Protein AF-A0A1D9CWR2-F1 (afdb_monomer)

Solvent-accessible surface area (backbone atoms only — not comparable to full-atom values): 66981 Å² total; per-residue (Å²): 142,79,88,78,82,79,79,76,56,73,59,78,74,67,49,55,62,62,54,50,45,23,50,57,46,21,44,53,50,36,22,31,66,51,61,27,60,47,92,85,51,91,21,28,32,56,34,42,32,19,43,32,50,94,75,75,30,66,39,19,53,35,36,37,32,25,35,32,99,88,65,54,77,30,42,30,30,23,34,65,38,56,64,56,66,94,54,70,52,91,85,42,54,70,50,47,50,50,53,47,24,39,50,51,42,66,71,34,92,83,54,44,95,88,60,35,31,31,37,37,36,31,54,46,54,58,70,65,61,53,50,38,52,47,48,53,19,51,50,30,54,73,26,91,45,58,69,62,40,50,48,34,69,42,99,88,30,83,58,50,74,68,40,50,53,50,50,52,34,52,51,54,48,50,45,69,66,38,97,57,80,68,52,71,56,58,58,40,56,48,33,46,32,43,47,74,41,79,52,48,81,87,56,99,83,42,58,51,60,51,51,37,30,53,38,45,48,73,37,34,44,96,83,56,87,73,56,37,65,60,52,49,54,49,42,24,52,53,35,42,63,28,30,80,66,47,32,73,38,41,53,67,58,48,48,55,60,45,46,73,83,47,67,33,38,68,48,82,92,42,43,69,39,52,50,41,45,52,52,49,29,53,56,58,48,73,69,53,78,57,52,44,84,85,44,69,77,82,60,60,70,61,52,51,53,45,55,57,38,60,74,81,26,40,32,36,39,32,29,31,63,90,50,30,46,52,64,28,54,51,44,55,54,49,53,61,48,51,78,80,39,46,55,50,59,48,46,38,74,74,66,52,53,60,33,59,70,48,29,32,56,76,72,66,30,66,81,85,64,58,72,68,56,50,52,48,46,38,45,25,40,33,43,42,38,42,38,33,47,38,58,55,66,43,52,82,69,38,40,49,30,55,50,54,54,53,44,49,43,74,70,38,80,90,32,66,79,44,31,39,39,34,29,31,46,63,85,27,53,63,62,44,43,70,79,42,38,81,61,52,70,80,49,47,71,29,78,44,77,35,57,59,54,48,76,66,56,41,50,58,49,24,70,77,39,60,87,45,37,65,44,57,66,38,92,48,64,47,26,24,64,41,38,28,22,50,49,47,35,29,53,48,66,72,66,62,66,55,91,91,60,70,44,54,45,69,63,51,48,48,52,59,36,53,79,23,25,64,61,84,43,56,87,89,48,20,63,58,29,43,51,42,41,35,54,50,27,64,58,29,62,66,40,76,72,51,69,42,54,46,88,80,54,89,52,70,70,45,50,56,51,34,34,72,71,56,49,27,42,72,42,77,90,77,43,28,33,38,64,55,43,69,67,58,39,43,55,29,41,37,52,55,37,59,77,38,52,96,49,30,67,58,50,44,54,74,45,68,62,61,73,88,51,39,65,37,43,15,53,50,25,32,51,31,43,76,72,71,43,38,76,61,62,70,68,46,69,59,55,78,75,47,67,61,64,54,52,46,22,36,50,55,16,35,74,62,31,91,63,35,78,81,47,35,67,65,53,51,57,57,27,56,42,84,85,27,53,59,43,53,50,44,45,55,50,47,52,67,68,50,45,35,55,19,66,70,42,53,73,76,40,90,49,59,68,62,15,49,77,45,19,24,68,65,47,65,70,61,47,53,53,51,52,51,54,49,64,72,43,52,90,75,54,62,58,59,51,47,64,53,54,49,58,46,49,49,32,55,46,50,46,49,51,60,36,71,81,40,98,73,56,60,68,66,53,53,53,54,49,50,55,54,46,49,54,35,52,52,55,47,39,35,79,69,60,42,90,96,41,78,77,85,71,67,67,84,54,33,90,56,54,67,64,43,49,52,52,36,51,46,57,38,42,66,29,15,71,67,46,43,65,60,36,50,56,52,52,53,58,52,69,69,42,97,69,70,56,67,68,61,52,52,56,51,32,77,50,29,67,41,37,32,78,75,42,38,64,60,52,40,53,54,46,51,68,62,37,54,46,73,42,56,60,56,47,50,50,52,53,50,50,52,48,48,52,50,50,52,55,50,51,56,62,66,68,53,55,83,89,75,55,50,73,70,55,51,51,50,52,54,56,53,73,72,47,97,60,97,62,84,83,82,65,79,47,79,62,52,74,33,32,21,39,35,56,71,88,61,63,84,36,60,76,46,38,52,75,44,59,47,48,36,39,24,47,73,69,35,43,69,51,28,48,52,45,48,38,51,54,44,39,50,28,45,51,20,50,55,39,46,31,62,66,30,96,81,52,56,46,77,43,63,50,76,39,66,40,89,90,47,78,47,58,24,40,66,54,68,74,44,31,37,34,55,39,88,59,90,58,42,30,60,58,16,18,40,39,27,19,49,44,52,50,53,50,53,41,47,75,72,67,49,59,66,63,62,48,48,55,62,67,53,57,90,45,39,38,32,32,56,55,40,48,50,51,39,53,42,52,59,67,69,60,86,48,72,63,52,46,44,49,74,58,31,71,55,52,42,52,40,38,46,52,44,31,58,49,31,70,74,72,57,91,68,86,57,65,28,56,77,47,41,58,72,68,51,46,60,59,40,49,78,39,101,46,21,72,62,51,30,54,42,30,61,46,32,63,81,62,69,74,57,66,29,63,79,44,77,81,33,67,69,55,50,52,52,46,43,53,52,24,52,61,52,25,48,71,49,44,72,87,35,51,48,80,43,83,46,100,48,92,90,45,72,48,79,47,80,52,62,76,79,60,75,38,73,69,52,52,51,52,51,50,53,50,52,54,50,49,52,52,49,53,52,53,50,51,51,53,55,58,66,69,74,113

Secondary structure (DSSP, 8-state):
------PPPHHHHHTHHHHHHHHHHHHHHHHHHHT-B-TT-SSEEEEEEE--GGGT-SS-SEEEEEE-TT--EEEEEEEEEEE------TT-HHHHHHHHHHHHHHTSTT--TTT-EEEEEEEE--HHHHHHHHHHHHHHHT-SSHHHHHHTTSTT-S--HHHHHHHHHHHHHHHHHSSSPPPHHHHHHHHHHEEEEE---SSTT-HHHHHHHHHHHHTS-TT--S-HHHHHHHHHHHHHHHHTTT-EEEHHHHHHHHTTT-PPPPPGGGHHHHHHHHHHHHHHHHTS---BTTB----HHHHHHHHHHHHH-SEEEEE--TTS-HHHHHHHHHHHHHTTS--EEEEGGG--SSSHHHHHHHHT---SS-HHHHHHHHHHHS--EEEEE-GGG--TTTHHHHHHHHHHHHH-GGGTT-EEEEE--GGGHHHHHHHHHHHHTTSPEEEEE--S--HHHHHHHHHH-GGGHHHHT-S-HHHHHHHTSHHHHHHHHHHT--TT---SSHHHHHHHHHHTTTTT--TTTHHHHHHHHHHHHHHHHTTTTSPEEGGG-S-HHHHHHHHHTTSEEEETTTTEEEESSHHHHHHHHHHHHHTTGGGHHHHHHHTT--GGGHHHHHHHHHHHHHTT-HHHHTT-THHHHS-THHHHHHHHHHHT-TTHHHHHHHHHHHHTTGGGHHHHHHHHHHHHHSEE--HHHHHH---HHHHHHT-EES-HHHHHHHHHHHHHHGGGS-GGGHHHHHHHHHHHHHHHTTSTTSSS--HHHHHHHHHHHHHHHHHHHHHTT-TT----S-GGG-TTHHHHHHHHHHHHHHTTTTSHHHHHHHHHHHHTSSS--HHHHHHHHHTHHHHHHHHHHHHHHHHHHHHBPPPHHHHHHHHHHHHHHHHHHHHHHHHS-TTT--HHHHHHHHHHHTSS-SS---PPPHHHHHHTTB--S-GGGPSP-TT-TTHHHHHHH-HHHHHHHHHHHHHHHHHHHHHHHHHSTT---B--EEEEETTEEEEEB--HHHHTTTSSSSS-HHHHHHHHHHHHHHHHHHHTT--HHHHHHHHHTT--BTHHHHHHHHHHHHHT---TTTHHHHT-HHHHHHHHHHHHHHHHH-----GGGG--THHHHHHHHTSTTHHHHHHHHHGGGGS---SBGGGTT-HHHHHHHHHHHHHHHGGG-GGGEEEEE-SSTT-EEEEE--GGGGSHHHHHHHHHHHHHHHHHHHHHHHHHHHT--

Radius of gyration: 45.33 Å; Cα contacts (8 Å, |Δi|>4): 1643; chains: 1; bounding box: 104×118×113 Å

Structure (mmCIF, N/CA/C/O backbone):
data_AF-A0A1D9CWR2-F1
#
_entry.id   AF-A0A1D9CWR2-F1
#
loop_
_atom_site.group_PDB
_atom_site.id
_atom_site.type_symbol
_atom_site.label_atom_id
_atom_site.label_alt_id
_atom_site.label_comp_id
_atom_site.label_asym_id
_atom_site.label_entity_id
_atom_site.label_seq_id
_atom_site.pdbx_PDB_ins_code
_atom_site.Cartn_x
_atom_site.Cartn_y
_atom_site.Cartn_z
_atom_site.occupancy
_atom_site.B_iso_or_equiv
_atom_site.auth_seq_id
_atom_site.auth_comp_id
_atom_site.auth_asym_id
_atom_site.auth_atom_id
_atom_site.pdbx_PDB_model_num
ATOM 1 N N . MET A 1 1 ? -46.672 6.367 69.717 1.00 34.69 1 MET A N 1
ATOM 2 C CA . MET A 1 1 ? -45.533 6.410 68.777 1.00 34.69 1 MET A CA 1
ATOM 3 C C . MET A 1 1 ? -44.505 5.363 69.194 1.00 34.69 1 MET A C 1
ATOM 5 O O . MET A 1 1 ? -43.863 5.531 70.219 1.00 34.69 1 MET A O 1
ATOM 9 N N . LYS A 1 2 ? -44.406 4.255 68.453 1.00 30.38 2 LYS A N 1
ATOM 10 C CA . LYS A 1 2 ? -43.287 3.300 68.503 1.00 30.38 2 LYS A CA 1
ATOM 11 C C . LYS A 1 2 ? -42.895 3.043 67.047 1.00 30.38 2 LYS A C 1
ATOM 13 O O . LYS A 1 2 ? -43.671 2.433 66.319 1.00 30.38 2 LYS A O 1
ATOM 18 N N . ASN A 1 3 ? -41.749 3.581 66.634 1.00 32.56 3 ASN A N 1
ATOM 19 C CA . ASN A 1 3 ? -41.174 3.374 65.306 1.00 32.56 3 ASN A CA 1
ATOM 20 C C . ASN A 1 3 ? -40.710 1.919 65.173 1.00 32.56 3 ASN A C 1
ATOM 22 O O . ASN A 1 3 ? -39.872 1.464 65.951 1.00 32.56 3 ASN A O 1
ATOM 26 N N . LYS A 1 4 ? -41.250 1.199 64.184 1.00 35.16 4 LYS A N 1
ATOM 27 C CA . LYS A 1 4 ? -40.650 -0.028 63.654 1.00 35.16 4 LYS A CA 1
ATOM 28 C C . LYS A 1 4 ? -39.617 0.387 62.607 1.00 35.16 4 LYS A C 1
ATOM 30 O O . LYS A 1 4 ? -39.993 0.802 61.518 1.00 35.16 4 LYS A O 1
ATOM 35 N N . ASN A 1 5 ? -38.337 0.269 62.952 1.00 34.06 5 ASN A N 1
ATOM 36 C CA . ASN A 1 5 ? -37.262 0.196 61.968 1.00 34.06 5 ASN A CA 1
ATOM 37 C C . ASN A 1 5 ? -37.401 -1.135 61.220 1.00 34.06 5 ASN A C 1
ATOM 39 O O . ASN A 1 5 ? -37.184 -2.195 61.802 1.00 34.06 5 ASN A O 1
ATOM 43 N N . THR A 1 6 ? -37.781 -1.086 59.947 1.00 34.69 6 THR A N 1
ATOM 44 C CA . THR A 1 6 ? -37.561 -2.182 58.998 1.00 34.69 6 THR A CA 1
ATOM 45 C C . THR A 1 6 ? -36.102 -2.143 58.568 1.00 34.69 6 THR A C 1
ATOM 47 O O . THR A 1 6 ? -35.702 -1.262 57.812 1.00 34.69 6 THR A O 1
ATOM 50 N N . SER A 1 7 ? -35.299 -3.072 59.082 1.00 34.94 7 SER A N 1
ATOM 51 C CA . SER A 1 7 ? -33.985 -3.395 58.530 1.00 34.94 7 SER A CA 1
ATOM 52 C C . SER A 1 7 ? -34.167 -3.978 57.125 1.00 34.94 7 SER A C 1
ATOM 54 O O . SER A 1 7 ? -34.834 -5.001 56.974 1.00 34.94 7 SER A O 1
ATOM 56 N N . GLN A 1 8 ? -33.604 -3.321 56.111 1.00 35.06 8 GLN A N 1
ATOM 57 C CA . GLN A 1 8 ? -33.426 -3.885 54.768 1.00 35.06 8 GLN A CA 1
ATOM 58 C C . GLN A 1 8 ? -32.509 -5.118 54.874 1.00 35.06 8 GLN A C 1
ATOM 60 O O . GLN A 1 8 ? -31.520 -5.061 55.609 1.00 35.06 8 GLN A O 1
ATOM 65 N N . SER A 1 9 ? -32.845 -6.235 54.212 1.00 37.59 9 SER A N 1
ATOM 66 C CA . SER A 1 9 ? -31.981 -7.426 54.249 1.00 37.59 9 SER A CA 1
ATOM 67 C C . SER A 1 9 ? -30.648 -7.125 53.540 1.00 37.59 9 SER A C 1
ATOM 69 O O . SER A 1 9 ? -30.645 -6.372 52.559 1.00 37.59 9 SER A O 1
ATOM 71 N N . PRO A 1 10 ? -29.519 -7.685 54.011 1.00 37.88 10 PRO A N 1
ATOM 72 C CA . PRO A 1 10 ? -28.221 -7.534 53.351 1.00 37.88 10 PRO A CA 1
ATOM 73 C C . PRO A 1 10 ? -28.237 -7.982 51.880 1.00 37.88 10 PRO A C 1
ATOM 75 O O . PRO A 1 10 ? -27.519 -7.410 51.067 1.00 37.88 10 PRO A O 1
ATOM 78 N N . GLU A 1 11 ? -29.090 -8.949 51.526 1.00 42.75 11 GLU A N 1
ATOM 79 C CA . GLU A 1 11 ? -29.210 -9.501 50.167 1.00 42.75 11 GLU A CA 1
ATOM 80 C C . GLU A 1 11 ? -29.883 -8.518 49.190 1.00 42.75 11 GLU A C 1
ATOM 82 O O . GLU A 1 11 ? -29.448 -8.357 48.050 1.00 42.75 11 GLU A O 1
ATOM 87 N N . LEU A 1 12 ? -30.894 -7.769 49.650 1.00 37.00 12 LEU A N 1
ATOM 88 C CA . LEU A 1 12 ? -31.543 -6.702 48.870 1.00 37.00 12 LEU A CA 1
ATOM 89 C C . LEU A 1 12 ? -30.623 -5.492 48.631 1.00 37.00 12 LEU A C 1
ATOM 91 O O . LEU A 1 12 ? -30.814 -4.765 47.659 1.00 37.00 12 LEU A O 1
ATOM 95 N N . ALA A 1 13 ? -29.623 -5.282 49.492 1.00 36.62 13 ALA A N 1
ATOM 96 C CA . ALA A 1 13 ? -28.584 -4.270 49.301 1.00 36.62 13 ALA A CA 1
ATOM 97 C C . ALA A 1 13 ? -27.443 -4.739 48.369 1.00 36.62 13 ALA A C 1
ATOM 99 O O . ALA A 1 13 ? -26.677 -3.901 47.896 1.00 36.62 13 ALA A O 1
ATOM 100 N N . GLY A 1 14 ? -27.336 -6.050 48.094 1.00 39.53 14 GLY A N 1
ATOM 101 C CA . GLY A 1 14 ? -26.270 -6.670 47.292 1.00 39.53 14 GLY A CA 1
ATOM 102 C C . GLY A 1 14 ? -26.561 -6.832 45.793 1.00 39.53 14 GLY A C 1
ATOM 103 O O . GLY A 1 14 ? -25.641 -7.108 45.029 1.00 39.53 14 GLY A O 1
ATOM 104 N N . GLY A 1 15 ? -27.806 -6.627 45.347 1.00 52.47 15 GLY A N 1
ATOM 105 C CA . GLY A 1 15 ? -28.171 -6.693 43.923 1.00 52.47 15 GLY A CA 1
ATOM 106 C C . GLY A 1 15 ? -28.518 -8.089 43.380 1.00 52.47 15 GLY A C 1
ATOM 107 O O . GLY A 1 15 ? -28.648 -8.235 42.167 1.00 52.47 15 GLY A O 1
ATOM 108 N N . ASP A 1 16 ? -28.742 -9.087 44.243 1.00 57.47 16 ASP A N 1
ATOM 109 C CA . ASP A 1 16 ? -29.014 -10.496 43.882 1.00 57.47 16 ASP A CA 1
ATOM 110 C C . ASP A 1 16 ? -30.139 -10.713 42.851 1.00 57.47 16 ASP A C 1
ATOM 112 O O . ASP A 1 16 ? -30.120 -11.689 42.101 1.00 57.47 16 ASP A O 1
ATOM 116 N N . GLY A 1 17 ? -31.134 -9.820 42.793 1.00 59.03 17 GLY A N 1
ATOM 117 C CA . GLY A 1 17 ? -32.211 -9.892 41.798 1.00 59.03 17 GLY A CA 1
ATOM 118 C C . GLY A 1 17 ? -31.714 -9.715 40.359 1.00 59.03 17 GLY A C 1
ATOM 119 O O . GLY A 1 17 ? -32.129 -10.460 39.475 1.00 59.03 17 GLY A O 1
ATOM 120 N N . PHE A 1 18 ? -30.767 -8.795 40.141 1.00 68.12 18 PHE A N 1
ATOM 121 C CA . PHE A 1 18 ? -30.139 -8.567 38.834 1.00 68.12 18 PHE A CA 1
ATOM 122 C C . PHE A 1 18 ? -29.192 -9.708 38.445 1.00 68.12 18 PHE A C 1
ATOM 124 O O . PHE A 1 18 ? -28.995 -9.984 37.263 1.00 68.12 18 PHE A O 1
ATOM 131 N N . THR A 1 19 ? -28.610 -10.386 39.437 1.00 78.69 19 THR A N 1
ATOM 132 C CA . THR A 1 19 ? -27.798 -11.588 39.227 1.00 78.69 19 THR A CA 1
ATOM 133 C C . THR A 1 19 ? -28.664 -12.731 38.692 1.00 78.69 19 THR A C 1
ATOM 135 O O . THR A 1 19 ? -28.292 -13.381 37.720 1.00 78.69 19 THR A O 1
ATOM 138 N N . TYR A 1 20 ? -29.845 -12.966 39.271 1.00 86.69 20 TYR A N 1
ATOM 139 C CA . TYR A 1 20 ? -30.751 -14.026 38.813 1.00 86.69 20 TYR A CA 1
ATOM 140 C C . TYR A 1 20 ? -31.293 -13.775 37.395 1.00 86.69 20 TYR A C 1
ATOM 142 O O . TYR A 1 20 ? -31.301 -14.685 36.566 1.00 86.69 20 TYR A O 1
ATOM 150 N N . GLU A 1 21 ? -31.672 -12.533 37.082 1.00 87.81 21 GLU A N 1
ATOM 151 C CA . GLU A 1 21 ? -32.096 -12.142 35.730 1.00 87.81 21 GLU A CA 1
ATOM 152 C C . GLU A 1 21 ? -31.023 -12.447 34.674 1.00 87.81 21 GLU A C 1
ATOM 154 O O . GLU A 1 21 ? -31.320 -13.037 33.632 1.00 87.81 21 GLU A O 1
ATOM 159 N N . GLY A 1 22 ? -29.759 -12.140 34.986 1.00 88.56 22 GLY A N 1
ATOM 160 C CA . GLY A 1 22 ? -28.630 -12.462 34.118 1.00 88.56 22 GLY A CA 1
ATOM 161 C C . GLY A 1 22 ? -28.505 -13.959 33.815 1.00 88.56 22 GLY A C 1
ATOM 162 O O . GLY A 1 22 ? -28.243 -14.320 32.669 1.00 88.56 22 GLY A O 1
ATOM 163 N N . HIS A 1 23 ? -28.739 -14.840 34.796 1.00 91.12 23 HIS A N 1
ATOM 164 C CA . HIS A 1 23 ? -28.664 -16.296 34.599 1.00 91.12 23 HIS A CA 1
ATOM 165 C C . HIS A 1 23 ? -29.774 -16.811 33.679 1.00 91.12 23 HIS A C 1
ATOM 167 O O . HIS A 1 23 ? -29.511 -17.602 32.773 1.00 91.12 23 HIS A O 1
ATOM 173 N N . VAL A 1 24 ? -31.003 -16.315 33.854 1.00 93.19 24 VAL A N 1
ATOM 174 C CA . VAL A 1 24 ? -32.134 -16.669 32.983 1.00 93.19 24 VAL A CA 1
ATOM 175 C C . VAL A 1 24 ? -31.861 -16.230 31.544 1.00 93.19 24 VAL A C 1
ATOM 177 O O . VAL A 1 24 ? -32.033 -17.018 30.613 1.00 93.19 24 VAL A O 1
ATOM 180 N N . MET A 1 25 ? -31.372 -15.003 31.342 1.00 93.56 25 MET A N 1
ATOM 181 C CA . MET A 1 25 ? -30.999 -14.526 30.009 1.00 93.56 25 MET A CA 1
ATOM 182 C C . MET A 1 25 ? -29.875 -15.374 29.393 1.00 93.56 25 MET A C 1
ATOM 184 O O . MET A 1 25 ? -29.966 -15.771 28.230 1.00 93.56 25 MET A O 1
ATOM 188 N N . ALA A 1 26 ? -28.841 -15.704 30.172 1.00 94.44 26 ALA A N 1
ATOM 189 C CA . ALA A 1 26 ? -27.725 -16.543 29.738 1.00 94.44 26 ALA A CA 1
ATOM 190 C C . ALA A 1 26 ? -28.172 -17.947 29.302 1.00 94.44 26 ALA A C 1
ATOM 192 O O . ALA A 1 26 ? -27.658 -18.488 28.318 1.00 94.44 26 ALA A O 1
ATOM 193 N N . PHE A 1 27 ? -29.161 -18.521 29.992 1.00 95.62 27 PHE A N 1
ATOM 194 C CA . PHE A 1 27 ? -29.736 -19.819 29.647 1.00 95.62 27 PHE A CA 1
ATOM 195 C C . PHE A 1 27 ? -30.378 -19.794 28.258 1.00 95.62 27 PHE A C 1
ATOM 197 O O . PHE A 1 27 ? -30.070 -20.635 27.413 1.00 95.62 27 PHE A O 1
ATOM 204 N N . TYR A 1 28 ? -31.212 -18.790 27.970 1.00 96.62 28 TYR A N 1
ATOM 205 C CA . TYR A 1 28 ? -31.827 -18.660 26.647 1.00 96.62 28 TYR A CA 1
ATOM 206 C C . TYR A 1 28 ? -30.807 -18.346 25.547 1.00 96.62 28 TYR A C 1
ATOM 208 O O . TYR A 1 28 ? -30.932 -18.866 24.439 1.00 96.62 28 TYR A O 1
ATOM 216 N N . LEU A 1 29 ? -29.763 -17.558 25.836 1.00 97.00 29 LEU A N 1
ATOM 217 C CA . LEU A 1 29 ? -28.646 -17.359 24.902 1.00 97.00 29 LEU A CA 1
ATOM 218 C C . LEU A 1 29 ? -27.901 -18.668 24.621 1.00 97.00 29 LEU A C 1
ATOM 220 O O . LEU A 1 29 ? -27.498 -18.929 23.490 1.00 97.00 29 LEU A O 1
ATOM 224 N N . THR A 1 30 ? -27.758 -19.527 25.624 1.00 96.19 30 THR A N 1
ATOM 225 C CA . THR A 1 30 ? -27.150 -20.846 25.451 1.00 96.19 30 THR A CA 1
ATOM 226 C C . THR A 1 30 ? -28.020 -21.762 24.588 1.00 96.19 30 THR A C 1
ATOM 228 O O . THR A 1 30 ? -27.505 -22.416 23.679 1.00 96.19 30 THR A O 1
ATOM 231 N N . ALA A 1 31 ? -29.343 -21.730 24.770 1.00 95.56 31 ALA A N 1
ATOM 232 C CA . ALA A 1 31 ? -30.275 -22.439 23.896 1.00 95.56 31 ALA A CA 1
ATOM 233 C C . ALA A 1 31 ? -30.230 -21.913 22.447 1.00 95.56 31 ALA A C 1
ATOM 235 O O . ALA A 1 31 ? -30.236 -22.710 21.508 1.00 95.56 31 ALA A O 1
ATOM 236 N N . LEU A 1 32 ? -30.103 -20.592 22.255 1.00 96.56 32 LEU A N 1
ATOM 237 C CA . LEU A 1 32 ? -29.890 -19.962 20.945 1.00 96.56 32 LEU A CA 1
ATOM 238 C C . LEU A 1 32 ? -28.591 -20.454 20.281 1.00 96.56 32 LEU A C 1
ATOM 240 O O . LEU A 1 32 ? -28.579 -20.780 19.092 1.00 96.56 32 LEU A O 1
ATOM 244 N N . LEU A 1 33 ? -27.498 -20.542 21.045 1.00 95.62 33 LEU A N 1
ATOM 245 C CA . LEU A 1 33 ? -26.217 -21.070 20.569 1.00 95.62 33 LEU A CA 1
ATOM 246 C C . LEU A 1 33 ? -26.304 -22.556 20.200 1.00 95.62 33 LEU A C 1
ATOM 248 O O . LEU A 1 33 ? -25.694 -22.980 19.222 1.00 95.62 33 LEU A O 1
ATOM 252 N N . ALA A 1 34 ? -27.047 -23.351 20.963 1.00 93.69 34 ALA A N 1
ATOM 253 C CA . ALA A 1 34 ? -27.198 -24.781 20.717 1.00 93.69 34 ALA A CA 1
ATOM 254 C C . ALA A 1 34 ? -28.270 -25.123 19.665 1.00 93.69 34 ALA A C 1
ATOM 256 O O . ALA A 1 34 ? -28.436 -26.297 19.338 1.00 93.69 34 ALA A O 1
ATOM 257 N N . GLU A 1 35 ? -28.997 -24.124 19.144 1.00 93.56 35 GLU A N 1
ATOM 258 C CA . GLU A 1 35 ? -30.195 -24.318 18.310 1.00 93.56 35 GLU A CA 1
ATOM 259 C C . GLU A 1 35 ? -31.202 -25.271 18.987 1.00 93.56 35 GLU A C 1
ATOM 261 O O . GLU A 1 35 ? -31.835 -26.125 18.356 1.00 93.56 35 GLU A O 1
ATOM 266 N N . ALA A 1 36 ? -31.334 -25.125 20.306 1.00 93.50 36 ALA A N 1
ATOM 267 C CA . ALA A 1 36 ? -32.138 -25.976 21.165 1.00 93.50 36 ALA A CA 1
ATOM 268 C C . ALA A 1 36 ? -33.469 -25.315 21.545 1.00 93.50 36 ALA A C 1
ATOM 270 O O . ALA A 1 36 ? -33.667 -24.104 21.414 1.00 93.50 36 ALA A O 1
ATOM 271 N N . SER A 1 37 ? -34.392 -26.138 22.036 1.00 92.38 37 SER A N 1
ATOM 272 C CA . SER A 1 37 ? -35.576 -25.660 22.746 1.00 92.38 37 SER A CA 1
ATOM 273 C C . SER A 1 37 ? -35.221 -25.237 24.167 1.00 92.38 37 SER A C 1
ATOM 275 O O . SER A 1 37 ? -34.254 -25.726 24.752 1.00 92.38 37 SER A O 1
ATOM 277 N N . ALA A 1 38 ? -36.033 -24.346 24.725 1.00 93.81 38 ALA A N 1
ATOM 278 C CA . ALA A 1 38 ? -35.895 -23.852 26.086 1.00 93.81 38 ALA A CA 1
ATOM 279 C C . ALA A 1 38 ? -37.265 -23.832 26.789 1.00 93.81 38 ALA A C 1
ATOM 281 O O . ALA A 1 38 ? -38.293 -23.810 26.104 1.00 93.81 38 ALA A O 1
ATOM 282 N N . PRO A 1 39 ? -37.310 -23.846 28.134 1.00 92.88 39 PRO A N 1
ATOM 283 C CA . PRO A 1 39 ? -38.559 -23.736 28.881 1.00 92.88 39 PRO A CA 1
ATOM 284 C C . PRO A 1 39 ? -39.411 -22.544 28.420 1.00 92.88 39 PRO A C 1
ATOM 286 O O . PRO A 1 39 ? -38.889 -21.486 28.088 1.00 92.88 39 PRO A O 1
ATOM 289 N N . GLY A 1 40 ? -40.732 -22.718 28.359 1.00 90.25 40 GLY A N 1
ATOM 290 C CA . GLY A 1 40 ? -41.650 -21.665 27.902 1.00 90.25 40 GLY A CA 1
ATOM 291 C C . GLY A 1 40 ? -41.683 -21.418 26.385 1.00 90.25 40 GLY A C 1
ATOM 292 O O . GLY A 1 40 ? -42.434 -20.550 25.947 1.00 90.25 40 GLY A O 1
ATOM 293 N N . CYS A 1 41 ? -40.926 -22.174 25.583 1.00 93.62 41 CYS A N 1
ATOM 294 C CA . CYS A 1 41 ? -40.920 -22.106 24.116 1.00 93.62 41 CYS A CA 1
ATOM 295 C C . CYS A 1 41 ? -41.385 -23.446 23.512 1.00 93.62 41 CYS A C 1
ATOM 297 O O . CYS A 1 41 ? -40.941 -24.495 23.976 1.00 93.62 41 CYS A O 1
ATOM 299 N N . ASP A 1 42 ? -42.191 -23.441 22.440 1.00 91.69 42 ASP A N 1
ATOM 300 C CA . ASP A 1 42 ? -42.640 -24.686 21.766 1.00 91.69 42 ASP A CA 1
ATOM 301 C C . ASP A 1 42 ? -41.767 -25.076 20.560 1.00 91.69 42 ASP A C 1
ATOM 303 O O . ASP A 1 42 ? -42.162 -25.861 19.695 1.00 91.69 42 ASP A O 1
ATOM 307 N N . GLY A 1 43 ? -40.564 -24.512 20.474 1.00 93.06 43 GLY A N 1
ATOM 308 C CA . GLY A 1 43 ? -39.668 -24.690 19.339 1.00 93.06 43 GLY A CA 1
ATOM 309 C C . GLY A 1 43 ? -38.216 -24.379 19.672 1.00 93.06 43 GLY A C 1
ATOM 310 O O . GLY A 1 43 ? -37.836 -24.290 20.839 1.00 93.06 43 GLY A O 1
ATOM 311 N N . THR A 1 44 ? -37.390 -24.244 18.639 1.00 94.94 44 THR A N 1
ATOM 312 C CA . THR A 1 44 ? -35.976 -23.870 18.766 1.00 94.94 44 THR A CA 1
ATOM 313 C C . THR A 1 44 ? -35.842 -22.363 18.935 1.00 94.94 44 THR A C 1
ATOM 315 O O . THR A 1 44 ? -36.456 -21.609 18.183 1.00 94.94 44 THR A O 1
ATOM 318 N N . VAL A 1 45 ? -35.012 -21.911 19.873 1.00 96.50 45 VAL A N 1
ATOM 319 C CA . VAL A 1 45 ? -34.740 -20.482 20.081 1.00 96.50 45 VAL A CA 1
ATOM 320 C C . VAL A 1 45 ? -33.980 -19.894 18.883 1.00 96.50 45 VAL A C 1
ATOM 322 O O . VAL A 1 45 ? -32.979 -20.455 18.443 1.00 96.50 45 VAL A O 1
ATOM 325 N N . VAL A 1 46 ? -34.445 -18.753 18.360 1.00 95.44 46 VAL A N 1
ATOM 326 C CA . VAL A 1 46 ? -33.840 -18.050 17.205 1.00 95.44 46 VAL A CA 1
ATOM 327 C C . VAL A 1 46 ? -33.448 -16.600 17.500 1.00 95.44 46 VAL A C 1
ATOM 329 O O . VAL A 1 46 ? -32.623 -16.034 16.782 1.00 95.44 46 VAL A O 1
ATOM 332 N N . ASN A 1 47 ? -33.998 -15.995 18.556 1.00 96.81 47 ASN A N 1
ATOM 333 C CA . ASN A 1 47 ? -33.605 -14.667 19.024 1.00 96.81 47 ASN A CA 1
ATOM 334 C C . ASN A 1 47 ? -33.885 -14.516 20.525 1.00 96.81 47 ASN A C 1
ATOM 336 O O . ASN A 1 47 ? -34.869 -15.063 21.023 1.00 96.81 47 ASN A O 1
ATOM 340 N N . VAL A 1 48 ? -33.034 -13.764 21.221 1.00 97.12 48 VAL A N 1
ATOM 341 C CA . VAL A 1 48 ? -33.191 -13.430 22.643 1.00 97.12 48 VAL A CA 1
ATOM 342 C C . VAL A 1 48 ? -32.901 -11.946 22.837 1.00 97.12 48 VAL A C 1
ATOM 344 O O . VAL A 1 48 ? -31.848 -11.468 22.419 1.00 97.12 48 VAL A O 1
ATOM 347 N N . ALA A 1 49 ? -33.793 -11.216 23.493 1.00 94.81 49 ALA A N 1
ATOM 348 C CA . ALA A 1 49 ? -33.614 -9.807 23.822 1.00 94.81 49 ALA A CA 1
ATOM 349 C C . ALA A 1 49 ? -33.891 -9.561 25.306 1.00 94.81 49 ALA A C 1
ATOM 351 O O . ALA A 1 49 ? -34.723 -10.243 25.896 1.00 94.81 49 ALA A O 1
ATOM 352 N N . GLY A 1 50 ? -33.181 -8.605 25.904 1.00 92.06 50 GLY A N 1
ATOM 353 C CA . GLY A 1 50 ? -33.391 -8.206 27.298 1.00 92.06 50 GLY A CA 1
ATOM 354 C C . GLY A 1 50 ? -33.807 -6.745 27.412 1.00 92.06 50 GLY A C 1
ATOM 355 O O . GLY A 1 50 ? -33.451 -5.946 26.541 1.00 92.06 50 GLY A O 1
ATOM 356 N N . GLN A 1 51 ? -34.540 -6.415 28.476 1.00 87.38 51 GLN A N 1
ATOM 357 C CA . GLN A 1 51 ? -34.958 -5.059 28.865 1.00 87.38 51 GLN A CA 1
ATOM 358 C C . GLN A 1 51 ? -35.614 -4.257 27.716 1.00 87.38 51 GLN A C 1
ATOM 360 O O . GLN A 1 51 ? -35.127 -3.206 27.309 1.00 87.38 51 GLN A O 1
ATOM 365 N N . GLN A 1 52 ? -36.712 -4.768 27.146 1.00 88.56 52 GLN A N 1
ATOM 366 C CA . GLN A 1 52 ? -37.360 -4.230 25.931 1.00 88.56 52 GLN A CA 1
ATOM 367 C C . GLN A 1 52 ? -38.552 -3.270 26.158 1.00 88.56 52 GLN A C 1
ATOM 369 O O . GLN A 1 52 ? -39.309 -3.003 25.221 1.00 88.56 52 GLN A O 1
ATOM 374 N N . ARG A 1 53 ? -38.739 -2.710 27.362 1.00 85.12 53 ARG A N 1
ATOM 375 C CA . ARG A 1 53 ? -39.908 -1.858 27.675 1.00 85.12 53 ARG A CA 1
ATOM 376 C C . ARG A 1 53 ? -40.010 -0.615 26.800 1.00 85.12 53 ARG A C 1
ATOM 378 O O . ARG A 1 53 ? -41.088 -0.309 26.297 1.00 85.12 53 ARG A O 1
ATOM 385 N N . ASP A 1 54 ? -38.880 0.039 26.540 1.00 82.19 54 ASP A N 1
ATOM 386 C CA . ASP A 1 54 ? -38.797 1.212 25.656 1.00 82.19 54 ASP A CA 1
ATOM 387 C C . ASP A 1 54 ? -39.093 0.880 24.179 1.00 82.19 54 ASP A C 1
ATOM 389 O O . ASP A 1 54 ? -39.340 1.776 23.372 1.00 82.19 54 ASP A O 1
ATOM 393 N N . PHE A 1 55 ? -39.112 -0.409 23.826 1.00 81.88 55 PHE A N 1
ATOM 394 C CA . PHE A 1 55 ? -39.412 -0.925 22.489 1.00 81.88 55 PHE A CA 1
ATOM 395 C C . PHE A 1 55 ? -40.799 -1.574 22.396 1.00 81.88 55 PHE A C 1
ATOM 397 O O . PHE A 1 55 ? -41.071 -2.317 21.454 1.00 81.88 55 PHE A O 1
ATOM 404 N N . GLY A 1 56 ? -41.687 -1.270 23.348 1.00 81.19 56 GLY A N 1
ATOM 405 C CA . GLY A 1 56 ? -43.097 -1.649 23.282 1.00 81.19 56 GLY A CA 1
ATOM 406 C C . GLY A 1 56 ? -43.421 -3.038 23.827 1.00 81.19 56 GLY A C 1
ATOM 407 O O . GLY A 1 56 ? -44.523 -3.512 23.589 1.00 81.19 56 GLY A O 1
ATOM 408 N N . TYR A 1 57 ? -42.513 -3.681 24.571 1.00 85.44 57 TYR A N 1
ATOM 409 C CA . TYR A 1 57 ? -42.803 -4.934 25.277 1.00 85.44 57 TYR A CA 1
ATOM 410 C C . TYR A 1 57 ? -43.126 -4.656 26.755 1.00 85.44 57 TYR A C 1
ATOM 412 O O . TYR A 1 57 ? -42.227 -4.278 27.504 1.00 85.44 57 TYR A O 1
ATOM 420 N N . PRO A 1 58 ? -44.381 -4.832 27.213 1.00 87.06 58 PRO A N 1
ATOM 421 C CA . PRO A 1 58 ? -44.757 -4.551 28.603 1.00 87.06 58 PRO A CA 1
ATOM 422 C C . PRO A 1 58 ? -44.005 -5.402 29.638 1.00 87.06 58 PRO A C 1
ATOM 424 O O . PRO A 1 58 ? -43.532 -4.865 30.646 1.00 87.06 58 PRO A O 1
ATOM 427 N N . LEU A 1 59 ? -43.882 -6.706 29.362 1.00 89.44 59 LEU A N 1
ATOM 428 C CA . LEU A 1 59 ? -42.974 -7.630 30.044 1.00 89.44 59 LEU A CA 1
ATOM 429 C C . LEU A 1 59 ? -41.629 -7.573 29.334 1.00 89.44 59 LEU A C 1
ATOM 431 O O . LEU A 1 59 ? -41.534 -7.988 28.183 1.00 89.44 59 LEU A O 1
ATOM 435 N N . ASP A 1 60 ? -40.614 -7.040 29.997 1.00 86.19 60 ASP A N 1
ATOM 436 C CA . ASP A 1 60 ? -39.419 -6.538 29.330 1.00 86.19 60 ASP A CA 1
ATOM 437 C C . ASP A 1 60 ? -38.129 -7.278 29.664 1.00 86.19 60 ASP A C 1
ATOM 439 O O . ASP A 1 60 ? -37.204 -7.206 28.857 1.00 86.19 60 ASP A O 1
ATOM 443 N N . ASP A 1 61 ? -38.059 -7.982 30.798 1.00 90.94 61 ASP A N 1
ATOM 444 C CA . ASP A 1 61 ? -36.806 -8.567 31.294 1.00 90.94 61 ASP A CA 1
ATOM 445 C C . ASP A 1 61 ? -36.167 -9.517 30.267 1.00 90.94 61 ASP A C 1
ATOM 447 O O . ASP A 1 61 ? -34.998 -9.340 29.922 1.00 90.94 61 ASP A O 1
ATOM 451 N N . VAL A 1 62 ? -36.922 -10.491 29.733 1.00 94.31 62 VAL A N 1
ATOM 452 C CA . VAL A 1 62 ? -36.440 -11.399 28.675 1.00 94.31 62 VAL A CA 1
ATOM 453 C C . VAL A 1 62 ? -37.532 -11.690 27.643 1.00 94.31 62 VAL A C 1
ATOM 455 O O . VAL A 1 62 ? -38.590 -12.229 27.967 1.00 94.31 62 VAL A O 1
ATOM 458 N N . ILE A 1 63 ? -37.232 -11.407 26.376 1.00 94.94 63 ILE A N 1
ATOM 459 C CA . ILE A 1 63 ? -38.048 -11.745 25.206 1.00 94.94 63 ILE A CA 1
ATOM 460 C C . ILE A 1 63 ? -37.340 -12.827 24.398 1.00 94.94 63 ILE A C 1
ATOM 462 O O . ILE A 1 63 ? -36.183 -12.662 24.008 1.00 94.94 63 ILE A O 1
ATOM 466 N N . ILE A 1 64 ? -38.039 -13.919 24.103 1.00 96.88 64 ILE A N 1
ATOM 467 C CA . ILE A 1 64 ? -37.507 -15.042 23.333 1.00 96.88 64 ILE A CA 1
ATOM 468 C C . ILE A 1 64 ? -38.358 -15.244 22.089 1.00 96.88 64 ILE A C 1
ATOM 470 O O . ILE A 1 64 ? -39.556 -15.484 22.198 1.00 96.88 64 ILE A O 1
ATOM 474 N N . LYS A 1 65 ? -37.746 -15.226 20.903 1.00 96.56 65 LYS A N 1
ATOM 475 C CA . LYS A 1 65 ? -38.402 -15.728 19.687 1.00 96.56 65 LYS A CA 1
ATOM 476 C C . LYS A 1 65 ? -37.926 -17.136 19.399 1.00 96.56 65 LYS A C 1
ATOM 478 O O . LYS A 1 65 ? -36.723 -17.414 19.435 1.00 96.56 65 LYS A O 1
ATOM 483 N N . TRP A 1 66 ? -38.859 -18.009 19.063 1.00 96.50 66 TRP A N 1
ATOM 484 C CA . TRP A 1 66 ? -38.595 -19.411 18.773 1.00 96.50 66 TRP A CA 1
ATOM 485 C C . TRP A 1 66 ? -39.353 -19.867 17.530 1.00 96.50 66 TRP A C 1
ATOM 487 O O . TRP A 1 66 ? -40.338 -19.259 17.122 1.00 96.50 66 TRP A O 1
ATOM 497 N N . LYS A 1 67 ? -38.854 -20.931 16.901 1.00 94.88 67 LYS A N 1
ATOM 498 C CA . LYS A 1 67 ? -39.388 -21.496 15.664 1.00 94.88 67 LYS A CA 1
ATOM 499 C C . LYS A 1 67 ? -39.851 -22.929 15.892 1.00 94.88 67 LYS A C 1
ATOM 501 O O . LYS A 1 67 ? -39.048 -23.771 16.295 1.00 94.88 67 LYS A O 1
ATOM 506 N N . ASP A 1 68 ? -41.126 -23.201 15.631 1.00 92.19 68 ASP A N 1
ATOM 507 C CA . ASP A 1 68 ? -41.684 -24.552 15.749 1.00 92.19 68 ASP A CA 1
ATOM 508 C C . ASP A 1 68 ? -41.267 -25.469 14.583 1.00 92.19 68 ASP A C 1
ATOM 510 O O . ASP A 1 68 ? -40.649 -25.044 13.601 1.00 92.19 68 ASP A O 1
ATOM 514 N N . ALA A 1 69 ? -41.635 -26.750 14.671 1.00 87.38 69 ALA A N 1
ATOM 515 C CA . ALA A 1 69 ? -41.332 -27.745 13.639 1.00 87.38 69 ALA A CA 1
ATOM 516 C C . ALA A 1 69 ? -41.991 -27.453 12.272 1.00 87.38 69 ALA A C 1
ATOM 518 O O . ALA A 1 69 ? -41.516 -27.948 11.251 1.00 87.38 69 ALA A O 1
ATOM 519 N N . SER A 1 70 ? -43.065 -26.655 12.238 1.00 88.50 70 SER A N 1
ATOM 520 C CA . SER A 1 70 ? -43.739 -26.218 11.005 1.00 88.50 70 SER A CA 1
ATOM 521 C C . SER A 1 70 ? -43.123 -24.949 10.399 1.00 88.50 70 SER A C 1
ATOM 523 O O . SER A 1 70 ? -43.408 -24.595 9.257 1.00 88.50 70 SER A O 1
ATOM 525 N N . GLY A 1 71 ? -42.238 -24.288 11.146 1.00 86.25 71 GLY A N 1
ATOM 526 C CA . GLY A 1 71 ? -41.537 -23.077 10.760 1.00 86.25 71 GLY A CA 1
ATOM 527 C C . GLY A 1 71 ? -42.211 -21.771 11.176 1.00 86.25 71 GLY A C 1
ATOM 528 O O . GLY A 1 71 ? -41.709 -20.715 10.783 1.00 86.25 71 GLY A O 1
ATOM 529 N N . ARG A 1 72 ? -43.293 -21.821 11.967 1.00 91.19 72 ARG A N 1
ATOM 530 C CA . ARG A 1 72 ? -43.931 -20.630 12.551 1.00 91.19 72 ARG A CA 1
ATOM 531 C C . ARG A 1 72 ? -43.031 -20.035 13.630 1.00 91.19 72 ARG A C 1
ATOM 533 O O . ARG A 1 72 ? -42.339 -20.775 14.328 1.00 91.19 72 ARG A O 1
ATOM 540 N N . ILE A 1 73 ? -43.041 -18.709 13.746 1.00 94.56 73 ILE A N 1
ATOM 541 C CA . ILE A 1 73 ? -42.293 -17.976 14.771 1.00 94.56 73 ILE A CA 1
ATOM 542 C C . ILE A 1 73 ? -43.268 -17.556 15.867 1.00 94.56 73 ILE A C 1
ATOM 544 O O . ILE A 1 73 ? -44.238 -16.867 15.562 1.00 94.56 73 ILE A O 1
ATOM 548 N N . GLY A 1 74 ? -42.992 -17.968 17.102 1.00 94.62 74 GLY A N 1
ATOM 549 C CA . GLY A 1 74 ? -43.682 -17.504 18.305 1.00 94.62 74 GLY A CA 1
ATOM 550 C C . GLY A 1 74 ? -42.763 -16.651 19.178 1.00 94.62 74 GLY A C 1
ATOM 551 O O . GLY A 1 74 ? -41.533 -16.761 19.095 1.00 94.62 74 GLY A O 1
ATOM 552 N N . THR A 1 75 ? -43.363 -15.802 20.007 1.00 95.69 75 THR A N 1
ATOM 553 C CA . THR A 1 75 ? -42.685 -14.912 20.954 1.00 95.69 75 THR A CA 1
ATOM 554 C C . THR A 1 75 ? -43.096 -15.253 22.380 1.00 95.69 75 THR A C 1
ATOM 556 O O . THR A 1 75 ? -44.277 -15.290 22.700 1.00 95.69 75 THR A O 1
ATOM 559 N N . THR A 1 76 ? -42.119 -15.466 23.254 1.00 96.19 76 THR A N 1
ATOM 560 C CA . THR A 1 76 ? -42.319 -15.668 24.689 1.00 96.19 76 THR A CA 1
ATOM 561 C C . THR A 1 76 ? -41.765 -14.466 25.453 1.00 96.19 76 THR A C 1
ATOM 563 O O . THR A 1 76 ? -40.557 -14.227 25.425 1.00 96.19 76 THR A O 1
ATOM 566 N N . SER A 1 77 ? -42.633 -13.732 26.149 1.00 95.56 77 SER A N 1
ATOM 567 C CA . SER A 1 77 ? -42.287 -12.542 26.939 1.00 95.56 77 SER A CA 1
ATOM 568 C C . SER A 1 77 ? -42.312 -12.860 28.434 1.00 95.56 77 SER A C 1
ATOM 570 O O . SER A 1 77 ? -43.347 -13.251 28.973 1.00 95.56 77 SER A O 1
ATOM 572 N N . LEU A 1 78 ? -41.186 -12.712 29.130 1.00 95.12 78 LEU A N 1
ATOM 573 C CA . LEU A 1 78 ? -41.059 -13.106 30.533 1.00 95.12 78 LEU A CA 1
ATOM 574 C C . LEU A 1 78 ? -40.615 -11.938 31.405 1.00 95.12 78 LEU A C 1
ATOM 576 O O . LEU A 1 78 ? -39.599 -11.302 31.134 1.00 95.12 78 LEU A O 1
ATOM 580 N N . GLN A 1 79 ? -41.320 -11.741 32.517 1.00 94.62 79 GLN A N 1
ATOM 581 C CA . GLN A 1 79 ? -40.763 -11.045 33.672 1.00 94.62 79 GLN A CA 1
ATOM 582 C C . GLN A 1 79 ? -39.968 -12.041 34.517 1.00 94.62 79 GLN A C 1
ATOM 584 O O . GLN A 1 79 ? -40.447 -13.136 34.818 1.00 94.62 79 GLN A O 1
ATOM 589 N N . VAL A 1 80 ? -38.780 -11.665 34.966 1.00 93.50 80 VAL A N 1
ATOM 590 C CA . VAL A 1 80 ? -37.944 -12.487 35.832 1.00 93.50 80 VAL A CA 1
ATOM 591 C C . VAL A 1 80 ? -38.068 -11.999 37.275 1.00 93.50 80 VAL A C 1
ATOM 593 O O . VAL A 1 80 ? -37.892 -10.819 37.583 1.00 93.50 80 VAL A O 1
ATOM 596 N N . LYS A 1 81 ? -38.392 -12.907 38.202 1.00 91.62 81 LYS A N 1
ATOM 597 C CA . LYS A 1 81 ? -38.427 -12.616 39.644 1.00 91.62 81 LYS A CA 1
ATOM 598 C C . LYS A 1 81 ? -37.733 -13.718 40.421 1.00 91.62 81 LYS A C 1
ATOM 600 O O . LYS A 1 81 ? -38.050 -14.884 40.248 1.00 91.62 81 LYS A O 1
ATOM 605 N N . ARG A 1 82 ? -36.816 -13.353 41.319 1.00 87.94 82 ARG A N 1
ATOM 606 C CA . ARG A 1 82 ? -36.151 -14.324 42.199 1.00 87.94 82 ARG A CA 1
ATOM 607 C C . ARG A 1 82 ? -37.180 -15.102 43.024 1.00 87.94 82 ARG A C 1
ATOM 609 O O . ARG A 1 82 ? -37.210 -16.325 42.948 1.00 87.94 82 ARG A O 1
ATOM 616 N N . ASP A 1 83 ? -38.036 -14.400 43.756 1.00 89.25 83 ASP A N 1
ATOM 617 C CA . ASP A 1 83 ? -39.121 -14.972 44.547 1.00 89.25 83 ASP A CA 1
ATOM 618 C C . ASP A 1 83 ? -40.494 -14.492 44.053 1.00 89.25 83 ASP A C 1
ATOM 620 O O . ASP A 1 83 ? -40.667 -13.342 43.631 1.00 89.25 83 ASP A O 1
ATOM 624 N N . LEU A 1 84 ? -41.493 -15.377 44.102 1.00 92.12 84 LEU A N 1
ATOM 625 C CA . LEU A 1 84 ? -42.861 -15.042 43.720 1.00 92.12 84 LEU A CA 1
ATOM 626 C C . LEU A 1 84 ? -43.893 -15.604 44.697 1.00 92.12 84 LEU A C 1
ATOM 628 O O . LEU A 1 84 ? -44.010 -16.811 44.913 1.00 92.12 84 LEU A O 1
ATOM 632 N N . THR A 1 85 ? -44.732 -14.706 45.213 1.00 92.50 85 THR A N 1
ATOM 633 C CA . THR A 1 85 ? -45.937 -15.052 45.973 1.00 92.50 85 THR A CA 1
ATOM 634 C C . THR A 1 85 ? -47.180 -14.771 45.133 1.00 92.50 85 THR A C 1
ATOM 636 O O . THR A 1 85 ? -47.358 -13.659 44.644 1.00 92.50 85 THR A O 1
ATOM 639 N N . ILE A 1 86 ? -48.084 -15.745 45.006 1.00 91.44 86 ILE A N 1
ATOM 640 C CA . ILE A 1 86 ? -49.349 -15.588 44.269 1.00 91.44 86 ILE A CA 1
ATOM 641 C C . ILE A 1 86 ? -50.432 -15.082 45.230 1.00 91.44 86 ILE A C 1
ATOM 643 O O . ILE A 1 86 ? -50.937 -15.836 46.063 1.00 91.44 86 ILE A O 1
ATOM 647 N N . SER A 1 87 ? -50.772 -13.794 45.139 1.00 91.56 87 SER A N 1
ATOM 648 C CA . SER A 1 87 ? -51.895 -13.182 45.867 1.00 91.56 87 SER A CA 1
ATOM 649 C C . SER A 1 87 ? -52.303 -11.841 45.249 1.00 91.56 87 SER A C 1
ATOM 651 O O . SER A 1 87 ? -51.462 -11.154 44.672 1.00 91.56 87 SER A O 1
ATOM 653 N N . SER A 1 88 ? -53.565 -11.439 45.432 1.00 88.62 88 SER A N 1
ATOM 654 C CA . SER A 1 88 ? -54.102 -10.144 44.982 1.00 88.62 88 SER A CA 1
ATOM 655 C C . SER A 1 88 ? -53.880 -8.998 45.982 1.00 88.62 88 SER A C 1
ATOM 657 O O . SER A 1 88 ? -54.336 -7.876 45.756 1.00 88.62 88 SER A O 1
ATOM 659 N N . ALA A 1 89 ? -53.169 -9.248 47.090 1.00 89.00 89 ALA A N 1
ATOM 660 C CA . ALA A 1 89 ? -52.940 -8.264 48.145 1.00 89.00 89 ALA A CA 1
ATOM 661 C C . ALA A 1 89 ? -52.247 -6.999 47.605 1.00 89.00 89 ALA A C 1
ATOM 663 O O . ALA A 1 89 ? -51.246 -7.093 46.901 1.00 89.00 89 ALA A O 1
ATOM 664 N N . GLN A 1 90 ? -52.718 -5.813 48.006 1.00 85.44 90 GLN A N 1
ATOM 665 C CA . GLN A 1 90 ? -52.156 -4.515 47.582 1.00 85.44 90 GLN A CA 1
ATOM 666 C C . GLN A 1 90 ? -50.654 -4.359 47.905 1.00 85.44 90 GLN A C 1
ATOM 668 O O . GLN A 1 90 ? -49.942 -3.611 47.243 1.00 85.44 90 GLN A O 1
ATOM 673 N N . SER A 1 91 ? -50.145 -5.083 48.909 1.00 85.75 91 SER A N 1
ATOM 674 C CA . SER A 1 91 ? -48.718 -5.112 49.252 1.00 85.75 91 SER A CA 1
ATOM 675 C C . SER A 1 91 ? -47.862 -5.967 48.306 1.00 85.75 91 SER A C 1
ATOM 677 O O . SER A 1 91 ? -46.642 -5.824 48.312 1.00 85.75 91 SER A O 1
ATOM 679 N N . ASN A 1 92 ? -48.461 -6.857 47.509 1.00 89.69 92 ASN A N 1
ATOM 680 C CA . ASN A 1 92 ? -47.765 -7.777 46.607 1.00 89.69 92 ASN A CA 1
ATOM 681 C C . ASN A 1 92 ? -47.581 -7.159 45.214 1.00 89.69 92 ASN A C 1
ATOM 683 O O . ASN A 1 92 ? -48.265 -7.530 44.261 1.00 89.69 92 ASN A O 1
ATOM 687 N N . LYS A 1 93 ? -46.666 -6.193 45.097 1.00 88.38 93 LYS A N 1
ATOM 688 C CA . LYS A 1 93 ? -46.430 -5.494 43.825 1.00 88.38 93 LYS A CA 1
ATOM 689 C C . LYS A 1 93 ? -45.945 -6.432 42.712 1.00 88.38 93 LYS A C 1
ATOM 691 O O . LYS A 1 93 ? -46.468 -6.348 41.613 1.00 88.38 93 LYS A O 1
ATOM 696 N N . ASN A 1 94 ? -45.064 -7.390 43.017 1.00 88.94 94 ASN A N 1
ATOM 697 C CA . ASN A 1 94 ? -44.455 -8.277 42.015 1.00 88.94 94 ASN A CA 1
ATOM 698 C C . ASN A 1 94 ? -45.489 -9.038 41.169 1.00 88.94 94 ASN A C 1
ATOM 700 O O . ASN A 1 94 ? -45.474 -8.929 39.948 1.00 88.94 94 ASN A O 1
ATOM 704 N N . PHE A 1 95 ? -46.402 -9.792 41.796 1.00 93.06 95 PHE A N 1
ATOM 705 C CA . PHE A 1 95 ? -47.395 -10.575 41.046 1.00 93.06 95 PHE A CA 1
ATOM 706 C C . PHE A 1 95 ? -48.441 -9.688 40.359 1.00 93.06 95 PHE A C 1
ATOM 708 O O . PHE A 1 95 ? -48.910 -10.006 39.271 1.00 93.06 95 PHE A O 1
ATOM 715 N N . ARG A 1 96 ? -48.777 -8.549 40.973 1.00 93.88 96 ARG A N 1
ATOM 716 C CA . ARG A 1 96 ? -49.702 -7.564 40.404 1.00 93.88 96 ARG A CA 1
ATOM 717 C C . ARG A 1 96 ? -49.145 -6.933 39.129 1.00 93.88 96 ARG A C 1
ATOM 719 O O . ARG A 1 96 ? -49.858 -6.889 38.134 1.00 93.88 96 ARG A O 1
ATOM 726 N N . ASP A 1 97 ? -47.884 -6.507 39.156 1.00 92.62 97 ASP A N 1
ATOM 727 C CA . ASP A 1 97 ? -47.191 -5.943 37.997 1.00 92.62 97 ASP A CA 1
ATOM 728 C C . ASP A 1 97 ? -47.089 -6.979 36.867 1.00 92.62 97 ASP A C 1
ATOM 730 O O . ASP A 1 97 ? -47.420 -6.659 35.733 1.00 92.62 97 ASP A O 1
ATOM 734 N N . ILE A 1 98 ? -46.777 -8.246 37.180 1.00 94.75 98 ILE A N 1
ATOM 735 C CA . ILE A 1 98 ? -46.752 -9.335 36.186 1.00 94.75 98 ILE A CA 1
ATOM 736 C C . ILE A 1 98 ? -48.106 -9.498 35.489 1.00 94.75 98 ILE A C 1
ATOM 738 O O . ILE A 1 98 ? -48.140 -9.591 34.266 1.00 94.75 98 ILE A O 1
ATOM 742 N N . ILE A 1 99 ? -49.221 -9.545 36.231 1.00 95.62 99 ILE A N 1
ATOM 743 C CA . ILE A 1 99 ? -50.554 -9.701 35.623 1.00 95.62 99 ILE A CA 1
ATOM 744 C C . ILE A 1 99 ? -50.938 -8.462 34.811 1.00 95.62 99 ILE A C 1
ATOM 746 O O . ILE A 1 99 ? -51.450 -8.612 33.704 1.00 95.62 99 ILE A O 1
ATOM 750 N N . ARG A 1 100 ? -50.657 -7.254 35.318 1.00 94.31 100 ARG A N 1
ATOM 751 C CA . ARG A 1 100 ? -50.883 -6.000 34.583 1.00 94.31 100 ARG A CA 1
ATOM 752 C C . ARG A 1 100 ? -50.126 -5.996 33.255 1.00 94.31 100 ARG A C 1
ATOM 754 O O . ARG A 1 100 ? -50.723 -5.722 32.219 1.00 94.31 100 ARG A O 1
ATOM 761 N N . ASP A 1 101 ? -48.833 -6.303 33.288 1.00 94.44 101 ASP A N 1
ATOM 762 C CA . ASP A 1 101 ? -47.962 -6.226 32.115 1.00 94.44 101 ASP A CA 1
ATOM 763 C C . ASP A 1 101 ? -48.250 -7.383 31.141 1.00 94.44 101 ASP A C 1
ATOM 765 O O . ASP A 1 101 ? -48.277 -7.173 29.934 1.00 94.44 101 ASP A O 1
ATOM 769 N N . SER A 1 102 ? -48.608 -8.569 31.644 1.00 94.88 102 SER A N 1
ATOM 770 C CA . SER A 1 102 ? -49.115 -9.678 30.817 1.00 94.88 102 SER A CA 1
ATOM 771 C C . SER A 1 102 ? -50.421 -9.318 30.107 1.00 94.88 102 SER A C 1
ATOM 773 O O . SER A 1 102 ? -50.597 -9.652 28.939 1.00 94.88 102 SER A O 1
ATOM 775 N N . LEU A 1 103 ? -51.345 -8.632 30.793 1.00 94.06 103 LEU A N 1
ATOM 776 C CA . LEU A 1 103 ? -52.604 -8.185 30.193 1.00 94.06 103 LEU A CA 1
ATOM 777 C C . LEU A 1 103 ? -52.341 -7.144 29.103 1.00 94.06 103 LEU A C 1
ATOM 779 O O . LEU A 1 103 ? -52.941 -7.217 28.035 1.00 94.06 103 LEU A O 1
ATOM 783 N N . ALA A 1 104 ? -51.406 -6.223 29.343 1.00 92.38 104 ALA A N 1
ATOM 784 C CA . ALA A 1 104 ? -50.970 -5.272 28.330 1.00 92.38 104 ALA A CA 1
ATOM 785 C C . ALA A 1 104 ? -50.336 -5.976 27.115 1.00 92.38 104 ALA A C 1
ATOM 787 O O . ALA A 1 104 ? -50.611 -5.576 25.991 1.00 92.38 104 ALA A O 1
ATOM 788 N N . SER A 1 105 ? -49.542 -7.038 27.319 1.00 92.31 105 SER A N 1
ATOM 789 C CA . SER A 1 105 ? -48.993 -7.850 26.222 1.00 92.31 105 SER A CA 1
ATOM 790 C C . SER A 1 105 ? -50.077 -8.582 25.430 1.00 92.31 105 SER A C 1
ATOM 792 O O . SER A 1 105 ? -50.013 -8.595 24.210 1.00 92.31 105 SER A O 1
ATOM 794 N N . TYR A 1 106 ? -51.076 -9.159 26.103 1.00 92.94 106 TYR A N 1
ATOM 795 C CA . TYR A 1 106 ? -52.206 -9.834 25.455 1.00 92.94 106 TYR A CA 1
ATOM 796 C C . TYR A 1 106 ? -53.064 -8.884 24.611 1.00 92.94 106 TYR A C 1
ATOM 798 O O . TYR A 1 106 ? -53.548 -9.249 23.548 1.00 92.94 106 TYR A O 1
ATOM 806 N N . GLN A 1 107 ? -53.257 -7.655 25.091 1.00 90.69 107 GLN A N 1
ATOM 807 C CA . GLN A 1 107 ? -54.062 -6.640 24.409 1.00 90.69 107 GLN A CA 1
ATOM 808 C C . GLN A 1 107 ? -53.293 -5.891 23.309 1.00 90.69 107 GLN A C 1
ATOM 810 O O . GLN A 1 107 ? -53.877 -5.035 22.637 1.00 90.69 107 GLN A O 1
ATOM 815 N N . ASP A 1 108 ? -52.001 -6.176 23.126 1.00 89.56 108 ASP A N 1
ATOM 816 C CA . ASP A 1 108 ? -51.209 -5.569 22.066 1.00 89.56 108 ASP A CA 1
ATOM 817 C C . ASP A 1 108 ? -51.636 -6.103 20.691 1.00 89.56 108 ASP A C 1
ATOM 819 O O . ASP A 1 108 ? -51.807 -7.302 20.488 1.00 89.56 108 ASP A O 1
ATOM 823 N N . ALA A 1 109 ? -51.779 -5.209 19.709 1.00 86.69 109 ALA A N 1
ATOM 824 C CA . ALA A 1 109 ? -52.249 -5.573 18.372 1.00 86.69 109 ALA A CA 1
ATOM 825 C C . ALA A 1 109 ? -51.285 -6.497 17.598 1.00 86.69 109 ALA A C 1
ATOM 827 O O . ALA A 1 109 ? -51.670 -7.046 16.566 1.00 86.69 109 ALA A O 1
ATOM 828 N N . SER A 1 110 ? -50.032 -6.625 18.046 1.00 86.75 110 SER A N 1
ATOM 829 C CA . SER A 1 110 ? -49.029 -7.521 17.466 1.00 86.75 110 SER A CA 1
ATOM 830 C C . SER A 1 110 ? -48.995 -8.914 18.100 1.00 86.75 110 SER A C 1
ATOM 832 O O . SER A 1 110 ? -48.288 -9.776 17.574 1.00 86.75 110 SER A O 1
ATOM 834 N N . PHE A 1 111 ? -49.756 -9.146 19.177 1.00 91.62 111 PHE A N 1
ATOM 835 C CA . PHE A 1 111 ? -49.827 -10.437 19.854 1.00 91.62 111 PHE A CA 1
ATOM 836 C C . PHE A 1 111 ? -50.505 -11.493 18.973 1.00 91.62 111 PHE A C 1
ATOM 838 O O . PHE A 1 111 ? -51.575 -11.264 18.407 1.00 91.62 111 PHE A O 1
ATOM 845 N N . ASN A 1 112 ? -49.874 -12.660 18.847 1.00 91.50 112 ASN A N 1
ATOM 846 C CA . ASN A 1 112 ? -50.406 -13.780 18.082 1.00 91.50 112 ASN A CA 1
ATOM 847 C C . ASN A 1 112 ? -51.016 -14.855 18.994 1.00 91.50 112 ASN A C 1
ATOM 849 O O . ASN A 1 112 ? -50.293 -15.694 19.536 1.00 91.50 112 ASN A O 1
ATOM 853 N N . ASP A 1 113 ? -52.351 -14.878 19.059 1.00 87.00 113 ASP A N 1
ATOM 854 C CA . ASP A 1 113 ? -53.175 -15.808 19.853 1.00 87.00 113 ASP A CA 1
ATOM 855 C C . ASP A 1 113 ? -52.991 -17.307 19.526 1.00 87.00 113 ASP A C 1
ATOM 857 O O . ASP A 1 113 ? -53.573 -18.160 20.190 1.00 87.00 113 ASP A O 1
ATOM 861 N N . ASP A 1 114 ? -52.226 -17.670 18.491 1.00 83.88 114 ASP A N 1
ATOM 862 C CA . ASP A 1 114 ? -51.946 -19.078 18.182 1.00 83.88 114 ASP A CA 1
ATOM 863 C C . ASP A 1 114 ? -50.625 -19.584 18.785 1.00 83.88 114 ASP A C 1
ATOM 865 O O . ASP A 1 114 ? -50.428 -20.799 18.899 1.00 83.88 114 ASP A O 1
ATOM 869 N N . VAL A 1 115 ? -49.667 -18.693 19.073 1.00 90.56 115 VAL A N 1
ATOM 870 C CA . VAL A 1 115 ? -48.273 -19.088 19.365 1.00 90.56 115 VAL A CA 1
ATOM 871 C C . VAL A 1 115 ? -47.569 -18.244 20.422 1.00 90.56 115 VAL A C 1
ATOM 873 O O . VAL A 1 115 ? -46.631 -18.751 21.040 1.00 90.56 115 VAL A O 1
ATOM 876 N N . ASP A 1 116 ? -47.960 -16.989 20.635 1.00 94.81 116 ASP A N 1
ATOM 877 C CA . ASP A 1 116 ? -47.248 -16.106 21.555 1.00 94.81 116 ASP A CA 1
ATOM 878 C C . ASP A 1 116 ? -47.595 -16.423 23.012 1.00 94.81 116 ASP A C 1
ATOM 880 O O . ASP A 1 116 ? -48.684 -16.878 23.350 1.00 94.81 116 ASP A O 1
ATOM 884 N N . LYS A 1 117 ? -46.636 -16.208 23.907 1.00 95.06 117 LYS A N 1
ATOM 885 C CA . LYS A 1 117 ? -46.749 -16.543 25.326 1.00 95.06 117 LYS A CA 1
ATOM 886 C C . LYS A 1 117 ? -46.239 -15.402 26.175 1.00 95.06 117 LYS A C 1
ATOM 888 O O . LYS A 1 117 ? -45.305 -14.695 25.799 1.00 95.06 117 LYS A O 1
ATOM 893 N N . TYR A 1 118 ? -46.798 -15.265 27.365 1.00 96.12 118 TYR A N 1
ATOM 894 C CA . TYR A 1 118 ? -46.322 -14.300 28.344 1.00 96.12 118 TYR A CA 1
ATOM 895 C C . TYR A 1 118 ? -46.365 -14.870 29.750 1.00 96.12 118 TYR A C 1
ATOM 897 O O . TYR A 1 118 ? -47.135 -15.777 30.048 1.00 96.12 118 TYR A O 1
ATOM 905 N N . GLY A 1 119 ? -45.555 -14.324 30.645 1.00 95.00 119 GLY A N 1
ATOM 906 C CA . GLY A 1 119 ? -45.692 -14.619 32.060 1.00 95.00 119 GLY A CA 1
ATOM 907 C C . GLY A 1 119 ? -44.407 -14.398 32.825 1.00 95.00 119 GLY A C 1
ATOM 908 O O . GLY A 1 119 ? -43.781 -13.345 32.707 1.00 95.00 119 GLY A O 1
ATOM 909 N N . VAL A 1 120 ? -44.040 -15.366 33.665 1.00 95.62 120 VAL A N 1
ATOM 910 C CA . VAL A 1 120 ? -42.987 -15.162 34.664 1.00 95.62 120 VAL A CA 1
ATOM 911 C C . VAL A 1 120 ? -42.003 -16.325 34.757 1.00 95.62 120 VAL A C 1
ATOM 913 O O . VAL A 1 120 ? -42.401 -17.490 34.797 1.00 95.62 120 VAL A O 1
ATOM 916 N N . ALA A 1 121 ? -40.715 -15.993 34.844 1.00 94.56 121 ALA A N 1
ATOM 917 C CA . ALA A 1 121 ? -39.638 -16.901 35.224 1.00 94.56 121 ALA A CA 1
ATOM 918 C C . ALA A 1 121 ? -39.257 -16.682 36.696 1.00 94.56 121 ALA A C 1
ATOM 920 O O . ALA A 1 121 ? -38.942 -15.559 37.099 1.00 94.56 121 ALA A O 1
ATOM 921 N N . VAL A 1 122 ? -39.279 -17.746 37.504 1.00 93.38 122 VAL A N 1
ATOM 922 C CA . VAL A 1 122 ? -39.098 -17.669 38.963 1.00 93.38 122 VAL A CA 1
ATOM 923 C C . VAL A 1 122 ? -38.130 -18.703 39.511 1.00 93.38 122 VAL A C 1
ATOM 925 O O . VAL A 1 122 ? -38.050 -19.796 38.961 1.00 93.38 122 VAL A O 1
ATOM 928 N N . ASN A 1 123 ? -37.432 -18.388 40.605 1.00 88.12 123 ASN A N 1
ATOM 929 C CA . ASN A 1 123 ? -36.639 -19.388 41.326 1.00 88.12 123 ASN A CA 1
ATOM 930 C C . ASN A 1 123 ? -37.425 -19.956 42.512 1.00 88.12 123 ASN A C 1
ATOM 932 O O . ASN A 1 123 ? -37.796 -21.136 42.559 1.00 88.12 123 ASN A O 1
ATOM 936 N N . GLU A 1 124 ? -37.747 -19.073 43.457 1.00 87.12 124 GLU A N 1
ATOM 937 C CA . GLU A 1 124 ? -38.402 -19.406 44.712 1.00 87.12 124 GLU A CA 1
ATOM 938 C C . GLU A 1 124 ? -39.912 -19.163 44.621 1.00 87.12 124 GLU A C 1
ATOM 940 O O . GLU A 1 124 ? -40.413 -18.038 44.617 1.00 87.12 124 GLU A O 1
ATOM 945 N N . ILE A 1 125 ? -40.668 -20.255 44.577 1.00 90.44 125 ILE A N 1
ATOM 946 C CA . ILE A 1 125 ? -42.126 -20.260 44.667 1.00 90.44 125 ILE A CA 1
ATOM 947 C C . ILE A 1 125 ? -42.561 -21.536 45.384 1.00 90.44 125 ILE A C 1
ATOM 949 O O . ILE A 1 125 ? -41.961 -22.599 45.213 1.00 90.44 125 ILE A O 1
ATOM 953 N N . SER A 1 126 ? -43.621 -21.469 46.195 1.00 90.00 126 SER A N 1
ATOM 954 C CA . SER A 1 126 ? -44.127 -22.676 46.855 1.00 90.00 126 SER A CA 1
ATOM 955 C C . SER A 1 126 ? -44.542 -23.722 45.809 1.00 90.00 126 SER A C 1
ATOM 957 O O . SER A 1 126 ? -45.339 -23.413 44.917 1.00 90.00 126 SER A O 1
ATOM 959 N N . SER A 1 127 ? -44.062 -24.964 45.941 1.00 87.06 127 SER A N 1
ATOM 960 C CA . SER A 1 127 ? -44.311 -26.035 44.960 1.00 87.06 127 SER A CA 1
ATOM 961 C C . SER A 1 127 ? -45.799 -26.282 44.701 1.00 87.06 127 SER A C 1
ATOM 963 O O . SER A 1 127 ? -46.183 -26.596 43.578 1.00 87.06 127 SER A O 1
ATOM 965 N N . ALA A 1 128 ? -46.644 -26.107 45.725 1.00 88.00 128 ALA A N 1
ATOM 966 C CA . ALA A 1 128 ? -48.093 -26.190 45.576 1.00 88.00 128 ALA A CA 1
ATOM 967 C C . ALA A 1 128 ? -48.620 -25.097 44.634 1.00 88.00 128 ALA A C 1
ATOM 969 O O . ALA A 1 128 ? -49.229 -25.414 43.621 1.00 88.00 128 ALA A O 1
ATOM 970 N N . LYS A 1 129 ? -48.308 -23.821 44.898 1.00 90.69 129 LYS A N 1
ATOM 971 C CA . LYS A 1 129 ? -48.805 -22.705 44.081 1.00 90.69 129 LYS A CA 1
ATOM 972 C C . LYS A 1 129 ? -48.249 -22.692 42.654 1.00 90.69 129 LYS A C 1
ATOM 974 O O . LYS A 1 129 ? -49.001 -22.363 41.744 1.00 90.69 129 LYS A O 1
ATOM 979 N N . PHE A 1 130 ? -46.988 -23.080 42.446 1.00 91.12 130 PHE A N 1
ATOM 980 C CA . PHE A 1 130 ? -46.421 -23.243 41.100 1.00 91.12 130 PHE A CA 1
ATOM 981 C C . PHE A 1 130 ? -47.192 -24.293 40.294 1.00 91.12 130 PHE A C 1
ATOM 983 O O . PHE A 1 130 ? -47.648 -24.015 39.187 1.00 91.12 130 PHE A O 1
ATOM 990 N N . ARG A 1 131 ? -47.404 -25.479 40.884 1.00 91.56 131 ARG A N 1
ATOM 991 C CA . ARG A 1 131 ? -48.169 -26.560 40.255 1.00 91.56 131 ARG A CA 1
ATOM 992 C C . ARG A 1 131 ? -49.610 -26.142 39.987 1.00 91.56 131 ARG A C 1
ATOM 994 O O . ARG A 1 131 ? -50.112 -26.405 38.904 1.00 91.56 131 ARG A O 1
ATOM 1001 N N . ASP A 1 132 ? -50.274 -25.515 40.951 1.00 92.81 132 ASP A N 1
ATOM 1002 C CA . ASP A 1 132 ? -51.696 -25.199 40.839 1.00 92.81 132 ASP A CA 1
ATOM 1003 C C . ASP A 1 132 ? -51.952 -24.065 39.818 1.00 92.81 132 ASP A C 1
ATOM 1005 O O . ASP A 1 132 ? -52.924 -24.143 39.068 1.00 92.81 132 ASP A O 1
ATOM 1009 N N . LEU A 1 133 ? -51.066 -23.058 39.717 1.00 93.50 133 LEU A N 1
ATOM 1010 C CA . LEU A 1 133 ? -51.133 -22.025 38.668 1.00 93.50 133 LEU A CA 1
ATOM 1011 C C . LEU A 1 133 ? -50.779 -22.591 37.286 1.00 93.50 133 LEU A C 1
ATOM 1013 O O . LEU A 1 133 ? -51.495 -22.334 36.322 1.00 93.50 133 LEU A O 1
ATOM 1017 N N . GLY A 1 134 ? -49.714 -23.392 37.182 1.00 92.56 134 GLY A N 1
ATOM 1018 C CA . GLY A 1 134 ? -49.362 -24.059 35.926 1.00 92.56 134 GLY A CA 1
ATOM 1019 C C . GLY A 1 134 ? -50.477 -24.991 35.444 1.00 92.56 134 GLY A C 1
ATOM 1020 O O . GLY A 1 134 ? -50.829 -24.989 34.267 1.00 92.56 134 GLY A O 1
ATOM 1021 N N . PHE A 1 135 ? -51.106 -25.727 36.365 1.00 92.50 135 PHE A N 1
ATOM 1022 C CA . PHE A 1 135 ? -52.250 -26.579 36.058 1.00 92.50 135 PHE A CA 1
ATOM 1023 C C . PHE A 1 135 ? -53.471 -25.769 35.615 1.00 92.50 135 PHE A C 1
ATOM 1025 O O . PHE A 1 135 ? -54.128 -26.186 34.669 1.00 92.50 135 PHE A O 1
ATOM 1032 N N . LEU A 1 136 ? -53.753 -24.612 36.234 1.00 94.88 136 LEU A N 1
ATOM 1033 C CA . LEU A 1 136 ? -54.815 -23.694 35.796 1.00 94.88 136 LEU A CA 1
ATOM 1034 C C . LEU A 1 136 ? -54.630 -23.257 34.332 1.00 94.88 136 LEU A C 1
ATOM 1036 O O . LEU A 1 136 ? -55.590 -23.290 33.563 1.00 94.88 136 LEU A O 1
ATOM 1040 N N . CYS A 1 137 ? -53.408 -22.889 33.942 1.00 94.06 137 CYS A N 1
ATOM 1041 C CA . CYS A 1 137 ? -53.102 -22.489 32.566 1.00 94.06 137 CYS A CA 1
ATOM 1042 C C . CYS A 1 137 ? -53.212 -23.692 31.612 1.00 94.06 137 CYS A C 1
ATOM 1044 O O . CYS A 1 137 ? -53.843 -23.611 30.563 1.00 94.06 137 CYS A O 1
ATOM 1046 N N . HIS A 1 138 ? -52.719 -24.867 32.017 1.00 91.50 138 HIS A N 1
ATOM 1047 C CA . HIS A 1 138 ? -52.841 -26.088 31.215 1.00 91.50 138 HIS A CA 1
ATOM 1048 C C . HIS A 1 138 ? -54.303 -26.494 30.970 1.00 91.50 138 HIS A C 1
ATOM 1050 O O . HIS A 1 138 ? -54.666 -26.869 29.858 1.00 91.50 138 HIS A O 1
ATOM 1056 N N . ILE A 1 139 ? -55.177 -26.433 31.981 1.00 93.25 139 ILE A N 1
ATOM 1057 C CA . ILE A 1 139 ? -56.602 -26.740 31.773 1.00 93.25 139 ILE A CA 1
ATOM 1058 C C . ILE A 1 139 ? -57.319 -25.658 30.957 1.00 93.25 139 ILE A C 1
ATOM 1060 O O . ILE A 1 139 ? -58.337 -25.974 30.342 1.00 93.25 139 ILE A O 1
ATOM 1064 N N . ALA A 1 140 ? -56.807 -24.421 30.924 1.00 92.38 140 ALA A N 1
ATOM 1065 C CA . ALA A 1 140 ? -57.280 -23.386 30.007 1.00 92.38 140 ALA A CA 1
ATOM 1066 C C . ALA A 1 140 ? -56.943 -23.750 28.555 1.00 92.38 140 ALA A C 1
ATOM 1068 O O . ALA A 1 140 ? -57.849 -23.746 27.724 1.00 92.38 140 ALA A O 1
ATOM 1069 N N . VAL A 1 141 ? -55.701 -24.162 28.274 1.00 91.06 141 VAL A N 1
ATOM 1070 C CA . VAL A 1 141 ? -55.265 -24.637 26.944 1.00 91.06 141 VAL A CA 1
ATOM 1071 C C . VAL A 1 141 ? -56.069 -25.858 26.479 1.00 91.06 141 VAL A C 1
ATOM 1073 O O . VAL A 1 141 ? -56.562 -25.882 25.358 1.00 91.06 141 VAL A O 1
ATOM 1076 N N . GLU A 1 142 ? -56.278 -26.847 27.353 1.00 91.94 142 GLU A N 1
ATOM 1077 C CA . GLU A 1 142 ? -57.032 -28.079 27.041 1.00 91.94 142 GLU A CA 1
ATOM 1078 C C . GLU A 1 142 ? -58.551 -27.873 26.908 1.00 91.94 142 GLU A C 1
ATOM 1080 O O . GLU A 1 142 ? -59.289 -28.780 26.513 1.00 91.94 142 GLU A O 1
ATOM 1085 N N . SER A 1 143 ? -59.064 -26.706 27.296 1.00 91.00 143 SER A N 1
ATOM 1086 C CA . SER A 1 143 ? -60.481 -26.390 27.147 1.00 91.00 143 SER A CA 1
ATOM 1087 C C . SER A 1 143 ? -60.681 -25.630 25.840 1.00 91.00 143 SER A C 1
ATOM 1089 O O . SER A 1 143 ? -60.318 -24.463 25.739 1.00 91.00 143 SER A O 1
ATOM 1091 N N . GLY A 1 144 ? -61.254 -26.304 24.836 1.00 81.94 144 GLY A N 1
ATOM 1092 C CA . GLY A 1 144 ? -61.451 -25.733 23.497 1.00 81.94 144 GLY A CA 1
ATOM 1093 C C . GLY A 1 144 ? -62.378 -24.514 23.458 1.00 81.94 144 GLY A C 1
ATOM 1094 O O . GLY A 1 144 ? -62.219 -23.655 22.597 1.00 81.94 144 GLY A O 1
ATOM 1095 N N . ASP A 1 145 ? -63.296 -24.402 24.418 1.00 88.75 145 ASP A N 1
ATOM 1096 C CA . ASP A 1 145 ? -64.190 -23.261 24.586 1.00 88.75 145 ASP A CA 1
ATOM 1097 C C . ASP A 1 145 ? -64.355 -22.887 26.070 1.00 88.75 145 ASP A C 1
ATOM 1099 O O . ASP A 1 145 ? -63.965 -23.626 26.986 1.00 88.75 145 ASP A O 1
ATOM 1103 N N . ILE A 1 146 ? -64.937 -21.708 26.292 1.00 91.38 146 ILE A N 1
ATOM 1104 C CA . ILE A 1 146 ? -65.175 -21.144 27.622 1.00 91.38 146 ILE A CA 1
ATOM 1105 C C . ILE A 1 146 ? -66.178 -21.965 28.444 1.00 91.38 146 ILE A C 1
ATOM 1107 O O . ILE A 1 146 ? -66.067 -22.031 29.667 1.00 91.38 146 ILE A O 1
ATOM 1111 N N . GLU A 1 147 ? -67.151 -22.613 27.802 1.00 90.19 147 GLU A N 1
ATOM 1112 C CA . GLU A 1 147 ? -68.204 -23.369 28.486 1.00 90.19 147 GLU A CA 1
ATOM 1113 C C . GLU A 1 147 ? -67.614 -24.621 29.138 1.00 90.19 147 GLU A C 1
ATOM 1115 O O . GLU A 1 147 ? -67.865 -24.903 30.314 1.00 90.19 147 GLU A O 1
ATOM 1120 N N . HIS A 1 148 ? -66.759 -25.331 28.403 1.00 91.12 148 HIS A N 1
ATOM 1121 C CA . HIS A 1 148 ? -66.005 -26.468 28.901 1.00 91.12 148 HIS A CA 1
ATOM 1122 C C . HIS A 1 148 ? -65.003 -26.057 29.988 1.00 91.12 148 HIS A C 1
ATOM 1124 O O . HIS A 1 148 ? -64.853 -26.775 30.981 1.00 91.12 148 HIS A O 1
ATOM 1130 N N . PHE A 1 149 ? -64.359 -24.891 29.853 1.00 93.62 149 PHE A N 1
ATOM 1131 C CA . PHE A 1 149 ? -63.471 -24.365 30.891 1.00 93.62 149 PHE A CA 1
ATOM 1132 C C . PHE A 1 149 ? -64.236 -24.087 32.193 1.00 93.62 149 PHE A C 1
ATOM 1134 O O . PHE A 1 149 ? -63.860 -24.603 33.245 1.00 93.62 149 PHE A O 1
ATOM 1141 N N . GLU A 1 150 ? -65.346 -23.346 32.141 1.00 90.69 150 GLU A N 1
ATOM 1142 C CA . GLU A 1 150 ? -66.137 -22.983 33.325 1.00 90.69 150 GLU A CA 1
ATOM 1143 C C . GLU A 1 150 ? -66.817 -24.186 33.998 1.00 90.69 150 GLU A C 1
ATOM 1145 O O . GLU A 1 150 ? -66.898 -24.247 35.231 1.00 90.69 150 GLU A O 1
ATOM 1150 N N . GLN A 1 151 ? -67.231 -25.208 33.235 1.00 90.31 151 GLN A N 1
ATOM 1151 C CA . GLN A 1 151 ? -67.788 -26.446 33.802 1.00 90.31 151 GLN A CA 1
ATOM 1152 C C . GLN A 1 151 ? -66.844 -27.106 34.817 1.00 90.31 151 GLN A C 1
ATOM 1154 O O . GLN A 1 151 ? -67.311 -27.615 35.845 1.00 90.31 151 GLN A O 1
ATOM 1159 N N . ARG A 1 152 ? -65.522 -27.033 34.597 1.00 87.94 152 ARG A N 1
ATOM 1160 C CA . ARG A 1 152 ? -64.504 -27.574 35.517 1.00 87.94 152 ARG A CA 1
ATOM 1161 C C . ARG A 1 152 ? -64.507 -26.882 36.883 1.00 87.94 152 ARG A C 1
ATOM 1163 O O . ARG A 1 152 ? -64.133 -27.507 37.876 1.00 87.94 152 ARG A O 1
ATOM 1170 N N . PHE A 1 153 ? -64.969 -25.633 36.960 1.00 91.31 153 PHE A N 1
ATOM 1171 C CA . PHE A 1 153 ? -65.012 -24.827 38.187 1.00 91.31 153 PHE A CA 1
ATOM 1172 C C . PHE A 1 153 ? -66.391 -24.787 38.856 1.00 91.31 153 PHE A C 1
ATOM 1174 O O . PHE A 1 153 ? -66.501 -24.312 39.992 1.00 91.31 153 PHE A O 1
ATOM 1181 N N . SER A 1 154 ? -67.418 -25.351 38.213 1.00 88.00 154 SER A N 1
ATOM 1182 C CA . SER A 1 154 ? -68.771 -25.477 38.765 1.00 88.00 154 SER A CA 1
ATOM 1183 C C . SER A 1 154 ? -68.819 -26.298 40.068 1.00 88.00 154 SER A C 1
ATOM 1185 O O . SER A 1 154 ? -67.834 -26.910 40.500 1.00 88.00 154 SER A O 1
ATOM 1187 N N . THR A 1 155 ? -69.981 -26.329 40.724 1.00 79.75 155 THR A N 1
ATOM 1188 C CA . THR A 1 155 ? -70.226 -27.130 41.939 1.00 79.75 155 THR A CA 1
ATOM 1189 C C . THR A 1 155 ? -70.011 -28.632 41.731 1.00 79.75 155 THR A C 1
ATOM 1191 O O . THR A 1 155 ? -69.612 -29.301 42.678 1.00 79.75 155 THR A O 1
ATOM 1194 N N . ASN A 1 156 ? -70.201 -29.137 40.506 1.00 82.75 156 ASN A N 1
ATOM 1195 C CA . ASN A 1 156 ? -69.940 -30.532 40.120 1.00 82.75 156 ASN A CA 1
ATOM 1196 C C . ASN A 1 156 ? -68.643 -30.694 39.298 1.00 82.75 156 ASN A C 1
ATOM 1198 O O . ASN A 1 156 ? -68.402 -31.757 38.728 1.00 82.75 156 ASN A O 1
ATOM 1202 N N . GLY A 1 157 ? -67.835 -29.636 39.193 1.00 83.75 157 GLY A N 1
ATOM 1203 C CA . GLY A 1 157 ? -66.586 -29.625 38.438 1.00 83.75 157 GLY A CA 1
ATOM 1204 C C . GLY A 1 157 ? -65.439 -30.344 39.154 1.00 83.75 157 GLY A C 1
ATOM 1205 O O . GLY A 1 157 ? -65.499 -30.621 40.351 1.00 83.75 157 GLY A O 1
ATOM 1206 N N . ASN A 1 158 ? -64.369 -30.637 38.415 1.00 86.88 158 ASN A N 1
ATOM 1207 C CA . ASN A 1 158 ? -63.202 -31.377 38.907 1.00 86.88 158 ASN A CA 1
ATOM 1208 C C . ASN A 1 158 ? -62.044 -30.488 39.410 1.00 86.88 158 ASN A C 1
ATOM 1210 O O . ASN A 1 158 ? -61.028 -31.026 39.852 1.00 86.88 158 ASN A O 1
ATOM 1214 N N . ALA A 1 159 ? -62.162 -29.155 39.365 1.00 87.81 159 ALA A N 1
ATOM 1215 C CA . ALA A 1 159 ? -61.140 -28.248 39.893 1.00 87.81 159 ALA A CA 1
ATOM 1216 C C . ALA A 1 159 ? -61.118 -28.248 41.434 1.00 87.81 159 ALA A C 1
ATOM 1218 O O . ALA A 1 159 ? -62.156 -28.091 42.085 1.00 87.81 159 ALA A O 1
ATOM 1219 N N . SER A 1 160 ? -59.927 -28.378 42.028 1.00 89.81 160 SER A N 1
ATOM 1220 C CA . SER A 1 160 ? -59.746 -28.330 43.485 1.00 89.81 160 SER A CA 1
ATOM 1221 C C . SER A 1 160 ? -60.021 -26.932 44.058 1.00 89.81 160 SER A C 1
ATOM 1223 O O . SER A 1 160 ? -60.017 -25.929 43.338 1.00 89.81 160 SER A O 1
ATOM 1225 N N . ALA A 1 161 ? -60.228 -26.849 45.377 1.00 88.12 161 ALA A N 1
ATOM 1226 C CA . ALA A 1 161 ? -60.410 -25.572 46.071 1.00 88.12 161 ALA A CA 1
ATOM 1227 C C . ALA A 1 161 ? -59.203 -24.627 45.897 1.00 88.12 161 ALA A C 1
ATOM 1229 O O . ALA A 1 161 ? -59.390 -23.422 45.742 1.00 88.12 161 ALA A O 1
ATOM 1230 N N . ASP A 1 162 ? -57.983 -25.169 45.852 1.00 89.19 162 ASP A N 1
ATOM 1231 C CA . ASP A 1 162 ? -56.754 -24.386 45.681 1.00 89.19 162 ASP A CA 1
ATOM 1232 C C . ASP A 1 162 ? -56.632 -23.774 44.278 1.00 89.19 162 ASP A C 1
ATOM 1234 O O . ASP A 1 162 ? -56.254 -22.608 44.143 1.00 89.19 162 ASP A O 1
ATOM 1238 N N . ILE A 1 163 ? -57.015 -24.526 43.237 1.00 91.38 163 ILE A N 1
ATOM 1239 C CA . ILE A 1 163 ? -57.023 -24.044 41.847 1.00 91.38 163 ILE A CA 1
ATOM 1240 C C . ILE A 1 163 ? -58.113 -22.978 41.670 1.00 91.38 163 ILE A C 1
ATOM 1242 O O . ILE A 1 163 ? -57.858 -21.941 41.058 1.00 91.38 163 ILE A O 1
ATOM 1246 N N . LYS A 1 164 ? -59.303 -23.186 42.261 1.00 91.88 164 LYS A N 1
ATOM 1247 C CA . LYS A 1 164 ? -60.373 -22.171 42.312 1.00 91.88 164 LYS A CA 1
ATOM 1248 C C . LYS A 1 164 ? -59.864 -20.877 42.951 1.00 91.88 164 LYS A C 1
ATOM 1250 O O . LYS A 1 164 ? -60.031 -19.811 42.374 1.00 91.88 164 LYS A O 1
ATOM 1255 N N . ALA A 1 165 ? -59.173 -20.966 44.088 1.00 91.31 165 ALA A N 1
ATOM 1256 C CA . ALA A 1 165 ? -58.631 -19.793 44.770 1.00 91.31 165 ALA A CA 1
ATOM 1257 C C . ALA A 1 165 ? -57.593 -19.026 43.928 1.00 91.31 165 ALA A C 1
ATOM 1259 O O . ALA A 1 165 ? -57.587 -17.799 43.944 1.00 91.31 165 ALA A O 1
ATOM 1260 N N . ILE A 1 166 ? -56.723 -19.719 43.182 1.00 92.56 166 ILE A N 1
ATOM 1261 C CA . ILE A 1 166 ? -55.756 -19.062 42.282 1.00 92.56 166 ILE A CA 1
ATOM 1262 C C . ILE A 1 166 ? -56.461 -18.404 41.093 1.00 92.56 166 ILE A C 1
ATOM 1264 O O . ILE A 1 166 ? -56.119 -17.271 40.759 1.00 92.56 166 ILE A O 1
ATOM 1268 N N . LYS A 1 167 ? -57.462 -19.070 40.496 1.00 94.25 167 LYS A N 1
ATOM 1269 C CA . LYS A 1 167 ? -58.285 -18.491 39.422 1.00 94.25 167 LYS A CA 1
ATOM 1270 C C . LYS A 1 167 ? -58.915 -17.174 39.872 1.00 94.25 167 LYS A C 1
ATOM 1272 O O . LYS A 1 167 ? -58.759 -16.175 39.178 1.00 94.25 167 LYS A O 1
ATOM 1277 N N . GLU A 1 168 ? -59.542 -17.151 41.049 1.00 92.81 168 GLU A N 1
ATOM 1278 C CA . GLU A 1 168 ? -60.153 -15.932 41.597 1.00 92.81 168 GLU A CA 1
ATOM 1279 C C . GLU A 1 168 ? -59.125 -14.818 41.832 1.00 92.81 168 GLU A C 1
ATOM 1281 O O . GLU A 1 168 ? -59.393 -13.660 41.526 1.00 92.81 168 GLU A O 1
ATOM 1286 N N . VAL A 1 169 ? -57.920 -15.151 42.313 1.00 94.12 169 VAL A N 1
ATOM 1287 C CA . VAL A 1 169 ? -56.834 -14.168 42.472 1.00 94.12 169 VAL A CA 1
ATOM 1288 C C . VAL A 1 169 ? -56.438 -13.548 41.129 1.00 94.12 169 VAL A C 1
ATOM 1290 O O . VAL A 1 169 ? -56.284 -12.331 41.055 1.00 94.12 169 VAL A O 1
ATOM 1293 N N . VAL A 1 170 ? -56.272 -14.354 40.075 1.00 94.06 170 VAL A N 1
ATOM 1294 C CA . VAL A 1 170 ? -55.918 -13.849 38.737 1.00 94.06 170 VAL A CA 1
ATOM 1295 C C . VAL A 1 170 ? -57.067 -13.031 38.150 1.00 94.06 170 VAL A C 1
ATOM 1297 O O . VAL A 1 170 ? -56.836 -11.925 37.676 1.00 94.06 170 VAL A O 1
ATOM 1300 N N . TYR A 1 171 ? -58.307 -13.518 38.241 1.00 93.81 171 TYR A N 1
ATOM 1301 C CA . TYR A 1 171 ? -59.490 -12.827 37.718 1.00 93.81 171 TYR A CA 1
ATOM 1302 C C . TYR A 1 171 ? -59.711 -11.479 38.397 1.00 93.81 171 TYR A C 1
ATOM 1304 O O . TYR A 1 171 ? -59.966 -10.495 37.710 1.00 93.81 171 TYR A O 1
ATOM 1312 N N . GLN A 1 172 ? -59.532 -11.416 39.718 1.00 92.50 172 GLN A N 1
ATOM 1313 C CA . GLN A 1 172 ? -59.601 -10.168 40.468 1.00 92.50 172 GLN A CA 1
ATOM 1314 C C . GLN A 1 172 ? -58.587 -9.137 39.950 1.00 92.50 172 GLN A C 1
ATOM 1316 O O . GLN A 1 172 ? -58.927 -7.965 39.820 1.00 92.50 172 GLN A O 1
ATOM 1321 N N . LEU A 1 173 ? -57.351 -9.557 39.663 1.00 94.00 173 LEU A N 1
ATOM 1322 C CA . LEU A 1 173 ? -56.309 -8.664 39.149 1.00 94.00 173 LEU A CA 1
ATOM 1323 C C . LEU A 1 173 ? -56.561 -8.248 37.697 1.00 94.00 173 LEU A C 1
ATOM 1325 O O . LEU A 1 173 ? -56.341 -7.090 37.355 1.00 94.00 173 LEU A O 1
ATOM 1329 N N . LEU A 1 174 ? -57.047 -9.166 36.862 1.00 94.12 174 LEU A N 1
ATOM 1330 C CA . LEU A 1 174 ? -57.439 -8.869 35.486 1.00 94.12 174 LEU A CA 1
ATOM 1331 C C . LEU A 1 174 ? -58.552 -7.816 35.442 1.00 94.12 174 LEU A C 1
ATOM 1333 O O . LEU A 1 174 ? -58.421 -6.826 34.729 1.00 94.12 174 LEU A O 1
ATOM 1337 N N . ASP A 1 175 ? -59.598 -7.986 36.254 1.00 90.62 175 ASP A N 1
ATOM 1338 C CA . ASP A 1 175 ? -60.688 -7.011 36.355 1.00 90.62 175 ASP A CA 1
ATOM 1339 C C . ASP A 1 175 ? -60.199 -5.660 36.892 1.00 90.62 175 ASP A C 1
ATOM 1341 O O . ASP A 1 175 ? -60.642 -4.617 36.419 1.00 90.62 175 ASP A O 1
ATOM 1345 N N . GLU A 1 176 ? -59.265 -5.663 37.848 1.00 91.69 176 GLU A N 1
ATOM 1346 C CA . GLU A 1 176 ? -58.702 -4.440 38.429 1.00 91.69 176 GLU A CA 1
ATOM 1347 C C . GLU A 1 176 ? -57.862 -3.624 37.432 1.00 91.69 176 GLU A C 1
ATOM 1349 O O . GLU A 1 176 ? -57.918 -2.394 37.464 1.00 91.69 176 GLU A O 1
ATOM 1354 N N . PHE A 1 177 ? -57.076 -4.278 36.570 1.00 91.81 177 PHE A N 1
ATOM 1355 C CA . PHE A 1 177 ? -56.196 -3.597 35.610 1.00 91.81 177 PHE A CA 1
ATOM 1356 C C . PHE A 1 177 ? -56.838 -3.344 34.243 1.00 91.81 177 PHE A C 1
ATOM 1358 O O . PHE A 1 177 ? -56.348 -2.504 33.488 1.00 91.81 177 PHE A O 1
ATOM 1365 N N . SER A 1 178 ? -57.933 -4.033 33.924 1.00 87.88 178 SER A N 1
ATOM 1366 C CA . SER A 1 178 ? -58.701 -3.795 32.704 1.00 87.88 178 SER A CA 1
ATOM 1367 C C . SER A 1 178 ? -59.458 -2.459 32.752 1.00 87.88 178 SER A C 1
ATOM 1369 O O . SER A 1 178 ? -60.036 -2.088 33.772 1.00 87.88 178 SER A O 1
ATOM 1371 N N . ALA A 1 179 ? -59.496 -1.726 31.634 1.00 79.38 179 ALA A N 1
ATOM 1372 C CA . ALA A 1 179 ? -60.269 -0.480 31.535 1.00 79.38 179 ALA A CA 1
ATOM 1373 C C . ALA A 1 179 ? -61.795 -0.715 31.582 1.00 79.38 179 ALA A C 1
ATOM 1375 O O . ALA A 1 179 ? -62.554 0.171 31.981 1.00 79.38 179 ALA A O 1
ATOM 1376 N N . ALA A 1 180 ? -62.238 -1.907 31.174 1.00 82.31 180 ALA A N 1
ATOM 1377 C CA . ALA A 1 180 ? -63.605 -2.401 31.267 1.00 82.31 180 ALA A CA 1
ATOM 1378 C C . ALA A 1 180 ? -63.572 -3.897 31.635 1.00 82.31 180 ALA A C 1
ATOM 1380 O O . ALA A 1 180 ? -62.620 -4.565 31.233 1.00 82.31 180 ALA A O 1
ATOM 1381 N N . PRO A 1 181 ? -64.589 -4.432 32.344 1.00 81.06 181 PRO A N 1
ATOM 1382 C CA . PRO A 1 181 ? -64.606 -5.834 32.758 1.00 81.06 181 PRO A CA 1
ATOM 1383 C C . PRO A 1 181 ? -64.424 -6.773 31.563 1.00 81.06 181 PRO A C 1
ATOM 1385 O O . PRO A 1 181 ? -65.238 -6.747 30.637 1.00 81.06 181 PRO A O 1
ATOM 1388 N N . LEU A 1 182 ? -63.373 -7.595 31.601 1.00 87.00 182 LEU A N 1
ATOM 1389 C CA . LEU A 1 182 ? -63.067 -8.544 30.531 1.00 87.00 182 LEU A CA 1
ATOM 1390 C C . LEU A 1 182 ? -64.171 -9.595 30.414 1.00 87.00 182 LEU A C 1
ATOM 1392 O O . LEU A 1 182 ? -64.665 -10.124 31.421 1.00 87.00 182 LEU A O 1
ATOM 1396 N N . ALA A 1 183 ? -64.530 -9.935 29.179 1.00 89.12 183 ALA A N 1
ATOM 1397 C CA . ALA A 1 183 ? -65.452 -11.022 28.907 1.00 89.12 183 ALA A CA 1
ATOM 1398 C C . ALA A 1 183 ? -64.870 -12.355 29.422 1.00 89.12 183 ALA A C 1
ATOM 1400 O O . ALA A 1 183 ? -63.650 -12.545 29.431 1.00 89.12 183 ALA A O 1
ATOM 1401 N N . PRO A 1 184 ? -65.713 -13.325 29.823 1.00 88.38 184 PRO A N 1
ATOM 1402 C CA . PRO A 1 184 ? -65.234 -14.637 30.261 1.00 88.38 184 PRO A CA 1
ATOM 1403 C C . PRO A 1 184 ? -64.314 -15.323 29.240 1.00 88.38 184 PRO A C 1
ATOM 1405 O O . PRO A 1 184 ? -63.332 -15.947 29.631 1.00 88.38 184 PRO A O 1
ATOM 1408 N N . THR A 1 185 ? -64.593 -15.152 27.943 1.00 90.44 185 THR A N 1
ATOM 1409 C CA . THR A 1 185 ? -63.756 -15.649 26.841 1.00 90.44 185 THR A CA 1
ATOM 1410 C C . THR A 1 185 ? -62.358 -15.036 26.864 1.00 90.44 185 THR A C 1
ATOM 1412 O O . THR A 1 185 ? -61.388 -15.778 26.861 1.00 90.44 185 THR A O 1
ATOM 1415 N N . GLU A 1 186 ? -62.238 -13.714 27.021 1.00 90.56 186 GLU A N 1
ATOM 1416 C CA . GLU A 1 186 ? -60.943 -13.014 27.085 1.00 90.56 186 GLU A CA 1
ATOM 1417 C C . GLU A 1 186 ? -60.121 -13.453 28.305 1.00 90.56 186 GLU A C 1
ATOM 1419 O O . GLU A 1 186 ? -58.909 -13.622 28.221 1.00 90.56 186 GLU A O 1
ATOM 1424 N N . LYS A 1 187 ? -60.769 -13.703 29.451 1.00 93.00 187 LYS A N 1
ATOM 1425 C CA . LYS A 1 187 ? -60.085 -14.230 30.647 1.00 93.00 187 LYS A CA 1
ATOM 1426 C C . LYS A 1 187 ? -59.592 -15.665 30.459 1.00 93.00 187 LYS A C 1
ATOM 1428 O O . LYS A 1 187 ? -58.581 -16.048 31.047 1.00 93.00 187 LYS A O 1
ATOM 1433 N N . HIS A 1 188 ? -60.323 -16.482 29.701 1.00 93.38 188 HIS A N 1
ATOM 1434 C CA . HIS A 1 188 ? -59.910 -17.844 29.354 1.00 93.38 188 HIS A CA 1
ATOM 1435 C C . HIS A 1 188 ? -58.769 -17.831 28.344 1.00 93.38 188 HIS A C 1
ATOM 1437 O O . HIS A 1 188 ? -57.765 -18.496 28.589 1.00 93.38 188 HIS A O 1
ATOM 1443 N N . ASP A 1 189 ? -58.872 -17.024 27.291 1.00 92.00 189 ASP A N 1
ATOM 1444 C CA . ASP A 1 189 ? -57.819 -16.846 26.291 1.00 92.00 189 ASP A CA 1
ATOM 1445 C C . ASP A 1 189 ? -56.546 -16.253 26.908 1.00 92.00 189 ASP A C 1
ATOM 1447 O O . ASP A 1 189 ? -55.447 -16.708 26.592 1.00 92.00 189 ASP A O 1
ATOM 1451 N N . PHE A 1 190 ? -56.669 -15.354 27.891 1.00 94.81 190 PHE A N 1
ATOM 1452 C CA . PHE A 1 190 ? -55.523 -14.884 28.669 1.00 94.81 190 PHE A CA 1
ATOM 1453 C C . PHE A 1 190 ? -54.782 -16.041 29.363 1.00 94.81 190 PHE A C 1
ATOM 1455 O O . PHE A 1 190 ? -53.562 -16.187 29.276 1.00 94.81 190 PHE A O 1
ATOM 1462 N N . LEU A 1 191 ? -55.527 -16.923 30.038 1.00 94.75 191 LEU A N 1
ATOM 1463 C CA . LEU A 1 191 ? -54.952 -18.071 30.746 1.00 94.75 191 LEU A CA 1
ATOM 1464 C C . LEU A 1 191 ? -54.356 -19.135 29.810 1.00 94.75 191 LEU A C 1
ATOM 1466 O O . LEU A 1 191 ? -53.518 -19.909 30.269 1.00 94.75 191 LEU A O 1
ATOM 1470 N N . LYS A 1 192 ? -54.758 -19.193 28.530 1.00 93.94 192 LYS A N 1
ATOM 1471 C CA . LYS A 1 192 ? -54.147 -20.101 27.539 1.00 93.94 192 LYS A CA 1
ATOM 1472 C C . LYS A 1 192 ? -52.697 -19.724 27.229 1.00 93.94 192 LYS A C 1
ATOM 1474 O O . LYS A 1 192 ? -51.873 -20.607 27.006 1.00 93.94 192 LYS A O 1
ATOM 1479 N N . HIS A 1 193 ? -52.396 -18.429 27.240 1.00 95.06 193 HIS A N 1
ATOM 1480 C CA . HIS A 1 193 ? -51.089 -17.889 26.861 1.00 95.06 193 HIS A CA 1
ATOM 1481 C C . HIS A 1 193 ? -50.190 -17.573 28.058 1.00 95.06 193 HIS A C 1
ATOM 1483 O O . HIS A 1 193 ? -48.972 -17.441 27.901 1.00 95.06 193 HIS A O 1
ATOM 1489 N N . PHE A 1 194 ? -50.773 -17.479 29.258 1.00 96.06 194 PHE A N 1
ATOM 1490 C CA . PHE A 1 194 ? -50.024 -17.249 30.483 1.00 96.06 194 PHE A CA 1
ATOM 1491 C C . PHE A 1 194 ? -49.185 -18.476 30.869 1.00 96.06 194 PHE A C 1
ATOM 1493 O O . PHE A 1 194 ? -49.703 -19.582 31.035 1.00 96.06 194 PHE A O 1
ATOM 1500 N N . ILE A 1 195 ? -47.885 -18.278 31.083 1.00 95.44 195 ILE A N 1
ATOM 1501 C CA . ILE A 1 195 ? -46.954 -19.328 31.500 1.00 95.44 195 ILE A CA 1
ATOM 1502 C C . ILE A 1 195 ? -46.199 -18.968 32.779 1.00 95.44 195 ILE A C 1
ATOM 1504 O O . ILE A 1 195 ? -45.917 -17.810 33.085 1.00 95.44 195 ILE A O 1
ATOM 1508 N N . ILE A 1 196 ? -45.822 -20.004 33.525 1.00 94.56 196 ILE A N 1
ATOM 1509 C CA . ILE A 1 196 ? -44.895 -19.891 34.645 1.00 94.56 196 ILE A CA 1
ATOM 1510 C C . ILE A 1 196 ? -43.738 -20.864 34.436 1.00 94.56 196 ILE A C 1
ATOM 1512 O O . ILE A 1 196 ? -43.938 -22.067 34.275 1.00 94.56 196 ILE A O 1
ATOM 1516 N N . VAL A 1 197 ? -42.523 -20.327 34.418 1.00 93.94 197 VAL A N 1
ATOM 1517 C CA . VAL A 1 197 ? -41.283 -21.080 34.227 1.00 93.94 197 VAL A CA 1
ATOM 1518 C C . VAL A 1 197 ? -40.496 -21.039 35.527 1.00 93.94 197 VAL A C 1
ATOM 1520 O O . VAL A 1 197 ? -40.421 -19.996 36.174 1.00 93.94 197 VAL A O 1
ATOM 1523 N N . ARG A 1 198 ? -39.916 -22.171 35.925 1.00 91.81 198 ARG A N 1
ATOM 1524 C CA . ARG A 1 198 ? -39.047 -22.245 37.098 1.00 91.81 198 ARG A CA 1
ATOM 1525 C C . ARG A 1 198 ? -37.622 -22.556 36.668 1.00 91.81 198 ARG A C 1
ATOM 1527 O O . ARG A 1 198 ? -37.444 -23.532 35.948 1.00 91.81 198 ARG A O 1
ATOM 1534 N N . PHE A 1 199 ? -36.668 -21.754 37.133 1.00 90.94 199 PHE A N 1
ATOM 1535 C CA . PHE A 1 199 ? -35.239 -22.031 37.002 1.00 90.94 199 PHE A CA 1
ATOM 1536 C C . PHE A 1 199 ? -34.588 -22.152 38.376 1.00 90.94 199 PHE A C 1
ATOM 1538 O O . PHE A 1 199 ? -35.014 -21.500 39.325 1.00 90.94 199 PHE A O 1
ATOM 1545 N N . ASP A 1 200 ? -33.547 -22.964 38.458 1.00 86.38 200 ASP A N 1
ATOM 1546 C CA . ASP A 1 200 ? -32.757 -23.235 39.648 1.00 86.38 200 ASP A CA 1
ATOM 1547 C C . ASP A 1 200 ? -31.304 -22.767 39.437 1.00 86.38 200 ASP A C 1
ATOM 1549 O O . ASP A 1 200 ? -30.532 -23.436 38.748 1.00 86.38 200 ASP A O 1
ATOM 1553 N N . PHE A 1 201 ? -30.972 -21.588 39.993 1.00 84.31 201 PHE A N 1
ATOM 1554 C CA . PHE A 1 201 ? -29.689 -20.874 39.815 1.00 84.31 201 PHE A CA 1
ATOM 1555 C C . PHE A 1 201 ? -29.115 -20.230 41.101 1.00 84.31 201 PHE A C 1
ATOM 1557 O O . PHE A 1 201 ? -28.298 -19.317 41.002 1.00 84.31 201 PHE A O 1
ATOM 1564 N N . LEU A 1 202 ? -29.605 -20.560 42.308 1.00 72.38 202 LEU A N 1
ATOM 1565 C CA . LEU A 1 202 ? -29.156 -19.871 43.542 1.00 72.38 202 LEU A CA 1
ATOM 1566 C C . LEU A 1 202 ? -28.728 -20.809 44.691 1.00 72.38 202 LEU A C 1
ATOM 1568 O O . LEU A 1 202 ? -28.737 -20.383 45.849 1.00 72.38 202 LEU A O 1
ATOM 1572 N N . HIS A 1 203 ? -28.386 -22.075 44.428 1.00 68.62 203 HIS A N 1
ATOM 1573 C CA . HIS A 1 203 ? -27.978 -23.027 45.474 1.00 68.62 203 HIS A CA 1
ATOM 1574 C C . HIS A 1 203 ? -26.914 -24.037 45.026 1.00 68.62 203 HIS A C 1
ATOM 1576 O O . HIS A 1 203 ? -26.947 -24.526 43.912 1.00 68.62 203 HIS A O 1
ATOM 1582 N N . ASP A 1 204 ? -26.018 -24.487 45.907 1.00 47.00 204 ASP A N 1
ATOM 1583 C CA . ASP A 1 204 ? -25.033 -25.522 45.543 1.00 47.00 204 ASP A CA 1
ATOM 1584 C C . ASP A 1 204 ? -25.710 -26.800 44.986 1.00 47.00 204 ASP A C 1
ATOM 1586 O O . ASP A 1 204 ? -26.474 -27.467 45.687 1.00 47.00 204 ASP A O 1
ATOM 1590 N N . GLY A 1 205 ? -25.429 -27.145 43.720 1.00 57.88 205 GLY A N 1
ATOM 1591 C CA . GLY A 1 205 ? -26.056 -28.270 43.000 1.00 57.88 205 GLY A CA 1
ATOM 1592 C C . GLY A 1 205 ? -27.117 -27.896 41.950 1.00 57.88 205 GLY A C 1
ATOM 1593 O O . GLY A 1 205 ? -27.923 -28.752 41.592 1.00 57.88 205 GLY A O 1
ATOM 1594 N N . GLU A 1 206 ? -27.121 -26.646 41.479 1.00 74.38 206 GLU A N 1
ATOM 1595 C CA . GLU A 1 206 ? -28.019 -26.090 40.444 1.00 74.38 206 GLU A CA 1
ATOM 1596 C C . GLU A 1 206 ? -28.092 -26.958 39.185 1.00 74.38 206 GLU A C 1
ATOM 1598 O O . GLU A 1 206 ? -27.075 -27.298 38.571 1.00 74.38 206 GLU A O 1
ATOM 1603 N N . VAL A 1 207 ? -29.313 -27.293 38.767 1.00 80.12 207 VAL A N 1
ATOM 1604 C CA . VAL A 1 207 ? -29.536 -28.167 37.606 1.00 80.12 207 VAL A CA 1
ATOM 1605 C C . VAL A 1 207 ? -29.463 -27.391 36.291 1.00 80.12 207 VAL A C 1
ATOM 1607 O O . VAL A 1 207 ? -28.890 -27.884 35.317 1.00 80.12 207 VAL A O 1
ATOM 1610 N N . ASP A 1 208 ? -30.011 -26.175 36.241 1.00 86.31 208 ASP A N 1
ATOM 1611 C CA . ASP A 1 208 ? -30.161 -25.436 34.982 1.00 86.31 208 ASP A CA 1
ATOM 1612 C C . ASP A 1 208 ? -28.832 -24.882 34.459 1.00 86.31 208 ASP A C 1
ATOM 1614 O O . ASP A 1 208 ? -28.592 -24.902 33.248 1.00 86.31 208 ASP A O 1
ATOM 1618 N N . ALA A 1 209 ? -27.923 -24.478 35.353 1.00 84.81 209 ALA A N 1
ATOM 1619 C CA . ALA A 1 209 ? -26.557 -24.122 34.973 1.00 84.81 209 ALA A CA 1
ATOM 1620 C C . ALA A 1 209 ? -25.841 -25.320 34.327 1.00 84.81 209 ALA A C 1
ATOM 1622 O O . ALA A 1 209 ? -25.225 -25.184 33.271 1.00 84.81 209 ALA A O 1
ATOM 1623 N N . HIS A 1 210 ? -26.011 -26.525 34.884 1.00 85.94 210 HIS A N 1
ATOM 1624 C CA . HIS A 1 210 ? -25.426 -27.739 34.316 1.00 85.94 210 HIS A CA 1
ATOM 1625 C C . HIS A 1 210 ? -26.025 -28.105 32.947 1.00 85.94 210 HIS A C 1
ATOM 1627 O O . HIS A 1 210 ? -25.304 -28.542 32.048 1.00 85.94 210 HIS A O 1
ATOM 1633 N N . ILE A 1 211 ? -27.333 -27.905 32.750 1.00 90.25 211 ILE A N 1
ATOM 1634 C CA . ILE A 1 211 ? -27.980 -28.093 31.440 1.00 90.25 211 ILE A CA 1
ATOM 1635 C C . ILE A 1 211 ? -27.382 -27.131 30.409 1.00 90.25 211 ILE A C 1
ATOM 1637 O O . ILE A 1 211 ? -27.039 -27.553 29.301 1.00 90.25 211 ILE A O 1
ATOM 1641 N N . ALA A 1 212 ? -27.220 -25.856 30.767 1.00 91.12 212 ALA A N 1
ATOM 1642 C CA . ALA A 1 212 ? -26.597 -24.876 29.889 1.00 91.12 212 ALA A CA 1
ATOM 1643 C C . ALA A 1 212 ? -25.134 -25.237 29.578 1.00 91.12 212 ALA A C 1
ATOM 1645 O O . ALA A 1 212 ? -24.719 -25.212 28.420 1.00 91.12 212 ALA A O 1
ATOM 1646 N N . GLU A 1 213 ? -24.360 -25.679 30.569 1.00 91.19 213 GLU A N 1
ATOM 1647 C CA . GLU A 1 213 ? -22.996 -26.174 30.358 1.00 91.19 213 GLU A CA 1
ATOM 1648 C C . GLU A 1 213 ? -22.945 -27.369 29.394 1.00 91.19 213 GLU A C 1
ATOM 1650 O O . GLU A 1 213 ? -22.073 -27.414 28.525 1.00 91.19 213 GLU A O 1
ATOM 1655 N N . GLN A 1 214 ? -23.887 -28.317 29.481 1.00 91.19 214 GLN A N 1
ATOM 1656 C CA . GLN A 1 214 ? -23.980 -29.433 28.530 1.00 91.19 214 GLN A CA 1
ATOM 1657 C C . GLN A 1 214 ? -24.320 -28.960 27.110 1.00 91.19 214 GLN A C 1
ATOM 1659 O O . GLN A 1 214 ? -23.749 -29.456 26.133 1.00 91.19 214 GLN A O 1
ATOM 1664 N N . GLN A 1 215 ? -25.217 -27.980 26.978 1.00 93.38 215 GLN A N 1
ATOM 1665 C CA . GLN A 1 215 ? -25.534 -27.364 25.690 1.00 93.38 215 GLN A CA 1
ATOM 1666 C C . GLN A 1 215 ? -24.305 -26.668 25.096 1.00 93.38 215 GLN A C 1
ATOM 1668 O O . GLN A 1 215 ? -23.970 -26.920 23.939 1.00 93.38 215 GLN A O 1
ATOM 1673 N N . ILE A 1 216 ? -23.566 -25.889 25.889 1.00 93.56 216 ILE A N 1
ATOM 1674 C CA . ILE A 1 216 ? -22.293 -25.277 25.482 1.00 93.56 216 ILE A CA 1
ATOM 1675 C C . ILE A 1 216 ? -21.291 -26.350 25.067 1.00 93.56 216 ILE A C 1
ATOM 1677 O O . ILE A 1 216 ? -20.686 -26.242 24.003 1.00 93.56 216 ILE A O 1
ATOM 1681 N N . GLN A 1 217 ? -21.139 -27.412 25.860 1.00 92.25 217 GLN A N 1
ATOM 1682 C CA . GLN A 1 217 ? -20.217 -28.508 25.574 1.00 92.25 217 GLN A CA 1
ATOM 1683 C C . GLN A 1 217 ? -20.498 -29.153 24.209 1.00 92.25 217 GLN A C 1
ATOM 1685 O O . GLN A 1 217 ? -19.553 -29.538 23.518 1.00 92.25 217 GLN A O 1
ATOM 1690 N N . SER A 1 218 ? -21.766 -29.229 23.788 1.00 91.50 218 SER A N 1
ATOM 1691 C CA . SER A 1 218 ? -22.150 -29.727 22.457 1.00 91.50 218 SER A CA 1
ATOM 1692 C C . SER A 1 218 ? -21.710 -28.815 21.300 1.00 91.50 218 SER A C 1
ATOM 1694 O O . SER A 1 218 ? -21.559 -29.282 20.170 1.00 91.50 218 SER A O 1
ATOM 1696 N N . GLN A 1 219 ? -21.484 -27.531 21.589 1.00 93.19 219 GLN A N 1
ATOM 1697 C CA . GLN A 1 219 ? -21.056 -26.494 20.646 1.00 93.19 219 GLN A CA 1
ATOM 1698 C C . GLN A 1 219 ? -19.545 -26.238 20.701 1.00 93.19 219 GLN A C 1
ATOM 1700 O O . GLN A 1 219 ? -19.042 -25.370 19.992 1.00 93.19 219 GLN A O 1
ATOM 1705 N N . LEU A 1 220 ? -18.803 -26.986 21.521 1.00 92.25 220 LEU A N 1
ATOM 1706 C CA . LEU A 1 220 ? -17.346 -26.940 21.566 1.00 92.25 220 LEU A CA 1
ATOM 1707 C C . LEU A 1 220 ? -16.742 -28.101 20.759 1.00 92.25 220 LEU A C 1
ATOM 1709 O O . LEU A 1 220 ? -17.314 -29.194 20.706 1.00 92.25 220 LEU A O 1
ATOM 1713 N N . PRO A 1 221 ? -15.562 -27.914 20.140 1.00 88.00 221 PRO A N 1
ATOM 1714 C CA . PRO A 1 221 ? -14.818 -29.014 19.538 1.00 88.00 221 PRO A CA 1
ATOM 1715 C C . PRO A 1 221 ? -14.527 -30.122 20.561 1.00 88.00 221 PRO A C 1
ATOM 1717 O O . PRO A 1 221 ? -14.249 -29.837 21.724 1.00 88.00 221 PRO A O 1
ATOM 1720 N N . THR A 1 222 ? -14.495 -31.386 20.126 1.00 82.50 222 THR A N 1
ATOM 1721 C CA . THR A 1 222 ? -14.276 -32.558 21.004 1.00 82.50 222 THR A CA 1
ATOM 1722 C C . THR A 1 222 ? -12.981 -32.476 21.824 1.00 82.50 222 THR A C 1
ATOM 1724 O O . THR A 1 222 ? -12.921 -32.995 22.931 1.00 82.50 222 THR A O 1
ATOM 1727 N N . ASN A 1 223 ? -11.967 -31.780 21.302 1.00 80.44 223 ASN A N 1
ATOM 1728 C CA . ASN A 1 223 ? -10.668 -31.570 21.950 1.00 80.44 223 ASN A CA 1
ATOM 1729 C C . ASN A 1 223 ? -10.517 -30.143 22.516 1.00 80.44 223 ASN A C 1
ATOM 1731 O O . ASN A 1 223 ? -9.405 -29.615 22.571 1.00 80.44 223 ASN A O 1
ATOM 1735 N N . SER A 1 224 ? -11.622 -29.471 22.857 1.00 83.06 224 SER A N 1
ATOM 1736 C CA . SER A 1 224 ? -11.575 -28.136 23.458 1.00 83.06 224 SER A CA 1
ATOM 1737 C C . SER A 1 224 ? -10.842 -28.171 24.800 1.00 83.06 224 SER A C 1
ATOM 1739 O O . SER A 1 224 ? -11.135 -28.993 25.662 1.00 83.06 224 SER A O 1
ATOM 1741 N N . ILE A 1 225 ? -9.902 -27.242 24.981 1.00 82.94 225 ILE A N 1
ATOM 1742 C CA . ILE A 1 225 ? -9.174 -27.030 26.245 1.00 82.94 225 ILE A CA 1
ATOM 1743 C C . ILE A 1 225 ? -9.958 -26.063 27.156 1.00 82.94 225 ILE A C 1
ATOM 1745 O O . ILE A 1 225 ? -9.701 -25.967 28.354 1.00 82.94 225 ILE A O 1
ATOM 1749 N N . VAL A 1 226 ? -10.929 -25.335 26.593 1.00 86.25 226 VAL A N 1
ATOM 1750 C CA . VAL A 1 226 ? -11.756 -24.367 27.319 1.00 86.25 226 VAL A CA 1
ATOM 1751 C C . VAL A 1 226 ? -12.904 -25.096 28.010 1.00 86.25 226 VAL A C 1
ATOM 1753 O O . VAL A 1 226 ? -13.662 -25.814 27.357 1.00 86.25 226 VAL A O 1
ATOM 1756 N N . SER A 1 227 ? -13.031 -24.879 29.320 1.00 88.25 227 SER A N 1
ATOM 1757 C CA . SER A 1 227 ? -14.127 -25.415 30.130 1.00 88.25 227 SER A CA 1
ATOM 1758 C C . SER A 1 227 ? -15.471 -24.779 29.736 1.00 88.25 227 SER A C 1
ATOM 1760 O O . SER A 1 227 ? -15.533 -23.546 29.652 1.00 88.25 227 SER A O 1
ATOM 1762 N N . PRO A 1 228 ? -16.554 -25.565 29.565 1.00 89.81 228 PRO A N 1
ATOM 1763 C CA . PRO A 1 228 ? -17.904 -25.040 29.342 1.00 89.81 228 PRO A CA 1
ATOM 1764 C C . PRO A 1 228 ? -18.345 -24.029 30.402 1.00 89.81 228 PRO A C 1
ATOM 1766 O O . PRO A 1 228 ? -19.006 -23.054 30.063 1.00 89.81 228 PRO A O 1
ATOM 1769 N N . VAL A 1 229 ? -17.898 -24.204 31.650 1.00 89.06 229 VAL A N 1
ATOM 1770 C CA . VAL A 1 229 ? -18.176 -23.296 32.775 1.00 89.06 229 VAL A CA 1
ATOM 1771 C C . VAL A 1 229 ? -17.681 -21.875 32.482 1.00 89.06 229 VAL A C 1
ATOM 1773 O O . VAL A 1 229 ? -18.379 -20.900 32.735 1.00 89.06 229 VAL A O 1
ATOM 1776 N N . LEU A 1 230 ? -16.487 -21.735 31.894 1.00 90.38 230 LEU A N 1
ATOM 1777 C CA . LEU A 1 230 ? -15.925 -20.418 31.564 1.00 90.38 230 LEU A CA 1
ATOM 1778 C C . LEU A 1 230 ? -16.692 -19.744 30.424 1.00 90.38 230 LEU A C 1
ATOM 1780 O O . L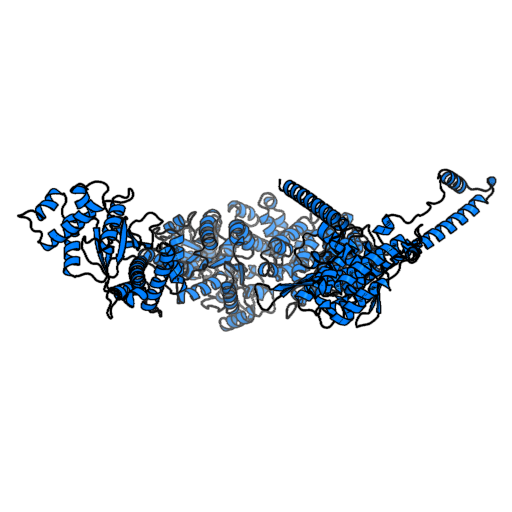EU A 1 230 ? -16.860 -18.526 30.421 1.00 90.38 230 LEU A O 1
ATOM 1784 N N . VAL A 1 231 ? -17.161 -20.534 29.457 1.00 91.88 231 VAL A N 1
ATOM 1785 C CA . VAL A 1 231 ? -17.994 -20.025 28.363 1.00 91.88 231 VAL A CA 1
ATOM 1786 C C . VAL A 1 231 ? -19.362 -19.607 28.899 1.00 91.88 231 VAL A C 1
ATOM 1788 O O . VAL A 1 231 ? -19.840 -18.543 28.523 1.00 91.88 231 VAL A O 1
ATOM 1791 N N . TRP A 1 232 ? -19.948 -20.375 29.822 1.00 92.50 232 TRP A N 1
ATOM 1792 C CA . TRP A 1 232 ? -21.184 -20.016 30.521 1.00 92.50 232 TRP A CA 1
ATOM 1793 C C . TRP A 1 232 ? -21.050 -18.675 31.246 1.00 92.50 232 TRP A C 1
ATOM 1795 O O . TRP A 1 232 ? -21.856 -17.775 31.011 1.00 92.50 232 TRP A O 1
ATOM 1805 N N . SER A 1 233 ? -19.984 -18.484 32.033 1.00 90.50 233 SER A N 1
ATOM 1806 C CA . SER A 1 233 ? -19.713 -17.200 32.695 1.00 90.50 233 SER A CA 1
ATOM 1807 C C . SER A 1 233 ? -19.593 -16.042 31.699 1.00 90.50 233 SER A C 1
ATOM 1809 O O . SER A 1 233 ? -20.081 -14.947 31.963 1.00 90.50 233 SER A O 1
ATOM 1811 N N . TYR A 1 234 ? -18.982 -16.270 30.533 1.00 93.56 234 TYR A N 1
ATOM 1812 C CA . TYR A 1 234 ? -18.875 -15.239 29.501 1.00 93.56 234 TYR A CA 1
ATOM 1813 C C . TYR A 1 234 ? -20.217 -14.937 28.813 1.00 93.56 234 TYR A C 1
ATOM 1815 O O . TYR A 1 234 ? -20.527 -13.773 28.571 1.00 93.56 234 TYR A O 1
ATOM 1823 N N . VAL A 1 235 ? -21.043 -15.953 28.536 1.00 94.62 235 VAL A N 1
ATOM 1824 C CA . VAL A 1 235 ? -22.412 -15.774 28.011 1.00 94.62 235 VAL A CA 1
ATOM 1825 C C . VAL A 1 235 ? -23.276 -14.995 29.006 1.00 94.62 235 VAL A C 1
ATOM 1827 O O . VAL A 1 235 ? -24.042 -14.125 28.594 1.00 94.62 235 VAL A O 1
ATOM 1830 N N . TYR A 1 236 ? -23.120 -15.260 30.303 1.00 92.69 236 TYR A N 1
ATOM 1831 C CA . TYR A 1 236 ? -23.779 -14.513 31.371 1.00 92.69 236 TYR A CA 1
ATOM 1832 C C . TYR A 1 236 ? -23.411 -13.025 31.362 1.00 92.69 236 TYR A C 1
ATOM 1834 O O . TYR A 1 236 ? -24.306 -12.177 31.324 1.00 92.69 236 TYR A O 1
ATOM 1842 N N . GLU A 1 237 ? -22.119 -12.692 31.308 1.00 92.12 237 GLU A N 1
ATOM 1843 C CA . GLU A 1 237 ? -21.685 -11.291 31.221 1.00 92.12 237 GLU A CA 1
ATOM 1844 C C . GLU A 1 237 ? -22.162 -10.621 29.920 1.00 92.12 237 GLU A C 1
ATOM 1846 O O . GLU A 1 237 ? -22.673 -9.501 29.958 1.00 92.12 237 GLU A O 1
ATOM 1851 N N . LEU A 1 238 ? -22.110 -11.323 28.777 1.00 92.38 238 LEU A N 1
ATOM 1852 C CA . LEU A 1 238 ? -22.659 -10.827 27.505 1.00 92.38 238 LEU A CA 1
ATOM 1853 C C . LEU A 1 238 ? -24.158 -10.511 27.601 1.00 92.38 238 LEU A C 1
ATOM 1855 O O . LEU A 1 238 ? -24.609 -9.487 27.079 1.00 92.38 238 LEU A O 1
ATOM 1859 N N . GLY A 1 239 ? -24.927 -11.383 28.258 1.00 91.12 239 GLY A N 1
ATOM 1860 C CA . GLY A 1 239 ? -26.347 -11.174 28.520 1.00 91.12 239 GLY A CA 1
ATOM 1861 C C . GLY A 1 239 ? -26.576 -9.904 29.335 1.00 91.12 239 GLY A C 1
ATOM 1862 O O . GLY A 1 239 ? -27.299 -9.014 28.890 1.00 91.12 239 GLY A O 1
ATOM 1863 N N . ARG A 1 240 ? -25.886 -9.763 30.473 1.00 90.00 240 ARG A N 1
ATOM 1864 C CA . ARG A 1 240 ? -26.028 -8.603 31.370 1.00 90.00 240 ARG A CA 1
ATOM 1865 C C . ARG A 1 240 ? -25.634 -7.282 30.725 1.00 90.00 240 ARG A C 1
ATOM 1867 O O . ARG A 1 240 ? -26.382 -6.308 30.822 1.00 90.00 240 ARG A O 1
ATOM 1874 N N . GLU A 1 241 ? -24.492 -7.234 30.042 1.00 88.75 241 GLU A N 1
ATOM 1875 C CA . GLU A 1 241 ? -24.054 -6.025 29.339 1.00 88.75 241 GLU A CA 1
ATOM 1876 C C . GLU A 1 241 ? -25.028 -5.618 28.227 1.00 88.75 241 GLU A C 1
ATOM 1878 O O . GLU A 1 241 ? -25.214 -4.425 27.964 1.00 88.75 241 GLU A O 1
ATOM 1883 N N . SER A 1 242 ? -25.638 -6.601 27.557 1.00 87.56 242 SER A N 1
ATOM 1884 C CA . SER A 1 242 ? -26.636 -6.360 26.517 1.00 87.56 242 SER A CA 1
ATOM 1885 C C . SER A 1 242 ? -27.967 -5.896 27.105 1.00 87.56 242 SER A C 1
ATOM 1887 O O . SER A 1 242 ? -28.538 -4.934 26.594 1.00 87.56 242 SER A O 1
ATOM 1889 N N . ALA A 1 243 ? -28.438 -6.514 28.191 1.00 85.00 243 ALA A N 1
ATOM 1890 C CA . ALA A 1 243 ? -29.653 -6.110 28.900 1.00 85.00 243 ALA A CA 1
ATOM 1891 C C . ALA A 1 243 ? -29.567 -4.658 29.392 1.00 85.00 243 ALA A C 1
ATOM 1893 O O . ALA A 1 243 ? -30.481 -3.878 29.150 1.00 85.00 243 ALA A O 1
ATOM 1894 N N . GLY A 1 244 ? -28.425 -4.232 29.948 1.00 82.62 244 GLY A N 1
ATOM 1895 C CA . GLY A 1 244 ? -28.209 -2.835 30.361 1.00 82.62 244 GLY A CA 1
ATOM 1896 C C . GLY A 1 244 ? -28.285 -1.799 29.224 1.00 82.62 244 GLY A C 1
ATOM 1897 O O . GLY A 1 244 ? -28.293 -0.599 29.489 1.00 82.62 244 GLY A O 1
ATOM 1898 N N . LYS A 1 245 ? -28.329 -2.247 27.962 1.00 88.19 245 LYS A N 1
ATOM 1899 C CA . LYS A 1 245 ? -28.459 -1.423 26.749 1.00 88.19 245 LYS A CA 1
ATOM 1900 C C . LYS A 1 245 ? -29.712 -1.774 25.933 1.00 88.19 245 LYS A C 1
ATOM 1902 O O . LYS A 1 245 ? -29.774 -1.390 24.766 1.00 88.19 245 LYS A O 1
ATOM 1907 N N . ALA A 1 246 ? -30.653 -2.538 26.498 1.00 87.19 246 ALA A N 1
ATOM 1908 C CA . ALA A 1 246 ? -31.831 -3.057 25.800 1.00 87.19 246 ALA A CA 1
ATOM 1909 C C . ALA A 1 246 ? -31.486 -3.803 24.487 1.00 87.19 246 ALA A C 1
ATOM 1911 O O . ALA A 1 246 ? -32.100 -3.607 23.436 1.00 87.19 246 ALA A O 1
ATOM 1912 N N . GLY A 1 247 ? -30.431 -4.623 24.508 1.00 88.69 247 GLY A N 1
ATOM 1913 C CA . GLY A 1 247 ? -29.894 -5.288 23.323 1.00 88.69 247 GLY A CA 1
ATOM 1914 C C . GLY A 1 247 ? -30.523 -6.653 23.008 1.00 88.69 247 GLY A C 1
ATOM 1915 O O . GLY A 1 247 ? -30.995 -7.365 23.893 1.00 88.69 247 GLY A O 1
ATOM 1916 N N . GLN A 1 248 ? -30.429 -7.053 21.734 1.00 93.88 248 GLN A N 1
ATOM 1917 C CA . GLN A 1 248 ? -30.925 -8.331 21.194 1.00 93.88 248 GLN A CA 1
ATOM 1918 C C . GLN A 1 248 ? -29.816 -9.197 20.573 1.00 93.88 248 GLN A C 1
ATOM 1920 O O . GLN A 1 248 ? -28.908 -8.681 19.918 1.00 93.88 248 GLN A O 1
ATOM 1925 N N . PHE A 1 249 ? -29.914 -10.515 20.708 1.00 96.19 249 PHE A N 1
ATOM 1926 C CA . PHE A 1 249 ? -29.025 -11.495 20.092 1.00 96.19 249 PHE A CA 1
ATOM 1927 C C . PHE A 1 249 ? -29.790 -12.390 19.123 1.00 96.19 249 PHE A C 1
ATOM 1929 O O . PHE A 1 249 ? -30.748 -13.063 19.497 1.00 96.19 249 PHE A O 1
ATOM 1936 N N . ASP A 1 250 ? -29.318 -12.431 17.881 1.00 94.50 250 ASP A N 1
ATOM 1937 C CA . ASP A 1 250 ? -29.497 -13.571 16.989 1.00 94.50 250 ASP A CA 1
ATOM 1938 C C . ASP A 1 250 ? -28.253 -14.477 17.054 1.00 94.50 250 ASP A C 1
ATOM 1940 O O . ASP A 1 250 ? -27.244 -14.150 17.697 1.00 94.50 250 ASP A O 1
ATOM 1944 N N . ARG A 1 251 ? -28.316 -15.640 16.393 1.00 93.00 251 ARG A N 1
ATOM 1945 C CA . ARG A 1 251 ? -27.183 -16.575 16.350 1.00 93.00 251 ARG A CA 1
ATOM 1946 C C . ARG A 1 251 ? -25.928 -15.910 15.783 1.00 93.00 251 ARG A C 1
ATOM 1948 O O . ARG A 1 251 ? -24.849 -16.100 16.333 1.00 93.00 251 ARG A O 1
ATOM 1955 N N . VAL A 1 252 ? -26.061 -15.123 14.714 1.00 94.44 252 VAL A N 1
ATOM 1956 C CA . VAL A 1 252 ? -24.936 -14.482 14.015 1.00 94.44 252 VAL A CA 1
ATOM 1957 C C . VAL A 1 252 ? -24.153 -13.576 14.964 1.00 94.44 252 VAL A C 1
ATOM 1959 O O . VAL A 1 252 ? -22.930 -13.697 15.068 1.00 94.44 252 VAL A O 1
ATOM 1962 N N . ARG A 1 253 ? -24.845 -12.707 15.710 1.00 93.62 253 ARG A N 1
ATOM 1963 C CA . ARG A 1 253 ? -24.231 -11.841 16.719 1.00 93.62 253 ARG A CA 1
ATOM 1964 C C . ARG A 1 253 ? -23.611 -12.664 17.846 1.00 93.62 253 ARG A C 1
ATOM 1966 O O . ARG A 1 253 ? -22.473 -12.395 18.220 1.00 93.62 253 ARG A O 1
ATOM 1973 N N . LEU A 1 254 ? -24.324 -13.661 18.373 1.00 95.12 254 LEU A N 1
ATOM 1974 C CA . LEU A 1 254 ? -23.839 -14.461 19.501 1.00 95.12 254 LEU A CA 1
ATOM 1975 C C . LEU A 1 254 ? -22.582 -15.268 19.140 1.00 95.12 254 LEU A C 1
ATOM 1977 O O . LEU A 1 254 ? -21.582 -15.202 19.851 1.00 95.12 254 LEU A O 1
ATOM 1981 N N . VAL A 1 255 ? -22.593 -15.967 18.003 1.00 95.00 255 VAL A N 1
ATOM 1982 C CA . VAL A 1 255 ? -21.438 -16.712 17.480 1.00 95.00 255 VAL A CA 1
ATOM 1983 C C . VAL A 1 255 ? -20.264 -15.769 17.219 1.00 95.00 255 VAL A C 1
ATOM 1985 O O . VAL A 1 255 ? -19.130 -16.093 17.572 1.00 95.00 255 VAL A O 1
ATOM 1988 N N . HIS A 1 256 ? -20.515 -14.581 16.658 1.00 93.38 256 HIS A N 1
ATOM 1989 C CA . HIS A 1 256 ? -19.469 -13.583 16.450 1.00 93.38 256 HIS A CA 1
ATOM 1990 C C . HIS A 1 256 ? -18.810 -13.152 17.770 1.00 93.38 256 HIS A C 1
ATOM 1992 O O . HIS A 1 256 ? -17.579 -13.149 17.848 1.00 93.38 256 HIS A O 1
ATOM 1998 N N . GLU A 1 257 ? -19.593 -12.826 18.802 1.00 92.56 257 GLU A N 1
ATOM 1999 C CA . GLU A 1 257 ? -19.069 -12.436 20.118 1.00 92.56 257 GLU A CA 1
ATOM 2000 C C . GLU A 1 257 ? -18.290 -13.578 20.786 1.00 92.56 257 GLU A C 1
ATOM 2002 O O . GLU A 1 257 ? -17.151 -13.382 21.210 1.00 92.56 257 GLU A O 1
ATOM 2007 N N . LEU A 1 258 ? -18.829 -14.800 20.782 1.00 92.44 258 LEU A N 1
ATOM 2008 C CA . LEU A 1 258 ? -18.163 -15.964 21.377 1.00 92.44 258 LEU A CA 1
ATOM 2009 C C . LEU A 1 258 ? -16.874 -16.357 20.643 1.00 92.44 258 LEU A C 1
ATOM 2011 O O . LEU A 1 258 ? -15.879 -16.686 21.291 1.00 92.44 258 LEU A O 1
ATOM 2015 N N . SER A 1 259 ? -16.828 -16.215 19.313 1.00 89.94 259 SER A N 1
ATOM 2016 C CA . SER A 1 259 ? -15.625 -16.480 18.502 1.00 89.94 259 SER A CA 1
ATOM 2017 C C . SER A 1 259 ? -14.426 -15.579 18.847 1.00 89.94 259 SER A C 1
ATOM 2019 O O . SER A 1 259 ? -13.316 -15.759 18.331 1.00 89.94 259 SER A O 1
ATOM 2021 N N . LYS A 1 260 ? -14.621 -14.551 19.685 1.00 88.75 260 LYS A N 1
ATOM 2022 C CA . LYS A 1 260 ? -13.536 -13.705 20.200 1.00 88.75 260 LYS A CA 1
ATOM 2023 C C . LYS A 1 260 ? -12.750 -14.380 21.319 1.00 88.75 260 LYS A C 1
ATOM 2025 O O . LYS A 1 260 ? -11.572 -14.063 21.460 1.00 88.75 260 LYS A O 1
ATOM 2030 N N . VAL A 1 261 ? -13.369 -15.300 22.059 1.00 88.31 261 VAL A N 1
ATOM 2031 C CA . VAL A 1 261 ? -12.778 -15.925 23.252 1.00 88.31 261 VAL A CA 1
ATOM 2032 C C . VAL A 1 261 ? -12.654 -17.443 23.146 1.00 88.31 261 VAL A C 1
ATOM 2034 O O . VAL A 1 261 ? -11.748 -18.016 23.746 1.00 88.31 261 VAL A O 1
ATOM 2037 N N . VAL A 1 262 ? -13.518 -18.104 22.370 1.00 90.44 262 VAL A N 1
ATOM 2038 C CA . VAL A 1 262 ? -13.544 -19.565 22.245 1.00 90.44 262 VAL A CA 1
ATOM 2039 C C . VAL A 1 262 ? -13.771 -19.993 20.796 1.00 90.44 262 VAL A C 1
ATOM 2041 O O . VAL A 1 262 ? -14.495 -19.343 20.046 1.00 90.44 262 VAL A O 1
ATOM 2044 N N . LYS A 1 263 ? -13.140 -21.100 20.388 1.00 89.56 263 LYS A N 1
ATOM 2045 C CA . LYS A 1 263 ? -13.420 -21.744 19.100 1.00 89.56 263 LYS A CA 1
ATOM 2046 C C . LYS A 1 263 ? -14.655 -22.626 19.255 1.00 89.56 263 LYS A C 1
ATOM 2048 O O . LYS A 1 263 ? -14.650 -23.518 20.101 1.00 89.56 263 LYS A O 1
ATOM 2053 N N . LEU A 1 264 ? -15.682 -22.384 18.447 1.00 92.06 264 LEU A N 1
ATOM 2054 C CA . LEU A 1 264 ? -16.915 -23.170 18.469 1.00 92.06 264 LEU A CA 1
ATOM 2055 C C . LEU A 1 264 ? -16.856 -24.302 17.435 1.00 92.06 264 LEU A C 1
ATOM 2057 O O . LEU A 1 264 ? -15.997 -24.325 16.556 1.00 92.06 264 LEU A O 1
ATOM 2061 N N . LYS A 1 265 ? -17.760 -25.266 17.558 1.00 92.00 265 LYS A N 1
ATOM 2062 C CA . LYS A 1 265 ? -18.113 -26.219 16.505 1.00 92.00 265 LYS A CA 1
ATOM 2063 C C . LYS A 1 265 ? -19.131 -25.558 15.565 1.00 92.00 265 LYS A C 1
ATOM 2065 O O . LYS A 1 265 ? -19.823 -24.626 15.969 1.00 92.00 265 LYS A O 1
ATOM 2070 N N . GLU A 1 266 ? -19.229 -26.035 14.324 1.00 89.75 266 GLU A N 1
ATOM 2071 C CA . GLU A 1 266 ? -20.352 -25.677 13.460 1.00 89.75 266 GLU A CA 1
ATOM 2072 C C . GLU A 1 266 ? -21.714 -26.013 14.095 1.00 89.75 266 GLU A C 1
ATOM 2074 O O . GLU A 1 266 ? -21.903 -27.086 14.673 1.00 89.75 266 GLU A O 1
ATOM 2079 N N . GLY A 1 267 ? -22.667 -25.093 13.953 1.00 89.75 267 GLY A N 1
ATOM 2080 C CA . GLY A 1 267 ? -24.056 -25.277 14.348 1.00 89.75 267 GLY A CA 1
ATOM 2081 C C . GLY A 1 267 ? -24.728 -26.404 13.579 1.00 89.75 267 GLY A C 1
ATOM 2082 O O . GLY A 1 267 ? -24.381 -26.699 12.431 1.00 89.75 267 GLY A O 1
ATOM 2083 N N . ARG A 1 268 ? -25.741 -27.013 14.198 1.00 88.44 268 ARG A N 1
ATOM 2084 C CA . ARG A 1 268 ? -26.441 -28.184 13.657 1.00 88.44 268 ARG A CA 1
ATOM 2085 C C . ARG A 1 268 ? -27.035 -27.904 12.276 1.00 88.44 268 ARG A C 1
ATOM 2087 O O . ARG A 1 268 ? -26.944 -28.749 11.390 1.00 88.44 268 ARG A O 1
ATOM 2094 N N . THR A 1 269 ? -27.597 -26.717 12.059 1.00 90.38 269 THR A N 1
ATOM 2095 C CA . THR A 1 269 ? -28.153 -26.322 10.755 1.00 90.38 269 THR A CA 1
ATOM 2096 C C . THR A 1 269 ? -27.095 -26.039 9.674 1.00 90.38 269 THR A C 1
ATOM 2098 O O . THR A 1 269 ? -27.442 -25.968 8.494 1.00 90.38 269 THR A O 1
ATOM 2101 N N . PHE A 1 270 ? -25.815 -25.899 10.041 1.00 93.00 270 PHE A N 1
ATOM 2102 C CA . PHE A 1 270 ? -24.697 -25.648 9.122 1.00 93.00 270 PHE A CA 1
ATOM 2103 C C . PHE A 1 270 ? -23.855 -26.897 8.824 1.00 93.00 270 PHE A C 1
ATOM 2105 O O . PHE A 1 270 ? -23.056 -26.863 7.885 1.00 93.00 270 PHE A O 1
ATOM 2112 N N . GLU A 1 271 ? -24.026 -27.996 9.573 1.00 91.25 271 GLU A N 1
ATOM 2113 C CA . GLU A 1 271 ? -23.194 -29.208 9.461 1.00 91.25 271 GLU A CA 1
ATOM 2114 C C . GLU A 1 271 ? -23.107 -29.736 8.021 1.00 91.25 271 GLU A C 1
ATOM 2116 O O . GLU A 1 271 ? -22.007 -29.962 7.516 1.00 91.25 271 GLU A O 1
ATOM 2121 N N . GLU A 1 272 ? -24.236 -29.868 7.317 1.00 93.25 272 GLU A N 1
ATOM 2122 C CA . GLU A 1 272 ? -24.256 -30.362 5.931 1.00 93.25 272 GLU A CA 1
ATOM 2123 C C . GLU A 1 272 ? -23.546 -29.397 4.964 1.00 93.25 272 GLU A C 1
ATOM 2125 O O . GLU A 1 272 ? -22.755 -29.813 4.110 1.00 93.25 272 GLU A O 1
ATOM 2130 N N . GLN A 1 273 ? -23.780 -28.090 5.128 1.00 94.00 273 GLN A N 1
ATOM 2131 C CA . GLN A 1 273 ? -23.195 -27.051 4.281 1.00 94.00 273 GLN A CA 1
ATOM 2132 C C . GLN A 1 273 ? -21.671 -26.996 4.438 1.00 94.00 273 GLN A C 1
ATOM 2134 O O . GLN A 1 273 ? -20.933 -26.977 3.449 1.00 94.00 273 GLN A O 1
ATOM 2139 N N . ILE A 1 274 ? -21.190 -27.042 5.681 1.00 94.31 274 ILE A N 1
ATOM 2140 C CA . ILE A 1 274 ? -19.765 -27.033 6.012 1.00 94.31 274 ILE A CA 1
ATOM 2141 C C . ILE A 1 274 ? -19.096 -28.356 5.622 1.00 94.31 274 ILE A C 1
ATOM 2143 O O . ILE A 1 274 ? -17.975 -28.332 5.107 1.00 94.31 274 ILE A O 1
ATOM 2147 N N . ALA A 1 275 ? -19.766 -29.501 5.783 1.00 94.38 275 ALA A N 1
ATOM 2148 C CA . ALA A 1 275 ? -19.255 -30.793 5.326 1.00 94.38 275 ALA A CA 1
ATOM 2149 C C . ALA A 1 275 ? -18.993 -30.793 3.813 1.00 94.38 275 ALA A C 1
ATOM 2151 O O . ALA A 1 275 ? -17.924 -31.227 3.372 1.00 94.38 275 ALA A O 1
ATOM 2152 N N . LYS A 1 276 ? -19.910 -30.223 3.016 1.00 94.94 276 LYS A N 1
ATOM 2153 C CA . LYS A 1 276 ? -19.708 -30.097 1.569 1.00 94.94 276 LYS A CA 1
ATOM 2154 C C . LYS A 1 276 ? -18.543 -29.171 1.219 1.00 94.94 276 LYS A C 1
ATOM 2156 O O . LYS A 1 276 ? -17.754 -29.499 0.336 1.00 94.94 276 LYS A O 1
ATOM 2161 N N . ILE A 1 277 ? -18.386 -28.048 1.922 1.00 94.56 277 ILE A N 1
ATOM 2162 C CA . ILE A 1 277 ? -17.241 -27.142 1.725 1.00 94.56 277 ILE A CA 1
ATOM 2163 C C . ILE A 1 277 ? -15.922 -27.864 2.033 1.00 94.56 277 ILE A C 1
ATOM 2165 O O . ILE A 1 277 ? -14.990 -27.783 1.236 1.00 94.56 277 ILE A O 1
ATOM 2169 N N . LYS A 1 278 ? -15.852 -28.628 3.133 1.00 95.06 278 LYS A N 1
ATOM 2170 C CA . LYS A 1 278 ? -14.681 -29.451 3.489 1.00 95.06 278 LYS A CA 1
ATOM 2171 C C . LYS A 1 278 ? -14.351 -30.469 2.382 1.00 95.06 278 LYS A C 1
ATOM 2173 O O . LYS A 1 278 ? -13.191 -30.592 1.987 1.00 95.06 278 LYS A O 1
ATOM 2178 N N . GLU A 1 279 ? -15.357 -31.159 1.840 1.00 95.00 279 GLU A N 1
ATOM 2179 C CA . GLU A 1 279 ? -15.200 -32.108 0.724 1.00 95.00 279 GLU A CA 1
ATOM 2180 C C . GLU A 1 279 ? -14.660 -31.428 -0.547 1.00 95.00 279 GLU A C 1
ATOM 2182 O O . GLU A 1 279 ? -13.720 -31.930 -1.172 1.00 95.00 279 GLU A O 1
ATOM 2187 N N . LEU A 1 280 ? -15.223 -30.274 -0.921 1.00 93.44 280 LEU A N 1
ATOM 2188 C CA . LEU A 1 280 ? -14.804 -29.512 -2.100 1.00 93.44 280 LEU A CA 1
ATOM 2189 C C . LEU A 1 280 ? -13.379 -28.975 -1.949 1.00 93.44 280 LEU A C 1
ATOM 2191 O O . LEU A 1 280 ? -12.583 -29.127 -2.874 1.00 93.44 280 LEU A O 1
ATOM 2195 N N . THR A 1 281 ? -13.030 -28.426 -0.781 1.00 94.75 281 THR A N 1
ATOM 2196 C CA . THR A 1 281 ? -11.669 -27.963 -0.476 1.00 94.75 281 THR A CA 1
ATOM 2197 C C . THR A 1 281 ? -10.655 -29.089 -0.687 1.00 94.75 281 THR A C 1
ATOM 2199 O O . THR A 1 281 ? -9.712 -28.920 -1.460 1.00 94.75 281 THR A O 1
ATOM 2202 N N . ASN A 1 282 ? -10.880 -30.271 -0.102 1.00 93.38 282 ASN A N 1
ATOM 2203 C CA . ASN A 1 282 ? -9.991 -31.423 -0.292 1.00 93.38 282 ASN A CA 1
ATOM 2204 C C . ASN A 1 282 ? -9.930 -31.868 -1.761 1.00 93.38 282 ASN A C 1
ATOM 2206 O O . ASN A 1 282 ? -8.848 -32.101 -2.303 1.00 93.38 282 ASN A O 1
ATOM 2210 N N . THR A 1 283 ? -11.080 -31.924 -2.438 1.00 90.56 283 THR A N 1
ATOM 2211 C CA . THR A 1 283 ? -11.163 -32.298 -3.857 1.00 90.56 283 THR A CA 1
ATOM 2212 C C . THR A 1 283 ? -10.341 -31.357 -4.734 1.00 90.56 283 THR A C 1
ATOM 2214 O O . THR A 1 283 ? -9.598 -31.811 -5.604 1.00 90.56 283 THR A O 1
ATOM 2217 N N . TYR A 1 284 ? -10.446 -30.046 -4.520 1.00 90.69 284 TYR A N 1
ATOM 2218 C CA . TYR A 1 284 ? -9.729 -29.061 -5.321 1.00 90.69 284 TYR A CA 1
ATOM 2219 C C . TYR A 1 284 ? -8.231 -29.014 -4.994 1.00 90.69 284 TYR A C 1
ATOM 2221 O O . TYR A 1 284 ? -7.431 -28.834 -5.914 1.00 90.69 284 TYR A O 1
ATOM 2229 N N . LEU A 1 285 ? -7.831 -29.242 -3.738 1.00 90.88 285 LEU A N 1
ATOM 2230 C CA . LEU A 1 285 ? -6.418 -29.322 -3.346 1.00 90.88 285 LEU A CA 1
ATOM 2231 C C . LEU A 1 285 ? -5.715 -30.546 -3.935 1.00 90.88 285 LEU A C 1
ATOM 2233 O O . LEU A 1 285 ? -4.609 -30.413 -4.455 1.00 90.88 285 LEU A O 1
ATOM 2237 N N . HIS A 1 286 ? -6.369 -31.713 -3.954 1.00 87.94 286 HIS A N 1
ATOM 2238 C CA . HIS A 1 286 ? -5.818 -32.915 -4.593 1.00 87.94 286 HIS A CA 1
ATOM 2239 C C . HIS A 1 286 ? -5.570 -32.736 -6.097 1.00 87.94 286 HIS A C 1
ATOM 2241 O O . HIS A 1 286 ? -4.745 -33.434 -6.682 1.00 87.94 286 HIS A O 1
ATOM 2247 N N . GLN A 1 287 ? -6.238 -31.772 -6.735 1.00 83.31 287 GLN A N 1
ATOM 2248 C CA . GLN A 1 287 ? -5.981 -31.416 -8.127 1.00 83.31 287 GLN A CA 1
ATOM 2249 C C . GLN A 1 287 ? -4.742 -30.525 -8.320 1.00 83.31 287 GLN A C 1
ATOM 2251 O O . GLN A 1 287 ? -4.411 -30.214 -9.466 1.00 83.31 287 GLN A O 1
ATOM 2256 N N . ILE A 1 288 ? -4.079 -30.040 -7.277 1.00 85.56 288 ILE A N 1
ATOM 2257 C CA . ILE A 1 288 ? -2.880 -29.208 -7.415 1.00 85.56 288 ILE A CA 1
ATOM 2258 C C . ILE A 1 288 ? -1.664 -30.099 -7.195 1.00 85.56 288 ILE A C 1
ATOM 2260 O O . ILE A 1 288 ? -1.449 -30.564 -6.086 1.00 85.56 288 ILE A O 1
ATOM 2264 N N . GLN A 1 289 ? -0.853 -30.343 -8.226 1.00 81.94 289 GLN A N 1
ATOM 2265 C CA . GLN A 1 289 ? 0.416 -31.054 -8.038 1.00 81.94 289 GLN A CA 1
ATOM 2266 C C . GLN A 1 289 ? 1.423 -30.142 -7.327 1.00 81.94 289 GLN A C 1
ATOM 2268 O O . GLN A 1 289 ? 1.560 -28.971 -7.685 1.00 81.94 289 GLN A O 1
ATOM 2273 N N . SER A 1 290 ? 2.112 -30.679 -6.323 1.00 85.00 290 SER A N 1
ATOM 2274 C CA . SER A 1 290 ? 3.078 -29.947 -5.490 1.00 85.00 290 SER A CA 1
ATOM 2275 C C . SER A 1 290 ? 4.430 -30.655 -5.367 1.00 85.00 290 SER A C 1
ATOM 2277 O O . SER A 1 290 ? 5.278 -30.216 -4.596 1.00 85.00 290 SER A O 1
ATOM 2279 N N . ASP A 1 291 ? 4.624 -31.738 -6.117 1.00 87.00 291 ASP A N 1
ATOM 2280 C CA . ASP A 1 291 ? 5.827 -32.562 -6.140 1.00 87.00 291 ASP A CA 1
ATOM 2281 C C . ASP A 1 291 ? 6.602 -32.421 -7.463 1.00 87.00 291 ASP A C 1
ATOM 2283 O O . ASP A 1 291 ? 6.023 -32.207 -8.538 1.00 87.00 291 ASP A O 1
ATOM 2287 N N . ILE A 1 292 ? 7.919 -32.586 -7.363 1.00 85.19 292 ILE A N 1
ATOM 2288 C CA . ILE A 1 292 ? 8.850 -32.809 -8.466 1.00 85.19 292 ILE A CA 1
ATOM 2289 C C . ILE A 1 292 ? 9.137 -34.309 -8.463 1.00 85.19 292 ILE A C 1
ATOM 2291 O O . ILE A 1 292 ? 9.868 -34.778 -7.598 1.00 85.19 292 ILE A O 1
ATOM 2295 N N . ASP A 1 293 ? 8.501 -35.048 -9.374 1.00 80.56 293 ASP A N 1
ATOM 2296 C CA . ASP A 1 293 ? 8.644 -36.507 -9.519 1.00 80.56 293 ASP A CA 1
ATOM 2297 C C . ASP A 1 293 ? 8.516 -37.268 -8.181 1.00 80.56 293 ASP A C 1
ATOM 2299 O O . ASP A 1 293 ? 9.399 -38.000 -7.740 1.00 80.56 293 ASP A O 1
ATOM 2303 N N . GLY A 1 294 ? 7.423 -36.996 -7.457 1.00 82.56 294 GLY A N 1
ATOM 2304 C CA . GLY A 1 294 ? 7.136 -37.597 -6.152 1.00 82.56 294 GLY A CA 1
ATOM 2305 C C . GLY A 1 294 ? 7.842 -36.947 -4.956 1.00 82.56 294 GLY A C 1
ATOM 2306 O O . GLY A 1 294 ? 7.451 -37.205 -3.817 1.00 82.56 294 GLY A O 1
ATOM 2307 N N . TYR A 1 295 ? 8.820 -36.062 -5.169 1.00 88.75 295 TYR A N 1
ATOM 2308 C CA . TYR A 1 295 ? 9.490 -35.332 -4.091 1.00 88.75 295 TYR A CA 1
ATOM 2309 C C . TYR A 1 295 ? 8.869 -33.950 -3.850 1.00 88.75 295 TYR A C 1
ATOM 2311 O O . TYR A 1 295 ? 8.832 -33.097 -4.737 1.00 88.75 295 TYR A O 1
ATOM 2319 N N . SER A 1 296 ? 8.414 -33.690 -2.622 1.00 88.81 296 SER A N 1
ATOM 2320 C CA . SER A 1 296 ? 7.911 -32.373 -2.216 1.00 88.81 296 SER A CA 1
ATOM 2321 C C . SER A 1 296 ? 9.048 -31.511 -1.671 1.00 88.81 296 SER A C 1
ATOM 2323 O O . SER A 1 296 ? 9.511 -31.726 -0.552 1.00 88.81 296 SER A O 1
ATOM 2325 N N . LEU A 1 297 ? 9.457 -30.494 -2.431 1.00 89.44 297 LEU A N 1
ATOM 2326 C CA . LEU A 1 297 ? 10.454 -29.523 -1.983 1.00 89.44 297 LEU A CA 1
ATOM 2327 C C . LEU A 1 297 ? 9.850 -28.554 -0.950 1.00 89.44 297 LEU A C 1
ATOM 2329 O O . LEU A 1 297 ? 8.833 -27.901 -1.210 1.00 89.44 297 LEU A O 1
ATOM 2333 N N . ASP A 1 298 ? 10.488 -28.441 0.216 1.00 85.19 298 ASP A N 1
ATOM 2334 C CA . ASP A 1 298 ? 10.094 -27.483 1.252 1.00 85.19 298 ASP A CA 1
ATOM 2335 C C . ASP A 1 298 ? 10.738 -26.112 1.010 1.00 85.19 298 ASP A C 1
ATOM 2337 O O . ASP A 1 298 ? 11.939 -25.928 1.195 1.00 85.19 298 ASP A O 1
ATOM 2341 N N . ARG A 1 299 ? 9.927 -25.137 0.586 1.00 90.38 299 ARG A N 1
ATOM 2342 C CA . ARG A 1 299 ? 10.368 -23.760 0.312 1.00 90.38 299 ARG A CA 1
ATOM 2343 C C . ARG A 1 299 ? 10.200 -22.877 1.550 1.00 90.38 299 ARG A C 1
ATOM 2345 O O . ARG A 1 299 ? 9.357 -21.976 1.584 1.00 90.38 299 ARG A O 1
ATOM 2352 N N . THR A 1 300 ? 10.981 -23.153 2.596 1.00 88.25 300 THR A N 1
ATOM 2353 C CA . THR A 1 300 ? 10.830 -22.544 3.932 1.00 88.25 300 THR A CA 1
ATOM 2354 C C . THR A 1 300 ? 10.883 -21.015 3.911 1.00 88.25 300 THR A C 1
ATOM 2356 O O . THR A 1 300 ? 10.084 -20.373 4.592 1.00 88.25 300 THR A O 1
ATOM 2359 N N . GLY A 1 301 ? 11.760 -20.418 3.095 1.00 89.25 301 GLY A N 1
ATOM 2360 C CA . GLY A 1 301 ? 11.866 -18.959 2.963 1.00 89.25 301 GLY A CA 1
ATOM 2361 C C . GLY A 1 301 ? 10.551 -18.304 2.525 1.00 89.25 301 GLY A C 1
ATOM 2362 O O . GLY A 1 301 ? 10.088 -17.358 3.161 1.00 89.25 301 GLY A O 1
ATOM 2363 N N . LEU A 1 302 ? 9.883 -18.873 1.515 1.00 91.69 302 LEU A N 1
ATOM 2364 C CA . LEU A 1 302 ? 8.590 -18.378 1.025 1.00 91.69 302 LEU A CA 1
ATOM 2365 C C . LEU A 1 302 ? 7.460 -18.577 2.043 1.00 91.69 302 LEU A C 1
ATOM 2367 O O . LEU A 1 302 ? 6.585 -17.722 2.174 1.00 91.69 302 LEU A O 1
ATOM 2371 N N . LYS A 1 303 ? 7.473 -19.687 2.795 1.00 91.44 303 LYS A N 1
ATOM 2372 C CA . LYS A 1 303 ? 6.498 -19.928 3.874 1.00 91.44 303 LYS A CA 1
ATOM 2373 C C . LYS A 1 303 ? 6.639 -18.909 5.004 1.00 91.44 303 LYS A C 1
ATOM 2375 O O . LYS A 1 303 ? 5.628 -18.425 5.519 1.00 91.44 303 LYS A O 1
ATOM 2380 N N . LEU A 1 304 ? 7.873 -18.569 5.379 1.00 91.62 304 LEU A N 1
ATOM 2381 C CA . LEU A 1 304 ? 8.151 -17.535 6.377 1.00 91.62 304 LEU A CA 1
ATOM 2382 C C . LEU A 1 304 ? 7.686 -16.161 5.886 1.00 91.62 304 LEU A C 1
ATOM 2384 O O . LEU A 1 304 ? 6.965 -15.472 6.606 1.00 91.62 304 LEU A O 1
ATOM 2388 N N . GLU A 1 305 ? 8.006 -15.802 4.641 1.00 91.44 305 GLU A N 1
ATOM 2389 C CA . GLU A 1 305 ? 7.551 -14.550 4.028 1.00 91.44 305 GLU A CA 1
ATOM 2390 C C . GLU A 1 305 ? 6.017 -14.450 4.000 1.00 91.44 305 GLU A C 1
ATOM 2392 O O . GLU A 1 305 ? 5.445 -13.427 4.388 1.00 91.44 305 GLU A O 1
ATOM 2397 N N . PHE A 1 306 ? 5.335 -15.528 3.602 1.00 94.19 306 PHE A N 1
ATOM 2398 C CA . PHE A 1 306 ? 3.877 -15.608 3.643 1.00 94.19 306 PHE A CA 1
ATOM 2399 C C . PHE A 1 306 ? 3.338 -15.418 5.067 1.00 94.19 306 PHE A C 1
ATOM 2401 O O . PHE A 1 306 ? 2.399 -14.647 5.274 1.00 94.19 306 PHE A O 1
ATOM 2408 N N . THR A 1 307 ? 3.951 -16.079 6.052 1.00 93.19 307 THR A N 1
ATOM 2409 C CA . THR A 1 307 ? 3.539 -16.021 7.463 1.00 93.19 307 THR A CA 1
ATOM 2410 C C . THR A 1 307 ? 3.687 -14.613 8.043 1.00 93.19 307 THR A C 1
ATOM 2412 O O . THR A 1 307 ? 2.820 -14.158 8.787 1.00 93.19 307 THR A O 1
ATOM 2415 N N . GLU A 1 308 ? 4.735 -13.881 7.674 1.00 91.62 308 GLU A N 1
ATOM 2416 C CA . GLU A 1 308 ? 4.901 -12.479 8.068 1.00 91.62 308 GLU A CA 1
ATOM 2417 C C . GLU A 1 308 ? 3.865 -11.567 7.395 1.00 91.62 308 GLU A C 1
ATOM 2419 O O . GLU A 1 308 ? 3.222 -10.740 8.051 1.00 91.62 308 GLU A O 1
ATOM 2424 N N . LYS A 1 309 ? 3.615 -11.752 6.092 1.00 90.62 309 LYS A N 1
ATOM 2425 C CA . LYS A 1 309 ? 2.655 -10.916 5.352 1.00 90.62 309 LYS A CA 1
ATOM 2426 C C . LYS A 1 309 ? 1.219 -11.155 5.795 1.00 90.62 309 LYS A C 1
ATOM 2428 O O . LYS A 1 309 ? 0.475 -10.187 5.962 1.00 90.62 309 LYS A O 1
ATOM 2433 N N . ILE A 1 310 ? 0.827 -12.402 6.062 1.00 93.44 310 ILE A N 1
ATOM 2434 C CA . ILE A 1 310 ? -0.535 -12.694 6.508 1.00 93.44 310 ILE A CA 1
ATOM 2435 C C . ILE A 1 310 ? -0.823 -12.109 7.894 1.00 93.44 310 ILE A C 1
ATOM 2437 O O . ILE A 1 310 ? -1.977 -11.803 8.166 1.00 93.44 310 ILE A O 1
ATOM 2441 N N . LYS A 1 311 ? 0.169 -11.888 8.774 1.00 90.94 311 LYS A N 1
ATOM 2442 C CA . LYS A 1 311 ? -0.055 -11.259 10.095 1.00 90.94 311 LYS A CA 1
ATOM 2443 C C . LYS A 1 311 ? -0.582 -9.825 9.985 1.00 90.94 311 LYS A C 1
ATOM 2445 O O . LYS A 1 311 ? -1.495 -9.473 10.725 1.00 90.94 311 LYS A O 1
ATOM 2450 N N . SER A 1 312 ? -0.039 -9.026 9.064 1.00 84.69 312 SER A N 1
ATOM 2451 C CA . SER A 1 312 ? -0.302 -7.578 8.974 1.00 84.69 312 SER A CA 1
ATOM 2452 C C . SER A 1 312 ? -1.208 -7.155 7.810 1.00 84.69 312 SER A C 1
ATOM 2454 O O . SER A 1 312 ? -1.713 -6.029 7.800 1.00 84.69 312 SER A O 1
ATOM 2456 N N . LYS A 1 313 ? -1.419 -8.022 6.811 1.00 88.44 313 LYS A N 1
ATOM 2457 C CA . LYS A 1 313 ? -2.170 -7.699 5.587 1.00 88.44 313 LYS A CA 1
ATOM 2458 C C . LYS A 1 313 ? -3.485 -8.478 5.509 1.00 88.44 313 LYS A C 1
ATOM 2460 O O . LYS A 1 313 ? -3.570 -9.619 5.960 1.00 88.44 313 LYS A O 1
ATOM 2465 N N . ARG A 1 314 ? -4.518 -7.855 4.927 1.00 88.75 314 ARG A N 1
ATOM 2466 C CA . ARG A 1 314 ? -5.865 -8.444 4.785 1.00 88.75 314 ARG A CA 1
ATOM 2467 C C . ARG A 1 314 ? -6.066 -9.142 3.437 1.00 88.75 314 ARG A C 1
ATOM 2469 O O . ARG A 1 314 ? -6.839 -10.091 3.354 1.00 88.75 314 ARG A O 1
ATOM 2476 N N . PHE A 1 315 ? -5.351 -8.701 2.403 1.00 90.12 315 PHE A N 1
ATOM 2477 C CA . PHE A 1 315 ? -5.379 -9.288 1.065 1.00 90.12 315 PHE A CA 1
ATOM 2478 C C . PHE A 1 315 ? -3.960 -9.682 0.639 1.00 90.12 315 PHE A C 1
ATOM 2480 O O . PHE A 1 315 ? -3.093 -8.822 0.509 1.00 90.12 315 PHE A O 1
ATOM 2487 N N . ILE A 1 316 ? -3.705 -10.972 0.441 1.00 92.50 316 ILE A N 1
ATOM 2488 C CA . ILE A 1 316 ? -2.393 -11.524 0.116 1.00 92.50 316 ILE A CA 1
ATOM 2489 C C . ILE A 1 316 ? -2.421 -12.032 -1.322 1.00 92.50 316 ILE A C 1
ATOM 2491 O O . ILE A 1 316 ? -3.247 -12.862 -1.690 1.00 92.50 316 ILE A O 1
ATOM 2495 N N . GLN A 1 317 ? -1.495 -11.534 -2.125 1.00 90.94 317 GLN A N 1
ATOM 2496 C CA . GLN A 1 317 ? -1.245 -11.953 -3.494 1.00 90.94 317 GLN A CA 1
ATOM 2497 C C . GLN A 1 317 ? -0.023 -12.866 -3.503 1.00 90.94 317 GLN A C 1
ATOM 2499 O O . GLN A 1 317 ? 0.983 -12.550 -2.878 1.00 90.94 317 GLN A O 1
ATOM 2504 N N . ILE A 1 318 ? -0.116 -14.001 -4.185 1.00 93.12 318 ILE A N 1
ATOM 2505 C CA . ILE A 1 318 ? 1.011 -14.886 -4.472 1.00 93.12 318 ILE A CA 1
ATOM 2506 C C . ILE A 1 318 ? 1.272 -14.788 -5.977 1.00 93.12 318 ILE A C 1
ATOM 2508 O O . ILE A 1 318 ? 0.502 -15.330 -6.779 1.00 93.12 318 ILE A O 1
ATOM 2512 N N . THR A 1 319 ? 2.325 -14.063 -6.355 1.00 87.56 319 THR A N 1
ATOM 2513 C CA . THR A 1 319 ? 2.702 -13.784 -7.752 1.00 87.56 319 THR A CA 1
ATOM 2514 C C . THR A 1 319 ? 3.931 -14.583 -8.170 1.00 87.56 319 THR A C 1
ATOM 2516 O O . THR A 1 319 ? 4.585 -15.216 -7.349 1.00 87.56 319 THR A O 1
ATOM 2519 N N . GLY A 1 320 ? 4.241 -14.602 -9.465 1.00 82.06 320 GLY A N 1
ATOM 2520 C CA . GLY A 1 320 ? 5.418 -15.284 -10.006 1.00 82.06 320 GLY A CA 1
ATOM 2521 C C . GLY A 1 320 ? 5.196 -15.834 -11.412 1.00 82.06 320 GLY A C 1
ATOM 2522 O O . GLY A 1 320 ? 4.055 -16.009 -11.868 1.00 82.06 320 GLY A O 1
ATOM 2523 N N . MET A 1 321 ? 6.293 -16.179 -12.081 1.00 76.88 321 MET A N 1
ATOM 2524 C CA . MET A 1 321 ? 6.295 -16.734 -13.438 1.00 76.88 321 MET A CA 1
ATOM 2525 C C . MET A 1 321 ? 5.566 -18.093 -13.539 1.00 76.88 321 MET A C 1
ATOM 2527 O O . MET A 1 321 ? 5.382 -18.802 -12.540 1.00 76.88 321 MET A O 1
ATOM 2531 N N . PRO A 1 322 ? 5.066 -18.490 -14.722 1.00 78.88 322 PRO A N 1
ATOM 2532 C CA . PRO A 1 322 ? 4.514 -19.831 -14.929 1.00 78.88 322 PRO A CA 1
ATOM 2533 C C . PRO A 1 322 ? 5.520 -20.930 -14.554 1.00 78.88 322 PRO A C 1
ATOM 2535 O O . PRO A 1 322 ? 6.713 -20.796 -14.797 1.00 78.88 322 PRO A O 1
ATOM 2538 N N . GLY A 1 323 ? 5.046 -21.998 -13.907 1.00 83.19 323 GLY A N 1
ATOM 2539 C CA . GLY A 1 323 ? 5.895 -23.124 -13.494 1.00 83.19 323 GLY A CA 1
ATOM 2540 C C . GLY A 1 323 ? 6.744 -22.916 -12.227 1.00 83.19 323 GLY A C 1
ATOM 2541 O O . GLY A 1 323 ? 7.369 -23.876 -11.781 1.00 83.19 323 GLY A O 1
ATOM 2542 N N . THR A 1 324 ? 6.734 -21.731 -11.592 1.00 88.25 324 THR A N 1
ATOM 2543 C CA . THR A 1 324 ? 7.518 -21.465 -10.359 1.00 88.25 324 THR A CA 1
ATOM 2544 C C . THR A 1 324 ? 6.952 -22.082 -9.075 1.00 88.25 324 THR A C 1
ATOM 2546 O O . THR A 1 324 ? 7.611 -22.066 -8.039 1.00 88.25 324 THR A O 1
ATOM 2549 N N . GLY A 1 325 ? 5.741 -22.649 -9.122 1.00 88.75 325 GLY A N 1
ATOM 2550 C CA . GLY A 1 325 ? 5.131 -23.335 -7.977 1.00 88.75 325 GLY A CA 1
ATOM 2551 C C . GLY A 1 325 ? 4.188 -22.488 -7.112 1.00 88.75 325 GLY A C 1
ATOM 2552 O O . GLY A 1 325 ? 3.975 -22.828 -5.955 1.00 88.75 325 GLY A O 1
ATOM 2553 N N . LYS A 1 326 ? 3.570 -21.423 -7.646 1.00 91.94 326 LYS A N 1
ATOM 2554 C CA . LYS A 1 326 ? 2.571 -20.600 -6.920 1.00 91.94 326 LYS A CA 1
ATOM 2555 C C . LYS A 1 326 ? 1.444 -21.422 -6.282 1.00 91.94 326 LYS A C 1
ATOM 2557 O O . LYS A 1 326 ? 1.201 -21.313 -5.085 1.00 91.94 326 LYS A O 1
ATOM 2562 N N . SER A 1 327 ? 0.778 -22.264 -7.075 1.00 91.19 327 SER A N 1
ATOM 2563 C CA . SER A 1 327 ? -0.307 -23.125 -6.588 1.00 91.19 327 SER A CA 1
ATOM 2564 C C . SER A 1 327 ? 0.212 -24.199 -5.627 1.00 91.19 327 SER A C 1
ATOM 2566 O O . SER A 1 327 ? -0.489 -24.552 -4.686 1.00 91.19 327 SER A O 1
ATOM 2568 N N . ALA A 1 328 ? 1.455 -24.669 -5.797 1.00 91.69 328 ALA A N 1
ATOM 2569 C CA . ALA A 1 328 ? 2.090 -25.599 -4.861 1.00 91.69 328 ALA A CA 1
ATOM 2570 C C . ALA A 1 328 ? 2.343 -24.944 -3.490 1.00 91.69 328 ALA A C 1
ATOM 2572 O O . ALA A 1 328 ? 2.010 -25.541 -2.469 1.00 91.69 328 ALA A O 1
ATOM 2573 N N . LEU A 1 329 ? 2.838 -23.699 -3.457 1.00 94.06 329 LEU A N 1
ATOM 2574 C CA . LEU A 1 329 ? 2.970 -22.922 -2.220 1.00 94.06 329 LEU A CA 1
ATOM 2575 C C . LEU A 1 329 ? 1.602 -22.689 -1.565 1.00 94.06 329 LEU A C 1
ATOM 2577 O O . LEU A 1 329 ? 1.451 -22.928 -0.369 1.00 94.06 329 LEU A O 1
ATOM 2581 N N . LEU A 1 330 ? 0.595 -22.275 -2.346 1.00 94.94 330 LEU A N 1
ATOM 2582 C CA . LEU A 1 330 ? -0.780 -22.105 -1.864 1.00 94.94 330 LEU A CA 1
ATOM 2583 C C . LEU A 1 330 ? -1.306 -23.399 -1.231 1.00 94.94 330 LEU A C 1
ATOM 2585 O O . LEU A 1 330 ? -1.839 -23.363 -0.126 1.00 94.94 330 LEU A O 1
ATOM 2589 N N . ARG A 1 331 ? -1.118 -24.544 -1.900 1.00 94.25 331 ARG A N 1
ATOM 2590 C CA . ARG A 1 331 ? -1.515 -25.862 -1.393 1.00 94.25 331 ARG A CA 1
ATOM 2591 C C . ARG A 1 331 ? -0.828 -26.183 -0.067 1.00 94.25 331 ARG A C 1
ATOM 2593 O O . ARG A 1 331 ? -1.528 -26.507 0.884 1.00 94.25 331 ARG A O 1
ATOM 2600 N N . GLN A 1 332 ? 0.495 -26.037 0.020 1.00 91.94 332 GLN A N 1
ATOM 2601 C CA . GLN A 1 332 ? 1.246 -26.298 1.256 1.00 91.94 332 GLN A CA 1
ATOM 2602 C C . GLN A 1 332 ? 0.769 -25.413 2.419 1.00 91.94 332 GLN A C 1
ATOM 2604 O O . GLN A 1 332 ? 0.660 -25.874 3.554 1.00 91.94 332 GLN A O 1
ATOM 2609 N N . VAL A 1 333 ? 0.462 -24.142 2.143 1.00 93.56 333 VAL A N 1
ATOM 2610 C CA . VAL A 1 333 ? -0.106 -23.217 3.132 1.00 93.56 333 VAL A CA 1
ATOM 2611 C C . VAL A 1 333 ? -1.486 -23.688 3.589 1.00 93.56 333 VAL A C 1
ATOM 2613 O O . VAL A 1 333 ? -1.743 -23.745 4.790 1.00 93.56 333 VAL A O 1
ATOM 2616 N N . VAL A 1 334 ? -2.371 -24.040 2.652 1.00 95.06 334 VAL A N 1
ATOM 2617 C CA . VAL A 1 334 ? -3.723 -24.515 2.971 1.00 95.06 334 VAL A CA 1
ATOM 2618 C C . VAL A 1 334 ? -3.670 -25.810 3.783 1.00 95.06 334 VAL A C 1
ATOM 2620 O O . VAL A 1 334 ? -4.324 -25.889 4.818 1.00 95.06 334 VAL A O 1
ATOM 2623 N N . GLU A 1 335 ? -2.857 -26.788 3.379 1.00 93.00 335 GLU A N 1
ATOM 2624 C CA . GLU A 1 335 ? -2.644 -28.044 4.115 1.00 93.00 335 GLU A CA 1
ATOM 2625 C C . GLU A 1 335 ? -2.151 -27.789 5.549 1.00 93.00 335 GLU A C 1
ATOM 2627 O O . GLU A 1 335 ? -2.618 -28.435 6.487 1.00 93.00 335 GLU A O 1
ATOM 2632 N N . GLY A 1 336 ? -1.298 -26.777 5.752 1.00 91.31 336 GLY A N 1
ATOM 2633 C CA . GLY A 1 336 ? -0.889 -26.329 7.084 1.00 91.31 336 GLY A CA 1
ATOM 2634 C C . GLY A 1 336 ? -2.065 -25.905 7.974 1.00 91.31 336 GLY A C 1
ATOM 2635 O O . GLY A 1 336 ? -2.101 -26.261 9.152 1.00 91.31 336 GLY A O 1
ATOM 2636 N N . TYR A 1 337 ? -3.059 -25.203 7.420 1.00 92.12 337 TYR A N 1
ATOM 2637 C CA . TYR A 1 337 ? -4.283 -24.845 8.146 1.00 92.12 337 TYR A CA 1
ATOM 2638 C C . TYR A 1 337 ? -5.221 -26.039 8.346 1.00 92.12 337 TYR A C 1
ATOM 2640 O O . TYR A 1 337 ? -5.834 -26.148 9.413 1.00 92.12 337 TYR A O 1
ATOM 2648 N N . LEU A 1 338 ? -5.292 -26.953 7.371 1.00 92.25 338 LEU A N 1
ATOM 2649 C CA . LEU A 1 338 ? -6.130 -28.155 7.445 1.00 92.25 338 LEU A CA 1
ATOM 2650 C C . LEU A 1 338 ? -5.737 -29.103 8.587 1.00 92.25 338 LEU A C 1
ATOM 2652 O O . LEU A 1 338 ? -6.592 -29.806 9.119 1.00 92.25 338 LEU A O 1
ATOM 2656 N N . ASN A 1 339 ? -4.480 -29.065 9.038 1.00 85.69 339 ASN A N 1
ATOM 2657 C CA . ASN A 1 339 ? -4.031 -29.821 10.213 1.00 85.69 339 ASN A CA 1
ATOM 2658 C C . ASN A 1 339 ? -4.723 -29.394 11.521 1.00 85.69 339 ASN A C 1
ATOM 2660 O O . ASN A 1 339 ? -4.751 -30.159 12.481 1.00 85.69 339 ASN A O 1
ATOM 2664 N N . SER A 1 340 ? -5.252 -28.167 11.583 1.00 82.12 340 SER A N 1
ATOM 2665 C CA . SER A 1 340 ? -5.841 -27.579 12.798 1.00 82.12 340 SER A CA 1
ATOM 2666 C C . SER A 1 340 ? -7.323 -27.207 12.659 1.00 82.12 340 SER A C 1
ATOM 2668 O O . SER A 1 340 ? -8.004 -26.951 13.657 1.00 82.12 340 SER A O 1
ATOM 2670 N N . SER A 1 341 ? -7.823 -27.100 11.426 1.00 89.69 341 SER A N 1
ATOM 2671 C CA . SER A 1 341 ? -9.133 -26.530 11.116 1.00 89.69 341 SER A CA 1
ATOM 2672 C C . SER A 1 341 ? -9.545 -26.818 9.667 1.00 89.69 341 SER A C 1
ATOM 2674 O O . SER A 1 341 ? -8.964 -27.664 9.002 1.00 89.69 341 SER A O 1
ATOM 2676 N N . PHE A 1 342 ? -10.539 -26.099 9.149 1.00 93.06 342 PHE A N 1
ATOM 2677 C CA . PHE A 1 342 ? -10.872 -26.065 7.726 1.00 93.06 342 PHE A CA 1
ATOM 2678 C C . PHE A 1 342 ? -10.927 -24.621 7.211 1.00 93.06 342 PHE A C 1
ATOM 2680 O O . PHE A 1 342 ? -11.000 -23.673 7.995 1.00 93.06 342 PHE A O 1
ATOM 2687 N N . VAL A 1 343 ? -10.886 -24.458 5.889 1.00 95.31 343 VAL A N 1
ATOM 2688 C CA . VAL A 1 343 ? -10.857 -23.154 5.206 1.00 95.31 343 VAL A CA 1
ATOM 2689 C C . VAL A 1 343 ? -11.848 -23.125 4.044 1.00 95.31 343 VAL A C 1
ATOM 2691 O O . VAL A 1 343 ? -12.285 -24.178 3.566 1.00 95.31 343 VAL A O 1
ATOM 2694 N N . LEU A 1 344 ? -12.153 -21.924 3.551 1.00 96.50 344 LEU A N 1
ATOM 2695 C CA . LEU A 1 344 ? -12.889 -21.740 2.305 1.00 96.50 344 LEU A CA 1
ATOM 2696 C C . LEU A 1 344 ? -11.899 -21.651 1.135 1.00 96.50 344 LEU A C 1
ATOM 2698 O O . LEU A 1 344 ? -11.099 -20.718 1.067 1.00 96.50 344 LEU A O 1
ATOM 2702 N N . PHE A 1 345 ? -11.946 -22.620 0.220 1.00 97.19 345 PHE A N 1
ATOM 2703 C CA . PHE A 1 345 ? -11.039 -22.706 -0.924 1.00 97.19 345 PHE A CA 1
ATOM 2704 C C . PHE A 1 345 ? -11.812 -22.740 -2.245 1.00 97.19 345 PHE A C 1
ATOM 2706 O O . PHE A 1 345 ? -12.676 -23.592 -2.450 1.00 97.19 345 PHE A O 1
ATOM 2713 N N . LEU A 1 346 ? -11.465 -21.839 -3.164 1.00 95.31 346 LEU A N 1
ATOM 2714 C CA . LEU A 1 346 ? -12.023 -21.761 -4.509 1.00 95.31 346 LEU A CA 1
ATOM 2715 C C . LEU A 1 346 ? -10.922 -21.912 -5.557 1.00 95.31 346 LEU A C 1
ATOM 2717 O O . LEU A 1 346 ? -9.797 -21.441 -5.395 1.00 95.31 346 LEU A O 1
ATOM 2721 N N . LYS A 1 347 ? -11.272 -22.527 -6.684 1.00 90.31 347 LYS A N 1
ATOM 2722 C CA . LYS A 1 347 ? -10.385 -22.679 -7.836 1.00 90.31 347 LYS A CA 1
ATOM 2723 C C . LYS A 1 347 ? -11.036 -22.046 -9.055 1.00 90.31 347 LYS A C 1
ATOM 2725 O O . LYS A 1 347 ? -12.188 -22.355 -9.357 1.00 90.31 347 LYS A O 1
ATOM 2730 N N . SER A 1 348 ? -10.313 -21.176 -9.757 1.00 86.19 348 SER A N 1
ATOM 2731 C CA . SER A 1 348 ? -10.886 -20.344 -10.825 1.00 86.19 348 SER A CA 1
ATOM 2732 C C . SER A 1 348 ? -11.558 -21.140 -11.945 1.00 86.19 348 SER A C 1
ATOM 2734 O O . SER A 1 348 ? -12.608 -20.736 -12.436 1.00 86.19 348 SER A O 1
ATOM 2736 N N . ASN A 1 349 ? -11.015 -22.308 -12.295 1.00 76.50 349 ASN A N 1
ATOM 2737 C CA . ASN A 1 349 ? -11.562 -23.178 -13.339 1.00 76.50 349 ASN A CA 1
ATOM 2738 C C . ASN A 1 349 ? -12.700 -24.114 -12.877 1.00 76.50 349 ASN A C 1
ATOM 2740 O O . ASN A 1 349 ? -13.164 -24.928 -13.671 1.00 76.50 349 ASN A O 1
ATOM 2744 N N . GLN A 1 350 ? -13.135 -24.035 -11.613 1.00 85.44 350 GLN A N 1
ATOM 2745 C CA . GLN A 1 350 ? -14.273 -24.801 -11.076 1.00 85.44 350 GLN A CA 1
ATOM 2746 C C . GLN A 1 350 ? -15.505 -23.921 -10.812 1.00 85.44 350 GLN A C 1
ATOM 2748 O O . GLN A 1 350 ? -16.530 -24.420 -10.349 1.00 85.44 350 GLN A O 1
ATOM 2753 N N . LEU A 1 351 ? -15.420 -22.614 -11.075 1.00 88.50 351 LEU A N 1
ATOM 2754 C CA . LEU A 1 351 ? -16.528 -21.688 -10.856 1.00 88.50 351 LEU A CA 1
ATOM 2755 C C . LEU A 1 351 ? -17.613 -21.880 -11.920 1.00 88.50 351 LEU A C 1
ATOM 2757 O O . LEU A 1 351 ? -17.334 -21.932 -13.116 1.00 88.50 351 LEU A O 1
ATOM 2761 N N . VAL A 1 352 ? -18.865 -21.955 -11.472 1.00 86.94 352 VAL A N 1
ATOM 2762 C CA . VAL A 1 352 ? -20.056 -22.080 -12.318 1.00 86.94 352 VAL A CA 1
ATOM 2763 C C . VAL A 1 352 ? -21.137 -21.146 -11.778 1.00 86.94 352 VAL A C 1
ATOM 2765 O O . VAL A 1 352 ? -21.305 -21.018 -10.569 1.00 86.94 352 VAL A O 1
ATOM 2768 N N . GLY A 1 353 ? -21.877 -20.494 -12.677 1.00 87.88 353 GLY A N 1
ATOM 2769 C CA . GLY A 1 353 ? -22.918 -19.523 -12.323 1.00 87.88 353 GLY A CA 1
ATOM 2770 C C . GLY A 1 353 ? -22.429 -18.073 -12.331 1.00 87.88 353 GLY A C 1
ATOM 2771 O O . GLY A 1 353 ? -21.329 -17.780 -12.802 1.00 87.88 353 GLY A O 1
ATOM 2772 N N . LYS A 1 354 ? -23.286 -17.164 -11.856 1.00 91.38 354 LYS A N 1
ATOM 2773 C CA . LYS A 1 354 ? -23.071 -15.706 -11.857 1.00 91.38 354 LYS A CA 1
ATOM 2774 C C . LYS A 1 354 ? -23.161 -15.060 -10.468 1.00 91.38 354 LYS A C 1
ATOM 2776 O O . LYS A 1 354 ? -23.103 -13.845 -10.381 1.00 91.38 354 LYS A O 1
ATOM 2781 N N . ASN A 1 355 ? -23.368 -15.830 -9.405 1.00 92.62 355 ASN A N 1
ATOM 2782 C CA . ASN A 1 355 ? -23.393 -15.365 -8.011 1.00 92.62 355 ASN A CA 1
ATOM 2783 C C . ASN A 1 355 ? -23.164 -16.555 -7.066 1.00 92.62 355 ASN A C 1
ATOM 2785 O O . ASN A 1 355 ? -23.181 -17.710 -7.515 1.00 92.62 355 ASN A O 1
ATOM 2789 N N . TRP A 1 356 ? -22.953 -16.286 -5.776 1.00 93.94 356 TRP A N 1
ATOM 2790 C CA . TRP A 1 356 ? -22.679 -17.325 -4.783 1.00 93.94 356 TRP A CA 1
ATOM 2791 C C . TRP A 1 356 ? -23.777 -18.391 -4.721 1.00 93.94 356 TRP A C 1
ATOM 2793 O O . TRP A 1 356 ? -23.467 -19.578 -4.693 1.00 93.94 356 TRP A O 1
ATOM 2803 N N . SER A 1 357 ? -25.053 -17.998 -4.767 1.00 92.38 357 SER A N 1
ATOM 2804 C CA . SER A 1 357 ? -26.180 -18.940 -4.689 1.00 92.38 357 SER A CA 1
ATOM 2805 C C . SER A 1 357 ? -26.176 -19.956 -5.842 1.00 92.38 357 SER A C 1
ATOM 2807 O O . SER A 1 357 ? -26.300 -21.160 -5.612 1.00 92.38 357 SER A O 1
ATOM 2809 N N . GLN A 1 358 ? -25.942 -19.503 -7.078 1.00 92.88 358 GLN A N 1
ATOM 2810 C CA . GLN A 1 358 ? -25.825 -20.393 -8.239 1.00 92.88 358 GLN A CA 1
ATOM 2811 C C . GLN A 1 358 ? -24.591 -21.297 -8.148 1.00 92.88 358 GLN A C 1
ATOM 2813 O O . GLN A 1 358 ? -24.668 -22.482 -8.484 1.00 92.88 358 GLN A O 1
ATOM 2818 N N . TYR A 1 359 ? -23.463 -20.758 -7.676 1.00 93.62 359 TYR A N 1
ATOM 2819 C CA . TYR A 1 359 ? -22.252 -21.545 -7.454 1.00 93.62 359 TYR A CA 1
ATOM 2820 C C . TYR A 1 359 ? -22.483 -22.643 -6.412 1.00 93.62 359 TYR A C 1
ATOM 2822 O O . TYR A 1 359 ? -22.182 -23.810 -6.683 1.00 93.62 359 TYR A O 1
ATOM 2830 N N . ALA A 1 360 ? -23.080 -22.287 -5.273 1.00 92.62 360 ALA A N 1
ATOM 2831 C CA . ALA A 1 360 ? -23.416 -23.196 -4.190 1.00 92.62 360 ALA A CA 1
ATOM 2832 C C . ALA A 1 360 ? -24.307 -24.338 -4.694 1.00 92.62 360 ALA A C 1
ATOM 2834 O O . ALA A 1 360 ? -23.928 -25.503 -4.574 1.00 92.62 360 ALA A O 1
ATOM 2835 N N . GLN A 1 361 ? -25.406 -24.015 -5.382 1.00 91.06 361 GLN A N 1
ATOM 2836 C CA . GLN A 1 361 ? -26.311 -25.009 -5.960 1.00 91.06 361 GLN A CA 1
ATOM 2837 C C . GLN A 1 361 ? -25.596 -25.945 -6.948 1.00 91.06 361 GLN A C 1
ATOM 2839 O O . GLN A 1 361 ? -25.739 -27.164 -6.864 1.00 91.06 361 GLN A O 1
ATOM 2844 N N . SER A 1 362 ? -24.796 -25.396 -7.870 1.00 88.31 362 SER A N 1
ATOM 2845 C CA . SER A 1 362 ? -24.073 -26.193 -8.875 1.00 88.31 362 SER A CA 1
ATOM 2846 C C . SER A 1 362 ? -22.972 -27.084 -8.282 1.00 88.31 362 SER A C 1
ATOM 2848 O O . SER A 1 362 ? -22.670 -28.140 -8.839 1.00 88.31 362 SER A O 1
ATOM 2850 N N . SER A 1 363 ? -22.405 -26.684 -7.140 1.00 88.19 363 SER A N 1
ATOM 2851 C CA . SER A 1 363 ? -21.362 -27.425 -6.419 1.00 88.19 363 SER A CA 1
ATOM 2852 C C . SER A 1 363 ? -21.925 -28.384 -5.361 1.00 88.19 363 SER A C 1
ATOM 2854 O O . SER A 1 363 ? -21.169 -29.091 -4.692 1.00 88.19 363 SER A O 1
ATOM 2856 N N . GLY A 1 364 ? -23.254 -28.429 -5.217 1.00 89.62 364 GLY A N 1
ATOM 2857 C CA . GLY A 1 364 ? -23.950 -29.261 -4.239 1.00 89.62 364 GLY A CA 1
ATOM 2858 C C . GLY A 1 364 ? -23.875 -28.744 -2.800 1.00 89.62 364 GLY A C 1
ATOM 2859 O O . GLY A 1 364 ? -24.074 -29.531 -1.884 1.00 89.62 364 GLY A O 1
ATOM 2860 N N . ILE A 1 365 ? -23.561 -27.462 -2.592 1.00 93.12 365 ILE A N 1
ATOM 2861 C CA . ILE A 1 365 ? -23.612 -26.797 -1.285 1.00 93.12 365 ILE A CA 1
ATOM 2862 C C . ILE A 1 365 ? -25.082 -26.412 -1.014 1.00 93.12 365 ILE A C 1
ATOM 2864 O O . ILE A 1 365 ? -25.646 -25.626 -1.784 1.00 93.12 365 ILE A O 1
ATOM 2868 N N . PRO A 1 366 ? -25.720 -26.932 0.054 1.00 89.88 366 PRO A N 1
ATOM 2869 C CA . PRO A 1 366 ? -27.077 -26.550 0.438 1.00 89.88 366 PRO A CA 1
ATOM 2870 C C . PRO A 1 366 ? -27.226 -25.031 0.579 1.00 89.88 366 PRO A C 1
ATOM 2872 O O . PRO A 1 366 ? -26.343 -24.355 1.102 1.00 89.88 366 PRO A O 1
ATOM 2875 N N . SER A 1 367 ? -28.351 -24.482 0.120 1.00 82.31 367 SER A N 1
ATOM 2876 C CA . SER A 1 367 ? -28.671 -23.046 0.227 1.00 82.31 367 SER A CA 1
ATOM 2877 C C . SER A 1 367 ? -29.548 -22.748 1.450 1.00 82.31 367 SER A C 1
ATOM 2879 O O . SER A 1 367 ? -30.481 -21.957 1.365 1.00 82.31 367 SER A O 1
ATOM 2881 N N . THR A 1 368 ? -29.288 -23.434 2.566 1.00 82.25 368 THR A N 1
ATOM 2882 C CA . THR A 1 368 ? -30.054 -23.307 3.818 1.00 82.25 368 THR A CA 1
ATOM 2883 C C . THR A 1 368 ? -29.884 -21.937 4.465 1.00 82.25 368 THR A C 1
ATOM 2885 O O . THR A 1 368 ? -30.853 -21.387 4.980 1.00 82.25 368 THR A O 1
ATOM 2888 N N . HIS A 1 369 ? -28.677 -21.377 4.380 1.00 88.56 369 HIS A N 1
ATOM 2889 C CA . HIS A 1 369 ? -28.302 -20.096 4.977 1.00 88.56 369 HIS A CA 1
ATOM 2890 C C . HIS A 1 369 ? -27.755 -19.130 3.933 1.00 88.56 369 HIS A C 1
ATOM 2892 O O . HIS A 1 369 ? -27.202 -19.541 2.906 1.00 88.56 369 HIS A O 1
ATOM 2898 N N . ASN A 1 370 ? -27.895 -17.832 4.204 1.00 91.88 370 ASN A N 1
ATOM 2899 C CA . ASN A 1 370 ? -27.297 -16.804 3.361 1.00 91.88 370 ASN A CA 1
ATOM 2900 C C . ASN A 1 370 ? -25.758 -16.798 3.510 1.00 91.88 370 ASN A C 1
ATOM 2902 O O . ASN A 1 370 ? -25.190 -17.387 4.432 1.00 91.88 370 ASN A O 1
ATOM 2906 N N . LEU A 1 371 ? -25.069 -16.124 2.585 1.00 94.19 371 LEU A N 1
ATOM 2907 C CA . LEU A 1 371 ? -23.606 -16.107 2.557 1.00 94.19 371 LEU A CA 1
ATOM 2908 C C . LEU A 1 371 ? -22.985 -15.455 3.805 1.00 94.19 371 LEU A C 1
ATOM 2910 O O . LEU A 1 371 ? -21.947 -15.915 4.271 1.00 94.19 371 LEU A O 1
ATOM 2914 N N . LYS A 1 372 ? -23.602 -14.404 4.359 1.00 95.00 372 LYS A N 1
ATOM 2915 C CA . LYS A 1 372 ? -23.085 -13.706 5.544 1.00 95.00 372 LYS A CA 1
ATOM 2916 C C . LYS A 1 372 ? -23.078 -14.627 6.759 1.00 95.00 372 LYS A C 1
ATOM 2918 O O . LYS A 1 372 ? -22.046 -14.743 7.418 1.00 95.00 372 LYS A O 1
ATOM 2923 N N . ASP A 1 373 ? -24.191 -15.305 7.008 1.00 94.25 373 ASP A N 1
ATOM 2924 C CA . ASP A 1 373 ? -24.346 -16.207 8.150 1.00 94.25 373 ASP A CA 1
ATOM 2925 C C . ASP A 1 373 ? -23.351 -17.369 8.043 1.00 94.25 373 ASP A C 1
ATOM 2927 O O . ASP A 1 373 ? -22.647 -17.677 9.003 1.00 94.25 373 ASP A O 1
ATOM 2931 N N . LEU A 1 374 ? -23.187 -17.929 6.838 1.00 94.81 374 LEU A N 1
ATOM 2932 C CA . LEU A 1 374 ? -22.180 -18.953 6.558 1.00 94.81 374 LEU A CA 1
ATOM 2933 C C . LEU A 1 374 ? -20.749 -18.464 6.844 1.00 94.81 374 LEU A C 1
ATOM 2935 O O . LEU A 1 374 ? -19.961 -19.195 7.439 1.00 94.81 374 LEU A O 1
ATOM 2939 N N . LEU A 1 375 ? -20.380 -17.246 6.434 1.00 96.25 375 LEU A N 1
ATOM 2940 C CA . LEU A 1 375 ? -19.035 -16.711 6.684 1.00 96.25 375 LEU A CA 1
ATOM 2941 C C . LEU A 1 375 ? -18.782 -16.440 8.176 1.00 96.25 375 LEU A C 1
ATOM 2943 O O . LEU A 1 375 ? -17.655 -16.619 8.642 1.00 96.25 375 LEU A O 1
ATOM 2947 N N . VAL A 1 376 ? -19.802 -16.041 8.940 1.00 95.44 376 VAL A N 1
ATOM 2948 C CA . VAL A 1 376 ? -19.692 -15.911 10.403 1.00 95.44 376 VAL A CA 1
ATOM 2949 C C . VAL A 1 376 ? -19.539 -17.284 11.061 1.00 95.44 376 VAL A C 1
ATOM 2951 O O . VAL A 1 376 ? -18.686 -17.449 11.934 1.00 95.44 376 VAL A O 1
ATOM 2954 N N . GLU A 1 377 ? -20.271 -18.294 10.589 1.00 94.31 377 GLU A N 1
ATOM 2955 C CA . GLU A 1 377 ? -20.143 -19.660 11.099 1.00 94.31 377 GLU A CA 1
ATOM 2956 C C . GLU A 1 377 ? -18.751 -20.249 10.791 1.00 94.31 377 GLU A C 1
ATOM 2958 O O . GLU A 1 377 ? -18.080 -20.773 11.681 1.00 94.31 377 GLU A O 1
ATOM 2963 N N . ILE A 1 378 ? -18.246 -20.082 9.559 1.00 94.38 378 ILE A N 1
ATOM 2964 C CA . ILE A 1 378 ? -16.885 -20.499 9.175 1.00 94.38 378 ILE A CA 1
ATOM 2965 C C . ILE A 1 378 ? -15.826 -19.734 9.979 1.00 94.38 378 ILE A C 1
ATOM 2967 O O . ILE A 1 378 ? -14.803 -20.315 10.335 1.00 94.38 378 ILE A O 1
ATOM 2971 N N . GLN A 1 379 ? -16.044 -18.454 10.297 1.00 93.88 379 GLN A N 1
ATOM 2972 C CA . GLN A 1 379 ? -15.118 -17.688 11.138 1.00 93.88 379 GLN A CA 1
ATOM 2973 C C . GLN A 1 379 ? -14.968 -18.294 12.535 1.00 93.88 379 GLN A C 1
ATOM 2975 O O . GLN A 1 379 ? -13.881 -18.222 13.109 1.00 93.88 379 GLN A O 1
ATOM 2980 N N . SER A 1 380 ? -16.045 -18.863 13.072 1.00 92.50 380 SER A N 1
ATOM 2981 C CA . SER A 1 380 ? -16.068 -19.440 14.411 1.00 92.50 380 SER A CA 1
ATOM 2982 C C . SER A 1 380 ? -15.563 -20.885 14.446 1.00 92.50 380 SER A C 1
ATOM 2984 O O . SER A 1 380 ? -14.715 -21.225 15.272 1.00 92.50 380 SER A O 1
ATOM 2986 N N . ALA A 1 381 ? -16.043 -21.725 13.523 1.00 91.88 381 ALA A N 1
ATOM 2987 C CA . ALA A 1 381 ? -15.716 -23.151 13.480 1.00 91.88 381 ALA A CA 1
ATOM 2988 C C . ALA A 1 381 ? -14.421 -23.462 12.717 1.00 91.88 381 ALA A C 1
ATOM 2990 O O . ALA A 1 381 ? -13.681 -24.396 13.044 1.00 91.88 381 ALA A O 1
ATOM 2991 N N . GLY A 1 382 ? -14.152 -22.681 11.676 1.00 92.06 382 GLY A N 1
ATOM 2992 C CA . GLY A 1 382 ? -13.046 -22.855 10.751 1.00 92.06 382 GLY A CA 1
ATOM 2993 C C . GLY A 1 382 ? -11.910 -21.871 10.998 1.00 92.06 382 GLY A C 1
ATOM 2994 O O . GLY A 1 382 ? -11.608 -21.459 12.118 1.00 92.06 382 GLY A O 1
ATOM 2995 N N . THR A 1 383 ? -11.205 -21.548 9.924 1.00 93.25 383 THR A N 1
ATOM 2996 C CA . THR A 1 383 ? -10.224 -20.468 9.887 1.00 93.25 383 THR A CA 1
ATOM 2997 C C . THR A 1 383 ? -10.732 -19.413 8.903 1.00 93.25 383 THR A C 1
ATOM 2999 O O . THR A 1 383 ? -11.029 -19.772 7.761 1.00 93.25 383 THR A O 1
ATOM 3002 N N . PRO A 1 384 ? -10.833 -18.127 9.299 1.00 94.69 384 PRO A N 1
ATOM 3003 C CA . PRO A 1 384 ? -11.425 -17.067 8.479 1.00 94.69 384 PRO A CA 1
ATOM 3004 C C . PRO A 1 384 ? -10.461 -16.617 7.371 1.00 94.69 384 PRO A C 1
ATOM 3006 O O . PRO A 1 384 ? -9.941 -15.501 7.370 1.00 94.69 384 PRO A O 1
ATOM 3009 N N . ILE A 1 385 ? -10.151 -17.517 6.441 1.00 96.56 385 ILE A N 1
ATOM 3010 C CA . ILE A 1 385 ? -9.319 -17.239 5.275 1.00 96.56 385 ILE A CA 1
ATOM 3011 C C . ILE A 1 385 ? -10.013 -17.798 4.034 1.00 96.56 385 ILE A C 1
ATOM 3013 O O . ILE A 1 385 ? -10.338 -18.985 3.970 1.00 96.56 385 ILE A O 1
ATOM 3017 N N . LEU A 1 386 ? -10.210 -16.926 3.045 1.00 97.56 386 LEU A N 1
ATOM 3018 C CA . LEU A 1 386 ? -10.638 -17.288 1.699 1.00 97.56 386 LEU A CA 1
ATOM 3019 C C . LEU A 1 386 ? -9.403 -17.476 0.816 1.00 97.56 386 LEU A C 1
ATOM 3021 O O . LEU A 1 386 ? -8.657 -16.525 0.582 1.00 97.56 386 LEU A O 1
ATOM 3025 N N . PHE A 1 387 ? -9.212 -18.683 0.297 1.00 97.88 387 PHE A N 1
ATOM 3026 C CA . PHE A 1 387 ? -8.158 -19.006 -0.660 1.00 97.88 387 PHE A CA 1
ATOM 3027 C C . PHE A 1 387 ? -8.731 -19.109 -2.076 1.00 97.88 387 PHE A C 1
ATOM 3029 O O . PHE A 1 387 ? -9.741 -19.781 -2.283 1.00 97.88 387 PHE A O 1
ATOM 3036 N N . ILE A 1 388 ? -8.083 -18.472 -3.054 1.00 96.06 388 ILE A N 1
ATOM 3037 C CA . ILE A 1 388 ? -8.470 -18.535 -4.470 1.00 96.06 388 ILE A CA 1
ATOM 3038 C C . ILE A 1 388 ? -7.247 -18.876 -5.325 1.00 96.06 388 ILE A C 1
ATOM 3040 O O . ILE A 1 388 ? -6.307 -18.085 -5.417 1.00 96.06 388 ILE A O 1
ATOM 3044 N N . ASP A 1 389 ? -7.270 -20.027 -5.995 1.00 93.69 389 ASP A N 1
ATOM 3045 C CA . ASP A 1 389 ? -6.222 -20.404 -6.948 1.00 93.69 389 ASP A CA 1
ATOM 3046 C C . ASP A 1 389 ? -6.532 -19.882 -8.365 1.00 93.69 389 ASP A C 1
ATOM 3048 O O . ASP A 1 389 ? -7.558 -20.232 -8.958 1.00 93.69 389 ASP A O 1
ATOM 3052 N N . GLY A 1 390 ? -5.637 -19.050 -8.906 1.00 88.44 390 GLY A N 1
ATOM 3053 C CA . GLY A 1 390 ? -5.641 -18.535 -10.275 1.00 88.44 390 GLY A CA 1
ATOM 3054 C C . GLY A 1 390 ? -6.692 -17.459 -10.532 1.00 88.44 390 GLY A C 1
ATOM 3055 O O . GLY A 1 390 ? -7.442 -17.575 -11.502 1.00 88.44 390 GLY A O 1
ATOM 3056 N N . ILE A 1 391 ? -6.787 -16.441 -9.670 1.00 88.50 391 ILE A N 1
ATOM 3057 C CA . ILE A 1 391 ? -7.841 -15.410 -9.736 1.00 88.50 391 ILE A CA 1
ATOM 3058 C C . ILE A 1 391 ? -7.814 -14.589 -11.038 1.00 88.50 391 ILE A C 1
ATOM 3060 O O . ILE A 1 391 ? -8.856 -14.141 -11.514 1.00 88.50 391 ILE A O 1
ATOM 3064 N N . ASP A 1 392 ? -6.643 -14.431 -11.656 1.00 81.62 392 ASP A N 1
ATOM 3065 C CA . ASP A 1 392 ? -6.446 -13.748 -12.941 1.00 81.62 392 ASP A CA 1
ATOM 3066 C C . ASP A 1 392 ? -7.102 -14.478 -14.124 1.00 81.62 392 ASP A C 1
ATOM 3068 O O . ASP A 1 392 ? -7.340 -13.880 -15.172 1.00 81.62 392 ASP A O 1
ATOM 3072 N N . ARG A 1 393 ? -7.441 -15.760 -13.947 1.00 77.69 393 ARG A N 1
ATOM 3073 C CA . ARG A 1 393 ? -8.023 -16.629 -14.979 1.00 77.69 393 ARG A CA 1
ATOM 3074 C C . ARG A 1 393 ? -9.539 -16.766 -14.886 1.00 77.69 393 ARG A C 1
ATOM 3076 O O . ARG A 1 393 ? -10.121 -17.568 -15.611 1.00 77.69 393 ARG A O 1
ATOM 3083 N N . VAL A 1 394 ? -10.187 -16.033 -13.982 1.00 83.00 394 VAL A N 1
ATOM 3084 C CA . VAL A 1 394 ? -11.644 -16.091 -13.841 1.00 83.00 394 VAL A CA 1
ATOM 3085 C C . VAL A 1 394 ? -12.298 -15.433 -15.059 1.00 83.00 394 VAL A C 1
ATOM 3087 O O . VAL A 1 394 ? -12.153 -14.226 -15.294 1.00 83.00 394 VAL A O 1
ATOM 3090 N N . ASP A 1 395 ? -13.043 -16.237 -15.822 1.00 76.88 395 ASP A N 1
ATOM 3091 C CA . ASP A 1 395 ? -13.835 -15.765 -16.958 1.00 76.88 395 ASP A CA 1
ATOM 3092 C C . ASP A 1 395 ? -14.789 -14.643 -16.529 1.00 76.88 395 ASP A C 1
ATOM 3094 O O . ASP A 1 395 ? -15.400 -14.709 -15.460 1.00 76.88 395 ASP A O 1
ATOM 3098 N N . ASN A 1 396 ? -15.006 -13.658 -17.409 1.00 81.62 396 ASN A N 1
ATOM 3099 C CA . ASN A 1 396 ? -15.879 -12.504 -17.146 1.00 81.62 396 ASN A CA 1
ATOM 3100 C C . ASN A 1 396 ? -17.266 -12.899 -16.608 1.00 81.62 396 ASN A C 1
ATOM 3102 O O . ASN A 1 396 ? -17.819 -12.206 -15.763 1.00 81.62 396 ASN A O 1
ATOM 3106 N N . GLN A 1 397 ? -17.813 -14.025 -17.073 1.00 84.50 397 GLN A N 1
ATOM 3107 C CA . GLN A 1 397 ? -19.118 -14.542 -16.648 1.00 84.50 397 GLN A CA 1
ATOM 3108 C C . GLN A 1 397 ? -19.172 -15.010 -15.180 1.00 84.50 397 GLN A C 1
ATOM 3110 O O . GLN A 1 397 ? -20.258 -15.030 -14.608 1.00 84.50 397 GLN A O 1
ATOM 3115 N N . HIS A 1 398 ? -18.035 -15.386 -14.584 1.00 88.19 398 HIS A N 1
ATOM 3116 C CA . HIS A 1 398 ? -17.941 -15.950 -13.229 1.00 88.19 398 HIS A CA 1
ATOM 3117 C C . HIS A 1 398 ? -17.358 -14.969 -12.202 1.00 88.19 398 HIS A C 1
ATOM 3119 O O . HIS A 1 398 ? -17.483 -15.202 -11.000 1.00 88.19 398 HIS A O 1
ATOM 3125 N N . ARG A 1 399 ? -16.767 -13.851 -12.652 1.00 90.81 399 ARG A N 1
ATOM 3126 C CA . ARG A 1 399 ? -16.214 -12.791 -11.786 1.00 90.81 399 ARG A CA 1
ATOM 3127 C C . ARG A 1 399 ? -17.168 -12.294 -10.692 1.00 90.81 399 ARG A C 1
ATOM 3129 O O . ARG A 1 399 ? -16.689 -12.155 -9.566 1.00 90.81 399 ARG A O 1
ATOM 3136 N N . PRO A 1 400 ? -18.487 -12.129 -10.936 1.00 93.00 400 PRO A N 1
ATOM 3137 C CA . PRO A 1 400 ? -19.385 -11.619 -9.901 1.00 93.00 400 PRO A CA 1
ATOM 3138 C C . PRO A 1 400 ? -19.475 -12.502 -8.643 1.00 93.00 400 PRO A C 1
ATOM 3140 O O . PRO A 1 400 ? -19.731 -11.986 -7.563 1.00 93.00 400 PRO A O 1
ATOM 3143 N N . ILE A 1 401 ? -19.197 -13.813 -8.739 1.00 94.25 401 ILE A N 1
ATOM 3144 C CA . ILE A 1 401 ? -19.136 -14.717 -7.570 1.00 94.25 401 ILE A CA 1
ATOM 3145 C C . ILE A 1 401 ? -18.017 -14.280 -6.612 1.00 94.25 401 ILE A C 1
ATOM 3147 O O . ILE A 1 401 ? -18.187 -14.252 -5.394 1.00 94.25 401 ILE A O 1
ATOM 3151 N N . ILE A 1 402 ? -16.854 -13.947 -7.176 1.00 94.31 402 ILE A N 1
ATOM 3152 C CA . ILE A 1 402 ? -15.675 -13.530 -6.418 1.00 94.31 402 ILE A CA 1
ATOM 3153 C C . ILE A 1 402 ? -15.844 -12.094 -5.912 1.00 94.31 402 ILE A C 1
ATOM 3155 O O . ILE A 1 402 ? -15.486 -11.815 -4.770 1.00 94.31 402 ILE A O 1
ATOM 3159 N N . GLU A 1 403 ? -16.427 -11.200 -6.717 1.00 92.38 403 GLU A N 1
ATOM 3160 C CA . GLU A 1 403 ? -16.774 -9.834 -6.293 1.00 92.38 403 GLU A CA 1
ATOM 3161 C C . GLU A 1 403 ? -17.705 -9.841 -5.078 1.00 92.38 403 GLU A C 1
ATOM 3163 O O . GLU A 1 403 ? -17.425 -9.143 -4.108 1.00 92.38 403 GLU A O 1
ATOM 3168 N N . GLU A 1 404 ? -18.766 -10.653 -5.102 1.00 93.50 404 GLU A N 1
ATOM 3169 C CA . GLU A 1 404 ? -19.731 -10.783 -4.004 1.00 93.50 404 GLU A CA 1
ATOM 3170 C C . GLU A 1 404 ? -19.044 -11.221 -2.699 1.00 93.50 404 GLU A C 1
ATOM 3172 O O . GLU A 1 404 ? -19.182 -10.553 -1.674 1.00 93.50 404 GLU A O 1
ATOM 3177 N N . LEU A 1 405 ? -18.234 -12.286 -2.750 1.00 94.69 405 LEU A N 1
ATOM 3178 C CA . LEU A 1 405 ? -17.483 -12.800 -1.599 1.00 94.69 405 LEU A CA 1
ATOM 3179 C C . LEU A 1 405 ? -16.494 -11.778 -1.033 1.00 94.69 405 LEU A C 1
ATOM 3181 O O . LEU A 1 405 ? -16.499 -11.507 0.167 1.00 94.69 405 LEU A O 1
ATOM 3185 N N . ILE A 1 406 ? -15.628 -11.222 -1.885 1.00 93.75 406 ILE A N 1
ATOM 3186 C CA . ILE A 1 406 ? -14.585 -10.283 -1.457 1.00 93.75 406 ILE A CA 1
ATOM 3187 C C . ILE A 1 406 ? -15.229 -8.997 -0.934 1.00 93.75 406 ILE A C 1
ATOM 3189 O O . ILE A 1 406 ? -14.803 -8.486 0.100 1.00 93.75 406 ILE A O 1
ATOM 3193 N N . SER A 1 407 ? -16.257 -8.485 -1.614 1.00 91.81 407 SER A N 1
ATOM 3194 C CA . SER A 1 407 ? -16.967 -7.277 -1.197 1.00 91.81 407 SER A CA 1
ATOM 3195 C C . SER A 1 407 ? -17.632 -7.468 0.163 1.00 91.81 407 SER A C 1
ATOM 3197 O O . SER A 1 407 ? -17.452 -6.627 1.043 1.00 91.81 407 SER A O 1
ATOM 3199 N N . LEU A 1 408 ? -18.332 -8.585 0.379 1.00 94.00 408 LEU A N 1
ATOM 3200 C CA . LEU A 1 408 ? -18.960 -8.881 1.666 1.00 94.00 408 LEU A CA 1
ATOM 3201 C C . LEU A 1 408 ? -17.916 -9.023 2.780 1.00 94.00 408 LEU A C 1
ATOM 3203 O O . LEU A 1 408 ? -18.047 -8.387 3.824 1.00 94.00 408 LEU A O 1
ATOM 3207 N N . ILE A 1 409 ? -16.848 -9.792 2.537 1.00 94.50 409 ILE A N 1
ATOM 3208 C CA . ILE A 1 409 ? -15.745 -9.962 3.490 1.00 94.50 409 ILE A CA 1
ATOM 3209 C C . ILE A 1 409 ? -15.145 -8.607 3.866 1.00 94.50 409 ILE A C 1
ATOM 3211 O O . ILE A 1 409 ? -14.940 -8.337 5.047 1.00 94.50 409 ILE A O 1
ATOM 3215 N N . LEU A 1 410 ? -14.842 -7.747 2.891 1.00 90.44 410 LEU A N 1
ATOM 3216 C CA . LEU A 1 410 ? -14.130 -6.502 3.160 1.00 90.44 410 LEU A CA 1
ATOM 3217 C C . LEU A 1 410 ? -15.006 -5.423 3.806 1.00 90.44 410 LEU A C 1
ATOM 3219 O O . LEU A 1 410 ? -14.473 -4.681 4.636 1.00 90.44 410 LEU A O 1
ATOM 3223 N N . ASN A 1 411 ? -16.301 -5.366 3.477 1.00 89.81 411 ASN A N 1
ATOM 3224 C CA . ASN A 1 411 ? -17.208 -4.301 3.917 1.00 89.81 411 ASN A CA 1
ATOM 3225 C C . ASN A 1 411 ? -18.010 -4.620 5.191 1.00 89.81 411 ASN A C 1
ATOM 3227 O O . ASN A 1 411 ? -18.449 -3.684 5.855 1.00 89.81 411 ASN A O 1
ATOM 3231 N N . ASP A 1 412 ? -18.219 -5.891 5.554 1.00 92.19 412 ASP A N 1
ATOM 3232 C CA . ASP A 1 412 ? -19.010 -6.232 6.745 1.00 92.19 412 ASP A CA 1
ATOM 3233 C C . ASP A 1 412 ? -18.157 -6.183 8.037 1.00 92.19 412 ASP A C 1
ATOM 3235 O O . ASP A 1 412 ? -17.142 -6.888 8.130 1.00 92.19 412 ASP A O 1
ATOM 3239 N N . PRO A 1 413 ? -18.553 -5.402 9.067 1.00 91.62 413 PRO A N 1
ATOM 3240 C CA . PRO A 1 413 ? -17.826 -5.315 10.337 1.00 91.62 413 PRO A CA 1
ATOM 3241 C C . PRO A 1 413 ? -17.651 -6.657 11.063 1.00 91.62 413 PRO A C 1
ATOM 3243 O O . PRO A 1 413 ? -16.642 -6.858 11.743 1.00 91.62 413 PRO A O 1
ATOM 3246 N N . LEU A 1 414 ? -18.589 -7.599 10.903 1.00 92.00 414 LEU A N 1
ATOM 3247 C CA . LEU A 1 414 ? -18.521 -8.912 11.555 1.00 92.00 414 LEU A CA 1
ATOM 3248 C C . LEU A 1 414 ? -17.425 -9.809 10.960 1.00 92.00 414 LEU A C 1
ATOM 3250 O O . LEU A 1 414 ? -16.977 -10.756 11.615 1.00 92.00 414 LEU A O 1
ATOM 3254 N N . LEU A 1 415 ? -16.964 -9.491 9.747 1.00 93.00 415 LEU A N 1
ATOM 3255 C CA . LEU A 1 415 ? -15.983 -10.258 8.979 1.00 93.00 415 LEU A CA 1
ATOM 3256 C C . LEU A 1 415 ? -14.593 -9.602 8.984 1.00 93.00 415 LEU A C 1
ATOM 3258 O O . LEU A 1 415 ? -13.733 -9.919 8.160 1.00 93.00 415 LEU A O 1
ATOM 3262 N N . ILE A 1 416 ? -14.317 -8.698 9.929 1.00 90.44 416 ILE A N 1
ATOM 3263 C CA . ILE A 1 416 ? -13.040 -7.968 9.989 1.00 90.44 416 ILE A CA 1
ATOM 3264 C C . ILE A 1 416 ? -11.814 -8.888 10.126 1.00 90.44 416 ILE A C 1
ATOM 3266 O O . ILE A 1 416 ? -10.740 -8.570 9.615 1.00 90.44 416 ILE A O 1
ATOM 3270 N N . LYS A 1 417 ? -11.983 -10.057 10.766 1.00 90.38 417 LYS A N 1
ATOM 3271 C CA . LYS A 1 417 ? -10.930 -11.071 10.950 1.00 90.38 417 LYS A CA 1
ATOM 3272 C C . LYS A 1 417 ? -10.610 -11.850 9.671 1.00 90.38 417 LYS A C 1
ATOM 3274 O O . LYS A 1 417 ? -9.563 -12.498 9.620 1.00 90.38 417 LYS A O 1
ATOM 3279 N N . TRP A 1 418 ? -11.479 -11.795 8.659 1.00 94.62 418 TRP A N 1
ATOM 3280 C CA . TRP A 1 418 ? -11.269 -12.515 7.411 1.00 94.62 418 TRP A CA 1
ATOM 3281 C C . TRP A 1 418 ? -10.095 -11.960 6.612 1.00 94.62 418 TRP A C 1
ATOM 3283 O O . TRP A 1 418 ? -9.950 -10.745 6.429 1.00 94.62 418 TRP A O 1
ATOM 3293 N N . LYS A 1 419 ? -9.287 -12.887 6.096 1.00 95.44 419 LYS A N 1
ATOM 3294 C CA . LYS A 1 419 ? -8.195 -12.617 5.157 1.00 95.44 419 LYS A CA 1
ATOM 3295 C C . LYS A 1 419 ? -8.471 -13.297 3.827 1.00 95.44 419 LYS A C 1
ATOM 3297 O O . LYS A 1 419 ? -9.192 -14.290 3.755 1.00 95.44 419 LYS A O 1
ATOM 3302 N N . ILE A 1 420 ? -7.887 -12.758 2.769 1.00 95.88 420 ILE A N 1
ATOM 3303 C CA . ILE A 1 420 ? -8.060 -13.264 1.410 1.00 95.88 420 ILE A CA 1
ATOM 3304 C C . ILE A 1 420 ? -6.676 -13.554 0.846 1.00 95.88 420 ILE A C 1
ATOM 3306 O O . ILE A 1 420 ? -5.803 -12.694 0.904 1.00 95.88 420 ILE A O 1
ATOM 3310 N N . VAL A 1 421 ? -6.470 -14.757 0.320 1.00 96.81 421 VAL A N 1
ATOM 3311 C CA . VAL A 1 421 ? -5.209 -15.205 -0.273 1.00 96.81 421 VAL A CA 1
ATOM 3312 C C . VAL A 1 421 ? -5.484 -15.660 -1.697 1.00 96.81 421 VAL A C 1
ATOM 3314 O O . VAL A 1 421 ? -6.307 -16.546 -1.920 1.00 96.81 421 VAL A O 1
ATOM 3317 N N . VAL A 1 422 ? -4.793 -15.069 -2.665 1.00 94.62 422 VAL A N 1
ATOM 3318 C CA . VAL A 1 422 ? -5.014 -15.346 -4.086 1.00 94.62 422 VAL A CA 1
ATOM 3319 C C . VAL A 1 422 ? -3.704 -15.666 -4.794 1.00 94.62 422 VAL A C 1
ATOM 3321 O O . VAL A 1 422 ? -2.688 -15.032 -4.518 1.00 94.62 422 VAL A O 1
ATOM 3324 N N . THR A 1 423 ? -3.712 -16.613 -5.732 1.00 93.12 423 THR A N 1
ATOM 3325 C CA . THR A 1 423 ? -2.598 -16.798 -6.679 1.00 93.12 423 THR A CA 1
ATOM 3326 C C . THR A 1 423 ? -2.935 -16.145 -8.014 1.00 93.12 423 THR A C 1
ATOM 3328 O O . THR A 1 423 ? -4.074 -16.214 -8.482 1.00 93.12 423 THR A O 1
ATOM 3331 N N . LEU A 1 424 ? -1.941 -15.511 -8.634 1.00 86.50 424 LEU A N 1
ATOM 3332 C CA . LEU A 1 424 ? -2.058 -14.932 -9.970 1.00 86.50 424 LEU A CA 1
ATOM 3333 C C . LEU A 1 424 ? -0.708 -14.882 -10.685 1.00 86.50 424 LEU A C 1
ATOM 3335 O O . LEU A 1 424 ? 0.352 -14.941 -10.059 1.00 86.50 424 LEU A O 1
ATOM 3339 N N . ARG A 1 425 ? -0.735 -14.791 -12.016 1.00 77.81 425 ARG A N 1
ATOM 3340 C CA . ARG A 1 425 ? 0.457 -14.482 -12.819 1.00 77.81 425 ARG A CA 1
ATOM 3341 C C . ARG A 1 425 ? 0.844 -13.011 -12.616 1.00 77.81 425 ARG A C 1
ATOM 3343 O O . ARG A 1 425 ? -0.014 -12.186 -12.309 1.00 77.81 425 ARG A O 1
ATOM 3350 N N . GLU A 1 426 ? 2.115 -12.666 -12.822 1.00 66.00 426 GLU A N 1
ATOM 3351 C CA . GLU A 1 426 ? 2.579 -11.265 -12.737 1.00 66.00 426 GLU A CA 1
ATOM 3352 C C . GLU A 1 426 ? 1.827 -10.356 -13.719 1.00 66.00 426 GLU A C 1
ATOM 3354 O O . GLU A 1 426 ? 1.328 -9.301 -13.337 1.00 66.00 426 GLU A O 1
ATOM 3359 N N . THR A 1 427 ? 1.601 -10.836 -14.943 1.00 62.16 427 THR A N 1
ATOM 3360 C CA . THR A 1 427 ? 0.792 -10.152 -15.967 1.00 62.16 427 THR A CA 1
ATOM 3361 C C . THR A 1 427 ? -0.699 -10.049 -15.612 1.00 62.16 427 THR A C 1
ATOM 3363 O O . THR A 1 427 ? -1.435 -9.278 -16.224 1.00 62.16 427 THR A O 1
ATOM 3366 N N . GLY A 1 428 ? -1.166 -10.804 -14.612 1.00 58.91 428 GLY A N 1
ATOM 3367 C CA . GLY A 1 428 ? -2.551 -10.814 -14.142 1.00 58.91 428 GLY A CA 1
ATOM 3368 C C . GLY A 1 428 ? -2.894 -9.703 -13.142 1.00 58.91 428 GLY A C 1
ATOM 3369 O O . GLY A 1 428 ? -4.072 -9.527 -12.823 1.00 58.91 428 GLY A O 1
ATOM 3370 N N . LEU A 1 429 ? -1.905 -8.939 -12.658 1.00 66.88 429 LEU A N 1
ATOM 3371 C CA . LEU A 1 429 ? -2.099 -7.894 -11.643 1.00 66.88 429 LEU A CA 1
ATOM 3372 C C . LEU A 1 429 ? -2.992 -6.744 -12.133 1.00 66.88 429 LEU A C 1
ATOM 3374 O O . LEU A 1 429 ? -3.941 -6.365 -11.443 1.00 66.88 429 LEU A O 1
ATOM 3378 N N . GLU A 1 430 ? -2.726 -6.208 -13.325 1.00 63.78 430 GLU A N 1
ATOM 3379 C CA . GLU A 1 430 ? -3.502 -5.096 -13.895 1.00 63.78 430 GLU A CA 1
ATOM 3380 C C . GLU A 1 430 ? -4.934 -5.500 -14.293 1.00 63.78 430 GLU A C 1
ATOM 3382 O O . GLU A 1 430 ? -5.885 -4.810 -13.899 1.00 63.78 430 GLU A O 1
ATOM 3387 N N . PRO A 1 431 ? -5.161 -6.652 -14.961 1.00 67.06 431 PRO A N 1
ATOM 3388 C CA . PRO A 1 431 ? -6.509 -7.175 -15.152 1.00 67.06 431 PRO A CA 1
ATOM 3389 C C . PRO A 1 431 ? -7.275 -7.320 -13.837 1.00 67.06 431 PRO A C 1
ATOM 3391 O O . PRO A 1 431 ? -8.416 -6.871 -13.759 1.00 67.06 431 PRO A O 1
ATOM 3394 N N . LEU A 1 432 ? -6.657 -7.877 -12.787 1.00 76.12 432 LEU A N 1
ATOM 3395 C CA . LEU A 1 432 ? -7.293 -8.041 -11.477 1.00 76.12 432 LEU A CA 1
ATOM 3396 C C . LEU A 1 432 ? -7.724 -6.697 -10.877 1.00 76.12 432 LEU A C 1
ATOM 3398 O O . LEU A 1 432 ? -8.846 -6.562 -10.392 1.00 76.12 432 LEU A O 1
ATOM 3402 N N . ARG A 1 433 ? -6.856 -5.685 -10.949 1.00 70.50 433 ARG A N 1
ATOM 3403 C CA . ARG A 1 433 ? -7.153 -4.320 -10.491 1.00 70.50 433 ARG A CA 1
ATOM 3404 C C . ARG A 1 433 ? -8.259 -3.654 -11.297 1.00 70.50 433 ARG A C 1
ATOM 3406 O O . ARG A 1 433 ? -8.977 -2.827 -10.751 1.00 70.50 433 ARG A O 1
ATOM 3413 N N . THR A 1 434 ? -8.426 -4.017 -12.563 1.00 74.56 434 THR A N 1
ATOM 3414 C CA . THR A 1 434 ? -9.467 -3.431 -13.413 1.00 74.56 434 THR A CA 1
ATOM 3415 C C . THR A 1 434 ? -10.867 -3.804 -12.924 1.00 74.56 434 THR A C 1
ATOM 3417 O O . THR A 1 434 ? -11.726 -2.932 -12.841 1.00 74.56 434 THR A O 1
ATOM 3420 N N . TRP A 1 435 ? -11.105 -5.071 -12.560 1.00 80.25 435 TRP A N 1
ATOM 3421 C CA . TRP A 1 435 ? -12.438 -5.506 -12.112 1.00 80.25 435 TRP A CA 1
ATOM 3422 C C . TRP A 1 435 ? -12.614 -5.528 -10.584 1.00 80.25 435 TRP A C 1
ATOM 3424 O O . TRP A 1 435 ? -13.713 -5.261 -10.116 1.00 80.25 435 TRP A O 1
ATOM 3434 N N . LEU A 1 436 ? -11.553 -5.726 -9.786 1.00 81.44 436 LEU A N 1
ATOM 3435 C CA . LEU A 1 436 ? -11.617 -5.648 -8.312 1.00 81.44 436 LEU A CA 1
ATOM 3436 C C . LEU A 1 436 ? -11.106 -4.322 -7.723 1.00 81.44 436 LEU A C 1
ATOM 3438 O O . LEU A 1 436 ? -11.021 -4.184 -6.505 1.00 81.44 436 LEU A O 1
ATOM 3442 N N . GLY A 1 437 ? -10.739 -3.332 -8.539 1.00 73.25 437 GLY A N 1
ATOM 3443 C CA . GLY A 1 437 ? -10.024 -2.134 -8.079 1.00 73.25 437 GLY A CA 1
ATOM 3444 C C . GLY A 1 437 ? -10.759 -1.298 -7.032 1.00 73.25 437 GLY A C 1
ATOM 3445 O O . GLY A 1 437 ? -10.129 -0.797 -6.101 1.00 73.25 437 GLY A O 1
ATOM 3446 N N . SER A 1 438 ? -12.082 -1.157 -7.146 1.00 72.06 438 SER A N 1
ATOM 3447 C CA . SER A 1 438 ? -12.909 -0.455 -6.150 1.00 72.06 438 SER A CA 1
ATOM 3448 C C . SER A 1 438 ? -12.865 -1.149 -4.787 1.00 72.06 438 SER A C 1
ATOM 3450 O O . SER A 1 438 ? -12.710 -0.492 -3.760 1.00 72.06 438 SER A O 1
ATOM 3452 N N . VAL A 1 439 ? -12.919 -2.478 -4.802 1.00 68.62 439 VAL A N 1
ATOM 3453 C CA . VAL A 1 439 ? -12.932 -3.348 -3.626 1.00 68.62 439 VAL A CA 1
ATOM 3454 C C . VAL A 1 439 ? -11.535 -3.434 -2.987 1.00 68.62 439 VAL A C 1
ATOM 3456 O O . VAL A 1 439 ? -11.385 -3.336 -1.771 1.00 68.62 439 VAL A O 1
ATOM 3459 N N . LEU A 1 440 ? -10.475 -3.513 -3.799 1.00 69.94 440 LEU A N 1
ATOM 3460 C CA . LEU A 1 440 ? -9.086 -3.614 -3.332 1.00 69.94 440 LEU A CA 1
ATOM 3461 C C . LEU A 1 440 ? -8.558 -2.335 -2.667 1.00 69.94 440 LEU A C 1
ATOM 3463 O O . LEU A 1 440 ? -7.687 -2.429 -1.801 1.00 69.94 440 LEU A O 1
ATOM 3467 N N . LYS A 1 441 ? -9.090 -1.149 -3.005 1.00 70.50 441 LYS A N 1
ATOM 3468 C CA . LYS A 1 441 ? -8.711 0.126 -2.357 1.00 70.50 441 LYS A CA 1
ATOM 3469 C C . LYS A 1 441 ? -8.911 0.104 -0.837 1.00 70.50 441 LYS A C 1
ATOM 3471 O O . LYS A 1 441 ? -8.163 0.751 -0.104 1.00 70.50 441 LYS A O 1
ATOM 3476 N N . GLN A 1 442 ? -9.894 -0.659 -0.367 1.00 66.69 442 GLN A N 1
ATOM 3477 C CA . GLN A 1 442 ? -10.253 -0.760 1.046 1.00 66.69 442 GLN A CA 1
ATOM 3478 C C . GLN A 1 442 ? -9.322 -1.705 1.833 1.00 66.69 442 GLN A C 1
ATOM 3480 O O . GLN A 1 442 ? -9.247 -1.618 3.057 1.00 66.69 442 GLN A O 1
ATOM 3485 N N . ALA A 1 443 ? -8.566 -2.582 1.161 1.00 71.56 443 ALA A N 1
ATOM 3486 C CA . ALA A 1 443 ? -7.729 -3.593 1.807 1.00 71.56 443 ALA A CA 1
ATOM 3487 C C . ALA A 1 443 ? -6.260 -3.157 1.957 1.00 71.56 443 ALA A C 1
ATOM 3489 O O . ALA A 1 443 ? -5.731 -2.342 1.198 1.00 71.56 443 ALA A O 1
ATOM 3490 N N . SER A 1 444 ? -5.566 -3.698 2.961 1.00 78.06 444 SER A N 1
ATOM 3491 C CA . SER A 1 444 ? -4.099 -3.711 3.000 1.00 78.06 444 SER A CA 1
ATOM 3492 C C . SER A 1 444 ? -3.594 -4.909 2.192 1.00 78.06 444 SER A C 1
ATOM 3494 O O . SER A 1 444 ? -3.941 -6.052 2.496 1.00 78.06 444 SER A O 1
ATOM 3496 N N . ILE A 1 445 ? -2.793 -4.643 1.156 1.00 83.00 445 ILE A N 1
ATOM 3497 C CA . ILE A 1 445 ? -2.294 -5.670 0.234 1.00 83.00 445 ILE A CA 1
ATOM 3498 C C . ILE A 1 445 ? -0.886 -6.105 0.663 1.00 83.00 445 ILE A C 1
ATOM 3500 O O . ILE A 1 445 ? -0.042 -5.268 0.985 1.00 83.00 445 ILE A O 1
ATOM 3504 N N . GLY A 1 446 ? -0.637 -7.411 0.687 1.00 82.88 446 GLY A N 1
ATOM 3505 C CA . GLY A 1 446 ? 0.694 -8.011 0.748 1.00 82.88 446 GLY A CA 1
ATOM 3506 C C . GLY A 1 446 ? 0.940 -8.841 -0.506 1.00 82.88 446 GLY A C 1
ATOM 3507 O O . GLY A 1 446 ? 0.018 -9.495 -0.977 1.00 82.88 446 GLY A O 1
ATOM 3508 N N . ASN A 1 447 ? 2.156 -8.827 -1.046 1.00 85.12 447 ASN A N 1
ATOM 3509 C CA . ASN A 1 447 ? 2.521 -9.636 -2.210 1.00 85.12 447 ASN A CA 1
ATOM 3510 C C . ASN A 1 447 ? 3.667 -10.589 -1.863 1.00 85.12 447 ASN A C 1
ATOM 3512 O O . ASN A 1 447 ? 4.662 -10.100 -1.356 1.00 85.12 447 ASN A O 1
ATOM 3516 N N . VAL A 1 448 ? 3.550 -11.889 -2.117 1.00 89.44 448 VAL A N 1
ATOM 3517 C CA . VAL A 1 448 ? 4.610 -12.903 -1.978 1.00 89.44 448 VAL A CA 1
ATOM 3518 C C . VAL A 1 448 ? 5.028 -13.338 -3.381 1.00 89.44 448 VAL A C 1
ATOM 3520 O O . VAL A 1 448 ? 4.238 -13.968 -4.089 1.00 89.44 448 VAL A O 1
ATOM 3523 N N . THR A 1 449 ? 6.257 -13.016 -3.786 1.00 87.06 449 THR A N 1
ATOM 3524 C CA . THR A 1 449 ? 6.756 -13.345 -5.128 1.00 87.06 449 THR A CA 1
ATOM 3525 C C . THR A 1 449 ? 7.453 -14.704 -5.122 1.00 87.06 449 THR A C 1
ATOM 3527 O O . THR A 1 449 ? 8.487 -14.895 -4.490 1.00 87.06 449 THR A O 1
ATOM 3530 N N . VAL A 1 450 ? 6.894 -15.663 -5.856 1.00 89.50 450 VAL A N 1
ATOM 3531 C CA . VAL A 1 450 ? 7.421 -17.023 -5.994 1.00 89.50 450 VAL A CA 1
ATOM 3532 C C . VAL A 1 450 ? 8.393 -17.083 -7.168 1.00 89.50 450 VAL A C 1
ATOM 3534 O O . VAL A 1 450 ? 7.994 -17.267 -8.324 1.00 89.50 450 VAL A O 1
ATOM 3537 N N . ASN A 1 451 ? 9.675 -16.957 -6.838 1.00 87.19 451 ASN A N 1
ATOM 3538 C CA . ASN A 1 451 ? 10.787 -17.021 -7.782 1.00 87.19 451 ASN A CA 1
ATOM 3539 C C . ASN A 1 451 ? 11.169 -18.468 -8.143 1.00 87.19 451 ASN A C 1
ATOM 3541 O O . ASN A 1 451 ? 10.638 -19.442 -7.592 1.00 87.19 451 ASN A O 1
ATOM 3545 N N . LYS A 1 452 ? 12.117 -18.594 -9.076 1.00 89.06 452 LYS A N 1
ATOM 3546 C CA . LYS A 1 452 ? 12.816 -19.847 -9.408 1.00 89.06 452 LYS A CA 1
ATOM 3547 C C . LYS A 1 452 ? 13.553 -20.416 -8.193 1.00 89.06 452 LYS A C 1
ATOM 3549 O O . LYS A 1 452 ? 13.625 -19.760 -7.156 1.00 89.06 452 LYS A O 1
ATOM 3554 N N . LEU A 1 453 ? 14.054 -21.642 -8.327 1.00 91.00 453 LEU A N 1
ATOM 3555 C CA . LEU A 1 453 ? 14.840 -22.288 -7.282 1.00 91.00 453 LEU A CA 1
ATOM 3556 C C . LEU A 1 453 ? 16.122 -21.493 -7.021 1.00 91.00 453 LEU A C 1
ATOM 3558 O O . LEU A 1 453 ? 16.875 -21.212 -7.959 1.00 91.00 453 LEU A O 1
ATOM 3562 N N . ASP A 1 454 ? 16.354 -21.132 -5.762 1.00 88.88 454 ASP A N 1
ATOM 3563 C CA . ASP A 1 454 ? 17.622 -20.537 -5.337 1.00 88.88 454 ASP A CA 1
ATOM 3564 C C . ASP A 1 454 ? 18.738 -21.596 -5.239 1.00 88.88 454 ASP A C 1
ATOM 3566 O O . ASP A 1 454 ? 18.515 -22.785 -5.479 1.00 88.88 454 ASP A O 1
ATOM 3570 N N . ASP A 1 455 ? 19.966 -21.180 -4.921 1.00 88.62 455 ASP A N 1
ATOM 3571 C CA . ASP A 1 455 ? 21.105 -22.105 -4.831 1.00 88.62 455 ASP A CA 1
ATOM 3572 C C . ASP A 1 455 ? 20.924 -23.180 -3.748 1.00 88.62 455 ASP A C 1
ATOM 3574 O O . ASP A 1 455 ? 21.406 -24.305 -3.901 1.00 88.62 455 ASP A O 1
ATOM 3578 N N . ASN A 1 456 ? 20.216 -22.858 -2.667 1.00 89.88 456 ASN A N 1
ATOM 3579 C CA . ASN A 1 456 ? 20.001 -23.757 -1.541 1.00 89.88 456 ASN A CA 1
ATOM 3580 C C . ASN A 1 456 ? 18.945 -24.813 -1.902 1.00 89.88 456 ASN A C 1
ATOM 3582 O O . ASN A 1 456 ? 19.171 -26.015 -1.761 1.00 89.88 456 ASN A O 1
ATOM 3586 N N . GLU A 1 457 ? 17.825 -24.361 -2.462 1.00 92.19 457 GLU A N 1
ATOM 3587 C CA . GLU A 1 457 ? 16.753 -25.185 -3.012 1.00 92.19 457 GLU A CA 1
ATOM 3588 C C . GLU A 1 457 ? 17.259 -26.085 -4.152 1.00 92.19 457 GLU A C 1
ATOM 3590 O O . GLU A 1 457 ? 16.952 -27.278 -4.183 1.00 92.19 457 GLU A O 1
ATOM 3595 N N . ALA A 1 458 ? 18.087 -25.550 -5.056 1.00 91.06 458 ALA A N 1
ATOM 3596 C CA . ALA A 1 458 ? 18.724 -26.314 -6.127 1.00 91.06 458 ALA A CA 1
ATOM 3597 C C . ALA A 1 458 ? 19.686 -27.378 -5.578 1.00 91.06 458 ALA A C 1
ATOM 3599 O O . ALA A 1 458 ? 19.723 -28.496 -6.094 1.00 91.06 458 ALA A O 1
ATOM 3600 N N . ASN A 1 459 ? 20.435 -27.079 -4.511 1.00 91.69 459 ASN A N 1
ATOM 3601 C CA . ASN A 1 459 ? 21.312 -28.064 -3.883 1.00 91.69 459 ASN A CA 1
ATOM 3602 C C . ASN A 1 459 ? 20.505 -29.221 -3.272 1.00 91.69 459 ASN A C 1
ATOM 3604 O O . ASN A 1 459 ? 20.829 -30.376 -3.545 1.00 91.69 459 ASN A O 1
ATOM 3608 N N . ILE A 1 460 ? 19.423 -28.920 -2.539 1.00 91.69 460 ILE A N 1
ATOM 3609 C CA . ILE A 1 460 ? 18.493 -29.923 -1.984 1.00 91.69 460 ILE A CA 1
ATOM 3610 C C . ILE A 1 460 ? 17.878 -30.775 -3.099 1.00 91.69 460 ILE A C 1
ATOM 3612 O O . ILE A 1 460 ? 17.778 -31.993 -2.979 1.00 91.69 460 ILE A O 1
ATOM 3616 N N . LEU A 1 461 ? 17.471 -30.157 -4.208 1.00 91.31 461 LEU A N 1
ATOM 3617 C CA . LEU A 1 461 ? 16.906 -30.911 -5.320 1.00 91.31 461 LEU A CA 1
ATOM 3618 C C . LEU A 1 461 ? 17.956 -31.815 -5.983 1.00 91.31 461 LEU A C 1
ATOM 3620 O O . LEU A 1 461 ? 17.651 -32.946 -6.348 1.00 91.31 461 LEU A O 1
ATOM 3624 N N . SER A 1 462 ? 19.202 -31.348 -6.091 1.00 91.31 462 SER A N 1
ATOM 3625 C CA . SER A 1 462 ? 20.299 -32.107 -6.702 1.00 91.31 462 SER A CA 1
ATOM 3626 C C . SER A 1 462 ? 20.748 -33.323 -5.888 1.00 91.31 462 SER A C 1
ATOM 3628 O O . SER A 1 462 ? 21.298 -34.261 -6.461 1.00 91.31 462 SER A O 1
ATOM 3630 N N . THR A 1 463 ? 20.544 -33.328 -4.565 1.00 90.31 463 THR A N 1
ATOM 3631 C CA . THR A 1 463 ? 20.827 -34.510 -3.738 1.00 90.31 463 THR A CA 1
ATOM 3632 C C . THR A 1 463 ? 19.763 -35.583 -3.930 1.00 90.31 463 THR A C 1
ATOM 3634 O O . THR A 1 463 ? 20.097 -36.765 -3.944 1.00 90.31 463 THR A O 1
ATOM 3637 N N . GLN A 1 464 ? 18.505 -35.175 -4.118 1.00 91.00 464 GLN A N 1
ATOM 3638 C CA . GLN A 1 464 ? 17.395 -36.087 -4.383 1.00 91.00 464 GLN A CA 1
ATOM 3639 C C . GLN A 1 464 ? 17.401 -36.625 -5.821 1.00 91.00 464 GLN A C 1
ATOM 3641 O O . GLN A 1 464 ? 17.137 -37.806 -6.033 1.00 91.00 464 GLN A O 1
ATOM 3646 N N . PHE A 1 465 ? 17.732 -35.776 -6.797 1.00 89.19 465 PHE A N 1
ATOM 3647 C CA . PHE A 1 465 ? 17.820 -36.118 -8.218 1.00 89.19 465 PHE A CA 1
ATOM 3648 C C . PHE A 1 465 ? 19.241 -35.847 -8.739 1.00 89.19 465 PHE A C 1
ATOM 3650 O O . PHE A 1 465 ? 19.496 -34.795 -9.338 1.00 89.19 465 PHE A O 1
ATOM 3657 N N . PRO A 1 466 ? 20.197 -36.777 -8.529 1.00 86.38 466 PRO A N 1
ATOM 3658 C CA . PRO A 1 466 ? 21.596 -36.581 -8.917 1.00 86.38 466 PRO A CA 1
ATOM 3659 C C . PRO A 1 466 ? 21.798 -36.314 -10.413 1.00 86.38 466 PRO A C 1
ATOM 3661 O O . PRO A 1 466 ? 22.729 -35.603 -10.790 1.00 86.38 466 PRO A O 1
ATOM 3664 N N . ASN A 1 467 ? 20.907 -36.835 -11.261 1.00 83.69 467 ASN A N 1
ATOM 3665 C CA . ASN A 1 467 ? 20.881 -36.594 -12.705 1.00 83.69 467 ASN A CA 1
ATOM 3666 C C . ASN A 1 467 ? 20.639 -35.119 -13.073 1.00 83.69 467 ASN A C 1
ATOM 3668 O O . ASN A 1 467 ? 21.071 -34.688 -14.135 1.00 83.69 467 ASN A O 1
ATOM 3672 N N . LEU A 1 468 ? 20.004 -34.328 -12.202 1.00 87.19 468 LEU A N 1
ATOM 3673 C CA . LEU A 1 468 ? 19.780 -32.898 -12.435 1.00 87.19 468 LEU A CA 1
ATOM 3674 C C . LEU A 1 468 ? 20.946 -32.015 -11.982 1.00 87.19 468 LEU A C 1
ATOM 3676 O O . LEU A 1 468 ? 20.953 -30.822 -12.279 1.00 87.19 468 LEU A O 1
ATOM 3680 N N . ARG A 1 469 ? 21.932 -32.557 -11.255 1.00 88.31 469 ARG A N 1
ATOM 3681 C CA . ARG A 1 469 ? 22.982 -31.749 -10.615 1.00 88.31 469 ARG A CA 1
ATOM 3682 C C . ARG A 1 469 ? 23.803 -30.937 -11.619 1.00 88.31 469 ARG A C 1
ATOM 3684 O O . ARG A 1 469 ? 24.055 -29.762 -11.369 1.00 88.31 469 ARG A O 1
ATOM 3691 N N . SER A 1 470 ? 24.199 -31.540 -12.739 1.00 86.81 470 SER A N 1
ATOM 3692 C CA . SER A 1 470 ? 24.962 -30.860 -13.798 1.00 86.81 470 SER A CA 1
ATOM 3693 C C . SER A 1 470 ? 24.167 -29.724 -14.451 1.00 86.81 470 SER A C 1
ATOM 3695 O O . SER A 1 470 ? 24.744 -28.689 -14.767 1.00 86.81 470 SER A O 1
ATOM 3697 N N . LEU A 1 471 ? 22.847 -29.878 -14.589 1.00 87.19 471 LEU A N 1
ATOM 3698 C CA . LEU A 1 471 ? 21.957 -28.876 -15.183 1.00 87.19 471 LEU A CA 1
ATOM 3699 C C . LEU A 1 471 ? 21.627 -27.735 -14.200 1.00 87.19 471 LEU A C 1
ATOM 3701 O O . LEU A 1 471 ? 21.682 -26.561 -14.562 1.00 87.19 471 LEU A O 1
ATOM 3705 N N . LEU A 1 472 ? 21.348 -28.058 -12.931 1.00 86.88 472 LEU A N 1
ATOM 3706 C CA . LEU A 1 472 ? 21.021 -27.086 -11.872 1.00 86.88 472 LEU A CA 1
ATOM 3707 C C . LEU A 1 472 ? 22.184 -26.135 -11.539 1.00 86.88 472 LEU A C 1
ATOM 3709 O O . LEU A 1 472 ? 21.951 -25.005 -11.090 1.00 86.88 472 LEU A O 1
ATOM 3713 N N . PHE A 1 473 ? 23.418 -26.597 -11.758 1.00 88.69 473 PHE A N 1
ATOM 3714 C CA . PHE A 1 473 ? 24.666 -25.866 -11.523 1.00 88.69 473 PHE A CA 1
ATOM 3715 C C . PHE A 1 473 ? 25.507 -25.704 -12.801 1.00 88.69 473 PHE A C 1
ATOM 3717 O O . PHE A 1 473 ? 26.727 -25.571 -12.718 1.00 88.69 473 PHE A O 1
ATOM 3724 N N . SER A 1 474 ? 24.865 -25.721 -13.974 1.00 85.00 474 SER A N 1
ATOM 3725 C CA . SER A 1 474 ? 25.538 -25.528 -15.266 1.00 85.00 474 SER A CA 1
ATOM 3726 C C . SER A 1 474 ? 26.327 -24.215 -15.302 1.00 85.00 474 SER A C 1
ATOM 3728 O O . SER A 1 474 ? 25.966 -23.255 -14.631 1.00 85.00 474 SER A O 1
ATOM 3730 N N . SER A 1 475 ? 27.397 -24.131 -16.093 1.00 77.81 475 SER A N 1
ATOM 3731 C CA . SER A 1 475 ? 28.077 -22.853 -16.351 1.00 77.81 475 SER A CA 1
ATOM 3732 C C . SER A 1 475 ? 27.248 -21.919 -17.241 1.00 77.81 475 SER A C 1
ATOM 3734 O O . SER A 1 475 ? 27.425 -20.705 -17.170 1.00 77.81 475 SER A O 1
ATOM 3736 N N . SER A 1 476 ? 26.331 -22.471 -18.045 1.00 79.75 476 SER A N 1
ATOM 3737 C CA . SER A 1 476 ? 25.402 -21.704 -18.876 1.00 79.75 476 SER A CA 1
ATOM 3738 C C . SER A 1 476 ? 24.236 -21.186 -18.038 1.00 79.75 476 SER A C 1
ATOM 3740 O O . SER A 1 476 ? 23.479 -21.959 -17.441 1.00 79.75 476 SER A O 1
ATOM 3742 N N . GLU A 1 477 ? 24.071 -19.864 -18.007 1.00 77.19 477 GLU A N 1
ATOM 3743 C CA . GLU A 1 477 ? 22.989 -19.222 -17.257 1.00 77.19 477 GLU A CA 1
ATOM 3744 C C . GLU A 1 477 ? 21.611 -19.544 -17.852 1.00 77.19 477 GLU A C 1
ATOM 3746 O O . GLU A 1 477 ? 20.645 -19.731 -17.116 1.00 77.19 477 GLU A O 1
ATOM 3751 N N . ASN A 1 478 ? 21.539 -19.735 -19.170 1.00 78.31 478 ASN A N 1
ATOM 3752 C CA . ASN A 1 478 ? 20.335 -20.152 -19.886 1.00 78.31 478 ASN A CA 1
ATOM 3753 C C . ASN A 1 478 ? 19.847 -21.538 -19.415 1.00 78.31 478 ASN A C 1
ATOM 3755 O O . ASN A 1 478 ? 18.685 -21.704 -19.030 1.00 78.31 478 ASN A O 1
ATOM 3759 N N . VAL A 1 479 ? 20.764 -22.508 -19.301 1.00 82.06 479 VAL A N 1
ATOM 3760 C CA . VAL A 1 479 ? 20.462 -23.857 -18.783 1.00 82.06 479 VAL A CA 1
ATOM 3761 C C . VAL A 1 479 ? 19.981 -23.799 -17.331 1.00 82.06 479 VAL A C 1
ATOM 3763 O O . VAL A 1 479 ? 18.988 -24.448 -16.982 1.00 82.06 479 VAL A O 1
ATOM 3766 N N . LYS A 1 480 ? 20.625 -22.992 -16.471 1.00 83.25 480 LYS A N 1
ATOM 3767 C CA . LYS A 1 480 ? 20.144 -22.786 -15.093 1.00 83.25 480 LYS A CA 1
ATOM 3768 C C . LYS A 1 480 ? 18.750 -22.168 -15.079 1.00 83.25 480 LYS A C 1
ATOM 3770 O O . LYS A 1 480 ? 17.901 -22.607 -14.306 1.00 83.25 480 LYS A O 1
ATOM 3775 N N . HIS A 1 481 ? 18.504 -21.169 -15.924 1.00 79.75 481 HIS A N 1
ATOM 3776 C CA . HIS A 1 481 ? 17.245 -20.435 -15.987 1.00 79.75 481 HIS A CA 1
ATOM 3777 C C . HIS A 1 481 ? 16.060 -21.357 -16.313 1.00 79.75 481 HIS A C 1
ATOM 3779 O O . HIS A 1 481 ? 14.993 -21.223 -15.701 1.00 79.75 481 HIS A O 1
ATOM 3785 N N . VAL A 1 482 ? 16.246 -22.314 -17.225 1.00 83.62 482 VAL A N 1
ATOM 3786 C CA . VAL A 1 482 ? 15.253 -23.354 -17.533 1.00 83.62 482 VAL A CA 1
ATOM 3787 C C . VAL A 1 482 ? 15.165 -24.355 -16.379 1.00 83.62 482 VAL A C 1
ATOM 3789 O O . VAL A 1 482 ? 14.105 -24.508 -15.770 1.00 83.62 482 VAL A O 1
ATOM 3792 N N . THR A 1 483 ? 16.284 -24.975 -16.002 1.00 86.62 483 THR A N 1
ATOM 3793 C CA . THR A 1 483 ? 16.314 -26.099 -15.048 1.00 86.62 483 THR A CA 1
ATOM 3794 C C . THR A 1 483 ? 15.826 -25.714 -13.650 1.00 86.62 483 THR A C 1
ATOM 3796 O O . THR A 1 483 ? 15.166 -26.506 -12.984 1.00 86.62 483 THR A O 1
ATOM 3799 N N . ARG A 1 484 ? 16.090 -24.486 -13.191 1.00 90.31 484 ARG A N 1
ATOM 3800 C CA . ARG A 1 484 ? 15.658 -23.989 -11.871 1.00 90.31 484 ARG A CA 1
ATOM 3801 C C . ARG A 1 484 ? 14.191 -23.563 -11.826 1.00 90.31 484 ARG A C 1
ATOM 3803 O O . ARG A 1 484 ? 13.730 -23.065 -10.802 1.00 90.31 484 ARG A O 1
ATOM 3810 N N . THR A 1 485 ? 13.430 -23.746 -12.900 1.00 89.44 485 THR A N 1
ATOM 3811 C CA . THR A 1 485 ? 11.969 -23.632 -12.849 1.00 89.44 485 THR A CA 1
ATOM 3812 C C . THR A 1 485 ? 11.401 -24.975 -12.363 1.00 89.44 485 THR A C 1
ATOM 3814 O O . THR A 1 485 ? 11.533 -25.955 -13.089 1.00 89.44 485 THR A O 1
ATOM 3817 N N . PRO A 1 486 ? 10.752 -25.067 -11.183 1.00 90.19 486 PRO A N 1
ATOM 3818 C CA . PRO A 1 486 ? 10.297 -26.331 -10.585 1.00 90.19 486 PRO A CA 1
ATOM 3819 C C . PRO A 1 486 ? 9.518 -27.255 -11.526 1.00 90.19 486 PRO A C 1
ATOM 3821 O O . PRO A 1 486 ? 9.755 -28.460 -11.547 1.00 90.19 486 PRO A O 1
ATOM 3824 N N . PHE A 1 487 ? 8.609 -26.700 -12.335 1.00 88.00 487 PHE A N 1
ATOM 3825 C CA . PHE A 1 487 ? 7.882 -27.491 -13.327 1.00 88.00 487 PHE A CA 1
ATOM 3826 C C . PHE A 1 487 ? 8.815 -28.094 -14.390 1.00 88.00 487 PHE A C 1
ATOM 3828 O O . PHE A 1 487 ? 8.695 -29.273 -14.704 1.00 88.00 487 PHE A O 1
ATOM 3835 N N . PHE A 1 488 ? 9.777 -27.328 -14.911 1.00 88.06 488 PHE A N 1
ATOM 3836 C CA . PHE A 1 488 ? 10.757 -27.839 -15.875 1.00 88.06 488 PHE A CA 1
ATOM 3837 C C . PHE A 1 488 ? 11.727 -28.825 -15.227 1.00 88.06 488 PHE A C 1
ATOM 3839 O O . PHE A 1 488 ? 12.042 -29.837 -15.840 1.00 88.06 488 PHE A O 1
ATOM 3846 N N . ALA A 1 489 ? 12.122 -28.607 -13.970 1.00 87.94 489 ALA A N 1
ATOM 3847 C CA . ALA A 1 489 ? 12.907 -29.572 -13.203 1.00 87.94 489 ALA A CA 1
ATOM 3848 C C . ALA A 1 489 ? 12.197 -30.934 -13.106 1.00 87.94 489 ALA A C 1
ATOM 3850 O O . ALA A 1 489 ? 12.835 -31.966 -13.285 1.00 87.94 489 ALA A O 1
ATOM 3851 N N . LYS A 1 490 ? 10.871 -30.936 -12.902 1.00 87.56 490 LYS A N 1
ATOM 3852 C CA . LYS A 1 490 ? 10.035 -32.151 -12.921 1.00 87.56 490 LYS A CA 1
ATOM 3853 C C . LYS A 1 490 ? 10.012 -32.827 -14.289 1.00 87.56 490 LYS A C 1
ATOM 3855 O O . LYS A 1 490 ? 10.099 -34.050 -14.385 1.00 87.56 490 LYS A O 1
ATOM 3860 N N . VAL A 1 491 ? 9.886 -32.041 -15.357 1.00 85.56 491 VAL A N 1
ATOM 3861 C CA . VAL A 1 491 ? 9.943 -32.581 -16.722 1.00 85.56 491 VAL A CA 1
ATOM 3862 C C . VAL A 1 491 ? 11.312 -33.230 -16.960 1.00 85.56 491 VAL A C 1
ATOM 3864 O O . VAL A 1 491 ? 11.391 -34.368 -17.417 1.00 85.56 491 VAL A O 1
ATOM 3867 N N . LEU A 1 492 ? 12.391 -32.549 -16.575 1.00 86.00 492 LEU A N 1
ATOM 3868 C CA . LEU A 1 492 ? 13.768 -33.002 -16.752 1.00 86.00 492 LEU A CA 1
ATOM 3869 C C . LEU A 1 492 ? 14.124 -34.238 -15.923 1.00 86.00 492 LEU A C 1
ATOM 3871 O O . LEU A 1 492 ? 14.814 -35.119 -16.440 1.00 86.00 492 LEU A O 1
ATOM 3875 N N . SER A 1 493 ? 13.644 -34.341 -14.677 1.00 84.31 493 SER A N 1
ATOM 3876 C CA . SER A 1 493 ? 13.883 -35.526 -13.842 1.00 84.31 493 SER A CA 1
ATOM 3877 C C . SER A 1 493 ? 13.306 -36.780 -14.497 1.00 84.31 493 SER A C 1
ATOM 3879 O O . SER A 1 493 ? 13.966 -37.817 -14.521 1.00 84.31 493 SER A O 1
ATOM 3881 N N . THR A 1 494 ? 12.130 -36.644 -15.115 1.00 80.19 494 THR A N 1
ATOM 3882 C CA . THR A 1 494 ? 11.418 -37.732 -15.794 1.00 80.19 494 THR A CA 1
ATOM 3883 C C . THR A 1 494 ? 12.063 -38.093 -17.139 1.00 80.19 494 THR A C 1
ATOM 3885 O O . THR A 1 494 ? 12.173 -39.268 -17.484 1.00 80.19 494 THR A O 1
ATOM 3888 N N . LEU A 1 495 ? 12.513 -37.098 -17.918 1.00 78.88 495 LEU A N 1
ATOM 3889 C CA . LEU A 1 495 ? 13.094 -37.318 -19.252 1.00 78.88 495 LEU A CA 1
ATOM 3890 C C . LEU A 1 495 ? 14.479 -37.986 -19.228 1.00 78.88 495 LEU A C 1
ATOM 3892 O O . LEU A 1 495 ? 14.842 -38.610 -20.225 1.00 78.88 495 LEU A O 1
ATOM 3896 N N . SER A 1 496 ? 15.237 -37.866 -18.127 1.00 68.81 496 SER A N 1
ATOM 3897 C CA . SER A 1 496 ? 16.592 -38.431 -17.973 1.00 68.81 496 SER A CA 1
ATOM 3898 C C . SER A 1 496 ? 17.504 -38.137 -19.175 1.00 68.81 496 SER A C 1
ATOM 3900 O O . SER A 1 496 ? 17.969 -39.045 -19.866 1.00 68.81 496 SER A O 1
ATOM 3902 N N . LEU A 1 497 ? 17.733 -36.848 -19.448 1.00 69.25 497 LEU A N 1
ATOM 3903 C CA . LEU A 1 497 ? 18.591 -36.402 -20.550 1.00 69.25 497 LEU A CA 1
ATOM 3904 C C . LEU A 1 497 ? 20.049 -36.857 -20.352 1.00 69.25 497 LEU A C 1
ATOM 3906 O O . LEU A 1 497 ? 20.567 -36.860 -19.234 1.00 69.25 497 LEU A O 1
ATOM 3910 N N . SER A 1 498 ? 20.726 -37.220 -21.445 1.00 60.78 498 SER A N 1
ATOM 3911 C CA . SER A 1 498 ? 22.181 -37.419 -21.446 1.00 60.78 498 SER A CA 1
ATOM 3912 C C . SER A 1 498 ? 22.908 -36.093 -21.206 1.00 60.78 498 SER A C 1
ATOM 3914 O O . SER A 1 498 ? 22.403 -35.042 -21.596 1.00 60.78 498 SER A O 1
ATOM 3916 N N . ASN A 1 499 ? 24.116 -36.131 -20.629 1.00 56.56 499 ASN A N 1
ATOM 3917 C CA . ASN A 1 499 ? 24.915 -34.921 -20.370 1.00 56.56 499 ASN A CA 1
ATOM 3918 C C . ASN A 1 499 ? 25.164 -34.065 -21.633 1.00 56.56 499 ASN A C 1
ATOM 3920 O O . ASN A 1 499 ? 25.306 -32.852 -21.516 1.00 56.56 499 ASN A O 1
ATOM 3924 N N . ASP A 1 500 ? 25.154 -34.675 -22.824 1.00 55.53 500 ASP A N 1
ATOM 3925 C CA . ASP A 1 500 ? 25.368 -33.995 -24.112 1.00 55.53 500 ASP A CA 1
ATOM 3926 C C . ASP A 1 500 ? 24.118 -33.267 -24.653 1.00 55.53 500 ASP A C 1
ATOM 3928 O O . ASP A 1 500 ? 24.202 -32.525 -25.626 1.00 55.53 500 ASP A O 1
ATOM 3932 N N . THR A 1 501 ? 22.950 -33.451 -24.029 1.00 65.75 501 THR A N 1
ATOM 3933 C CA . THR A 1 501 ? 21.665 -32.838 -24.416 1.00 65.75 501 THR A CA 1
ATOM 3934 C C . THR A 1 501 ? 21.158 -31.959 -23.276 1.00 65.75 501 THR A C 1
ATOM 3936 O O . THR A 1 501 ? 20.262 -32.351 -22.531 1.00 65.75 501 THR A O 1
ATOM 3939 N N . SER A 1 502 ? 21.781 -30.794 -23.093 1.00 76.31 502 SER A N 1
ATOM 3940 C CA . SER A 1 502 ? 21.368 -29.802 -22.090 1.00 76.31 502 SER A CA 1
ATOM 3941 C C . SER A 1 502 ? 20.462 -28.750 -22.742 1.00 76.31 502 SER A C 1
ATOM 3943 O O . SER A 1 502 ? 20.910 -28.115 -23.693 1.00 76.31 502 SER A O 1
ATOM 3945 N N . PRO A 1 503 ? 19.220 -28.538 -22.270 1.00 82.94 503 PRO A N 1
ATOM 3946 C CA . PRO A 1 503 ? 18.338 -27.534 -22.859 1.00 82.94 503 PRO A CA 1
ATOM 3947 C C . PRO A 1 503 ? 18.787 -26.130 -22.449 1.00 82.94 503 PRO A C 1
ATOM 3949 O O . PRO A 1 503 ? 18.839 -25.814 -21.257 1.00 82.94 503 PRO A O 1
ATOM 3952 N N . GLU A 1 504 ? 19.095 -25.281 -23.426 1.00 82.75 504 GLU A N 1
ATOM 3953 C CA . GLU A 1 504 ? 19.422 -23.871 -23.195 1.00 82.75 504 GLU A CA 1
ATOM 3954 C C . GLU A 1 504 ? 18.157 -23.001 -23.173 1.00 82.75 504 GLU A C 1
ATOM 3956 O O . GLU A 1 504 ? 18.136 -21.926 -22.580 1.00 82.75 504 GLU A O 1
ATOM 3961 N N . SER A 1 505 ? 17.065 -23.476 -23.763 1.00 85.06 505 SER A N 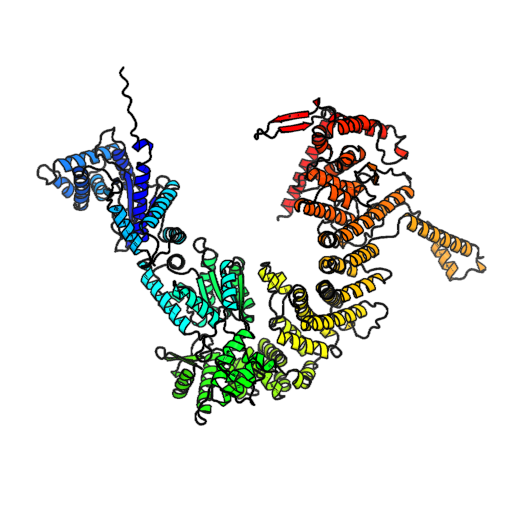1
ATOM 3962 C CA . SER A 1 505 ? 15.794 -22.767 -23.856 1.00 85.06 505 SER A CA 1
ATOM 3963 C C . SER A 1 505 ? 14.602 -23.643 -23.459 1.00 85.06 505 SER A C 1
ATOM 3965 O O . SER A 1 505 ? 14.691 -24.867 -23.346 1.00 85.06 505 SER A O 1
ATOM 3967 N N . GLU A 1 506 ? 13.445 -23.006 -23.241 1.00 87.12 506 GLU A N 1
ATOM 3968 C CA . GLU A 1 506 ? 12.184 -23.742 -23.092 1.00 87.12 506 GLU A CA 1
ATOM 3969 C C . GLU A 1 506 ? 11.852 -24.529 -24.372 1.00 87.12 506 GLU A C 1
ATOM 3971 O O . GLU A 1 506 ? 11.338 -25.639 -24.271 1.00 87.12 506 GLU A O 1
ATOM 3976 N N . LEU A 1 507 ? 12.198 -24.008 -25.558 1.00 88.19 507 LEU A N 1
ATOM 3977 C CA . LEU A 1 507 ? 12.000 -24.701 -26.835 1.00 88.19 507 LEU A CA 1
ATOM 3978 C C . LEU A 1 507 ? 12.772 -26.021 -26.902 1.00 88.19 507 LEU A C 1
ATOM 3980 O O . LEU A 1 507 ? 12.183 -27.041 -27.252 1.00 88.19 507 LEU A O 1
ATOM 3984 N N . ASP A 1 508 ? 14.034 -26.048 -26.470 1.00 88.00 508 ASP A N 1
ATOM 3985 C CA . ASP A 1 508 ? 14.829 -27.287 -26.449 1.00 88.00 508 ASP A CA 1
ATOM 3986 C C . ASP A 1 508 ? 14.152 -28.365 -25.592 1.00 88.00 508 ASP A C 1
ATOM 3988 O O . ASP A 1 508 ? 14.052 -29.533 -25.977 1.00 88.00 508 ASP A O 1
ATOM 3992 N N . LEU A 1 509 ? 13.614 -27.955 -24.437 1.00 88.00 509 LEU A N 1
ATOM 3993 C CA . LEU A 1 509 ? 12.856 -28.840 -23.557 1.00 88.00 509 LEU A CA 1
ATOM 3994 C C . LEU A 1 509 ? 11.555 -29.322 -24.216 1.00 88.00 509 LEU A C 1
ATOM 3996 O O . LEU A 1 509 ? 11.214 -30.502 -24.105 1.00 88.00 509 LEU A O 1
ATOM 4000 N N . ILE A 1 510 ? 10.841 -28.432 -24.909 1.00 90.56 510 ILE A N 1
ATOM 4001 C CA . ILE A 1 510 ? 9.618 -28.752 -25.654 1.00 90.56 510 ILE A CA 1
ATOM 4002 C C . ILE A 1 510 ? 9.903 -29.790 -26.745 1.00 90.56 510 ILE A C 1
ATOM 4004 O O . ILE A 1 510 ? 9.154 -30.762 -26.874 1.00 90.56 510 ILE A O 1
ATOM 4008 N N . HIS A 1 511 ? 10.977 -29.620 -27.518 1.00 90.25 511 HIS A N 1
ATOM 4009 C CA . HIS A 1 511 ? 11.366 -30.555 -28.573 1.00 90.25 511 HIS A CA 1
ATOM 4010 C C . HIS A 1 511 ? 11.720 -31.931 -28.015 1.00 90.25 511 HIS A C 1
ATOM 4012 O O . HIS A 1 511 ? 11.225 -32.946 -28.515 1.00 90.25 511 HIS A O 1
ATOM 4018 N N . GLU A 1 512 ? 12.492 -31.987 -26.930 1.00 88.25 512 GLU A N 1
ATOM 4019 C CA . GLU A 1 512 ? 12.834 -33.255 -26.288 1.00 88.25 512 GLU A CA 1
ATOM 4020 C C . GLU A 1 512 ? 11.605 -33.950 -25.670 1.00 88.25 512 GLU A C 1
ATOM 4022 O O . GLU A 1 512 ? 11.472 -35.178 -25.765 1.00 88.25 512 GLU A O 1
ATOM 4027 N N . TRP A 1 513 ? 10.671 -33.192 -25.088 1.00 89.88 513 TRP A N 1
ATOM 4028 C CA . TRP A 1 513 ? 9.399 -33.720 -24.585 1.00 89.88 513 TRP A CA 1
ATOM 4029 C C . TRP A 1 513 ? 8.519 -34.276 -25.716 1.00 89.88 513 TRP A C 1
ATOM 4031 O O . TRP A 1 513 ? 8.002 -35.396 -25.617 1.00 89.88 513 TRP A O 1
ATOM 4041 N N . TRP A 1 514 ? 8.398 -33.532 -26.819 1.00 90.88 514 TRP A N 1
ATOM 4042 C CA . TRP A 1 514 ? 7.579 -33.905 -27.971 1.00 90.88 514 TRP A CA 1
ATOM 4043 C C . TRP A 1 514 ? 8.108 -35.133 -28.704 1.00 90.88 514 TRP A C 1
ATOM 4045 O O . TRP A 1 514 ? 7.340 -36.050 -28.995 1.00 90.88 514 TRP A O 1
ATOM 4055 N N . LYS A 1 515 ? 9.426 -35.201 -28.941 1.00 87.88 515 LYS A N 1
ATOM 4056 C CA . LYS A 1 515 ? 10.110 -36.328 -29.604 1.00 87.88 515 LYS A CA 1
ATOM 4057 C C . LYS A 1 515 ? 9.819 -37.677 -28.940 1.00 87.88 515 LYS A C 1
ATOM 4059 O O . LYS A 1 515 ? 9.882 -38.714 -29.593 1.00 87.88 515 LYS A O 1
ATOM 4064 N N . ARG A 1 516 ? 9.486 -37.667 -27.647 1.00 85.88 516 ARG A N 1
ATOM 4065 C CA . ARG A 1 516 ? 9.163 -38.857 -26.846 1.00 85.88 516 ARG A CA 1
ATOM 4066 C C . ARG A 1 516 ? 7.659 -39.092 -26.662 1.00 85.88 516 ARG A C 1
ATOM 4068 O O . ARG A 1 516 ? 7.283 -39.901 -25.820 1.00 85.88 516 ARG A O 1
ATOM 4075 N N . GLY A 1 517 ? 6.796 -38.400 -27.409 1.00 83.56 517 GLY A N 1
ATOM 4076 C CA . GLY A 1 517 ? 5.339 -38.568 -27.339 1.00 83.56 517 GLY A CA 1
ATOM 4077 C C . GLY A 1 517 ? 4.717 -38.048 -26.040 1.00 83.56 517 GLY A C 1
ATOM 4078 O O . GLY A 1 517 ? 3.686 -38.557 -25.603 1.00 83.56 517 GLY A O 1
ATOM 4079 N N . GLY A 1 518 ? 5.349 -37.064 -25.396 1.00 76.00 518 GLY A N 1
ATOM 4080 C CA . GLY A 1 518 ? 4.894 -36.522 -24.120 1.00 76.00 518 GLY A CA 1
ATOM 4081 C C . GLY A 1 518 ? 5.242 -37.411 -22.926 1.00 76.00 518 GLY A C 1
ATOM 4082 O O . GLY A 1 518 ? 4.346 -37.751 -22.165 1.00 76.00 518 GLY A O 1
ATOM 4083 N N . TYR A 1 519 ? 6.535 -37.730 -22.784 1.00 73.19 519 TYR A N 1
ATOM 4084 C CA . TYR A 1 519 ? 7.197 -38.683 -21.866 1.00 73.19 519 TYR A CA 1
ATOM 4085 C C . TYR A 1 519 ? 7.346 -40.117 -22.388 1.00 73.19 519 TYR A C 1
ATOM 4087 O O . TYR A 1 519 ? 6.369 -40.834 -22.561 1.00 73.19 519 TYR A O 1
ATOM 4095 N N . SER A 1 520 ? 8.615 -40.504 -22.586 1.00 67.69 520 SER A N 1
ATOM 4096 C CA . SER A 1 520 ? 9.183 -41.851 -22.789 1.00 67.69 520 SER A CA 1
ATOM 4097 C C . SER A 1 520 ? 8.298 -42.919 -23.455 1.00 67.69 520 SER A C 1
ATOM 4099 O O . SER A 1 520 ? 8.374 -44.095 -23.097 1.00 67.69 520 SER A O 1
ATOM 4101 N N . ALA A 1 521 ? 7.493 -42.547 -24.455 1.00 76.06 521 ALA A N 1
ATOM 4102 C CA . ALA A 1 521 ? 6.667 -43.491 -25.192 1.00 76.06 521 ALA A CA 1
ATOM 4103 C C . ALA A 1 521 ? 7.537 -44.440 -26.031 1.00 76.06 521 ALA A C 1
ATOM 4105 O O . ALA A 1 521 ? 8.578 -44.059 -26.573 1.00 76.06 521 ALA A O 1
ATOM 4106 N N . THR A 1 522 ? 7.095 -45.692 -26.170 1.00 71.81 522 THR A N 1
ATOM 4107 C CA . THR A 1 522 ? 7.733 -46.638 -27.100 1.00 71.81 522 THR A CA 1
ATOM 4108 C C . THR A 1 522 ? 7.631 -46.117 -28.534 1.00 71.81 522 THR A C 1
ATOM 4110 O O . THR A 1 522 ? 6.628 -45.505 -28.897 1.00 71.81 522 THR A O 1
ATOM 4113 N N . SER A 1 523 ? 8.645 -46.378 -29.366 1.00 68.56 523 SER A N 1
ATOM 4114 C CA . SER A 1 523 ? 8.765 -45.816 -30.725 1.00 68.56 523 SER A CA 1
ATOM 4115 C C . SER A 1 523 ? 7.518 -45.997 -31.598 1.00 68.56 523 SER A C 1
ATOM 4117 O O . SER A 1 523 ? 7.219 -45.132 -32.414 1.00 68.56 523 SER A O 1
ATOM 4119 N N . GLN A 1 524 ? 6.758 -47.077 -31.395 1.00 71.25 524 GLN A N 1
ATOM 4120 C CA . GLN A 1 524 ? 5.535 -47.366 -32.144 1.00 71.25 524 GLN A CA 1
ATOM 4121 C C . GLN A 1 524 ? 4.331 -46.493 -31.738 1.00 71.25 524 GLN A C 1
ATOM 4123 O O . GLN A 1 524 ? 3.437 -46.316 -32.555 1.00 71.25 524 GLN A O 1
ATOM 4128 N N . LYS A 1 525 ? 4.301 -45.952 -30.509 1.00 82.81 525 LYS A N 1
ATOM 4129 C CA . LYS A 1 525 ? 3.163 -45.196 -29.938 1.00 82.81 525 LYS A CA 1
ATOM 4130 C C . LYS A 1 525 ? 3.377 -43.683 -2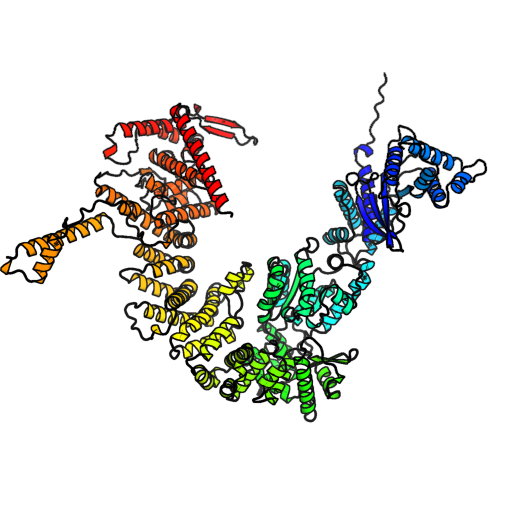9.865 1.00 82.81 525 LYS A C 1
ATOM 4132 O O . LYS A 1 525 ? 2.461 -42.951 -29.496 1.00 82.81 525 LYS A O 1
ATOM 4137 N N . VAL A 1 526 ? 4.583 -43.204 -30.180 1.00 86.31 526 VAL A N 1
ATOM 4138 C CA . VAL A 1 526 ? 4.930 -41.772 -30.112 1.00 86.31 526 VAL A CA 1
ATOM 4139 C C . VAL A 1 526 ? 3.965 -40.935 -30.955 1.00 86.31 526 VAL A C 1
ATOM 4141 O O . VAL A 1 526 ? 3.405 -39.967 -30.449 1.00 86.31 526 VAL A O 1
ATOM 4144 N N . ILE A 1 527 ? 3.735 -41.344 -32.205 1.00 86.88 527 ILE A N 1
ATOM 4145 C CA . ILE A 1 527 ? 2.883 -40.617 -33.159 1.00 86.88 527 ILE A CA 1
ATOM 4146 C C . ILE A 1 527 ? 1.428 -40.589 -32.678 1.00 86.88 527 ILE A C 1
ATOM 4148 O O . ILE A 1 527 ? 0.787 -39.541 -32.697 1.00 86.88 527 ILE A O 1
ATOM 4152 N N . ASP A 1 528 ? 0.911 -41.714 -32.183 1.00 88.38 528 ASP A N 1
ATOM 4153 C CA . ASP A 1 528 ? -0.475 -41.799 -31.713 1.00 88.38 528 ASP A CA 1
ATOM 4154 C C . ASP A 1 528 ? -0.717 -40.881 -30.503 1.00 88.38 528 ASP A C 1
ATOM 4156 O O . ASP A 1 528 ? -1.734 -40.185 -30.431 1.00 88.38 528 ASP A O 1
ATOM 4160 N N . ARG A 1 529 ? 0.256 -40.803 -29.584 1.00 90.56 529 ARG A N 1
ATOM 4161 C CA . ARG A 1 529 ? 0.212 -39.877 -28.442 1.00 90.56 529 ARG A CA 1
ATOM 4162 C C . ARG A 1 529 ? 0.315 -38.417 -28.869 1.00 90.56 529 ARG A C 1
ATOM 4164 O O . ARG A 1 529 ? -0.421 -37.588 -28.337 1.00 90.56 529 ARG A O 1
ATOM 4171 N N . GLN A 1 530 ? 1.184 -38.100 -29.828 1.00 91.69 530 GLN A N 1
ATOM 4172 C CA . GLN A 1 530 ? 1.280 -36.755 -30.406 1.00 91.69 530 GLN A CA 1
ATOM 4173 C C . GLN A 1 530 ? -0.064 -36.332 -31.014 1.00 91.69 530 GLN A C 1
ATOM 4175 O O . GLN A 1 530 ? -0.586 -35.277 -30.656 1.00 91.69 530 GLN A O 1
ATOM 4180 N N . ASN A 1 531 ? -0.690 -37.194 -31.820 1.00 90.69 531 ASN A N 1
ATOM 4181 C CA . ASN A 1 531 ? -2.010 -36.942 -32.403 1.00 90.69 531 ASN A CA 1
ATOM 4182 C C . ASN A 1 531 ? -3.086 -36.711 -31.330 1.00 90.69 531 ASN A C 1
ATOM 4184 O O . ASN A 1 531 ? -3.896 -35.791 -31.450 1.00 90.69 531 ASN A O 1
ATOM 4188 N N . ALA A 1 532 ? -3.074 -37.500 -30.250 1.00 91.81 532 ALA A N 1
ATOM 4189 C CA . ALA A 1 532 ? -4.002 -37.324 -29.132 1.00 91.81 532 ALA A CA 1
ATOM 4190 C C . ALA A 1 532 ? -3.824 -35.961 -28.430 1.00 91.81 532 ALA A C 1
ATOM 4192 O O . ALA A 1 532 ? -4.810 -35.310 -28.075 1.00 91.81 532 ALA A O 1
ATOM 4193 N N . LEU A 1 533 ? -2.577 -35.509 -28.250 1.00 93.44 533 LEU A N 1
ATOM 4194 C CA . LEU A 1 533 ? -2.255 -34.204 -27.663 1.00 93.44 533 LEU A CA 1
ATOM 4195 C C . LEU A 1 533 ? -2.692 -33.042 -28.566 1.00 93.44 533 LEU A C 1
ATOM 4197 O O . LEU A 1 533 ? -3.269 -32.072 -28.063 1.00 93.44 533 LEU A O 1
ATOM 4201 N N . LEU A 1 534 ? -2.474 -33.150 -29.882 1.00 93.25 534 LEU A N 1
ATOM 4202 C CA . LEU A 1 534 ? -2.919 -32.152 -30.860 1.00 93.25 534 LEU A CA 1
ATOM 4203 C C . LEU A 1 534 ? -4.438 -32.025 -30.861 1.00 93.25 534 LEU A C 1
ATOM 4205 O O . LEU A 1 534 ? -4.956 -30.916 -30.709 1.00 93.25 534 LEU A O 1
ATOM 4209 N N . GLU A 1 535 ? -5.148 -33.153 -30.957 1.00 92.56 535 GLU A N 1
ATOM 4210 C CA . GLU A 1 535 ? -6.610 -33.172 -30.963 1.00 92.56 535 GLU A CA 1
ATOM 4211 C C . GLU A 1 535 ? -7.166 -32.561 -29.668 1.00 92.56 535 GLU A C 1
ATOM 4213 O O . GLU A 1 535 ? -8.076 -31.725 -29.699 1.00 92.56 535 GLU A O 1
ATOM 4218 N N . LEU A 1 536 ? -6.589 -32.918 -28.515 1.00 93.81 536 LEU A N 1
ATOM 4219 C CA . LEU A 1 536 ? -7.003 -32.362 -27.230 1.00 93.81 536 LEU A CA 1
ATOM 4220 C C . LEU A 1 536 ? -6.776 -30.844 -27.166 1.00 93.81 536 LEU A C 1
ATOM 4222 O O . LEU A 1 536 ? -7.673 -30.117 -26.728 1.00 93.81 536 LEU A O 1
ATOM 4226 N N . ALA A 1 537 ? -5.623 -30.349 -27.626 1.00 92.94 537 ALA A N 1
ATOM 4227 C CA . ALA A 1 537 ? -5.307 -28.921 -27.643 1.00 92.94 537 ALA A CA 1
ATOM 4228 C C . ALA A 1 537 ? -6.245 -28.121 -28.568 1.00 92.94 537 ALA A C 1
ATOM 4230 O O . ALA A 1 537 ? -6.781 -27.094 -28.142 1.00 92.94 537 ALA A O 1
ATOM 4231 N N . GLU A 1 538 ? -6.541 -28.610 -29.778 1.00 91.31 538 GLU A N 1
ATOM 4232 C CA . GLU A 1 538 ? -7.473 -27.947 -30.707 1.00 91.31 538 GLU A CA 1
ATOM 4233 C C . GLU A 1 538 ? -8.904 -27.868 -30.161 1.00 91.31 538 GLU A C 1
ATOM 4235 O O . GLU A 1 538 ? -9.633 -26.894 -30.391 1.00 91.31 538 GLU A O 1
ATOM 4240 N N . ARG A 1 539 ? -9.342 -28.893 -29.422 1.00 90.88 539 ARG A N 1
ATOM 4241 C CA . ARG A 1 539 ? -10.650 -28.878 -28.753 1.00 90.88 539 ARG A CA 1
ATOM 4242 C C . ARG A 1 539 ? -10.649 -27.928 -27.558 1.00 90.88 539 ARG A C 1
ATOM 4244 O O . ARG A 1 539 ? -11.628 -27.205 -27.363 1.00 90.88 539 ARG A O 1
ATOM 4251 N N . LYS A 1 540 ? -9.566 -27.920 -26.776 1.00 89.75 540 LYS A N 1
ATOM 4252 C CA . LYS A 1 540 ? -9.427 -27.120 -25.554 1.00 89.75 540 LYS A CA 1
ATOM 4253 C C . LYS A 1 540 ? -9.336 -25.622 -25.844 1.00 89.75 540 LYS A C 1
ATOM 4255 O O . LYS A 1 540 ? -9.993 -24.845 -25.155 1.00 89.75 540 LYS A O 1
ATOM 4260 N N . VAL A 1 541 ? -8.599 -25.203 -26.877 1.00 89.44 541 VAL A N 1
ATOM 4261 C CA . VAL A 1 541 ? -8.399 -23.773 -27.193 1.00 89.44 541 VAL A CA 1
ATOM 4262 C C . VAL A 1 541 ? -9.708 -23.043 -27.515 1.00 89.44 541 VAL A C 1
ATOM 4264 O O . VAL A 1 541 ? -9.869 -21.876 -27.164 1.00 89.44 541 VAL A O 1
ATOM 4267 N N . LYS A 1 542 ? -10.695 -23.750 -28.083 1.00 86.00 542 LYS A N 1
ATOM 4268 C CA . LYS A 1 542 ? -12.033 -23.207 -28.380 1.00 86.00 542 LYS A CA 1
ATOM 4269 C C . LYS A 1 542 ? -12.869 -22.933 -27.124 1.00 86.00 542 LYS A C 1
ATOM 4271 O O . LYS A 1 542 ? -13.859 -22.207 -27.199 1.00 86.00 542 LYS A O 1
ATOM 4276 N N . ASN A 1 543 ? -12.528 -23.536 -25.981 1.00 81.81 543 ASN A N 1
ATOM 4277 C CA . ASN A 1 543 ? -13.231 -23.339 -24.713 1.00 81.81 543 ASN A CA 1
ATOM 4278 C C . ASN A 1 543 ? -12.302 -23.592 -23.511 1.00 81.81 543 ASN A C 1
ATOM 4280 O O . ASN A 1 543 ? -12.375 -24.632 -22.854 1.00 81.81 543 ASN A O 1
ATOM 4284 N N . LEU A 1 544 ? -11.420 -22.627 -23.229 1.00 75.44 544 LEU A N 1
ATOM 4285 C CA . LEU A 1 544 ? -10.326 -22.766 -22.258 1.00 75.44 544 LEU A CA 1
ATOM 4286 C C . LEU A 1 544 ? -10.785 -23.110 -20.830 1.00 75.44 544 LEU A C 1
ATOM 4288 O O . LEU A 1 544 ? -10.061 -23.795 -20.106 1.00 75.44 544 LEU A O 1
ATOM 4292 N N . SER A 1 545 ? -11.981 -22.677 -20.420 1.00 67.38 545 SER A N 1
ATOM 4293 C CA . SER A 1 545 ? -12.494 -22.899 -19.064 1.00 67.38 545 SER A CA 1
ATOM 4294 C C . SER A 1 545 ? -13.178 -24.248 -18.857 1.00 67.38 545 SER A C 1
ATOM 4296 O O . SER A 1 545 ? -13.420 -24.630 -17.713 1.00 67.38 545 SER A O 1
ATOM 4298 N N . LYS A 1 546 ? -13.458 -25.011 -19.922 1.00 77.75 546 LYS A N 1
ATOM 4299 C CA . LYS A 1 546 ? -14.142 -26.308 -19.817 1.00 77.75 546 LYS A CA 1
ATOM 4300 C C . LYS A 1 546 ? -13.219 -27.477 -20.158 1.00 77.75 546 LYS A C 1
ATOM 4302 O O . LYS A 1 546 ? -12.379 -27.353 -21.051 1.00 77.75 546 LYS A O 1
ATOM 4307 N N . PRO A 1 547 ? -13.360 -28.626 -19.477 1.00 82.00 547 PRO A N 1
ATOM 4308 C CA . PRO A 1 547 ? -12.690 -29.848 -19.895 1.00 82.00 547 PRO A CA 1
ATOM 4309 C C . PRO A 1 547 ? -13.326 -30.381 -21.191 1.00 82.00 547 PRO A C 1
ATOM 4311 O O . PRO A 1 547 ? -14.499 -30.123 -21.488 1.00 82.00 547 PRO A O 1
ATOM 4314 N N . VAL A 1 548 ? -12.555 -31.130 -21.973 1.00 89.25 548 VAL A N 1
ATOM 4315 C CA . VAL A 1 548 ? -12.979 -31.685 -23.265 1.00 89.25 548 VAL A CA 1
ATOM 4316 C C . VAL A 1 548 ? -13.726 -32.999 -23.038 1.00 89.25 548 VAL A C 1
ATOM 4318 O O . VAL A 1 548 ? -13.360 -33.797 -22.182 1.00 89.25 548 VAL A O 1
ATOM 4321 N N . LYS A 1 549 ? -14.803 -33.263 -23.786 1.00 88.81 549 LYS A N 1
ATOM 4322 C CA . LYS A 1 549 ? -15.535 -34.536 -23.660 1.00 88.81 549 LYS A CA 1
ATOM 4323 C C . LYS A 1 549 ? -14.693 -35.674 -24.242 1.00 88.81 549 LYS A C 1
ATOM 4325 O O . LYS A 1 549 ? -14.302 -35.589 -25.403 1.00 88.81 549 LYS A O 1
ATOM 4330 N N . ARG A 1 550 ? -14.498 -36.771 -23.499 1.00 86.88 550 ARG A N 1
ATOM 4331 C CA . ARG A 1 550 ? -13.687 -37.920 -23.956 1.00 86.88 550 ARG A CA 1
ATOM 4332 C C . ARG A 1 550 ? -14.196 -38.472 -25.291 1.00 86.88 550 ARG A C 1
ATOM 4334 O O . ARG A 1 550 ? -13.425 -38.670 -26.211 1.00 86.88 550 ARG A O 1
ATOM 4341 N N . ARG A 1 551 ? -15.521 -38.575 -25.451 1.00 85.19 551 ARG A N 1
ATOM 4342 C CA . ARG A 1 551 ? -16.181 -39.029 -26.695 1.00 85.19 551 ARG A CA 1
ATOM 4343 C C . ARG A 1 551 ? -15.976 -38.142 -27.932 1.00 85.19 551 ARG A C 1
ATOM 4345 O O . ARG A 1 551 ? -16.417 -38.523 -29.007 1.00 85.19 551 ARG A O 1
ATOM 4352 N N . SER A 1 552 ? -15.469 -36.917 -27.770 1.00 85.69 552 SER A N 1
ATOM 4353 C CA . SER A 1 552 ? -15.170 -36.032 -28.908 1.00 85.69 552 SER A CA 1
ATOM 4354 C C . SER A 1 552 ? -13.737 -36.169 -29.420 1.00 85.69 552 SER A C 1
ATOM 4356 O O . SER A 1 552 ? -13.377 -35.420 -30.326 1.00 85.69 552 SER A O 1
ATOM 4358 N N . LEU A 1 553 ? -12.966 -37.078 -28.815 1.00 87.25 553 LEU A N 1
ATOM 4359 C CA . LEU A 1 553 ? -11.596 -37.426 -29.166 1.00 87.25 553 LEU A CA 1
ATOM 4360 C C . LEU A 1 553 ? -11.570 -38.837 -29.765 1.00 87.25 553 LEU A C 1
ATOM 4362 O O . LEU A 1 553 ? -12.358 -39.694 -29.350 1.00 87.25 553 LEU A O 1
ATOM 4366 N N . ASN A 1 554 ? -10.671 -39.081 -30.715 1.00 81.94 554 ASN A N 1
ATOM 4367 C CA . ASN A 1 554 ? -10.578 -40.362 -31.420 1.00 81.94 554 ASN A CA 1
ATOM 4368 C C . ASN A 1 554 ? -9.634 -41.370 -30.729 1.00 81.94 554 ASN A C 1
ATOM 4370 O O . ASN A 1 554 ? -9.811 -42.579 -30.885 1.00 81.94 554 ASN A O 1
ATOM 4374 N N . SER A 1 555 ? -8.676 -40.895 -29.929 1.00 73.12 555 SER A N 1
ATOM 4375 C CA . SER A 1 555 ? -7.556 -41.688 -29.387 1.00 73.12 555 SER A CA 1
ATOM 4376 C C . SER A 1 555 ? -7.785 -42.157 -27.941 1.00 73.12 555 SER A C 1
ATOM 4378 O O . SER A 1 555 ? -7.324 -41.528 -26.997 1.00 73.12 555 SER A O 1
ATOM 4380 N N . ASN A 1 556 ? -8.551 -43.230 -27.707 1.00 73.50 556 ASN A N 1
ATOM 4381 C CA . ASN A 1 556 ? -8.923 -43.613 -26.332 1.00 73.50 556 ASN A CA 1
ATOM 4382 C C . ASN A 1 556 ? -7.815 -44.305 -25.518 1.00 73.50 556 ASN A C 1
ATOM 4384 O O . ASN A 1 556 ? -7.798 -44.096 -24.305 1.00 73.50 556 ASN A O 1
ATOM 4388 N N . SER A 1 557 ? -6.942 -45.112 -26.132 1.00 79.75 557 SER A N 1
ATOM 4389 C CA . SER A 1 557 ? -5.863 -45.841 -25.438 1.00 79.75 557 SER A CA 1
ATOM 4390 C C . SER A 1 557 ? -4.719 -44.920 -25.022 1.00 79.75 557 SER A C 1
ATOM 4392 O O . SER A 1 557 ? -4.174 -45.042 -23.929 1.00 79.75 557 SER A O 1
ATOM 4394 N N . GLU A 1 558 ? -4.400 -43.951 -25.870 1.00 86.56 558 GLU A N 1
ATOM 4395 C CA . GLU A 1 558 ? -3.296 -43.009 -25.700 1.00 86.56 558 GLU A CA 1
ATOM 4396 C C . GLU A 1 558 ? -3.597 -42.025 -24.567 1.00 86.56 558 GLU A C 1
ATOM 4398 O O . GLU A 1 558 ? -2.698 -41.624 -23.832 1.00 86.56 558 GLU A O 1
ATOM 4403 N N . LEU A 1 559 ? -4.875 -41.674 -24.374 1.00 85.88 559 LEU A N 1
ATOM 4404 C CA . LEU A 1 559 ? -5.310 -40.826 -23.264 1.00 85.88 559 LEU A CA 1
ATOM 4405 C C . LEU A 1 559 ? -5.105 -41.508 -21.903 1.00 85.88 559 LEU A C 1
ATOM 4407 O O . LEU A 1 559 ? -4.746 -40.842 -20.935 1.00 85.88 559 LEU A O 1
ATOM 4411 N N . ASP A 1 560 ? -5.296 -42.825 -21.805 1.00 84.38 560 ASP A N 1
ATOM 4412 C CA . ASP A 1 560 ? -5.067 -43.536 -20.542 1.00 84.38 560 ASP A CA 1
ATOM 4413 C C . ASP A 1 560 ? -3.556 -43.635 -20.223 1.00 84.38 560 ASP A C 1
ATOM 4415 O O . ASP A 1 560 ? -3.158 -43.506 -19.061 1.00 84.38 560 ASP A O 1
ATOM 4419 N N . GLU A 1 561 ? -2.698 -43.758 -21.243 1.00 85.62 561 GLU A N 1
ATOM 4420 C CA . GLU A 1 561 ? -1.233 -43.679 -21.097 1.00 85.62 561 GLU A CA 1
ATOM 4421 C C . GLU A 1 561 ? -0.774 -42.274 -20.682 1.00 85.62 561 GLU A C 1
ATOM 4423 O O . GLU A 1 561 ? -0.075 -42.122 -19.682 1.00 85.62 561 GLU A O 1
ATOM 4428 N N . LEU A 1 562 ? -1.239 -41.229 -21.373 1.00 87.56 562 LEU A N 1
ATOM 4429 C CA . LEU A 1 562 ? -0.931 -39.832 -21.041 1.00 87.56 562 LEU A CA 1
ATOM 4430 C C . LEU A 1 562 ? -1.436 -39.432 -19.644 1.00 87.56 562 LEU A C 1
ATOM 4432 O O . LEU A 1 562 ? -0.840 -38.578 -18.984 1.00 87.56 562 LEU A O 1
ATOM 4436 N N . ASN A 1 563 ? -2.542 -40.025 -19.188 1.00 86.38 563 ASN A N 1
ATOM 4437 C CA . ASN A 1 563 ? -3.048 -39.851 -17.828 1.00 86.38 563 ASN A CA 1
ATOM 4438 C C . ASN A 1 563 ? -2.146 -40.539 -16.795 1.00 86.38 563 ASN A C 1
ATOM 4440 O O . ASN A 1 563 ? -1.937 -39.994 -15.714 1.00 86.38 563 ASN A O 1
ATOM 4444 N N . SER A 1 564 ? -1.593 -41.706 -17.134 1.00 82.62 564 SER A N 1
ATOM 4445 C CA . SER A 1 564 ? -0.641 -42.432 -16.282 1.00 82.62 564 SER A CA 1
ATOM 4446 C C . SER A 1 564 ? 0.677 -41.667 -16.131 1.00 82.62 564 SER A C 1
ATOM 4448 O O . SER A 1 564 ? 1.198 -41.570 -15.024 1.00 82.62 564 SER A O 1
ATOM 4450 N N . ASP A 1 565 ? 1.140 -41.025 -17.206 1.00 79.75 565 ASP A N 1
ATOM 4451 C CA . ASP A 1 565 ? 2.334 -40.167 -17.206 1.00 79.75 565 ASP A CA 1
ATOM 4452 C C . ASP A 1 565 ? 2.072 -38.762 -16.625 1.00 79.75 565 ASP A C 1
ATOM 4454 O O . ASP A 1 565 ? 2.952 -37.901 -16.600 1.00 79.75 565 ASP A O 1
ATOM 4458 N N . GLY A 1 566 ? 0.844 -38.493 -16.167 1.00 78.06 566 GLY A N 1
ATOM 4459 C CA . GLY A 1 566 ? 0.477 -37.237 -15.516 1.00 78.06 566 GLY A CA 1
ATOM 4460 C C . GLY A 1 566 ? 0.456 -36.012 -16.437 1.00 78.06 566 GLY A C 1
ATOM 4461 O O . GLY A 1 566 ? 0.467 -34.887 -15.933 1.00 78.06 566 GLY A O 1
ATOM 4462 N N . VAL A 1 567 ? 0.408 -36.201 -17.761 1.00 84.88 567 VAL A N 1
ATOM 4463 C CA . VAL A 1 567 ? 0.306 -35.119 -18.761 1.00 84.88 567 VAL A CA 1
ATOM 4464 C C . VAL A 1 567 ? -1.119 -34.579 -18.835 1.00 84.88 567 VAL A C 1
ATOM 4466 O O . VAL A 1 567 ? -1.343 -33.369 -18.942 1.00 84.88 567 VAL A O 1
ATOM 4469 N N . ILE A 1 568 ? -2.098 -35.477 -18.740 1.00 87.94 568 ILE A N 1
ATOM 4470 C CA . ILE A 1 568 ? -3.527 -35.163 -18.763 1.00 87.94 568 ILE A CA 1
ATOM 4471 C C . ILE A 1 568 ? -4.235 -35.783 -17.560 1.00 87.94 568 ILE A C 1
ATOM 4473 O O . ILE A 1 568 ? -3.653 -36.539 -16.788 1.00 87.94 568 ILE A O 1
ATOM 4477 N N . ARG A 1 569 ? -5.506 -35.432 -17.389 1.00 83.69 569 ARG A N 1
ATOM 4478 C CA . ARG A 1 569 ? -6.386 -35.965 -16.355 1.00 83.69 569 ARG A CA 1
ATOM 4479 C C . ARG A 1 569 ? -7.687 -36.412 -16.972 1.00 83.69 569 ARG A C 1
ATOM 4481 O O . ARG A 1 569 ? -8.330 -35.646 -17.691 1.00 83.69 569 ARG A O 1
ATOM 4488 N N . VAL A 1 570 ? -8.099 -37.621 -16.626 1.00 83.31 570 VAL A N 1
ATOM 4489 C CA . VAL A 1 570 ? -9.353 -38.210 -17.087 1.00 83.31 570 VAL A CA 1
ATOM 4490 C C . VAL A 1 570 ? -10.323 -38.340 -15.913 1.00 83.31 570 VAL A C 1
ATOM 4492 O O . VAL A 1 570 ? -10.056 -39.044 -14.941 1.00 83.31 570 VAL A O 1
ATOM 4495 N N . ASP A 1 571 ? -11.481 -37.682 -16.007 1.00 79.06 571 ASP A N 1
ATOM 4496 C CA . ASP A 1 571 ? -12.610 -37.911 -15.101 1.00 79.06 571 ASP A CA 1
ATOM 4497 C C . ASP A 1 571 ? -13.545 -38.947 -15.732 1.00 79.06 571 ASP A C 1
ATOM 4499 O O . ASP A 1 571 ? -14.364 -38.643 -16.608 1.00 79.06 571 ASP A O 1
ATOM 4503 N N . ASN A 1 572 ? -13.426 -40.189 -15.260 1.00 74.69 572 ASN A N 1
ATOM 4504 C CA . ASN A 1 572 ? -14.222 -41.313 -15.747 1.00 74.69 572 ASN A CA 1
ATOM 4505 C C . ASN A 1 572 ? -15.721 -41.174 -15.435 1.00 74.69 572 ASN A C 1
ATOM 4507 O O . ASN A 1 572 ? -16.538 -41.703 -16.185 1.00 74.69 572 ASN A O 1
ATOM 4511 N N . ARG A 1 573 ? -16.112 -40.448 -14.374 1.00 72.12 573 ARG A N 1
ATOM 4512 C CA . ARG A 1 573 ? -17.529 -40.273 -14.005 1.00 72.12 573 ARG A CA 1
ATOM 4513 C C . ARG A 1 573 ? -18.226 -39.302 -14.948 1.00 72.12 573 ARG A C 1
ATOM 4515 O O . ARG A 1 573 ? -19.351 -39.551 -15.370 1.00 72.12 573 ARG A O 1
ATOM 4522 N N . LYS A 1 574 ? -17.558 -38.197 -15.283 1.00 73.19 574 LYS A N 1
ATOM 4523 C CA . LYS A 1 574 ? -18.085 -37.179 -16.207 1.00 73.19 574 LYS A CA 1
ATOM 4524 C C . LYS A 1 574 ? -17.729 -37.455 -17.672 1.00 73.19 574 LYS A C 1
ATOM 4526 O O . LYS A 1 574 ? -18.256 -36.781 -18.554 1.00 73.19 574 LYS A O 1
ATOM 4531 N N . SER A 1 575 ? -16.875 -38.449 -17.937 1.00 83.62 575 SER A N 1
ATOM 4532 C CA . SER A 1 575 ? -16.338 -38.778 -19.264 1.00 83.62 575 SER A CA 1
ATOM 4533 C C . SER A 1 575 ? -15.700 -37.555 -19.940 1.00 83.62 575 SER A C 1
ATOM 4535 O O . SER A 1 575 ? -15.992 -37.209 -21.090 1.00 83.62 575 SER A O 1
ATOM 4537 N N . VAL A 1 576 ? -14.846 -36.855 -19.191 1.00 87.31 576 VAL A N 1
ATOM 4538 C CA . VAL A 1 576 ? -14.121 -35.666 -19.660 1.00 87.31 576 VAL A CA 1
ATOM 4539 C C . VAL A 1 576 ? -12.621 -35.805 -19.433 1.00 87.31 576 VAL A C 1
ATOM 4541 O O . VAL A 1 576 ? -12.179 -36.561 -18.571 1.00 87.31 576 VAL A O 1
ATOM 4544 N N . VAL A 1 577 ? -11.855 -35.064 -20.224 1.00 88.69 577 VAL A N 1
ATOM 4545 C CA . VAL A 1 577 ? -10.396 -35.044 -20.242 1.00 88.69 577 VAL A CA 1
ATOM 4546 C C . VAL A 1 577 ? -9.919 -33.596 -20.213 1.00 88.69 577 VAL A C 1
ATOM 4548 O O . VAL A 1 577 ? -10.496 -32.737 -20.883 1.00 88.69 577 VAL A O 1
ATOM 4551 N N . ASP A 1 578 ? -8.871 -33.315 -19.446 1.00 87.50 578 ASP A N 1
ATOM 4552 C CA . ASP A 1 578 ? -8.209 -32.008 -19.434 1.00 87.50 578 ASP A CA 1
ATOM 4553 C C . ASP A 1 578 ? -6.692 -32.153 -19.282 1.00 87.50 578 ASP A C 1
ATOM 4555 O O . ASP A 1 578 ? -6.213 -33.182 -18.809 1.00 87.50 578 ASP A O 1
ATOM 4559 N N . PHE A 1 579 ? -5.926 -31.126 -19.646 1.00 87.69 579 PHE A N 1
ATOM 4560 C CA . PHE A 1 579 ? -4.485 -31.120 -19.390 1.00 87.69 579 PHE A CA 1
ATOM 4561 C C . PHE A 1 579 ? -4.207 -31.050 -17.884 1.00 87.69 579 PHE A C 1
ATOM 4563 O O . PHE A 1 579 ? -4.883 -30.339 -17.138 1.00 87.69 579 PHE A O 1
ATOM 4570 N N . ALA A 1 580 ? -3.191 -31.778 -17.418 1.00 81.56 580 ALA A N 1
ATOM 4571 C CA . ALA A 1 580 ? -2.815 -31.769 -16.008 1.00 81.56 580 ALA A CA 1
ATOM 4572 C C . ALA A 1 580 ? -2.167 -30.443 -15.584 1.00 81.56 580 ALA A C 1
ATOM 4574 O O . ALA A 1 580 ? -2.239 -30.082 -14.405 1.00 81.56 580 ALA A O 1
ATOM 4575 N N . HIS A 1 581 ? -1.553 -29.739 -16.541 1.00 79.50 581 HIS A N 1
ATOM 4576 C CA . HIS A 1 581 ? -0.931 -28.431 -16.376 1.00 79.50 581 HIS A CA 1
ATOM 4577 C C . HIS A 1 581 ? -1.051 -27.601 -17.666 1.00 79.50 581 HIS A C 1
ATOM 4579 O O . HIS A 1 581 ? -0.983 -28.154 -18.763 1.00 79.50 581 HIS A O 1
ATOM 4585 N N . ASP A 1 582 ? -1.172 -26.274 -17.541 1.00 77.44 582 ASP A N 1
ATOM 4586 C CA . ASP A 1 582 ? -1.314 -25.359 -18.689 1.00 77.44 582 ASP A CA 1
ATOM 4587 C C . ASP A 1 582 ? -0.137 -25.447 -19.665 1.00 77.44 582 ASP A C 1
ATOM 4589 O O . ASP A 1 582 ? -0.327 -25.366 -20.869 1.00 77.44 582 ASP A O 1
ATOM 4593 N N . ILE A 1 583 ? 1.076 -25.632 -19.142 1.00 85.62 583 ILE A N 1
ATOM 4594 C CA . ILE A 1 583 ? 2.293 -25.700 -19.959 1.00 85.62 583 ILE A CA 1
ATOM 4595 C C . ILE A 1 583 ? 2.211 -26.855 -20.972 1.00 85.62 583 ILE A C 1
ATOM 4597 O O . ILE A 1 583 ? 2.574 -26.671 -22.124 1.00 85.62 583 ILE A O 1
ATOM 4601 N N . PHE A 1 584 ? 1.643 -28.013 -20.608 1.00 89.81 584 PHE A N 1
ATOM 4602 C CA . PHE A 1 584 ? 1.453 -29.106 -21.574 1.00 89.81 584 PHE A CA 1
ATOM 4603 C C . PHE A 1 584 ? 0.423 -28.763 -22.655 1.00 89.81 584 PHE A C 1
ATOM 4605 O O . PHE A 1 584 ? 0.590 -29.168 -23.805 1.00 89.81 584 PHE A O 1
ATOM 4612 N N . PHE A 1 585 ? -0.621 -28.004 -22.306 1.00 90.62 585 PHE A N 1
ATOM 4613 C CA . PHE A 1 585 ? -1.561 -27.466 -23.289 1.00 90.62 585 PHE A CA 1
ATOM 4614 C C . PHE A 1 585 ? -0.858 -26.493 -24.243 1.00 90.62 585 PHE A C 1
ATOM 4616 O O . PHE A 1 585 ? -1.008 -26.628 -25.452 1.00 90.62 585 PHE A O 1
ATOM 4623 N N . GLU A 1 586 ? -0.074 -25.552 -23.712 1.00 90.62 586 GLU A N 1
ATOM 4624 C CA . GLU A 1 586 ? 0.679 -24.558 -24.486 1.00 90.62 586 GLU A CA 1
ATOM 4625 C C . GLU A 1 586 ? 1.691 -25.233 -25.426 1.00 90.62 586 GLU A C 1
ATOM 4627 O O . GLU A 1 586 ? 1.719 -24.919 -26.614 1.00 90.62 586 GLU A O 1
ATOM 4632 N N . TRP A 1 587 ? 2.446 -26.220 -24.934 1.00 93.75 587 TRP A N 1
ATOM 4633 C CA . TRP A 1 587 ? 3.395 -27.005 -25.729 1.00 93.75 587 TRP A CA 1
ATOM 4634 C C . TRP A 1 587 ? 2.699 -27.812 -26.830 1.00 93.75 587 TRP A C 1
ATOM 4636 O O . TRP A 1 587 ? 3.149 -27.817 -27.970 1.00 93.75 587 TRP A O 1
ATOM 4646 N N . SER A 1 588 ? 1.563 -28.447 -26.528 1.00 95.06 588 SER A N 1
ATOM 4647 C CA . SER A 1 588 ? 0.776 -29.177 -27.537 1.00 95.06 588 SER A CA 1
ATOM 4648 C C . SER A 1 588 ? 0.149 -28.230 -28.569 1.00 95.06 588 SER A C 1
ATOM 4650 O O . SER A 1 588 ? 0.031 -28.565 -29.746 1.00 95.06 588 SER A O 1
ATOM 4652 N N . LEU A 1 589 ? -0.257 -27.027 -28.148 1.00 94.62 589 LEU A N 1
ATOM 4653 C CA . LEU A 1 589 ? -0.800 -26.011 -29.045 1.00 94.62 589 LEU A CA 1
ATOM 4654 C C . LEU A 1 589 ? 0.286 -25.405 -29.948 1.00 94.62 589 LEU A C 1
ATOM 4656 O O . LEU A 1 589 ? -0.015 -25.079 -31.091 1.00 94.62 589 LEU A O 1
ATOM 4660 N N . LEU A 1 590 ? 1.534 -25.300 -29.479 1.00 95.50 590 LEU A N 1
ATOM 4661 C CA . LEU A 1 590 ? 2.668 -24.866 -30.299 1.00 95.50 590 LEU A CA 1
ATOM 4662 C C . LEU A 1 590 ? 2.868 -25.792 -31.504 1.00 95.50 590 LEU A C 1
ATOM 4664 O O . LEU A 1 590 ? 2.937 -25.311 -32.631 1.00 95.50 590 LEU A O 1
ATOM 4668 N N . TYR A 1 591 ? 2.857 -27.112 -31.297 1.00 94.88 591 TYR A N 1
ATOM 4669 C CA . TYR A 1 591 ? 2.956 -28.073 -32.404 1.00 94.88 591 TYR A CA 1
ATOM 4670 C C . TYR A 1 591 ? 1.763 -28.015 -33.359 1.00 94.88 591 TYR A C 1
ATOM 4672 O O . TYR A 1 591 ? 1.937 -28.151 -34.565 1.00 94.88 591 TYR A O 1
ATOM 4680 N N . ASN A 1 592 ? 0.569 -27.706 -32.852 1.00 93.88 592 ASN A N 1
ATOM 4681 C CA . ASN A 1 592 ? -0.588 -27.416 -33.700 1.00 93.88 592 ASN A CA 1
ATOM 4682 C C . ASN A 1 592 ? -0.376 -26.210 -34.629 1.00 93.88 592 ASN A C 1
ATOM 4684 O O . ASN A 1 592 ? -1.003 -26.159 -35.691 1.00 93.88 592 ASN A O 1
ATOM 4688 N N . LEU A 1 593 ? 0.433 -25.227 -34.212 1.00 94.00 593 LEU A N 1
ATOM 4689 C CA . LEU A 1 593 ? 0.827 -24.090 -35.045 1.00 94.00 593 LEU A CA 1
ATOM 4690 C C . LEU A 1 593 ? 1.988 -24.450 -35.978 1.00 94.00 593 LEU A C 1
ATOM 4692 O O . LEU A 1 593 ? 1.968 -24.002 -37.117 1.00 94.00 593 LEU A O 1
ATOM 4696 N N . PHE A 1 594 ? 2.937 -25.292 -35.551 1.00 92.88 594 PHE A N 1
ATOM 4697 C CA . PHE A 1 594 ? 3.976 -25.821 -36.443 1.00 92.88 594 PHE A CA 1
ATOM 4698 C C . PHE A 1 594 ? 3.375 -26.593 -37.625 1.00 92.88 594 PHE A C 1
ATOM 4700 O O . PHE A 1 594 ? 3.775 -26.362 -38.758 1.00 92.88 594 PHE A O 1
ATOM 4707 N N . GLU A 1 595 ? 2.361 -27.436 -37.398 1.00 89.75 595 GLU A N 1
ATOM 4708 C CA . GLU A 1 595 ? 1.666 -28.154 -38.483 1.00 89.75 595 GLU A CA 1
ATOM 4709 C C . GLU A 1 595 ? 0.896 -27.238 -39.441 1.00 89.75 595 GLU A C 1
ATOM 4711 O O . GLU A 1 595 ? 0.610 -27.624 -40.574 1.00 89.75 595 GLU A O 1
ATOM 4716 N N . ALA A 1 596 ? 0.516 -26.042 -38.988 1.00 89.44 596 ALA A N 1
ATOM 4717 C CA . ALA A 1 596 ? -0.164 -25.066 -39.831 1.00 89.44 596 ALA A CA 1
ATOM 4718 C C . ALA A 1 596 ? 0.803 -24.304 -40.749 1.00 89.44 596 ALA A C 1
ATOM 4720 O O . ALA A 1 596 ? 0.335 -23.646 -41.678 1.00 89.44 596 ALA A O 1
ATOM 4721 N N . ASP A 1 597 ? 2.109 -24.389 -40.484 1.00 87.12 597 ASP A N 1
ATOM 4722 C CA . ASP A 1 597 ? 3.176 -23.690 -41.196 1.00 87.12 597 ASP A CA 1
ATOM 4723 C C . ASP A 1 597 ? 2.817 -22.214 -41.465 1.00 87.12 597 ASP A C 1
ATOM 4725 O O . ASP A 1 597 ? 2.405 -21.521 -40.534 1.00 87.12 597 ASP A O 1
ATOM 4729 N N . ASP A 1 598 ? 2.870 -21.723 -42.707 1.00 86.62 598 ASP A N 1
ATOM 4730 C CA . ASP A 1 598 ? 2.517 -20.338 -43.067 1.00 86.62 598 ASP A CA 1
ATOM 4731 C C . ASP A 1 598 ? 1.067 -19.926 -42.723 1.00 86.62 598 ASP A C 1
ATOM 4733 O O . ASP A 1 598 ? 0.766 -18.734 -42.589 1.00 86.62 598 ASP A O 1
ATOM 4737 N N . ALA A 1 599 ? 0.156 -20.889 -42.541 1.00 91.25 599 ALA A N 1
ATOM 4738 C CA . ALA A 1 599 ? -1.258 -20.660 -42.225 1.00 91.25 599 ALA A CA 1
ATOM 4739 C C . ALA A 1 599 ? -1.552 -20.598 -40.710 1.00 91.25 599 ALA A C 1
ATOM 4741 O O . ALA A 1 599 ? -2.713 -20.617 -40.286 1.00 91.25 599 ALA A O 1
ATOM 4742 N N . TRP A 1 600 ? -0.531 -20.510 -39.850 1.00 93.38 600 TRP A N 1
ATOM 4743 C CA . TRP A 1 600 ? -0.724 -20.474 -38.395 1.00 93.38 600 TRP A CA 1
ATOM 4744 C C . TRP A 1 600 ? -1.593 -19.294 -37.918 1.00 93.38 600 TRP A C 1
ATOM 4746 O O . TRP A 1 600 ? -2.386 -19.453 -36.987 1.00 93.38 600 TRP A O 1
ATOM 4756 N N . LEU A 1 601 ? -1.524 -18.127 -38.577 1.00 93.69 601 LEU A N 1
ATOM 4757 C CA . LEU A 1 601 ? -2.385 -16.974 -38.266 1.00 93.69 601 LEU A CA 1
ATOM 4758 C C . LEU A 1 601 ? -3.863 -17.250 -38.583 1.00 93.69 601 LEU A C 1
ATOM 4760 O O . LEU A 1 601 ? -4.740 -16.795 -37.844 1.00 93.69 601 LEU A O 1
ATOM 4764 N N . ASP A 1 602 ? -4.151 -18.042 -39.620 1.00 93.88 602 ASP A N 1
ATOM 4765 C CA . ASP A 1 602 ? -5.512 -18.495 -39.919 1.00 93.88 602 ASP A CA 1
ATOM 4766 C C . ASP A 1 602 ? -6.027 -19.455 -38.838 1.00 93.88 602 ASP A C 1
ATOM 4768 O O . ASP A 1 602 ? -7.189 -19.358 -38.432 1.00 93.88 602 ASP A O 1
ATOM 4772 N N . LYS A 1 603 ? -5.164 -20.323 -38.282 1.00 92.62 603 LYS A N 1
ATOM 4773 C CA . LYS A 1 603 ? -5.525 -21.138 -37.106 1.00 92.62 603 LYS A CA 1
ATOM 4774 C C . LYS A 1 603 ? -5.842 -20.266 -35.887 1.00 92.62 603 LYS A C 1
ATOM 4776 O O . LYS A 1 603 ? -6.857 -20.498 -35.231 1.00 92.62 603 LYS A O 1
ATOM 4781 N N . ILE A 1 604 ? -5.038 -19.239 -35.597 1.00 92.56 604 ILE A N 1
ATOM 4782 C CA . ILE A 1 604 ? -5.298 -18.301 -34.486 1.00 92.56 604 ILE A CA 1
ATOM 4783 C C . ILE A 1 604 ? -6.656 -17.602 -34.646 1.00 92.56 604 ILE A C 1
ATOM 4785 O O . ILE A 1 604 ? -7.412 -17.465 -33.675 1.00 92.56 604 ILE A O 1
ATOM 4789 N N . GLU A 1 605 ? -6.992 -17.188 -35.868 1.00 93.00 605 GLU A N 1
ATOM 4790 C CA . GLU A 1 605 ? -8.298 -16.618 -36.191 1.00 93.00 605 GLU A CA 1
ATOM 4791 C C . GLU A 1 605 ? -9.429 -17.636 -35.979 1.00 93.00 605 GLU A C 1
ATOM 4793 O O . GLU A 1 605 ? -10.408 -17.331 -35.291 1.00 93.00 605 GLU A O 1
ATOM 4798 N N . ALA A 1 606 ? -9.263 -18.868 -36.468 1.00 91.50 606 ALA A N 1
ATOM 4799 C CA . ALA A 1 606 ? -10.227 -19.956 -36.306 1.00 91.50 606 ALA A CA 1
ATOM 4800 C C . ALA A 1 606 ? -10.440 -20.375 -34.838 1.00 91.50 606 ALA A C 1
ATOM 4802 O O . ALA A 1 606 ? -11.520 -20.849 -34.473 1.00 91.50 606 ALA A O 1
ATOM 4803 N N . PHE A 1 607 ? -9.442 -20.177 -33.973 1.00 90.19 607 PHE A N 1
ATOM 4804 C CA . PHE A 1 607 ? -9.562 -20.378 -32.527 1.00 90.19 607 PHE A CA 1
ATOM 4805 C C . PHE A 1 607 ? -10.346 -19.265 -31.814 1.00 90.19 607 PHE A C 1
ATOM 4807 O O . PHE A 1 607 ? -10.642 -19.397 -30.627 1.00 90.19 607 PHE A O 1
ATOM 4814 N N . GLY A 1 608 ? -10.709 -18.181 -32.507 1.00 86.94 608 GLY A N 1
ATOM 4815 C CA . GLY A 1 608 ? -11.438 -17.047 -31.933 1.00 86.94 608 GLY A CA 1
ATOM 4816 C C . GLY A 1 608 ? -10.543 -16.018 -31.234 1.00 86.94 608 GLY A C 1
ATOM 4817 O O . GLY A 1 608 ? -11.039 -15.180 -30.481 1.00 86.94 608 GLY A O 1
ATOM 4818 N N . GLN A 1 609 ? -9.230 -16.062 -31.482 1.00 87.75 609 GLN A N 1
ATOM 4819 C CA . GLN A 1 609 ? -8.232 -15.124 -30.959 1.00 87.75 609 GLN A CA 1
ATOM 4820 C C . GLN A 1 609 ? -8.187 -14.972 -29.412 1.00 87.75 609 GLN A C 1
ATOM 4822 O O . GLN A 1 609 ? -8.170 -13.837 -28.909 1.00 87.75 609 GLN A O 1
ATOM 4827 N N . PRO A 1 610 ? -8.147 -16.065 -28.621 1.00 82.06 610 PRO A N 1
ATOM 4828 C CA . PRO A 1 610 ? -8.088 -15.967 -27.162 1.00 82.06 610 PRO A CA 1
ATOM 4829 C C . PRO A 1 610 ? -6.750 -15.350 -26.702 1.00 82.06 610 PRO A C 1
ATOM 4831 O O . PRO A 1 610 ? -5.704 -15.927 -26.972 1.00 82.06 610 PRO A O 1
ATOM 4834 N N . PRO A 1 611 ? -6.721 -14.228 -25.953 1.00 78.25 611 PRO A N 1
ATOM 4835 C CA . PRO A 1 611 ? -5.458 -13.607 -25.518 1.00 78.25 611 PRO A CA 1
ATOM 4836 C C . PRO A 1 611 ? -4.554 -14.525 -24.679 1.00 78.25 611 PRO A C 1
ATOM 4838 O O . PRO A 1 611 ? -3.341 -14.353 -24.660 1.00 78.25 611 PRO A O 1
ATOM 4841 N N . ALA A 1 612 ? -5.134 -15.532 -24.016 1.00 76.75 612 ALA A N 1
ATOM 4842 C CA . ALA A 1 612 ? -4.416 -16.478 -23.165 1.00 76.75 612 ALA A CA 1
ATOM 4843 C C . ALA A 1 612 ? -3.349 -17.316 -23.898 1.00 76.75 612 ALA A C 1
ATOM 4845 O O . ALA A 1 612 ? -2.481 -17.866 -23.228 1.00 76.75 612 ALA A O 1
ATOM 4846 N N . ILE A 1 613 ? -3.392 -17.411 -25.236 1.00 86.31 613 ILE A N 1
ATOM 4847 C CA . ILE A 1 613 ? -2.408 -18.176 -26.025 1.00 86.31 613 ILE A CA 1
ATOM 4848 C C . ILE A 1 613 ? -1.280 -17.309 -26.605 1.00 86.31 613 ILE A C 1
ATOM 4850 O O . ILE A 1 613 ? -0.474 -17.814 -27.377 1.00 86.31 613 ILE A O 1
ATOM 4854 N N . ALA A 1 614 ? -1.185 -16.022 -26.240 1.00 86.69 614 ALA A N 1
ATOM 4855 C CA . ALA A 1 614 ? -0.129 -15.125 -26.727 1.00 86.69 614 ALA A CA 1
ATOM 4856 C C . ALA A 1 614 ? 1.286 -15.690 -26.499 1.00 86.69 614 ALA A C 1
ATOM 4858 O O . ALA A 1 614 ? 2.113 -15.635 -27.402 1.00 86.69 614 ALA A O 1
ATOM 4859 N N . ARG A 1 615 ? 1.529 -16.340 -25.352 1.00 87.06 615 ARG A N 1
ATOM 4860 C CA . ARG A 1 615 ? 2.802 -17.019 -25.049 1.00 87.06 615 ARG A CA 1
ATOM 4861 C C . ARG A 1 615 ? 3.157 -18.118 -26.060 1.00 87.06 615 ARG A C 1
ATOM 4863 O O . ARG A 1 615 ? 4.324 -18.311 -26.368 1.00 87.06 615 ARG A O 1
ATOM 4870 N N . VAL A 1 616 ? 2.167 -18.832 -26.598 1.00 92.50 616 VAL A N 1
ATOM 4871 C CA . VAL A 1 616 ? 2.406 -19.862 -27.626 1.00 92.50 616 VAL A CA 1
ATOM 4872 C C . VAL A 1 616 ? 2.925 -19.215 -28.912 1.00 92.50 616 VAL A C 1
ATOM 4874 O O . VAL A 1 616 ? 3.807 -19.761 -29.563 1.00 92.50 616 VAL A O 1
ATOM 4877 N N . VAL A 1 617 ? 2.435 -18.016 -29.241 1.00 94.00 617 VAL A N 1
ATOM 4878 C CA . VAL A 1 617 ? 2.943 -17.218 -30.366 1.00 94.00 617 VAL A CA 1
ATOM 4879 C C . VAL A 1 617 ? 4.335 -16.651 -30.067 1.00 94.00 617 VAL A C 1
ATOM 4881 O O . VAL A 1 617 ? 5.165 -16.630 -30.969 1.00 94.00 617 VAL A O 1
ATOM 4884 N N . GLU A 1 618 ? 4.629 -16.255 -28.821 1.00 92.38 618 GLU A N 1
ATOM 4885 C CA . GLU A 1 618 ? 5.992 -15.867 -28.416 1.00 92.38 618 GLU A CA 1
ATOM 4886 C C . GLU A 1 618 ? 6.990 -17.026 -28.636 1.00 92.38 618 GLU A C 1
ATOM 4888 O O . GLU A 1 618 ? 8.057 -16.810 -29.206 1.00 92.38 618 GLU A O 1
ATOM 4893 N N . LEU A 1 619 ? 6.626 -18.259 -28.255 1.00 92.81 619 LEU A N 1
ATOM 4894 C CA . LEU A 1 619 ? 7.442 -19.464 -28.484 1.00 92.81 619 LEU A CA 1
ATOM 4895 C C . LEU A 1 619 ? 7.588 -19.800 -29.978 1.00 92.81 619 LEU A C 1
ATOM 4897 O O . LEU A 1 619 ? 8.676 -20.147 -30.427 1.00 92.81 619 LEU A O 1
ATOM 4901 N N . LEU A 1 620 ? 6.519 -19.659 -30.767 1.00 95.06 620 LEU A N 1
ATOM 4902 C CA . LEU A 1 620 ? 6.582 -19.840 -32.222 1.00 95.06 620 LEU A CA 1
ATOM 4903 C C . LEU A 1 620 ? 7.524 -18.822 -32.879 1.00 95.06 620 LEU A C 1
ATOM 4905 O O . LEU A 1 620 ? 8.293 -19.185 -33.765 1.00 95.06 620 LEU A O 1
ATOM 4909 N N . ALA A 1 621 ? 7.488 -17.563 -32.434 1.00 93.81 621 ALA A N 1
ATOM 4910 C CA . ALA A 1 621 ? 8.379 -16.520 -32.931 1.00 93.81 621 ALA A CA 1
ATOM 4911 C C . ALA A 1 621 ? 9.846 -16.826 -32.609 1.00 93.81 621 ALA A C 1
ATOM 4913 O O . ALA A 1 621 ? 10.711 -16.615 -33.453 1.00 93.81 621 ALA A O 1
ATOM 4914 N N . GLN A 1 622 ? 10.117 -17.360 -31.415 1.00 92.56 622 GLN A N 1
ATOM 4915 C CA . GLN A 1 622 ? 11.445 -17.838 -31.029 1.00 92.56 622 GLN A CA 1
ATOM 4916 C C . GLN A 1 622 ? 11.931 -18.969 -31.941 1.00 92.56 622 GLN A C 1
ATOM 4918 O O . GLN A 1 622 ? 13.063 -18.904 -32.408 1.00 92.56 622 GLN A O 1
ATOM 4923 N N . GLN A 1 623 ? 11.076 -19.951 -32.246 1.00 91.94 623 GLN A N 1
ATOM 4924 C CA . GLN A 1 623 ? 11.423 -21.052 -33.150 1.00 91.94 623 GLN A CA 1
ATOM 4925 C C . GLN A 1 623 ? 11.728 -20.545 -34.563 1.00 91.94 623 GLN A C 1
ATOM 4927 O O . GLN A 1 623 ? 12.802 -20.790 -35.098 1.00 91.94 623 GLN A O 1
ATOM 4932 N N . LYS A 1 624 ? 10.809 -19.773 -35.153 1.00 91.62 624 LYS A N 1
ATOM 4933 C CA . LYS A 1 624 ? 10.969 -19.253 -36.519 1.00 91.62 624 LYS A CA 1
ATOM 4934 C C . LYS A 1 624 ? 12.164 -18.295 -36.636 1.00 91.62 624 LYS A C 1
ATOM 4936 O O . LYS A 1 624 ? 12.657 -18.085 -37.738 1.00 91.62 624 LYS A O 1
ATOM 4941 N N . LEU A 1 625 ? 12.643 -17.715 -35.528 1.00 90.38 625 LEU A N 1
ATOM 4942 C CA . LEU A 1 625 ? 13.888 -16.942 -35.502 1.00 90.38 625 LEU A CA 1
ATOM 4943 C C . LEU A 1 625 ? 15.127 -17.843 -35.613 1.00 90.38 625 LEU A C 1
ATOM 4945 O O . LEU A 1 625 ? 16.067 -17.465 -36.304 1.00 90.38 625 LEU A O 1
ATOM 4949 N N . GLN A 1 626 ? 15.124 -19.025 -34.983 1.00 87.62 626 GLN A N 1
ATOM 4950 C CA . GLN A 1 626 ? 16.202 -20.014 -35.135 1.00 87.62 626 GLN A CA 1
ATOM 4951 C C . GLN A 1 626 ? 16.264 -20.583 -36.559 1.00 87.62 626 GLN A C 1
ATOM 4953 O O . GLN A 1 626 ? 17.353 -20.792 -37.085 1.00 87.62 626 GLN A O 1
ATOM 4958 N N . ASP A 1 627 ? 15.100 -20.791 -37.179 1.00 85.38 627 ASP A N 1
ATOM 4959 C CA . ASP A 1 627 ? 14.972 -21.354 -38.530 1.00 85.38 627 ASP A CA 1
ATOM 4960 C C . ASP A 1 627 ? 15.206 -20.317 -39.652 1.00 85.38 627 ASP A C 1
ATOM 4962 O O . ASP A 1 627 ? 15.052 -20.628 -40.828 1.00 85.38 627 ASP A O 1
ATOM 4966 N N . GLU A 1 628 ? 15.552 -19.070 -39.308 1.00 84.19 628 GLU A N 1
ATOM 4967 C CA . GLU A 1 628 ? 15.696 -17.930 -40.230 1.00 84.19 628 GLU A CA 1
ATOM 4968 C C . GLU A 1 628 ? 14.420 -17.562 -41.026 1.00 84.19 628 GLU A C 1
ATOM 4970 O O . GLU A 1 628 ? 14.463 -16.802 -41.996 1.00 84.19 628 GLU A O 1
ATOM 4975 N N . GLU A 1 629 ? 13.242 -18.008 -40.590 1.00 88.69 629 GLU A N 1
ATOM 4976 C CA . GLU A 1 629 ? 11.949 -17.753 -41.247 1.00 88.69 629 GLU A CA 1
ATOM 4977 C C . GLU A 1 629 ? 11.175 -16.573 -40.634 1.00 88.69 629 GLU A C 1
ATOM 4979 O O . GLU A 1 629 ? 10.175 -16.100 -41.184 1.00 88.69 629 GLU A O 1
ATOM 4984 N N . TRP A 1 630 ? 11.637 -16.054 -39.494 1.00 92.25 630 TRP A N 1
ATOM 4985 C CA . TRP A 1 630 ? 10.941 -15.012 -38.738 1.00 92.25 630 TRP A CA 1
ATOM 4986 C C . TRP A 1 630 ? 10.676 -13.742 -39.558 1.00 92.25 630 TRP A C 1
ATOM 4988 O O . TRP A 1 630 ? 9.563 -13.202 -39.527 1.00 92.25 630 TRP A O 1
ATOM 4998 N N . SER A 1 631 ? 11.673 -13.288 -40.327 1.00 87.75 631 SER A N 1
ATOM 4999 C CA . SER A 1 631 ? 11.560 -12.078 -41.156 1.00 87.75 631 SER A CA 1
ATOM 5000 C C . SER A 1 631 ? 10.618 -12.240 -42.345 1.00 87.75 631 SER A C 1
ATOM 5002 O O . SER A 1 631 ? 10.135 -11.236 -42.857 1.00 87.75 631 SER A O 1
ATOM 5004 N N . ILE A 1 632 ? 10.351 -13.473 -42.782 1.00 88.06 632 ILE A N 1
ATOM 5005 C CA . ILE A 1 632 ? 9.381 -13.758 -43.846 1.00 88.06 632 ILE A CA 1
ATOM 5006 C C . ILE A 1 632 ? 7.975 -13.745 -43.242 1.00 88.06 632 ILE A C 1
ATOM 5008 O O . ILE A 1 632 ? 7.081 -13.056 -43.729 1.00 88.06 632 ILE A O 1
ATOM 5012 N N . ALA A 1 633 ? 7.791 -14.443 -42.119 1.00 88.94 633 ALA A N 1
ATOM 5013 C CA . ALA A 1 633 ? 6.494 -14.570 -41.464 1.00 88.94 633 ALA A CA 1
ATOM 5014 C C . ALA A 1 633 ? 5.899 -13.218 -41.027 1.00 88.94 633 ALA A C 1
ATOM 5016 O O . ALA A 1 633 ? 4.682 -13.037 -41.098 1.00 88.94 633 ALA A O 1
ATOM 5017 N N . ILE A 1 634 ? 6.728 -12.245 -40.620 1.00 90.81 634 ILE A N 1
ATOM 5018 C CA . ILE A 1 634 ? 6.252 -10.910 -40.213 1.00 90.81 634 ILE A CA 1
ATOM 5019 C C . ILE A 1 634 ? 5.622 -10.103 -41.363 1.00 90.81 634 ILE A C 1
ATOM 5021 O O . ILE A 1 634 ? 4.829 -9.194 -41.110 1.00 90.81 634 ILE A O 1
ATOM 5025 N N . GLU A 1 635 ? 5.910 -10.444 -42.624 1.00 89.44 635 GLU A N 1
ATOM 5026 C CA . GLU A 1 635 ? 5.306 -9.795 -43.796 1.00 89.44 635 GLU A CA 1
ATOM 5027 C C . GLU A 1 635 ? 3.863 -10.247 -44.055 1.00 89.44 635 GLU A C 1
ATOM 5029 O O . GLU A 1 635 ? 3.167 -9.665 -44.893 1.00 89.44 635 GLU A O 1
ATOM 5034 N N . ASN A 1 636 ? 3.376 -11.254 -43.320 1.00 91.25 636 ASN A N 1
ATOM 5035 C CA . ASN A 1 636 ? 2.032 -11.775 -43.506 1.00 91.25 636 ASN A CA 1
ATOM 5036 C C . ASN A 1 636 ? 0.974 -10.667 -43.286 1.00 91.25 636 ASN A C 1
ATOM 5038 O O . ASN A 1 636 ? 0.881 -10.087 -42.193 1.00 91.25 636 ASN A O 1
ATOM 5042 N N . PRO A 1 637 ? 0.109 -10.381 -44.283 1.00 90.44 637 PRO A N 1
ATOM 5043 C CA . PRO A 1 637 ? -0.864 -9.293 -44.202 1.00 90.44 637 PRO A CA 1
ATOM 5044 C C . PRO A 1 637 ? -1.880 -9.467 -43.064 1.00 90.44 637 PRO A C 1
ATOM 5046 O O . PRO A 1 637 ? -2.463 -8.476 -42.613 1.00 90.44 637 PRO A O 1
ATOM 5049 N N . LYS A 1 638 ? -2.068 -10.691 -42.547 1.00 91.88 638 LYS A N 1
ATOM 5050 C CA . LYS A 1 638 ? -2.971 -10.980 -41.423 1.00 91.88 638 LYS A CA 1
ATOM 5051 C C . LYS A 1 638 ? -2.598 -10.237 -40.141 1.00 91.88 638 LYS A C 1
ATOM 5053 O O . LYS A 1 638 ? -3.493 -9.927 -39.354 1.00 91.88 638 LYS A O 1
ATOM 5058 N N . PHE A 1 639 ? -1.331 -9.864 -39.938 1.00 92.31 639 PHE A N 1
ATOM 5059 C CA . PHE A 1 639 ? -0.941 -9.034 -38.791 1.00 92.31 639 PHE A CA 1
ATOM 5060 C C . PHE A 1 639 ? -1.630 -7.660 -38.775 1.00 92.31 639 PHE A C 1
ATOM 5062 O O . PHE A 1 639 ? -1.819 -7.094 -37.700 1.00 92.31 639 PHE A O 1
ATOM 5069 N N . LYS A 1 640 ? -2.048 -7.136 -39.939 1.00 88.56 640 LYS A N 1
ATOM 5070 C CA . LYS A 1 640 ? -2.798 -5.871 -40.047 1.00 88.56 640 LYS A CA 1
ATOM 5071 C C . LYS A 1 640 ? -4.303 -6.041 -39.817 1.00 88.56 640 LYS A C 1
ATOM 5073 O O . LYS A 1 640 ? -4.965 -5.074 -39.453 1.00 88.56 640 LYS A O 1
ATOM 5078 N N . THR A 1 641 ? -4.852 -7.235 -40.047 1.00 92.44 641 THR A N 1
ATOM 5079 C CA . THR A 1 641 ? -6.294 -7.511 -39.905 1.00 92.44 641 THR A CA 1
ATOM 5080 C C . THR A 1 641 ? -6.666 -8.070 -38.535 1.00 92.44 641 THR A C 1
ATOM 5082 O O . THR A 1 641 ? -7.776 -7.845 -38.056 1.00 92.44 641 THR A O 1
ATOM 5085 N N . LEU A 1 642 ? -5.763 -8.826 -37.907 1.00 92.81 642 LEU A N 1
ATOM 5086 C CA . LEU A 1 642 ? -5.979 -9.422 -36.591 1.00 92.81 642 LEU A CA 1
ATOM 5087 C C . LEU A 1 642 ? -5.680 -8.423 -35.463 1.00 92.81 642 LEU A C 1
ATOM 5089 O O . LEU A 1 642 ? -5.152 -7.333 -35.679 1.00 92.81 642 LEU A O 1
ATOM 5093 N N . ARG A 1 643 ? -6.017 -8.795 -34.221 1.00 88.62 643 ARG A N 1
ATOM 5094 C CA . ARG A 1 643 ? -5.699 -7.971 -33.043 1.00 88.62 643 ARG A CA 1
ATOM 5095 C C . ARG A 1 643 ? -4.189 -7.725 -32.947 1.00 88.62 643 ARG A C 1
ATOM 5097 O O . ARG A 1 643 ? -3.402 -8.665 -33.036 1.00 88.62 643 ARG A O 1
ATOM 5104 N N . SER A 1 644 ? -3.792 -6.489 -32.639 1.00 89.38 644 SER A N 1
ATOM 5105 C CA . SER A 1 644 ? -2.379 -6.080 -32.515 1.00 89.38 644 SER A CA 1
ATOM 5106 C C . SER A 1 644 ? -1.574 -6.883 -31.485 1.00 89.38 644 SER A C 1
ATOM 5108 O O . SER A 1 644 ? -0.350 -6.931 -31.569 1.00 89.38 644 SER A O 1
ATOM 5110 N N . GLN A 1 645 ? -2.250 -7.566 -30.553 1.00 88.94 645 GLN A N 1
ATOM 5111 C CA . GLN A 1 645 ? -1.634 -8.484 -29.593 1.00 88.94 645 GLN A CA 1
ATOM 5112 C C . GLN A 1 645 ? -0.785 -9.584 -30.257 1.00 88.94 645 GLN A C 1
ATOM 5114 O O . GLN A 1 645 ? 0.171 -10.045 -29.649 1.00 88.94 645 GLN A O 1
ATOM 5119 N N . TRP A 1 646 ? -1.111 -10.007 -31.484 1.00 93.50 646 TRP A N 1
ATOM 5120 C CA . TRP A 1 646 ? -0.378 -11.080 -32.164 1.00 93.50 646 TRP A CA 1
ATOM 5121 C C . TRP A 1 646 ? 0.935 -10.593 -32.754 1.00 93.50 646 TRP A C 1
ATOM 5123 O O . TRP A 1 646 ? 1.954 -11.243 -32.565 1.00 93.50 646 TRP A O 1
ATOM 5133 N N . LEU A 1 647 ? 0.926 -9.418 -33.393 1.00 94.31 647 LEU A N 1
ATOM 5134 C CA . LEU A 1 647 ? 2.159 -8.764 -33.832 1.00 94.31 647 LEU A CA 1
ATOM 5135 C C . LEU A 1 647 ? 3.043 -8.429 -32.624 1.00 94.31 647 LEU A C 1
ATOM 5137 O O . LEU A 1 647 ? 4.255 -8.598 -32.675 1.00 94.31 647 LEU A O 1
ATOM 5141 N N . ARG A 1 648 ? 2.427 -8.027 -31.506 1.00 93.25 648 ARG A N 1
ATOM 5142 C CA . ARG A 1 648 ? 3.138 -7.824 -30.244 1.00 93.25 648 ARG A CA 1
ATOM 5143 C C . ARG A 1 648 ? 3.807 -9.097 -29.738 1.00 93.25 648 ARG A C 1
ATOM 5145 O O . ARG A 1 648 ? 5.010 -9.072 -29.517 1.00 93.25 648 ARG A O 1
ATOM 5152 N N . ALA A 1 649 ? 3.058 -10.188 -29.581 1.00 91.50 649 ALA A N 1
ATOM 5153 C CA . ALA A 1 649 ? 3.606 -11.473 -29.149 1.00 91.50 649 ALA A CA 1
ATOM 5154 C C . ALA A 1 649 ? 4.714 -11.966 -30.097 1.00 91.50 649 ALA A C 1
ATOM 5156 O O . ALA A 1 649 ? 5.717 -12.507 -29.646 1.00 91.50 649 ALA A O 1
ATOM 5157 N N . TRP A 1 650 ? 4.570 -11.714 -31.400 1.00 94.69 650 TRP A N 1
ATOM 5158 C CA . TRP A 1 650 ? 5.577 -12.047 -32.404 1.00 94.69 650 TRP A CA 1
ATOM 5159 C C . TRP A 1 650 ? 6.899 -11.283 -32.215 1.00 94.69 650 TRP A C 1
ATOM 5161 O O . TRP A 1 650 ? 7.969 -11.890 -32.221 1.00 94.69 650 TRP A O 1
ATOM 5171 N N . LEU A 1 651 ? 6.835 -9.960 -32.003 1.00 93.69 651 LEU A N 1
ATOM 5172 C CA . LEU A 1 651 ? 8.018 -9.126 -31.744 1.00 93.69 651 LEU A CA 1
ATOM 5173 C C . LEU A 1 651 ? 8.659 -9.442 -30.384 1.00 93.69 651 LEU A C 1
ATOM 5175 O O . LEU A 1 651 ? 9.872 -9.632 -30.296 1.00 93.69 651 LEU A O 1
ATOM 5179 N N . LEU A 1 652 ? 7.846 -9.504 -29.322 1.00 92.12 652 LEU A N 1
ATOM 5180 C CA . LEU A 1 652 ? 8.329 -9.740 -27.959 1.00 92.12 652 LEU A CA 1
ATOM 5181 C C . LEU A 1 652 ? 8.872 -11.160 -27.780 1.00 92.12 652 LEU A C 1
ATOM 5183 O O . LEU A 1 652 ? 9.832 -11.349 -27.037 1.00 92.12 652 LEU A O 1
ATOM 5187 N N . GLY A 1 653 ? 8.306 -12.145 -28.478 1.00 90.81 653 GLY A N 1
ATOM 5188 C CA . GLY A 1 653 ? 8.822 -13.509 -28.502 1.00 90.81 653 GLY A CA 1
ATOM 5189 C C . GLY A 1 653 ? 10.249 -13.567 -29.032 1.00 90.81 653 GLY A C 1
ATOM 5190 O O . GLY A 1 653 ? 11.120 -14.097 -28.345 1.00 90.81 653 GLY A O 1
ATOM 5191 N N . ALA A 1 654 ? 10.498 -12.947 -30.190 1.00 91.69 654 ALA A N 1
ATOM 5192 C CA . ALA A 1 654 ? 11.806 -12.936 -30.842 1.00 91.69 654 ALA A CA 1
ATOM 5193 C C . ALA A 1 654 ? 12.907 -12.319 -29.970 1.00 91.69 654 ALA A C 1
ATOM 5195 O O . ALA A 1 654 ? 13.914 -12.975 -29.721 1.00 91.69 654 ALA A O 1
ATOM 5196 N N . ILE A 1 655 ? 12.692 -11.112 -29.426 1.00 90.25 655 ILE A N 1
ATOM 5197 C CA . ILE A 1 655 ? 13.676 -10.467 -28.535 1.00 90.25 655 ILE A CA 1
ATOM 5198 C C . ILE A 1 655 ? 13.869 -11.236 -27.219 1.00 90.25 655 ILE A C 1
ATOM 5200 O O . ILE A 1 655 ? 14.876 -11.043 -26.550 1.00 90.25 655 ILE A O 1
ATOM 5204 N N . SER A 1 656 ? 12.919 -12.096 -26.831 1.00 87.75 656 SER A N 1
ATOM 5205 C CA . SER A 1 656 ? 13.017 -12.925 -25.623 1.00 87.75 656 SER A CA 1
ATOM 5206 C C . SER A 1 656 ? 13.793 -14.226 -25.842 1.00 87.75 656 SER A C 1
ATOM 5208 O O . SER A 1 656 ? 13.944 -15.005 -24.901 1.00 87.75 656 SER A O 1
ATOM 5210 N N . HIS A 1 657 ? 14.284 -14.488 -27.057 1.00 87.38 657 HIS A N 1
ATOM 5211 C CA . HIS A 1 657 ? 15.085 -15.673 -27.334 1.00 87.38 657 HIS A CA 1
ATOM 5212 C C . HIS A 1 657 ? 16.421 -15.614 -26.555 1.00 87.38 657 HIS A C 1
ATOM 5214 O O . HIS A 1 657 ? 17.131 -14.611 -26.672 1.00 87.38 657 HIS A O 1
ATOM 5220 N N . PRO A 1 658 ? 16.831 -16.659 -25.804 1.00 78.75 658 PRO A N 1
ATOM 5221 C CA . PRO A 1 658 ? 18.038 -16.605 -24.963 1.00 78.75 658 PRO A CA 1
ATOM 5222 C C . PRO A 1 658 ? 19.339 -16.303 -25.725 1.00 78.75 658 PRO A C 1
ATOM 5224 O O . PRO A 1 658 ? 20.236 -15.653 -25.201 1.00 78.75 658 PRO A O 1
ATOM 5227 N N . ASN A 1 659 ? 19.418 -16.728 -26.990 1.00 79.75 659 ASN A N 1
ATOM 5228 C CA . ASN A 1 659 ? 20.555 -16.478 -27.885 1.00 79.75 659 ASN A CA 1
ATOM 5229 C C . ASN A 1 659 ? 20.219 -15.437 -28.972 1.00 79.75 659 ASN A C 1
ATOM 5231 O O . ASN A 1 659 ? 20.649 -15.576 -30.113 1.00 79.75 659 ASN A O 1
ATOM 5235 N N . THR A 1 660 ? 19.424 -14.403 -28.662 1.00 79.75 660 THR A N 1
ATOM 5236 C CA . THR A 1 660 ? 19.043 -13.367 -29.655 1.00 79.75 660 THR A CA 1
ATOM 5237 C C . THR A 1 660 ? 20.260 -12.731 -30.334 1.00 79.75 660 THR A C 1
ATOM 5239 O O . THR A 1 660 ? 20.200 -12.409 -31.516 1.00 79.75 660 THR A O 1
ATOM 5242 N N . ALA A 1 661 ? 21.392 -12.609 -29.632 1.00 76.38 661 ALA A N 1
ATOM 5243 C CA . ALA A 1 661 ? 22.633 -12.081 -30.199 1.00 76.38 661 ALA A CA 1
ATOM 5244 C C . ALA A 1 661 ? 23.093 -12.844 -31.460 1.00 76.38 661 ALA A C 1
ATOM 5246 O O . ALA A 1 661 ? 23.545 -12.213 -32.415 1.00 76.38 661 ALA A O 1
ATOM 5247 N N . GLN A 1 662 ? 22.912 -14.171 -31.502 1.00 80.06 662 GLN A N 1
ATOM 5248 C CA . GLN A 1 662 ? 23.277 -15.016 -32.646 1.00 80.06 662 GLN A CA 1
ATOM 5249 C C . GLN A 1 662 ? 22.434 -14.702 -33.891 1.00 80.06 662 GLN A C 1
ATOM 5251 O O . GLN A 1 662 ? 22.967 -14.648 -34.995 1.00 80.06 662 GLN A O 1
ATOM 5256 N N . TYR A 1 663 ? 21.140 -14.438 -33.703 1.00 80.81 663 TYR A N 1
ATOM 5257 C CA . TYR A 1 663 ? 20.176 -14.159 -34.778 1.00 80.81 663 TYR A CA 1
ATOM 5258 C C . TYR A 1 663 ? 19.947 -12.654 -34.998 1.00 80.81 663 TYR A C 1
ATOM 5260 O O . TYR A 1 663 ? 19.091 -12.234 -35.781 1.00 80.81 663 TYR A O 1
ATOM 5268 N N . SER A 1 664 ? 20.729 -11.818 -34.307 1.00 72.38 664 SER A N 1
ATOM 5269 C CA . SER A 1 664 ? 20.534 -10.369 -34.263 1.00 72.38 664 SER A CA 1
ATOM 5270 C C . SER A 1 664 ? 20.681 -9.713 -35.630 1.00 72.38 664 SER A C 1
ATOM 5272 O O . SER A 1 664 ? 19.985 -8.744 -35.886 1.00 72.38 664 SER A O 1
ATOM 5274 N N . GLY A 1 665 ? 21.513 -10.238 -36.535 1.00 78.50 665 GLY A N 1
ATOM 5275 C CA . GLY A 1 665 ? 21.692 -9.664 -37.874 1.00 78.50 665 GLY A CA 1
ATOM 5276 C C . GLY A 1 665 ? 20.397 -9.643 -38.693 1.00 78.50 665 GLY A C 1
ATOM 5277 O O . GLY A 1 665 ? 20.005 -8.594 -39.205 1.00 78.50 665 GLY A O 1
ATOM 5278 N N . GLN A 1 666 ? 19.697 -10.779 -38.763 1.00 82.25 666 GLN A N 1
ATOM 5279 C CA . GLN A 1 666 ? 18.408 -10.888 -39.453 1.00 82.25 666 GLN A CA 1
ATOM 5280 C C . GLN A 1 666 ? 17.331 -10.046 -38.759 1.00 82.25 666 GLN A C 1
ATOM 5282 O O . GLN A 1 666 ? 16.574 -9.328 -39.418 1.00 82.25 666 GLN A O 1
ATOM 5287 N N . PHE A 1 667 ? 17.273 -10.130 -37.430 1.00 87.75 667 PHE A N 1
ATOM 5288 C CA . PHE A 1 667 ? 16.282 -9.426 -36.626 1.00 87.75 667 PHE A CA 1
ATOM 5289 C C . PHE A 1 667 ? 16.450 -7.900 -36.731 1.00 87.75 667 PHE A C 1
ATOM 5291 O O . PHE A 1 667 ? 15.508 -7.206 -37.105 1.00 87.75 667 PHE A O 1
ATOM 5298 N N . ARG A 1 668 ? 17.666 -7.379 -36.518 1.00 88.06 668 ARG A N 1
ATOM 5299 C CA . ARG A 1 668 ? 18.019 -5.953 -36.655 1.00 88.06 668 ARG A CA 1
ATOM 5300 C C . ARG A 1 668 ? 17.762 -5.433 -38.059 1.00 88.06 668 ARG A C 1
ATOM 5302 O O . ARG A 1 668 ? 17.140 -4.386 -38.207 1.00 88.06 668 ARG A O 1
ATOM 5309 N N . GLY A 1 669 ? 18.190 -6.180 -39.082 1.00 87.44 669 GLY A N 1
ATOM 5310 C CA . GLY A 1 669 ? 17.975 -5.804 -40.478 1.00 87.44 669 GLY A CA 1
ATOM 5311 C C . GLY A 1 669 ? 16.495 -5.578 -40.780 1.00 87.44 669 GLY A C 1
ATOM 5312 O O . GLY A 1 669 ? 16.141 -4.560 -41.369 1.00 87.44 669 GLY A O 1
ATOM 5313 N N . LYS A 1 670 ? 15.622 -6.470 -40.291 1.00 90.62 670 LYS A N 1
ATOM 5314 C CA . LYS A 1 670 ? 14.174 -6.344 -40.481 1.00 90.62 670 LYS A CA 1
ATOM 5315 C C . LYS A 1 670 ? 13.553 -5.221 -39.651 1.00 90.62 670 LYS A C 1
ATOM 5317 O O . LYS A 1 670 ? 12.635 -4.558 -40.124 1.00 90.62 670 LYS A O 1
ATOM 5322 N N . LEU A 1 671 ? 14.045 -4.988 -38.433 1.00 91.38 671 LEU A N 1
ATOM 5323 C CA . LEU A 1 671 ? 13.583 -3.879 -37.595 1.00 91.38 671 LEU A CA 1
ATOM 5324 C C . LEU A 1 671 ? 13.959 -2.502 -38.160 1.00 91.38 671 LEU A C 1
ATOM 5326 O O . LEU A 1 671 ? 13.235 -1.550 -37.889 1.00 91.38 671 LEU A O 1
ATOM 5330 N N . ALA A 1 672 ? 15.048 -2.400 -38.929 1.00 89.69 672 ALA A N 1
ATOM 5331 C CA . ALA A 1 672 ? 15.511 -1.159 -39.557 1.00 89.69 672 ALA A CA 1
ATOM 5332 C C . ALA A 1 672 ? 14.744 -0.776 -40.839 1.00 89.69 672 ALA A C 1
ATOM 5334 O O . ALA A 1 672 ? 14.863 0.347 -41.330 1.00 89.69 672 ALA A O 1
ATOM 5335 N N . GLU A 1 673 ? 13.949 -1.687 -41.407 1.00 90.19 673 GLU A N 1
ATOM 5336 C CA . GLU A 1 673 ? 13.099 -1.382 -42.560 1.00 90.19 673 GLU A CA 1
ATOM 5337 C C . GLU A 1 673 ? 11.972 -0.398 -42.204 1.00 90.19 673 GLU A C 1
ATOM 5339 O O . GLU A 1 673 ? 11.580 -0.257 -41.047 1.00 90.19 673 GLU A O 1
ATOM 5344 N N . ASN A 1 674 ? 11.389 0.242 -43.226 1.00 86.81 674 ASN A N 1
ATOM 5345 C CA . ASN A 1 674 ? 10.230 1.137 -43.089 1.00 86.81 674 ASN A CA 1
ATOM 5346 C C . ASN A 1 674 ? 10.408 2.214 -42.002 1.00 86.81 674 ASN A C 1
ATOM 5348 O O . ASN A 1 674 ? 9.490 2.456 -41.222 1.00 86.81 674 ASN A O 1
ATOM 5352 N N . ASP A 1 675 ? 11.588 2.842 -41.964 1.00 86.19 675 ASP A N 1
ATOM 5353 C CA . ASP A 1 675 ? 11.921 3.913 -41.015 1.00 86.19 675 ASP A CA 1
ATOM 5354 C C . ASP A 1 675 ? 11.800 3.481 -39.541 1.00 86.19 675 ASP A C 1
ATOM 5356 O O . ASP A 1 675 ? 11.304 4.212 -38.689 1.00 86.19 675 ASP A O 1
ATOM 5360 N N . TYR A 1 676 ? 12.242 2.255 -39.239 1.00 92.44 676 TYR A N 1
ATOM 5361 C CA . TYR A 1 676 ? 12.320 1.716 -37.878 1.00 92.44 676 TYR A CA 1
ATOM 5362 C C . TYR A 1 676 ? 10.963 1.579 -37.145 1.00 92.44 676 TYR A C 1
ATOM 5364 O O . TYR A 1 676 ? 10.935 1.411 -35.925 1.00 92.44 676 TYR A O 1
ATOM 5372 N N . ASP A 1 677 ? 9.826 1.556 -37.859 1.00 91.62 677 ASP A N 1
ATOM 5373 C CA . ASP A 1 677 ? 8.471 1.427 -37.274 1.00 91.62 677 ASP A CA 1
ATOM 5374 C C . ASP A 1 677 ? 8.311 0.175 -36.384 1.00 91.62 677 ASP A C 1
ATOM 5376 O O . ASP A 1 677 ? 7.689 0.218 -35.316 1.00 91.62 677 ASP A O 1
ATOM 5380 N N . LEU A 1 678 ? 8.900 -0.958 -36.783 1.00 92.94 678 LEU A N 1
ATOM 5381 C CA . LEU A 1 678 ? 8.881 -2.178 -35.968 1.00 92.94 678 LEU A CA 1
ATOM 5382 C C . LEU A 1 678 ? 9.773 -2.062 -34.728 1.00 92.94 678 LEU A C 1
ATOM 5384 O O . LEU A 1 678 ? 9.411 -2.593 -33.676 1.00 92.94 678 LEU A O 1
ATOM 5388 N N . TYR A 1 679 ? 10.902 -1.355 -34.832 1.00 94.44 679 TYR A N 1
ATOM 5389 C CA . TYR A 1 679 ? 11.779 -1.076 -33.696 1.00 94.44 679 TYR A CA 1
ATOM 5390 C C . TYR A 1 679 ? 11.066 -0.181 -32.673 1.00 94.44 679 TYR A C 1
ATOM 5392 O O . TYR A 1 679 ? 11.070 -0.483 -31.480 1.00 94.44 679 TYR A O 1
ATOM 5400 N N . GLU A 1 680 ? 10.365 0.867 -33.126 1.00 94.00 680 GLU A N 1
ATOM 5401 C CA . GLU A 1 680 ? 9.566 1.727 -32.246 1.00 94.00 680 GLU A CA 1
ATOM 5402 C C . GLU A 1 680 ? 8.504 0.909 -31.490 1.00 94.00 680 GLU A C 1
ATOM 5404 O O . GLU A 1 680 ? 8.390 0.988 -30.262 1.00 94.00 680 GLU A O 1
ATOM 5409 N N . LYS A 1 681 ? 7.761 0.057 -32.211 1.00 94.62 681 LYS A N 1
ATOM 5410 C CA . LYS A 1 681 ? 6.747 -0.838 -31.628 1.00 94.62 681 LYS A CA 1
ATOM 5411 C C . LYS A 1 681 ? 7.339 -1.819 -30.625 1.00 94.62 681 LYS A C 1
ATOM 5413 O O . LYS A 1 681 ? 6.715 -2.049 -29.589 1.00 94.62 681 LYS A O 1
ATOM 5418 N N . LEU A 1 682 ? 8.518 -2.375 -30.911 1.00 94.94 682 LEU A N 1
ATOM 5419 C CA . LEU A 1 682 ? 9.236 -3.261 -29.999 1.00 94.94 682 LEU A CA 1
ATOM 5420 C C . LEU A 1 682 ? 9.496 -2.559 -28.663 1.00 94.94 682 LEU A C 1
ATOM 5422 O O . LEU A 1 682 ? 9.098 -3.090 -27.629 1.00 94.94 682 LEU A O 1
ATOM 5426 N N . LEU A 1 683 ? 10.084 -1.357 -28.677 1.00 94.94 683 LEU A N 1
ATOM 5427 C CA . LEU A 1 683 ? 10.387 -0.602 -27.455 1.00 94.94 683 LEU A CA 1
ATOM 5428 C C . LEU A 1 683 ? 9.122 -0.259 -26.660 1.00 94.94 683 LEU A C 1
ATOM 5430 O O . LEU A 1 683 ? 9.056 -0.515 -25.456 1.00 94.94 683 LEU A O 1
ATOM 5434 N N . VAL A 1 684 ? 8.098 0.273 -27.337 1.00 93.44 684 VAL A N 1
ATOM 5435 C CA . VAL A 1 684 ? 6.838 0.686 -26.701 1.00 93.44 684 VAL A CA 1
ATOM 5436 C C . VAL A 1 684 ? 6.118 -0.509 -26.080 1.00 93.44 684 VAL A C 1
ATOM 5438 O O . VAL A 1 684 ? 5.658 -0.441 -24.941 1.00 93.44 684 VAL A O 1
ATOM 5441 N N . TRP A 1 685 ? 6.004 -1.623 -26.804 1.00 93.50 685 TRP A N 1
ATOM 5442 C CA . TRP A 1 685 ? 5.317 -2.800 -26.282 1.00 93.50 685 TRP A CA 1
ATOM 5443 C C . TRP A 1 685 ? 6.130 -3.541 -25.226 1.00 93.50 685 TRP A C 1
ATOM 5445 O O . TRP A 1 685 ? 5.536 -4.060 -24.282 1.00 93.50 685 TRP A O 1
ATOM 5455 N N . PHE A 1 686 ? 7.459 -3.557 -25.339 1.00 92.69 686 PHE A N 1
ATOM 5456 C CA . PHE A 1 686 ? 8.330 -4.131 -24.321 1.00 92.69 686 PHE A CA 1
ATOM 5457 C C . PHE A 1 686 ? 8.185 -3.380 -22.995 1.00 92.69 686 PHE A C 1
ATOM 5459 O O . PHE A 1 686 ? 7.910 -3.994 -21.964 1.00 92.69 686 PHE A O 1
ATOM 5466 N N . GLN A 1 687 ? 8.272 -2.048 -23.036 1.00 90.62 687 GLN A N 1
ATOM 5467 C CA . GLN A 1 687 ? 8.080 -1.186 -21.871 1.00 90.62 687 GLN A CA 1
ATOM 5468 C C . GLN A 1 687 ? 6.673 -1.331 -21.270 1.00 90.62 687 GLN A C 1
ATOM 5470 O O . GLN A 1 687 ? 6.523 -1.343 -20.049 1.00 90.62 687 GLN A O 1
ATOM 5475 N N . ALA A 1 688 ? 5.641 -1.496 -22.099 1.00 85.44 688 ALA A N 1
ATOM 5476 C CA . ALA A 1 688 ? 4.272 -1.638 -21.613 1.00 85.44 688 ALA A CA 1
ATOM 5477 C C . ALA A 1 688 ? 3.981 -3.009 -20.975 1.00 85.44 688 ALA A C 1
ATOM 5479 O O . ALA A 1 688 ? 3.208 -3.083 -20.023 1.00 85.44 688 ALA A O 1
ATOM 5480 N N . GLU A 1 689 ? 4.547 -4.099 -21.504 1.00 82.62 689 GLU A N 1
ATOM 5481 C CA . GLU A 1 689 ? 4.184 -5.465 -21.095 1.00 82.62 689 GLU A CA 1
ATOM 5482 C C . GLU A 1 689 ? 5.165 -6.095 -20.102 1.00 82.62 689 GLU A C 1
ATOM 5484 O O . GLU A 1 689 ? 4.767 -6.921 -19.281 1.00 82.62 689 GLU A O 1
ATOM 5489 N N . LYS A 1 690 ? 6.445 -5.715 -20.155 1.00 86.12 690 LYS A N 1
ATOM 5490 C CA . LYS A 1 690 ? 7.497 -6.293 -19.310 1.00 86.12 690 LYS A CA 1
ATOM 5491 C C . LYS A 1 690 ? 7.843 -5.381 -18.123 1.00 86.12 690 LYS A C 1
ATOM 5493 O O . LYS A 1 690 ? 8.968 -5.399 -17.634 1.00 86.12 690 LYS A O 1
ATOM 5498 N N . THR A 1 691 ? 6.891 -4.581 -17.638 1.00 86.25 691 THR A N 1
ATOM 5499 C CA . THR A 1 691 ? 7.051 -3.740 -16.439 1.00 86.25 691 THR A CA 1
ATOM 5500 C C . THR A 1 691 ? 6.037 -4.062 -15.356 1.00 86.25 691 THR A C 1
ATOM 5502 O O . THR A 1 691 ? 4.936 -4.542 -15.610 1.00 86.25 691 THR A O 1
ATOM 5505 N N . GLN A 1 692 ? 6.437 -3.817 -14.113 1.00 75.69 692 GLN A N 1
ATOM 5506 C CA . GLN A 1 692 ? 5.593 -3.923 -12.935 1.00 75.69 692 GLN A CA 1
ATOM 5507 C C . GLN A 1 692 ? 5.623 -2.604 -12.163 1.00 75.69 692 GLN A C 1
ATOM 5509 O O . GLN A 1 692 ? 6.661 -1.943 -12.103 1.00 75.69 692 GLN A O 1
ATOM 5514 N N . PRO A 1 693 ? 4.516 -2.202 -11.523 1.00 77.75 693 PRO A N 1
ATOM 5515 C CA . PRO A 1 693 ? 4.527 -1.052 -10.629 1.00 77.75 693 PRO A CA 1
ATOM 5516 C C . PRO A 1 693 ? 5.557 -1.236 -9.508 1.00 77.75 693 PRO A C 1
ATOM 5518 O O . PRO A 1 693 ? 5.746 -2.348 -9.014 1.00 77.75 693 PRO A O 1
ATOM 5521 N N . ASN A 1 694 ? 6.186 -0.141 -9.082 1.00 79.62 694 ASN A N 1
ATOM 5522 C CA . ASN A 1 694 ? 7.267 -0.157 -8.103 1.00 79.62 694 ASN A CA 1
ATOM 5523 C C . ASN A 1 694 ? 6.870 -0.916 -6.816 1.00 79.62 694 ASN A C 1
ATOM 5525 O O . ASN A 1 694 ? 5.997 -0.443 -6.073 1.00 79.62 694 ASN A O 1
ATOM 5529 N N . PRO A 1 695 ? 7.510 -2.060 -6.512 1.00 69.56 695 PRO A N 1
ATOM 5530 C CA . PRO A 1 695 ? 7.114 -2.897 -5.386 1.00 69.56 695 PRO A CA 1
ATOM 5531 C C . PRO A 1 695 ? 7.406 -2.239 -4.031 1.00 69.56 695 PRO A C 1
ATOM 5533 O O . PRO A 1 695 ? 6.660 -2.466 -3.078 1.00 69.56 695 PRO A O 1
ATOM 5536 N N . LEU A 1 696 ? 8.437 -1.390 -3.935 1.00 72.94 696 LEU A N 1
ATOM 5537 C CA . LEU A 1 696 ? 8.789 -0.680 -2.698 1.00 72.94 696 LEU A CA 1
ATOM 5538 C C . LEU A 1 696 ? 7.772 0.416 -2.368 1.00 72.94 696 LEU A C 1
ATOM 5540 O O . LEU A 1 696 ? 7.385 0.590 -1.209 1.00 72.94 696 LEU A O 1
ATOM 5544 N N . ILE A 1 697 ? 7.294 1.123 -3.393 1.00 69.44 697 ILE A N 1
ATOM 5545 C CA . ILE A 1 697 ? 6.254 2.141 -3.227 1.00 69.44 697 ILE A CA 1
ATOM 5546 C C . ILE A 1 697 ? 4.948 1.461 -2.847 1.00 69.44 697 ILE A C 1
ATOM 5548 O O . ILE A 1 697 ? 4.378 1.823 -1.831 1.00 69.44 697 ILE A O 1
ATOM 5552 N N . LEU A 1 698 ? 4.533 0.403 -3.550 1.00 63.19 698 LEU A N 1
ATOM 5553 C CA . LEU A 1 698 ? 3.325 -0.349 -3.181 1.00 63.19 698 LEU A CA 1
ATOM 5554 C C . LEU A 1 698 ? 3.370 -0.930 -1.757 1.00 63.19 698 LEU A C 1
ATOM 5556 O O . LEU A 1 698 ? 2.321 -1.108 -1.134 1.00 63.19 698 LEU A O 1
ATOM 5560 N N . ALA A 1 699 ? 4.561 -1.242 -1.237 1.00 59.91 699 ALA A N 1
ATOM 5561 C CA . ALA A 1 699 ? 4.727 -1.719 0.132 1.00 59.91 699 ALA A CA 1
ATOM 5562 C C . ALA A 1 699 ? 4.515 -0.616 1.187 1.00 59.91 699 ALA A C 1
ATOM 5564 O O . ALA A 1 699 ? 4.068 -0.923 2.297 1.00 59.91 699 ALA A O 1
ATOM 5565 N N . THR A 1 700 ? 4.819 0.641 0.847 1.00 58.66 700 THR A N 1
ATOM 5566 C CA . THR A 1 700 ? 4.857 1.790 1.770 1.00 58.66 700 THR A CA 1
ATOM 5567 C C . THR A 1 700 ? 3.670 2.740 1.595 1.00 58.66 700 THR A C 1
ATOM 5569 O O . THR A 1 700 ? 3.022 3.098 2.578 1.00 58.66 700 THR A O 1
ATOM 5572 N N . SER A 1 701 ? 3.332 3.107 0.360 1.00 58.22 701 SER A N 1
ATOM 5573 C CA . SER A 1 701 ? 2.184 3.929 -0.007 1.00 58.22 701 SER A CA 1
ATOM 5574 C C . SER A 1 701 ? 1.224 3.125 -0.891 1.00 58.22 701 SER A C 1
ATOM 5576 O O . SER A 1 701 ? 1.606 2.428 -1.827 1.00 58.22 701 SER A O 1
ATOM 5578 N N . LYS A 1 702 ? -0.082 3.223 -0.633 1.00 58.72 702 LYS A N 1
ATOM 5579 C CA . LYS A 1 702 ? -1.092 2.620 -1.523 1.00 58.72 702 LYS A CA 1
ATOM 5580 C C . LYS A 1 702 ? -1.250 3.403 -2.843 1.00 58.72 702 LYS A C 1
ATOM 5582 O O . LYS A 1 702 ? -2.241 3.209 -3.548 1.00 58.72 702 LYS A O 1
ATOM 5587 N N . ASP A 1 703 ? -0.322 4.310 -3.165 1.00 65.56 703 ASP A N 1
ATOM 5588 C CA . ASP A 1 703 ? -0.409 5.171 -4.339 1.00 65.56 703 ASP A CA 1
ATOM 5589 C C . ASP A 1 703 ? 0.106 4.452 -5.586 1.00 65.56 703 ASP A C 1
ATOM 5591 O O . ASP A 1 703 ? 1.282 4.477 -5.959 1.00 65.56 703 ASP A O 1
ATOM 5595 N N . ILE A 1 704 ? -0.840 3.803 -6.253 1.00 62.44 704 ILE A N 1
ATOM 5596 C CA . ILE A 1 704 ? -0.609 3.078 -7.493 1.00 62.44 704 ILE A CA 1
ATOM 5597 C C . ILE A 1 704 ? -0.149 3.983 -8.636 1.00 62.44 704 ILE A C 1
ATOM 5599 O O . ILE A 1 704 ? 0.583 3.514 -9.503 1.00 62.44 704 ILE A O 1
ATOM 5603 N N . LYS A 1 705 ? -0.554 5.261 -8.664 1.00 69.31 705 LYS A N 1
ATOM 5604 C CA . LYS A 1 705 ? -0.175 6.164 -9.757 1.00 69.31 705 LYS A CA 1
ATOM 5605 C C . LYS A 1 705 ? 1.315 6.447 -9.675 1.00 69.31 705 LYS A C 1
ATOM 5607 O O . LYS A 1 705 ? 2.019 6.291 -10.669 1.00 69.31 705 LYS A O 1
ATOM 5612 N N . VAL A 1 706 ? 1.790 6.756 -8.471 1.00 73.19 706 VAL A N 1
ATOM 5613 C CA . VAL A 1 706 ? 3.215 6.968 -8.206 1.00 73.19 706 VAL A CA 1
ATOM 5614 C C . VAL A 1 706 ? 4.000 5.677 -8.456 1.00 73.19 706 VAL A C 1
ATOM 5616 O O . VAL A 1 706 ? 4.987 5.698 -9.192 1.00 73.19 706 VAL A O 1
ATOM 5619 N N . ALA A 1 707 ? 3.521 4.532 -7.960 1.00 71.38 707 ALA A N 1
ATOM 5620 C CA . ALA A 1 707 ? 4.174 3.244 -8.197 1.00 71.38 707 ALA A CA 1
ATOM 5621 C C . ALA A 1 707 ? 4.256 2.870 -9.689 1.00 71.38 707 ALA A C 1
ATOM 5623 O O . ALA A 1 707 ? 5.262 2.321 -10.126 1.00 71.38 707 ALA A O 1
ATOM 5624 N N . THR A 1 708 ? 3.228 3.183 -10.479 1.00 74.88 708 THR A N 1
ATOM 5625 C CA . THR A 1 708 ? 3.212 2.923 -11.929 1.00 74.88 708 THR A CA 1
ATOM 5626 C C . THR A 1 708 ? 4.124 3.896 -12.676 1.00 74.88 708 THR A C 1
ATOM 5628 O O . THR A 1 708 ? 4.829 3.491 -13.591 1.00 74.88 708 THR A O 1
ATOM 5631 N N . SER A 1 709 ? 4.187 5.167 -12.263 1.00 76.06 709 SER A N 1
ATOM 5632 C CA . SER A 1 709 ? 5.114 6.137 -12.867 1.00 76.06 709 SER A CA 1
ATOM 5633 C C . SER A 1 709 ? 6.591 5.815 -12.614 1.00 76.06 709 SER A C 1
ATOM 5635 O O . SER A 1 709 ? 7.446 6.177 -13.422 1.00 76.06 709 SER A O 1
ATOM 5637 N N . LEU A 1 710 ? 6.877 5.110 -11.515 1.00 82.81 710 LEU A N 1
ATOM 5638 C CA . LEU A 1 710 ? 8.211 4.665 -11.111 1.00 82.81 710 LEU A CA 1
ATOM 5639 C C . LEU A 1 710 ? 8.376 3.149 -11.284 1.00 82.81 710 LEU A C 1
ATOM 5641 O O . LEU A 1 710 ? 9.065 2.507 -10.488 1.00 82.81 710 LEU A O 1
ATOM 5645 N N . ALA A 1 711 ? 7.709 2.583 -12.297 1.00 83.75 711 ALA A N 1
ATOM 5646 C CA . ALA A 1 711 ? 7.692 1.154 -12.585 1.00 83.75 711 ALA A CA 1
ATOM 5647 C C . ALA A 1 711 ? 9.098 0.548 -12.691 1.00 83.75 711 ALA A C 1
ATOM 5649 O O . ALA A 1 711 ? 10.067 1.224 -13.049 1.00 83.75 711 ALA A O 1
ATOM 5650 N N . TRP A 1 712 ? 9.170 -0.742 -12.375 1.00 86.25 712 TRP A N 1
ATOM 5651 C CA . TRP A 1 712 ? 10.359 -1.582 -12.406 1.00 86.25 712 TRP A CA 1
ATOM 5652 C C . TRP A 1 712 ? 10.244 -2.668 -13.485 1.00 86.25 712 TRP A C 1
ATOM 5654 O O . TRP A 1 712 ? 9.133 -3.033 -13.877 1.00 86.25 712 TRP A O 1
ATOM 5664 N N . PRO A 1 713 ? 11.374 -3.242 -13.925 1.00 86.75 713 PRO A N 1
ATOM 5665 C CA . PRO A 1 713 ? 11.402 -4.467 -14.723 1.00 86.75 713 PRO A CA 1
ATOM 5666 C C . PRO A 1 713 ? 10.657 -5.646 -14.071 1.00 86.75 713 PRO A C 1
ATOM 5668 O O . PRO A 1 713 ? 10.764 -5.844 -12.857 1.00 86.75 713 PRO A O 1
ATOM 5671 N N . THR A 1 714 ? 9.943 -6.458 -14.862 1.00 76.75 714 THR A N 1
ATOM 5672 C CA . THR A 1 714 ? 9.367 -7.745 -14.398 1.00 76.75 714 THR A CA 1
ATOM 5673 C C . THR A 1 714 ? 10.394 -8.876 -14.394 1.00 76.75 714 THR A C 1
ATOM 5675 O O . THR A 1 714 ? 10.460 -9.641 -13.440 1.00 76.75 714 THR A O 1
ATOM 5678 N N . ASP A 1 715 ? 11.219 -8.964 -15.443 1.00 77.50 715 ASP A N 1
ATOM 5679 C CA . ASP A 1 715 ? 12.242 -10.000 -15.631 1.00 77.50 715 ASP A CA 1
ATOM 5680 C C . ASP A 1 715 ? 13.601 -9.338 -15.876 1.00 77.50 715 ASP A C 1
ATOM 5682 O O . ASP A 1 715 ? 13.867 -8.813 -16.955 1.00 77.50 715 ASP A O 1
ATOM 5686 N N . LEU A 1 716 ? 14.469 -9.340 -14.865 1.00 80.88 716 LEU A N 1
ATOM 5687 C CA . LEU A 1 716 ? 15.759 -8.656 -14.955 1.00 80.88 716 LEU A CA 1
ATOM 5688 C C . LEU A 1 716 ? 16.646 -9.207 -16.073 1.00 80.88 716 LEU A C 1
ATOM 5690 O O . LEU A 1 716 ? 17.320 -8.420 -16.730 1.00 80.88 716 LEU A O 1
ATOM 5694 N N . THR A 1 717 ? 16.627 -10.517 -16.321 1.00 80.38 717 THR A N 1
ATOM 5695 C CA . THR A 1 717 ? 17.464 -11.143 -17.351 1.00 80.38 717 THR A CA 1
ATOM 5696 C C . THR A 1 717 ? 17.053 -10.663 -18.737 1.00 80.38 717 THR A C 1
ATOM 5698 O O . THR A 1 717 ? 17.896 -10.200 -19.506 1.00 80.38 717 THR A O 1
ATOM 5701 N N . LEU A 1 718 ? 15.749 -10.683 -19.023 1.00 84.81 718 LEU A N 1
ATOM 5702 C CA . LEU A 1 718 ? 15.219 -10.173 -20.285 1.00 84.81 718 LEU A CA 1
ATOM 5703 C C . LEU A 1 718 ? 15.487 -8.669 -20.448 1.00 84.81 718 LEU A C 1
ATOM 5705 O O . LEU A 1 718 ? 15.835 -8.209 -21.533 1.00 84.81 718 LEU A O 1
ATOM 5709 N N . TRP A 1 719 ? 15.363 -7.892 -19.371 1.00 90.12 719 TRP A N 1
ATOM 5710 C CA . TRP A 1 719 ? 15.665 -6.463 -19.409 1.00 90.12 719 TRP A CA 1
ATOM 5711 C C . TRP A 1 719 ? 17.133 -6.177 -19.692 1.00 90.12 719 TRP A C 1
ATOM 5713 O O . TRP A 1 719 ? 17.412 -5.323 -20.525 1.00 90.12 719 TRP A O 1
ATOM 5723 N N . PHE A 1 720 ? 18.072 -6.894 -19.071 1.00 87.31 720 PHE A N 1
ATOM 5724 C CA . PHE A 1 720 ? 19.490 -6.750 -19.406 1.00 87.31 720 PHE A CA 1
ATOM 5725 C C . PHE A 1 720 ? 19.750 -7.047 -20.880 1.00 87.31 720 PHE A C 1
ATOM 5727 O O . PHE A 1 720 ? 20.444 -6.276 -21.536 1.00 87.31 720 PHE A O 1
ATOM 5734 N N . GLN A 1 721 ? 19.148 -8.109 -21.417 1.00 87.06 721 GLN A N 1
ATOM 5735 C CA . GLN A 1 721 ? 19.267 -8.453 -22.830 1.00 87.06 721 GLN A CA 1
ATOM 5736 C C . GLN A 1 721 ? 18.762 -7.329 -23.745 1.00 87.06 721 GLN A C 1
ATOM 5738 O O . GLN A 1 721 ? 19.453 -6.957 -24.692 1.00 87.06 721 GLN A O 1
ATOM 5743 N N . VAL A 1 722 ? 17.602 -6.741 -23.444 1.00 91.25 722 VAL A N 1
ATOM 5744 C CA . VAL A 1 722 ? 17.060 -5.617 -24.224 1.00 91.25 722 VAL A CA 1
ATOM 5745 C C . VAL A 1 722 ? 17.902 -4.353 -24.072 1.00 91.25 722 VAL A C 1
ATOM 5747 O O . VAL A 1 722 ? 18.127 -3.654 -25.054 1.00 91.25 722 VAL A O 1
ATOM 5750 N N . ILE A 1 723 ? 18.418 -4.060 -22.878 1.00 92.50 723 ILE A N 1
ATOM 5751 C CA . ILE A 1 723 ? 19.313 -2.916 -22.674 1.00 92.50 723 ILE A CA 1
ATOM 5752 C C . ILE A 1 723 ? 20.613 -3.100 -23.465 1.00 92.50 723 ILE A C 1
ATOM 5754 O O . ILE A 1 723 ? 21.040 -2.157 -24.121 1.00 92.50 723 ILE A O 1
ATOM 5758 N N . ILE A 1 724 ? 21.216 -4.295 -23.467 1.00 90.25 724 ILE A N 1
ATOM 5759 C CA . ILE A 1 724 ? 22.388 -4.604 -24.306 1.00 90.25 724 ILE A CA 1
ATOM 5760 C C . ILE A 1 724 ? 22.053 -4.382 -25.783 1.00 90.25 724 ILE A C 1
ATOM 5762 O O . ILE A 1 724 ? 22.775 -3.662 -26.466 1.00 90.25 724 ILE A O 1
ATOM 5766 N N . PHE A 1 725 ? 20.929 -4.936 -26.244 1.00 90.56 725 PHE A N 1
ATOM 5767 C CA . PHE A 1 725 ? 20.459 -4.796 -27.621 1.00 90.56 725 PHE A CA 1
ATOM 5768 C C . PHE A 1 725 ? 20.317 -3.323 -28.037 1.00 90.56 725 PHE A C 1
ATOM 5770 O O . PHE A 1 725 ? 20.842 -2.918 -29.070 1.00 90.56 725 PHE A O 1
ATOM 5777 N N . ILE A 1 726 ? 19.688 -2.498 -27.193 1.00 92.88 726 ILE A N 1
ATOM 5778 C CA . ILE A 1 726 ? 19.522 -1.059 -27.434 1.00 92.88 726 ILE A CA 1
ATOM 5779 C C . ILE A 1 726 ? 20.868 -0.327 -27.422 1.00 92.88 726 ILE A C 1
ATOM 5781 O O . ILE A 1 726 ? 21.108 0.507 -28.292 1.00 92.88 726 ILE A O 1
ATOM 5785 N N . LEU A 1 727 ? 21.742 -0.600 -26.447 1.00 91.81 727 LEU A N 1
ATOM 5786 C CA . LEU A 1 727 ? 23.038 0.077 -26.322 1.00 91.81 727 LEU A CA 1
ATOM 5787 C C . LEU A 1 727 ? 23.948 -0.193 -27.527 1.00 91.81 727 LEU A C 1
ATOM 5789 O O . LEU A 1 727 ? 24.648 0.716 -27.967 1.00 91.81 727 LEU A O 1
ATOM 5793 N N . GLU A 1 728 ? 23.925 -1.412 -28.070 1.00 89.94 728 GLU A N 1
ATOM 5794 C CA . GLU A 1 728 ? 24.665 -1.772 -29.285 1.00 89.94 728 GLU A CA 1
ATOM 5795 C C . GLU A 1 728 ? 24.117 -1.072 -30.538 1.00 89.94 728 GLU A C 1
ATOM 5797 O O . GLU A 1 728 ? 24.901 -0.663 -31.393 1.00 89.94 728 GLU A O 1
ATOM 5802 N N . ASP A 1 729 ? 22.796 -0.891 -30.631 1.00 89.12 729 ASP A N 1
ATOM 5803 C CA . ASP A 1 729 ? 22.146 -0.297 -31.808 1.00 89.12 729 ASP A CA 1
ATOM 5804 C C . ASP A 1 729 ? 22.167 1.235 -31.781 1.00 89.12 729 ASP A C 1
ATOM 5806 O O . ASP A 1 729 ? 22.156 1.863 -32.841 1.00 89.12 729 ASP A O 1
ATOM 5810 N N . THR A 1 730 ? 22.248 1.835 -30.587 1.00 89.19 730 THR A N 1
ATOM 5811 C CA . THR A 1 730 ? 22.171 3.289 -30.353 1.00 89.19 730 THR A CA 1
ATOM 5812 C C . THR A 1 730 ? 22.997 4.129 -31.345 1.00 89.19 730 THR A C 1
ATOM 5814 O O . THR A 1 730 ? 22.430 5.075 -31.883 1.00 89.19 730 THR A O 1
ATOM 5817 N N . PRO A 1 731 ? 24.267 3.803 -31.678 1.00 86.31 731 PRO A N 1
ATOM 5818 C CA . PRO A 1 731 ? 25.065 4.586 -32.633 1.00 86.31 731 PRO A CA 1
ATOM 5819 C C . PRO A 1 731 ? 24.547 4.591 -34.082 1.00 86.31 731 PRO A C 1
ATOM 5821 O O . PRO A 1 731 ? 25.013 5.385 -34.894 1.00 86.31 731 PRO A O 1
ATOM 5824 N N . SER A 1 732 ? 23.652 3.664 -34.431 1.00 86.44 732 SER A N 1
ATOM 5825 C CA . SER A 1 732 ? 23.109 3.467 -35.782 1.00 86.44 732 SER A CA 1
ATOM 5826 C C . SER A 1 732 ? 21.614 3.773 -35.900 1.00 86.44 732 SER A C 1
ATOM 5828 O O . SER A 1 732 ? 21.068 3.729 -37.004 1.00 86.44 732 SER A O 1
ATOM 5830 N N . LEU A 1 733 ? 20.945 4.052 -34.777 1.00 90.31 733 LEU A N 1
ATOM 5831 C CA . LEU A 1 733 ? 19.525 4.380 -34.753 1.00 90.31 733 LEU A CA 1
ATOM 5832 C C . LEU A 1 733 ? 19.300 5.827 -35.212 1.00 90.31 733 LEU A C 1
ATOM 5834 O O . LEU A 1 733 ? 20.071 6.709 -34.837 1.00 90.31 733 LEU A O 1
ATOM 5838 N N . PRO A 1 734 ? 18.228 6.101 -35.969 1.00 90.75 734 PRO A N 1
ATOM 5839 C CA . PRO A 1 734 ? 17.848 7.469 -36.287 1.00 90.75 734 PRO A CA 1
ATOM 5840 C C . PRO A 1 734 ? 17.310 8.195 -35.044 1.00 90.75 734 PRO A C 1
ATOM 5842 O O . PRO A 1 734 ? 16.685 7.603 -34.156 1.00 90.75 734 PRO A O 1
ATOM 5845 N N . GLU A 1 735 ? 17.531 9.509 -34.984 1.00 91.25 735 GLU A N 1
ATOM 5846 C CA . GLU A 1 735 ? 17.256 10.323 -33.797 1.00 91.25 735 GLU A CA 1
ATOM 5847 C C . GLU A 1 735 ? 15.764 10.381 -33.425 1.00 91.25 735 GLU A C 1
ATOM 5849 O O . GLU A 1 735 ? 15.427 10.583 -32.258 1.00 91.25 735 GLU A O 1
ATOM 5854 N N . ASN A 1 736 ? 14.852 10.152 -34.379 1.00 90.00 736 ASN A N 1
ATOM 5855 C CA . ASN A 1 736 ? 13.406 10.074 -34.126 1.00 90.00 736 ASN A CA 1
ATOM 5856 C C . ASN A 1 736 ? 13.022 8.937 -33.153 1.00 90.00 736 ASN A C 1
ATOM 5858 O O . ASN A 1 736 ? 11.990 9.039 -32.487 1.00 90.00 736 ASN A O 1
ATOM 5862 N N . ILE A 1 737 ? 13.848 7.891 -33.021 1.00 92.62 737 ILE A N 1
ATOM 5863 C CA . ILE A 1 737 ? 13.613 6.745 -32.123 1.00 92.62 737 ILE A CA 1
ATOM 5864 C C . ILE A 1 737 ? 14.151 6.994 -30.703 1.00 92.62 737 ILE A C 1
ATOM 5866 O O . ILE A 1 737 ? 13.685 6.368 -29.744 1.00 92.62 737 ILE A O 1
ATOM 5870 N N . TYR A 1 738 ? 15.083 7.935 -30.516 1.00 94.25 738 TYR A N 1
ATOM 5871 C CA . TYR A 1 738 ? 15.747 8.175 -29.226 1.00 94.25 738 TYR A CA 1
ATOM 5872 C C . TYR A 1 738 ? 14.787 8.446 -28.051 1.00 94.25 738 TYR A C 1
ATOM 5874 O O . TYR A 1 738 ? 15.036 7.920 -26.962 1.00 94.25 738 TYR A O 1
ATOM 5882 N N . PRO A 1 739 ? 13.659 9.173 -28.209 1.00 94.31 739 PRO A N 1
ATOM 5883 C CA . PRO A 1 739 ? 12.686 9.320 -27.126 1.00 94.31 739 PRO A CA 1
ATOM 5884 C C . PRO A 1 739 ? 12.149 7.982 -26.594 1.00 94.31 739 PRO A C 1
ATOM 5886 O O . PRO A 1 739 ? 12.011 7.813 -25.384 1.00 94.31 739 PRO A O 1
ATOM 5889 N N . ARG A 1 740 ? 11.919 6.991 -27.469 1.00 93.94 740 ARG A N 1
ATOM 5890 C CA . ARG A 1 740 ? 11.462 5.649 -27.060 1.00 93.94 740 ARG A CA 1
ATOM 5891 C C . ARG A 1 740 ? 12.548 4.842 -26.370 1.00 93.94 740 ARG A C 1
ATOM 5893 O O . ARG A 1 740 ? 12.252 4.067 -25.464 1.00 93.94 740 ARG A O 1
ATOM 5900 N N . VAL A 1 741 ? 13.802 5.036 -26.770 1.00 95.25 741 VAL A N 1
ATOM 5901 C CA . VAL A 1 741 ? 14.959 4.464 -26.069 1.00 95.25 741 VAL A CA 1
ATOM 5902 C C . VAL A 1 741 ? 15.014 4.995 -24.634 1.00 95.25 741 VAL A C 1
ATOM 5904 O O . VAL A 1 741 ? 15.135 4.217 -23.686 1.00 95.25 741 VAL A O 1
ATOM 5907 N N . VAL A 1 742 ? 14.823 6.305 -24.459 1.00 95.12 742 VAL A N 1
ATOM 5908 C CA . VAL A 1 742 ? 14.785 6.946 -23.137 1.00 95.12 742 VAL A CA 1
ATOM 5909 C C . VAL A 1 742 ? 13.617 6.443 -22.282 1.00 95.12 742 VAL A C 1
ATOM 5911 O O . VAL A 1 742 ? 13.805 6.239 -21.082 1.00 95.12 742 VAL A O 1
ATOM 5914 N N . ASP A 1 743 ? 12.448 6.162 -22.870 1.00 92.56 743 ASP A N 1
ATOM 5915 C CA . ASP A 1 743 ? 11.310 5.563 -22.150 1.00 92.56 743 ASP A CA 1
ATOM 5916 C C . ASP A 1 743 ? 11.673 4.202 -21.515 1.00 92.56 743 ASP A C 1
ATOM 5918 O O . ASP A 1 743 ? 11.298 3.931 -20.369 1.00 92.56 743 ASP A O 1
ATOM 5922 N N . VAL A 1 744 ? 12.447 3.362 -22.216 1.00 94.38 744 VAL A N 1
ATOM 5923 C CA . VAL A 1 744 ? 12.949 2.078 -21.689 1.00 94.38 744 VAL A CA 1
ATOM 5924 C C . VAL A 1 744 ? 14.031 2.309 -20.630 1.00 94.38 744 VAL A C 1
ATOM 5926 O O . VAL A 1 744 ? 13.960 1.744 -19.534 1.00 94.38 744 VAL A O 1
ATOM 5929 N N . PHE A 1 745 ? 15.002 3.183 -20.908 1.00 94.25 745 PHE A N 1
ATOM 5930 C CA . PHE A 1 745 ? 16.069 3.530 -19.962 1.00 94.25 745 PHE A CA 1
ATOM 5931 C C . PHE A 1 745 ? 15.527 4.079 -18.643 1.00 94.25 745 PHE A C 1
ATOM 5933 O O . PHE A 1 745 ? 16.033 3.724 -17.582 1.00 94.25 745 PHE A O 1
ATOM 5940 N N . LYS A 1 746 ? 14.453 4.871 -18.677 1.00 92.00 746 LYS A N 1
ATOM 5941 C CA . LYS A 1 746 ? 13.794 5.405 -17.480 1.00 92.00 746 LYS A CA 1
ATOM 5942 C C . LYS A 1 746 ? 13.328 4.309 -16.529 1.00 92.00 746 LYS A C 1
ATOM 5944 O O . LYS A 1 746 ? 13.550 4.412 -15.325 1.00 92.00 746 LYS A O 1
ATOM 5949 N N . VAL A 1 747 ? 12.712 3.251 -17.050 1.00 90.94 747 VAL A N 1
ATOM 5950 C CA . VAL A 1 747 ? 12.265 2.120 -16.225 1.00 90.94 747 VAL A CA 1
ATOM 5951 C C . VAL A 1 747 ? 13.456 1.384 -15.613 1.00 90.94 747 VAL A C 1
ATOM 5953 O O . VAL A 1 747 ? 13.422 1.033 -14.433 1.00 90.94 747 VAL A O 1
ATOM 5956 N N . PHE A 1 748 ? 14.527 1.182 -16.383 1.00 89.50 748 PHE A N 1
ATOM 5957 C CA . PHE A 1 748 ? 15.740 0.552 -15.867 1.00 89.50 748 PHE A CA 1
ATOM 5958 C C . PHE A 1 748 ? 16.421 1.416 -14.788 1.00 89.50 748 PHE A C 1
ATOM 5960 O O . PHE A 1 748 ? 16.805 0.904 -13.737 1.00 89.50 748 PHE A O 1
ATOM 5967 N N . GLN A 1 749 ? 16.479 2.738 -14.971 1.00 87.81 749 GLN A N 1
ATOM 5968 C CA . GLN A 1 749 ? 17.037 3.650 -13.967 1.00 87.81 749 GLN A CA 1
ATOM 5969 C C . GLN A 1 749 ? 16.205 3.699 -12.684 1.00 87.81 749 GLN A C 1
ATOM 5971 O O . GLN A 1 749 ? 16.783 3.738 -11.598 1.00 87.81 749 GLN A O 1
ATOM 5976 N N . ASN A 1 750 ? 14.873 3.584 -12.766 1.00 87.25 750 ASN A N 1
ATOM 5977 C CA . ASN A 1 750 ? 14.013 3.472 -11.580 1.00 87.25 750 ASN A CA 1
ATOM 5978 C C . ASN A 1 750 ? 14.415 2.306 -10.657 1.00 87.25 750 ASN A C 1
ATOM 5980 O O . ASN A 1 750 ? 14.263 2.390 -9.434 1.00 87.25 750 ASN A O 1
ATOM 5984 N N . LEU A 1 751 ? 14.909 1.211 -11.239 1.00 84.69 751 LEU A N 1
ATOM 5985 C CA . LEU A 1 751 ? 15.441 0.071 -10.505 1.00 84.69 751 LEU A CA 1
ATOM 5986 C C . LEU A 1 751 ? 16.817 0.398 -9.899 1.00 84.69 751 LEU A C 1
ATOM 5988 O O . LEU A 1 751 ? 17.021 0.183 -8.703 1.00 84.69 751 LEU A O 1
ATOM 5992 N N . ALA A 1 752 ? 17.740 0.940 -10.701 1.00 80.81 752 ALA A N 1
ATOM 5993 C CA . ALA A 1 752 ? 19.124 1.209 -10.302 1.00 80.81 752 ALA A CA 1
ATOM 5994 C C . ALA A 1 752 ? 19.241 2.119 -9.064 1.00 80.81 752 ALA A C 1
ATOM 5996 O O . ALA A 1 752 ? 20.053 1.844 -8.180 1.00 80.81 752 ALA A O 1
ATOM 5997 N N . ILE A 1 753 ? 18.372 3.130 -8.938 1.00 77.81 753 ILE A N 1
ATOM 5998 C CA . ILE A 1 753 ? 18.334 4.059 -7.787 1.00 77.81 753 ILE A CA 1
ATOM 5999 C C . ILE A 1 753 ? 18.201 3.326 -6.444 1.00 77.81 753 ILE A C 1
ATOM 6001 O O . ILE A 1 753 ? 18.696 3.795 -5.424 1.00 77.81 753 ILE A O 1
ATOM 6005 N N . ASN A 1 754 ? 17.522 2.176 -6.419 1.00 70.38 754 ASN A N 1
ATOM 6006 C CA . ASN A 1 754 ? 17.193 1.477 -5.178 1.00 70.38 754 ASN A CA 1
ATOM 6007 C C . ASN A 1 754 ? 18.250 0.447 -4.750 1.00 70.38 754 ASN A C 1
ATOM 6009 O O . ASN A 1 754 ? 18.201 -0.030 -3.616 1.00 70.38 754 ASN A O 1
ATOM 6013 N N . PHE A 1 755 ? 19.214 0.115 -5.614 1.00 66.50 755 PHE A N 1
ATOM 6014 C CA . PHE A 1 755 ? 20.255 -0.871 -5.308 1.00 66.50 755 PHE A CA 1
ATOM 6015 C C . PHE A 1 755 ? 21.377 -0.332 -4.413 1.00 66.50 755 PHE A C 1
ATOM 6017 O O . PHE A 1 755 ? 22.080 -1.127 -3.800 1.00 66.50 755 PHE A O 1
ATOM 6024 N N . GLU A 1 756 ? 21.525 0.985 -4.269 1.00 51.28 756 GLU A N 1
ATOM 6025 C CA . GLU A 1 756 ? 22.600 1.589 -3.466 1.00 51.28 756 GLU A CA 1
ATOM 6026 C C . GLU A 1 756 ? 22.373 1.469 -1.944 1.00 51.28 756 GLU A C 1
ATOM 6028 O O . GLU A 1 756 ? 23.324 1.418 -1.170 1.00 51.28 756 GLU A O 1
ATOM 6033 N N . ASN A 1 757 ? 21.110 1.343 -1.512 1.00 49.97 757 ASN A N 1
ATOM 6034 C CA . ASN A 1 757 ? 20.742 1.080 -0.113 1.00 49.97 757 ASN A CA 1
ATOM 6035 C C . ASN A 1 757 ? 20.736 -0.421 0.232 1.00 49.97 757 ASN A C 1
ATOM 6037 O O . ASN A 1 757 ? 20.438 -0.794 1.370 1.00 49.97 757 ASN A O 1
ATOM 6041 N N . ALA A 1 758 ? 21.005 -1.295 -0.743 1.00 53.91 758 ALA A N 1
ATOM 6042 C CA . ALA A 1 758 ? 21.070 -2.730 -0.515 1.00 53.91 758 ALA A CA 1
ATOM 6043 C C . ALA A 1 758 ? 22.406 -3.102 0.139 1.00 53.91 758 ALA A C 1
ATOM 6045 O O . ALA A 1 758 ? 23.460 -2.578 -0.210 1.00 53.91 758 ALA A O 1
ATOM 6046 N N . THR A 1 759 ? 22.381 -4.069 1.057 1.00 47.75 759 THR A N 1
ATOM 6047 C CA . THR A 1 759 ? 23.575 -4.572 1.755 1.00 47.75 759 THR A CA 1
ATOM 6048 C C . THR A 1 759 ? 24.646 -5.138 0.815 1.00 47.75 759 THR A C 1
ATOM 6050 O O . THR A 1 759 ? 25.805 -5.203 1.214 1.00 47.75 759 THR A O 1
ATOM 6053 N N . GLN A 1 760 ? 24.281 -5.523 -0.417 1.00 51.44 760 GLN A N 1
ATOM 6054 C CA . GLN A 1 760 ? 25.199 -5.845 -1.516 1.00 51.44 760 GLN A CA 1
ATOM 6055 C C . GLN A 1 760 ? 24.614 -5.368 -2.864 1.00 51.44 760 GLN A C 1
ATOM 6057 O O . GLN A 1 760 ? 23.726 -6.034 -3.405 1.00 51.44 760 GLN A O 1
ATOM 6062 N N . PRO A 1 761 ? 25.056 -4.220 -3.412 1.00 59.44 761 PRO A N 1
ATOM 6063 C CA . PRO A 1 761 ? 24.586 -3.736 -4.707 1.00 59.44 761 PRO A CA 1
ATOM 6064 C C . PRO A 1 761 ? 25.074 -4.634 -5.853 1.00 59.44 761 PRO A C 1
ATOM 6066 O O . P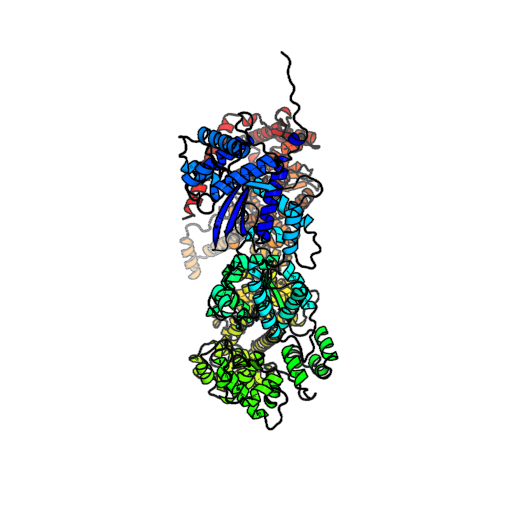RO A 1 761 ? 26.210 -5.109 -5.853 1.00 59.44 761 PRO A O 1
ATOM 6069 N N . SER A 1 762 ? 24.231 -4.845 -6.868 1.00 69.62 762 SER A N 1
ATOM 6070 C CA . SER A 1 762 ? 24.636 -5.570 -8.077 1.00 69.62 762 SER A CA 1
ATOM 6071 C C . SER A 1 762 ? 25.557 -4.696 -8.930 1.00 69.62 762 SER A C 1
ATOM 6073 O O . SER A 1 762 ? 25.109 -3.721 -9.536 1.00 69.62 762 SER A O 1
ATOM 6075 N N . GLN A 1 763 ? 26.838 -5.068 -9.015 1.00 76.06 763 GLN A N 1
ATOM 6076 C CA . GLN A 1 763 ? 27.837 -4.356 -9.822 1.00 76.06 763 GLN A CA 1
ATOM 6077 C C . GLN A 1 763 ? 27.417 -4.232 -11.296 1.00 76.06 763 GLN A C 1
ATOM 6079 O O . GLN A 1 763 ? 27.677 -3.216 -11.936 1.00 76.06 763 GLN A O 1
ATOM 6084 N N . VAL A 1 764 ? 26.709 -5.241 -11.810 1.00 79.81 764 VAL A N 1
ATOM 6085 C CA . VAL A 1 764 ? 26.196 -5.269 -13.184 1.00 79.81 764 VAL A CA 1
ATOM 6086 C C . VAL A 1 764 ? 25.167 -4.155 -13.400 1.00 79.81 764 VAL A C 1
ATOM 6088 O O . VAL A 1 764 ? 25.256 -3.418 -14.375 1.00 79.81 764 VAL A O 1
ATOM 6091 N N . VAL A 1 765 ? 24.225 -3.964 -12.468 1.00 82.44 765 VAL A N 1
ATOM 6092 C CA . VAL A 1 765 ? 23.208 -2.897 -12.570 1.00 82.44 765 VAL A CA 1
ATOM 6093 C C . VAL A 1 765 ? 23.865 -1.516 -12.619 1.00 82.44 765 VAL A C 1
ATOM 6095 O O . VAL A 1 765 ? 23.468 -0.678 -13.428 1.00 82.44 765 VAL A O 1
ATOM 6098 N N . ILE A 1 766 ? 24.892 -1.290 -11.793 1.00 81.81 766 ILE A N 1
ATOM 6099 C CA . ILE A 1 766 ? 25.622 -0.016 -11.736 1.00 81.81 766 ILE A CA 1
ATOM 6100 C C . ILE A 1 766 ? 26.333 0.265 -13.067 1.00 81.81 766 ILE A C 1
ATOM 6102 O O . ILE A 1 766 ? 26.253 1.384 -13.576 1.00 81.81 766 ILE A O 1
ATOM 6106 N N . GLU A 1 767 ? 26.975 -0.744 -13.664 1.00 86.38 767 GLU A N 1
ATOM 6107 C CA . GLU A 1 767 ? 27.677 -0.601 -14.945 1.00 86.38 767 GLU A CA 1
ATOM 6108 C C . GLU A 1 767 ? 26.720 -0.205 -16.081 1.00 86.38 767 GLU A C 1
ATOM 6110 O O . GLU A 1 767 ? 26.985 0.747 -16.816 1.00 86.38 767 GLU A O 1
ATOM 6115 N N . PHE A 1 768 ? 25.578 -0.890 -16.204 1.00 88.81 768 PHE A N 1
ATOM 6116 C CA . PHE A 1 768 ? 24.566 -0.558 -17.212 1.00 88.81 768 PHE A CA 1
ATOM 6117 C C . PHE A 1 768 ? 23.937 0.817 -16.974 1.00 88.81 768 PHE A C 1
ATOM 6119 O O . PHE A 1 768 ? 23.789 1.587 -17.923 1.00 88.81 768 PHE A O 1
ATOM 6126 N N . SER A 1 769 ? 23.646 1.163 -15.715 1.00 90.38 769 SER A N 1
ATOM 6127 C CA . SER A 1 769 ? 23.189 2.507 -15.340 1.00 90.38 769 SER A CA 1
ATOM 6128 C C . SER A 1 769 ? 24.190 3.575 -15.784 1.00 90.38 769 SER A C 1
ATOM 6130 O O . SER A 1 769 ? 23.809 4.566 -16.399 1.00 90.38 769 SER A O 1
ATOM 6132 N N . SER A 1 770 ? 25.486 3.354 -15.552 1.00 90.81 770 SER A N 1
ATOM 6133 C CA . SER A 1 770 ? 26.540 4.297 -15.947 1.00 90.81 770 SER A CA 1
ATOM 6134 C C . SER A 1 770 ? 26.592 4.504 -17.463 1.00 90.81 770 SER A C 1
ATOM 6136 O O . SER A 1 770 ? 26.703 5.639 -17.919 1.00 90.81 770 SER A O 1
ATOM 6138 N N . LYS A 1 771 ? 26.453 3.432 -18.258 1.00 92.88 771 LYS A N 1
ATOM 6139 C CA . LYS A 1 771 ? 26.405 3.518 -19.732 1.00 92.88 771 LYS A CA 1
ATOM 6140 C C . LYS A 1 771 ? 25.195 4.322 -20.221 1.00 92.88 771 LYS A C 1
ATOM 6142 O O . LYS A 1 771 ? 25.349 5.189 -21.076 1.00 92.88 771 LYS A O 1
ATOM 6147 N N . ILE A 1 772 ? 24.017 4.076 -19.644 1.00 94.38 772 ILE A N 1
ATOM 6148 C CA . ILE A 1 772 ? 22.784 4.821 -19.946 1.00 94.38 772 ILE A CA 1
ATOM 6149 C C . ILE A 1 772 ? 22.951 6.312 -19.618 1.00 94.38 772 ILE A C 1
ATOM 6151 O O . ILE A 1 772 ? 22.600 7.171 -20.427 1.00 94.38 772 ILE A O 1
ATOM 6155 N N . LEU A 1 773 ? 23.503 6.628 -18.443 1.00 94.75 773 LEU A N 1
ATOM 6156 C CA . LEU A 1 773 ? 23.711 8.008 -17.999 1.00 94.75 773 LEU A CA 1
ATOM 6157 C C . LEU A 1 773 ? 24.746 8.750 -18.841 1.00 94.75 773 LEU A C 1
ATOM 6159 O O . LEU A 1 773 ? 24.570 9.941 -19.083 1.00 94.75 773 LEU A O 1
ATOM 6163 N N . GLN A 1 774 ? 25.783 8.058 -19.316 1.00 94.62 774 GLN A N 1
ATOM 6164 C CA . GLN A 1 774 ? 26.768 8.638 -20.223 1.00 94.62 774 GLN A CA 1
ATOM 6165 C C . GLN A 1 774 ? 26.117 9.066 -21.543 1.00 94.62 774 GLN A C 1
ATOM 6167 O O . GLN A 1 774 ? 26.251 10.223 -21.928 1.00 94.62 774 GLN A O 1
ATOM 6172 N N . ILE A 1 775 ? 25.323 8.185 -22.168 1.00 93.62 775 ILE A N 1
ATOM 6173 C CA . ILE A 1 775 ? 24.559 8.515 -23.384 1.00 93.62 775 ILE A CA 1
ATOM 6174 C C . ILE A 1 775 ? 23.632 9.708 -23.130 1.00 93.62 775 ILE A C 1
ATOM 6176 O O . ILE A 1 775 ? 23.600 10.652 -23.918 1.00 93.62 775 ILE A O 1
ATOM 6180 N N . ALA A 1 776 ? 22.907 9.699 -22.007 1.00 94.75 776 ALA A N 1
ATOM 6181 C CA . ALA A 1 776 ? 21.993 10.783 -21.672 1.00 94.75 776 ALA A CA 1
ATOM 6182 C C . ALA A 1 776 ? 22.714 12.127 -21.480 1.00 94.75 776 ALA A C 1
ATOM 6184 O O . ALA A 1 776 ? 22.215 13.156 -21.936 1.00 94.75 776 ALA A O 1
ATOM 6185 N N . LEU A 1 777 ? 23.885 12.123 -20.833 1.00 92.75 777 LEU A N 1
ATOM 6186 C CA . LEU A 1 777 ? 24.706 13.315 -20.630 1.00 92.75 777 LEU A CA 1
ATOM 6187 C C . LEU A 1 777 ? 25.271 13.847 -21.952 1.00 92.75 777 LEU A C 1
ATOM 6189 O O . LEU A 1 777 ? 25.262 15.062 -22.161 1.00 92.75 777 LEU A O 1
ATOM 6193 N N . ASP A 1 778 ? 25.736 12.966 -22.836 1.00 90.38 778 ASP A N 1
ATOM 6194 C CA . ASP A 1 778 ? 26.306 13.339 -24.133 1.00 90.38 778 ASP A CA 1
ATOM 6195 C C . ASP A 1 778 ? 25.239 13.948 -25.050 1.00 90.38 778 ASP A C 1
ATOM 6197 O O . ASP A 1 778 ? 25.420 15.064 -25.543 1.00 90.38 778 ASP A O 1
ATOM 6201 N N . TRP A 1 779 ? 24.082 13.289 -25.189 1.00 92.50 779 TRP A N 1
ATOM 6202 C CA . TRP A 1 779 ? 22.944 13.825 -25.942 1.00 92.50 779 TRP A CA 1
ATOM 6203 C C . TRP A 1 779 ? 22.459 15.155 -25.372 1.00 92.50 779 TRP A C 1
ATOM 6205 O O . TRP A 1 779 ? 22.295 16.118 -26.114 1.00 92.50 779 TRP A O 1
ATOM 6215 N N . LEU A 1 780 ? 22.277 15.255 -24.053 1.00 91.06 780 LEU A N 1
ATOM 6216 C CA . LEU A 1 780 ? 21.819 16.498 -23.433 1.00 91.06 780 LEU A CA 1
ATOM 6217 C C . LEU A 1 780 ? 22.799 17.654 -23.683 1.00 91.06 780 LEU A C 1
ATOM 6219 O O . LEU A 1 780 ? 22.369 18.762 -24.001 1.00 91.06 780 LEU A O 1
ATOM 6223 N N . SER A 1 781 ? 24.104 17.387 -23.587 1.00 86.44 781 SER A N 1
ATOM 6224 C CA . SER A 1 781 ? 25.149 18.399 -23.796 1.00 86.44 781 SER A CA 1
ATOM 6225 C C . SER A 1 781 ? 25.189 18.899 -25.237 1.00 86.44 781 SER A C 1
ATOM 6227 O O . SER A 1 781 ? 25.390 20.092 -25.468 1.00 86.44 781 SER A O 1
ATOM 6229 N N . GLU A 1 782 ? 24.944 18.007 -26.198 1.00 87.25 782 GLU A N 1
ATOM 6230 C CA . GLU A 1 782 ? 24.866 18.358 -27.611 1.00 87.25 782 GLU A CA 1
ATOM 6231 C C . GLU A 1 782 ? 23.657 19.260 -27.914 1.00 87.25 782 GLU A C 1
ATOM 6233 O O . GLU A 1 782 ? 23.803 20.310 -28.542 1.00 87.25 782 GLU A O 1
ATOM 6238 N N . ILE A 1 783 ? 22.464 18.906 -27.416 1.00 86.81 783 ILE A N 1
ATOM 6239 C CA . ILE A 1 783 ? 21.228 19.663 -27.690 1.00 86.81 783 ILE A CA 1
ATOM 6240 C C . ILE A 1 783 ? 21.207 21.017 -26.945 1.00 86.81 783 ILE A C 1
ATOM 6242 O O . ILE A 1 783 ? 20.475 21.943 -27.318 1.00 86.81 783 ILE A O 1
ATOM 6246 N N . GLU A 1 784 ? 21.959 21.153 -25.851 1.00 83.69 784 GLU A N 1
ATOM 6247 C CA . GLU A 1 784 ? 22.119 22.417 -25.117 1.00 83.69 784 GLU A CA 1
ATOM 6248 C C . GLU A 1 784 ? 23.247 23.305 -25.666 1.00 83.69 784 GLU A C 1
ATOM 6250 O O . GLU A 1 784 ? 23.347 24.460 -25.256 1.00 83.69 784 GLU A O 1
ATOM 6255 N N . GLY A 1 785 ? 24.042 22.819 -26.629 1.00 72.44 785 GLY A N 1
ATOM 6256 C CA . GLY A 1 785 ? 25.089 23.607 -27.286 1.00 72.44 785 GLY A CA 1
ATOM 6257 C C . GLY A 1 785 ? 26.215 24.038 -26.341 1.00 72.44 785 GLY A C 1
ATOM 6258 O O . GLY A 1 785 ? 26.756 25.136 -26.483 1.00 72.44 785 GLY A O 1
ATOM 6259 N N . ILE A 1 786 ? 26.542 23.202 -25.352 1.00 67.56 786 ILE A N 1
ATOM 6260 C CA . ILE A 1 786 ? 27.598 23.479 -24.369 1.00 67.56 786 ILE A CA 1
ATOM 6261 C C . ILE A 1 786 ? 28.967 23.466 -25.079 1.00 67.56 786 ILE A C 1
ATOM 6263 O O . ILE A 1 786 ? 29.204 22.646 -25.969 1.00 67.56 786 ILE A O 1
ATOM 6267 N N . LYS A 1 787 ? 29.872 24.391 -24.706 1.00 55.84 787 LYS A N 1
ATOM 6268 C CA . LYS A 1 787 ? 31.231 24.495 -25.279 1.00 55.84 787 LYS A CA 1
ATOM 6269 C C . LYS A 1 787 ? 31.924 23.118 -25.277 1.00 55.84 787 LYS A C 1
ATOM 6271 O O . LYS A 1 787 ? 31.778 22.356 -24.327 1.00 55.84 787 LYS A O 1
ATOM 6276 N N . ASP A 1 788 ? 32.657 22.826 -26.353 1.00 59.00 788 ASP A N 1
ATOM 6277 C CA . ASP A 1 788 ? 33.420 21.586 -26.603 1.00 59.00 788 ASP A CA 1
ATOM 6278 C C . ASP A 1 788 ? 32.631 20.329 -27.040 1.00 59.00 788 ASP A C 1
ATOM 6280 O O . ASP A 1 788 ? 33.239 19.279 -27.246 1.00 59.00 788 ASP A O 1
ATOM 6284 N N . HIS A 1 789 ? 31.320 20.430 -27.303 1.00 58.78 789 HIS A N 1
ATOM 6285 C CA . HIS A 1 789 ? 30.527 19.351 -27.916 1.00 58.78 789 HIS A CA 1
ATOM 6286 C C . HIS A 1 789 ? 29.954 19.774 -29.286 1.00 58.78 789 HIS A C 1
ATOM 6288 O O . HIS A 1 789 ? 28.916 20.437 -29.340 1.00 58.78 789 HIS A O 1
ATOM 6294 N N . PRO A 1 790 ? 30.611 19.442 -30.418 1.00 63.66 790 PRO A N 1
ATOM 6295 C CA . PRO A 1 790 ? 30.056 19.720 -31.741 1.00 63.66 790 PRO A CA 1
ATOM 6296 C C . PRO A 1 790 ? 28.786 18.892 -31.965 1.00 63.66 790 PRO A C 1
ATOM 6298 O O . PRO A 1 790 ? 28.740 17.722 -31.591 1.00 63.66 790 PRO A O 1
ATOM 6301 N N . SER A 1 791 ? 27.768 19.484 -32.598 1.00 72.00 791 SER A N 1
ATOM 6302 C CA . SER A 1 791 ? 26.553 18.737 -32.929 1.00 72.00 791 SER A CA 1
ATOM 6303 C C . SER A 1 791 ? 26.857 17.682 -33.994 1.00 72.00 791 SER A C 1
ATOM 6305 O O . SER A 1 791 ? 27.271 18.016 -35.105 1.00 72.00 791 SER A O 1
ATOM 6307 N N . THR A 1 792 ? 26.700 16.414 -33.621 1.00 77.50 792 THR A N 1
ATOM 6308 C CA . THR A 1 792 ? 26.908 15.232 -34.463 1.00 77.50 792 THR A CA 1
ATOM 6309 C C . THR A 1 792 ? 25.595 14.612 -34.941 1.00 77.50 792 THR A C 1
ATOM 6311 O O . THR A 1 792 ? 25.599 13.927 -35.961 1.00 77.50 792 THR A O 1
ATOM 6314 N N . HIS A 1 793 ? 24.482 14.907 -34.265 1.00 84.50 793 HIS A N 1
ATOM 6315 C CA . HIS A 1 793 ? 23.152 14.355 -34.516 1.00 84.50 793 HIS A CA 1
ATOM 6316 C C . HIS A 1 793 ? 22.196 15.384 -35.132 1.00 84.50 793 HIS A C 1
ATOM 6318 O O . HIS A 1 793 ? 22.283 16.590 -34.877 1.00 84.50 793 HIS A O 1
ATOM 6324 N N . ASN A 1 794 ? 21.218 14.909 -35.907 1.00 85.88 794 ASN A N 1
ATOM 6325 C CA . ASN A 1 794 ? 20.159 15.756 -36.455 1.00 85.88 794 ASN A CA 1
ATOM 6326 C C . ASN A 1 794 ? 18.939 15.830 -35.522 1.00 85.88 794 ASN A C 1
ATOM 6328 O O . ASN A 1 794 ? 17.906 15.195 -35.742 1.00 85.88 794 ASN A O 1
ATOM 6332 N N . TRP A 1 795 ? 19.018 16.694 -34.510 1.00 88.00 795 TRP A N 1
ATOM 6333 C CA . TRP A 1 795 ? 17.953 16.883 -33.515 1.00 88.00 795 TRP A CA 1
ATOM 6334 C C . TRP A 1 795 ? 16.610 17.385 -34.072 1.00 88.00 795 TRP A C 1
ATOM 6336 O O . TRP A 1 795 ? 15.610 17.342 -33.359 1.00 88.00 795 TRP A O 1
ATOM 6346 N N . GLN A 1 796 ? 16.546 17.833 -35.334 1.00 84.81 796 GLN A N 1
ATOM 6347 C CA . GLN A 1 796 ? 15.288 18.245 -35.978 1.00 84.81 796 GLN A CA 1
ATOM 6348 C C . GLN A 1 796 ? 14.334 17.071 -36.238 1.00 84.81 796 GLN A C 1
ATOM 6350 O O . GLN A 1 796 ? 13.145 17.293 -36.453 1.00 84.81 796 GLN A O 1
ATOM 6355 N N . LEU A 1 797 ? 14.841 15.834 -36.214 1.00 85.56 797 LEU A N 1
ATOM 6356 C CA . LEU A 1 797 ? 14.037 14.619 -36.373 1.00 85.56 797 LEU A CA 1
ATOM 6357 C C . LEU A 1 797 ? 13.251 14.252 -35.101 1.00 85.56 797 LEU A C 1
ATOM 6359 O O . LEU A 1 797 ? 12.347 13.419 -35.151 1.00 85.56 797 LEU A O 1
ATOM 6363 N N . VAL A 1 798 ? 13.558 14.881 -33.962 1.00 88.88 798 VAL A N 1
ATOM 6364 C CA . VAL A 1 798 ? 12.839 14.677 -32.701 1.00 88.88 798 VAL A CA 1
ATOM 6365 C C . VAL A 1 798 ? 11.651 15.639 -32.627 1.00 88.88 798 VAL A C 1
ATOM 6367 O O . VAL A 1 798 ? 11.822 16.840 -32.431 1.00 88.88 798 VAL A O 1
ATOM 6370 N N . ASN A 1 799 ? 10.432 15.099 -32.733 1.00 83.62 799 ASN A N 1
ATOM 6371 C CA . ASN A 1 799 ? 9.192 15.891 -32.750 1.00 83.62 799 ASN A CA 1
ATOM 6372 C C . ASN A 1 799 ? 8.991 16.767 -31.494 1.00 83.62 799 ASN A C 1
ATOM 6374 O O . ASN A 1 799 ? 8.526 17.899 -31.609 1.00 83.62 799 ASN A O 1
ATOM 6378 N N . ASP A 1 800 ? 9.325 16.251 -30.304 1.00 89.94 800 ASP A N 1
ATOM 6379 C CA . ASP A 1 800 ? 9.232 16.968 -29.022 1.00 89.94 800 ASP A CA 1
ATOM 6380 C C . ASP A 1 800 ? 10.609 17.073 -28.353 1.00 89.94 800 ASP A C 1
ATOM 6382 O O . ASP A 1 800 ? 10.944 16.350 -27.412 1.00 89.94 800 ASP A O 1
ATOM 6386 N N . ILE A 1 801 ? 11.440 17.978 -28.874 1.00 89.56 801 ILE A N 1
ATOM 6387 C CA . ILE A 1 801 ? 12.800 18.179 -28.365 1.00 89.56 801 ILE A CA 1
ATOM 6388 C C . ILE A 1 801 ? 12.819 18.691 -26.918 1.00 89.56 801 ILE A C 1
ATOM 6390 O O . ILE A 1 801 ? 13.740 18.383 -26.163 1.00 89.56 801 ILE A O 1
ATOM 6394 N N . THR A 1 802 ? 11.809 19.462 -26.509 1.00 87.25 802 THR A N 1
ATOM 6395 C CA . THR A 1 802 ? 11.724 20.016 -25.152 1.00 87.25 802 THR A CA 1
ATOM 6396 C C . THR A 1 802 ? 11.431 18.909 -24.147 1.00 87.25 802 THR A C 1
ATOM 6398 O O . THR A 1 802 ? 12.192 18.748 -23.192 1.00 87.25 802 THR A O 1
ATOM 6401 N N . GLY A 1 803 ? 10.403 18.090 -24.401 1.00 88.94 803 GLY A N 1
ATOM 6402 C CA . GLY A 1 803 ? 10.093 16.932 -23.565 1.00 88.94 803 GLY A CA 1
ATOM 6403 C C . GLY A 1 803 ? 11.238 15.918 -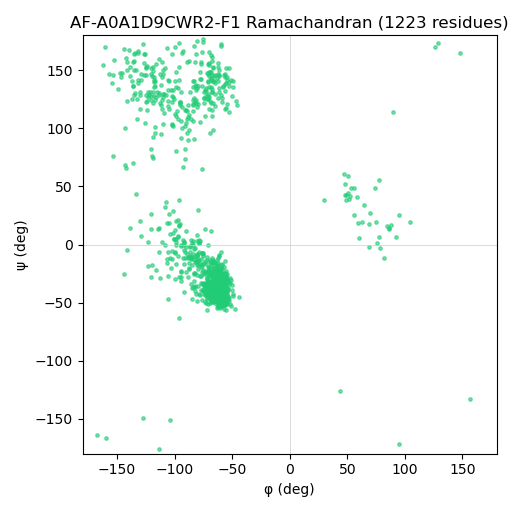23.523 1.00 88.94 803 GLY A C 1
ATOM 6404 O O . GLY A 1 803 ? 11.532 15.357 -22.465 1.00 88.94 803 GLY A O 1
ATOM 6405 N N . PHE A 1 804 ? 11.955 15.740 -24.637 1.00 92.88 804 PHE A N 1
ATOM 6406 C CA . PHE A 1 804 ? 13.144 14.890 -24.688 1.00 92.88 804 PHE A CA 1
ATOM 6407 C C . PHE A 1 804 ? 14.282 15.409 -23.793 1.00 92.88 804 PHE A C 1
ATOM 6409 O O . PHE A 1 804 ? 14.820 14.639 -22.996 1.00 92.88 804 PHE A O 1
ATOM 6416 N N . LYS A 1 805 ? 14.604 16.713 -23.836 1.00 91.44 805 LYS A N 1
ATOM 6417 C CA . LYS A 1 805 ? 15.593 17.329 -22.927 1.00 91.44 805 LYS A CA 1
ATOM 6418 C C . LYS A 1 805 ? 15.238 17.094 -21.461 1.00 91.44 805 LYS A C 1
ATOM 6420 O O . LYS A 1 805 ? 16.104 16.720 -20.671 1.00 91.44 805 LYS A O 1
ATOM 6425 N N . ASP A 1 806 ? 13.972 17.281 -21.099 1.00 90.81 806 ASP A N 1
ATOM 6426 C CA . ASP A 1 806 ? 13.508 17.076 -19.726 1.00 90.81 806 ASP A CA 1
ATOM 6427 C C . ASP A 1 806 ? 13.618 15.608 -19.304 1.00 90.81 806 ASP A C 1
ATOM 6429 O O . ASP A 1 806 ? 14.031 15.320 -18.180 1.00 90.81 806 ASP A O 1
ATOM 6433 N N . ALA A 1 807 ? 13.319 14.668 -20.204 1.00 91.31 807 ALA A N 1
ATOM 6434 C CA . ALA A 1 807 ? 13.493 13.242 -19.950 1.00 91.31 807 ALA A CA 1
ATOM 6435 C C . ALA A 1 807 ? 14.967 12.878 -19.690 1.00 91.31 807 ALA A C 1
ATOM 6437 O O . ALA A 1 807 ? 15.251 12.176 -18.716 1.00 91.31 807 ALA A O 1
ATOM 6438 N N . LEU A 1 808 ? 15.904 13.411 -20.483 1.00 94.38 808 LEU A N 1
ATOM 6439 C CA . LEU A 1 808 ? 17.345 13.217 -20.279 1.00 94.38 808 LEU A CA 1
ATOM 6440 C C . LEU A 1 808 ? 17.827 13.817 -18.952 1.00 94.38 808 LEU A C 1
ATOM 6442 O O . LEU A 1 808 ? 18.492 13.132 -18.172 1.00 94.38 808 LEU A O 1
ATOM 6446 N N . ARG A 1 809 ? 17.434 15.063 -18.643 1.00 92.75 809 ARG A N 1
ATOM 6447 C CA . ARG A 1 809 ? 17.737 15.700 -17.347 1.00 92.75 809 ARG A CA 1
ATOM 6448 C C . ARG A 1 809 ? 17.213 14.865 -16.187 1.00 92.75 809 ARG A C 1
ATOM 6450 O O . ARG A 1 809 ? 17.927 14.663 -15.211 1.00 92.75 809 ARG A O 1
ATOM 6457 N N . ASN A 1 810 ? 15.991 14.345 -16.299 1.00 91.56 810 ASN A N 1
ATOM 6458 C CA . ASN A 1 810 ? 15.387 13.516 -15.262 1.00 91.56 810 ASN A CA 1
ATOM 6459 C C . ASN A 1 810 ? 16.181 12.229 -15.017 1.00 91.56 810 ASN A C 1
ATOM 6461 O O . ASN A 1 810 ? 16.380 11.886 -13.855 1.00 91.56 810 ASN A O 1
ATOM 6465 N N . LEU A 1 811 ? 16.678 11.548 -16.060 1.00 92.12 811 LEU A N 1
ATOM 6466 C CA . LEU A 1 811 ? 17.536 10.366 -15.883 1.00 92.12 811 LEU A CA 1
ATOM 6467 C C . LEU A 1 811 ? 18.777 10.692 -15.041 1.00 92.12 811 LEU A C 1
ATOM 6469 O O . LEU A 1 811 ? 19.100 9.948 -14.114 1.00 92.12 811 LEU A O 1
ATOM 6473 N N . ILE A 1 812 ? 19.435 11.818 -15.332 1.00 92.81 812 ILE A N 1
ATOM 6474 C CA . ILE A 1 812 ? 20.649 12.260 -14.632 1.00 92.81 812 ILE A CA 1
ATOM 6475 C C . ILE A 1 812 ? 20.327 12.674 -13.190 1.00 92.81 812 ILE A C 1
ATOM 6477 O O . ILE A 1 812 ? 20.960 12.186 -12.254 1.00 92.81 812 ILE A O 1
ATOM 6481 N N . ILE A 1 813 ? 19.324 13.536 -12.994 1.00 90.62 813 ILE A N 1
ATOM 6482 C CA . ILE A 1 813 ? 18.968 14.093 -11.680 1.00 90.62 813 ILE A CA 1
ATOM 6483 C C . ILE A 1 813 ? 18.479 13.003 -10.728 1.00 90.62 813 ILE A C 1
ATOM 6485 O O . ILE A 1 813 ? 18.914 12.938 -9.582 1.00 90.62 813 ILE A O 1
ATOM 6489 N N . VAL A 1 814 ? 17.589 12.125 -11.190 1.00 86.19 814 VAL A N 1
ATOM 6490 C CA . VAL A 1 814 ? 17.024 11.066 -10.347 1.00 86.19 814 VAL A CA 1
ATOM 6491 C C . VAL A 1 814 ? 18.106 10.053 -9.936 1.00 86.19 814 VAL A C 1
ATOM 6493 O O . VAL A 1 814 ? 18.030 9.466 -8.857 1.00 86.19 814 VAL A O 1
ATOM 6496 N N . SER A 1 815 ? 19.162 9.909 -10.743 1.00 87.06 815 SER A N 1
ATOM 6497 C CA . SER A 1 815 ? 20.306 9.040 -10.451 1.00 87.06 815 SER A CA 1
ATOM 6498 C C . SER A 1 815 ? 21.381 9.700 -9.576 1.00 87.06 815 SER A C 1
ATOM 6500 O O . SER A 1 815 ? 22.375 9.039 -9.274 1.00 87.06 815 SER A O 1
ATOM 6502 N N . ALA A 1 816 ? 21.195 10.951 -9.131 1.00 87.75 816 ALA A N 1
ATOM 6503 C CA . ALA A 1 816 ? 22.196 11.744 -8.404 1.00 87.75 816 ALA A CA 1
ATOM 6504 C C . ALA A 1 816 ? 22.746 11.074 -7.135 1.00 87.75 816 ALA A C 1
ATOM 6506 O O . ALA A 1 816 ? 23.912 11.263 -6.803 1.00 87.75 816 ALA A O 1
ATOM 6507 N N . ASN A 1 817 ? 21.937 10.270 -6.441 1.00 81.19 817 ASN A N 1
ATOM 6508 C CA . ASN A 1 817 ? 22.420 9.500 -5.295 1.00 81.19 817 ASN A CA 1
ATOM 6509 C C . ASN A 1 817 ? 23.315 8.334 -5.735 1.00 81.19 817 ASN A C 1
ATOM 6511 O O . ASN A 1 817 ? 24.443 8.250 -5.259 1.00 81.19 817 ASN A O 1
ATOM 6515 N N . SER A 1 818 ? 22.831 7.534 -6.696 1.00 78.75 818 SER A N 1
ATOM 6516 C CA . SER A 1 818 ? 23.481 6.309 -7.194 1.00 78.75 818 SER A CA 1
ATOM 6517 C C . SER A 1 818 ? 24.739 6.531 -8.029 1.00 78.75 818 SER A C 1
ATOM 6519 O O . SER A 1 818 ? 25.632 5.691 -8.055 1.00 78.75 818 SER A O 1
ATOM 6521 N N . ASN A 1 819 ? 24.785 7.634 -8.774 1.00 86.31 819 ASN A N 1
ATOM 6522 C CA . ASN A 1 819 ? 25.843 7.963 -9.721 1.00 86.31 819 ASN A CA 1
ATOM 6523 C C . ASN A 1 819 ? 26.106 9.485 -9.668 1.00 86.31 819 ASN A C 1
ATOM 6525 O O . ASN A 1 819 ? 25.788 10.210 -10.617 1.00 86.31 819 ASN A O 1
ATOM 6529 N N . PRO A 1 820 ? 26.657 9.991 -8.546 1.00 88.19 820 PRO A N 1
ATOM 6530 C CA . PRO A 1 820 ? 26.771 11.428 -8.261 1.00 88.19 820 PRO A CA 1
ATOM 6531 C C . PRO A 1 820 ? 27.611 12.202 -9.286 1.00 88.19 820 PRO A C 1
ATOM 6533 O O . PRO A 1 820 ? 27.347 13.364 -9.593 1.00 88.19 820 PRO A O 1
ATOM 6536 N N . THR A 1 821 ? 28.594 11.541 -9.891 1.00 92.06 821 THR A N 1
ATOM 6537 C CA . THR A 1 821 ? 29.523 12.158 -10.843 1.00 92.06 821 THR A CA 1
ATOM 6538 C C . THR A 1 821 ? 28.824 12.780 -12.053 1.00 92.06 821 THR A C 1
ATOM 6540 O O . THR A 1 821 ? 29.220 13.863 -12.471 1.00 92.06 821 THR A O 1
ATOM 6543 N N . PHE A 1 822 ? 27.763 12.167 -12.592 1.00 92.88 822 PHE A N 1
ATOM 6544 C CA . PHE A 1 822 ? 27.091 12.677 -13.796 1.00 92.88 822 PHE A CA 1
ATOM 6545 C C . PHE A 1 822 ? 26.357 13.995 -13.543 1.00 92.88 822 PHE A C 1
ATOM 6547 O O . PHE A 1 822 ? 26.484 14.932 -14.333 1.00 92.88 822 PHE A O 1
ATOM 6554 N N . ILE A 1 823 ? 25.621 14.098 -12.430 1.00 92.75 823 ILE A N 1
ATOM 6555 C CA . ILE A 1 823 ? 24.946 15.351 -12.075 1.00 92.75 823 ILE A CA 1
ATOM 6556 C C . ILE A 1 823 ? 25.961 16.431 -11.691 1.00 92.75 823 ILE A C 1
ATOM 6558 O O . ILE A 1 823 ? 25.778 17.587 -12.058 1.00 92.75 823 ILE A O 1
ATOM 6562 N N . GLN A 1 824 ? 27.062 16.064 -11.028 1.00 94.06 824 GLN A N 1
ATOM 6563 C CA . GLN A 1 824 ? 28.156 16.987 -10.735 1.00 94.06 824 GLN A CA 1
ATOM 6564 C C . GLN A 1 824 ? 28.762 17.563 -12.021 1.00 94.06 824 GLN A C 1
ATOM 6566 O O . GLN A 1 824 ? 28.906 18.779 -12.137 1.00 94.06 824 GLN A O 1
ATOM 6571 N N . THR A 1 825 ? 29.082 16.714 -13.002 1.00 93.06 825 THR A N 1
ATOM 6572 C CA . THR A 1 825 ? 29.596 17.157 -14.305 1.00 93.06 825 THR A CA 1
ATOM 6573 C C . THR A 1 825 ? 28.603 18.078 -15.007 1.00 93.06 825 THR A C 1
ATOM 6575 O O . THR A 1 825 ? 29.006 19.119 -15.524 1.00 93.06 825 THR A O 1
ATOM 6578 N N . TYR A 1 826 ? 27.312 17.739 -14.995 1.00 92.25 826 TYR A N 1
ATOM 6579 C CA . TYR A 1 826 ? 26.278 18.571 -15.607 1.00 92.25 826 TYR A CA 1
ATOM 6580 C C . TYR A 1 826 ? 26.141 19.942 -14.921 1.00 92.25 826 TYR A C 1
ATOM 6582 O O . TYR A 1 826 ? 26.148 20.967 -15.599 1.00 92.25 826 TYR A O 1
ATOM 6590 N N . LEU A 1 827 ? 26.092 19.990 -13.584 1.00 91.94 827 LEU A N 1
ATOM 6591 C CA . LEU A 1 827 ? 25.993 21.248 -12.834 1.00 91.94 827 LEU A CA 1
ATOM 6592 C C . LEU A 1 827 ? 27.219 22.143 -13.027 1.00 91.94 827 LEU A C 1
ATOM 6594 O O . LEU A 1 827 ? 27.052 23.342 -13.230 1.00 91.94 827 LEU A O 1
ATOM 6598 N N . ASN A 1 828 ? 28.429 21.577 -13.026 1.00 92.44 828 ASN A N 1
ATOM 6599 C CA . ASN A 1 828 ? 29.651 22.342 -13.281 1.00 92.44 828 ASN A CA 1
ATOM 6600 C C . ASN A 1 828 ? 29.629 22.991 -14.672 1.00 92.44 828 ASN A C 1
ATOM 6602 O O . ASN A 1 828 ? 29.924 24.173 -14.796 1.00 92.44 828 ASN A O 1
ATOM 6606 N N . ARG A 1 829 ? 29.168 22.266 -15.701 1.00 88.56 829 ARG A N 1
ATOM 6607 C CA . ARG A 1 829 ? 29.003 22.830 -17.053 1.00 88.56 829 ARG A CA 1
ATOM 6608 C C . ARG A 1 829 ? 28.024 24.006 -17.077 1.00 88.56 829 ARG A C 1
ATOM 6610 O O . ARG A 1 829 ? 28.277 24.998 -17.752 1.00 88.56 829 ARG A O 1
ATOM 6617 N N . LEU A 1 830 ? 26.919 23.924 -16.334 1.00 89.56 830 LEU A N 1
ATOM 6618 C CA . LEU A 1 830 ? 25.968 25.036 -16.220 1.00 89.56 830 LEU A CA 1
ATOM 6619 C C . LEU A 1 830 ? 26.548 26.219 -15.428 1.00 89.56 830 LEU A C 1
ATOM 6621 O O . LEU A 1 830 ? 26.257 27.376 -15.736 1.00 89.56 830 LEU A O 1
ATOM 6625 N N . LEU A 1 831 ? 27.389 25.945 -14.429 1.00 91.00 831 LEU A N 1
ATOM 6626 C CA . LEU A 1 831 ? 28.132 26.955 -13.676 1.00 91.00 831 LEU A CA 1
ATOM 6627 C C . LEU A 1 831 ? 29.233 27.638 -14.501 1.00 91.00 831 LEU A C 1
ATOM 6629 O O . LEU A 1 831 ? 29.660 28.719 -14.107 1.00 91.00 831 LEU A O 1
ATOM 6633 N N . ASP A 1 832 ? 29.627 27.100 -15.654 1.00 89.12 832 ASP A N 1
ATOM 6634 C CA . ASP A 1 832 ? 30.574 27.741 -16.580 1.00 89.12 832 ASP A CA 1
ATOM 6635 C C . ASP A 1 832 ? 29.897 28.679 -17.602 1.00 89.12 832 ASP A C 1
ATOM 6637 O O . ASP A 1 832 ? 30.575 29.444 -18.290 1.00 89.12 832 ASP A O 1
ATOM 6641 N N . LEU A 1 833 ? 28.561 28.662 -17.712 1.00 86.56 833 LEU A N 1
ATOM 6642 C CA . LEU A 1 833 ? 27.809 29.561 -18.605 1.00 86.56 833 LEU A CA 1
ATOM 6643 C C . LEU A 1 833 ? 27.826 31.008 -18.100 1.00 86.56 833 LEU A C 1
ATOM 6645 O O . LEU A 1 833 ? 27.757 31.226 -16.897 1.00 86.56 833 LEU A O 1
ATOM 6649 N N . ASP A 1 834 ? 27.821 32.013 -18.979 1.00 84.62 834 ASP A N 1
ATOM 6650 C CA . ASP A 1 834 ? 27.740 33.420 -18.542 1.00 84.62 834 ASP A CA 1
ATOM 6651 C C . ASP A 1 834 ? 26.427 33.701 -17.782 1.00 84.62 834 ASP A C 1
ATOM 6653 O O . ASP A 1 834 ? 26.432 34.339 -16.730 1.00 84.62 834 ASP A O 1
ATOM 6657 N N . GLU A 1 835 ? 25.312 33.136 -18.260 1.00 85.62 835 GLU A N 1
ATOM 6658 C CA . GLU A 1 835 ? 24.006 33.182 -17.600 1.00 85.62 835 GLU A CA 1
ATOM 6659 C C . GLU A 1 835 ? 23.315 31.808 -17.644 1.00 85.62 835 GLU A C 1
ATOM 6661 O O . GLU A 1 835 ? 23.292 31.138 -18.676 1.00 85.62 835 GLU A O 1
ATOM 6666 N N . ILE A 1 836 ? 22.713 31.393 -16.523 1.00 88.31 836 ILE A N 1
ATOM 6667 C CA . ILE A 1 836 ? 21.924 30.156 -16.442 1.00 88.31 836 ILE A CA 1
ATOM 6668 C C . ILE A 1 836 ? 20.502 30.419 -16.983 1.00 88.31 836 ILE A C 1
ATOM 6670 O O . ILE A 1 836 ? 19.802 31.279 -16.435 1.00 88.31 836 ILE A O 1
ATOM 6674 N N . PRO A 1 837 ? 20.010 29.670 -17.990 1.00 87.56 837 PRO A N 1
ATOM 6675 C CA . PRO A 1 837 ? 18.650 29.834 -18.510 1.00 87.56 837 PRO A CA 1
ATOM 6676 C C . PRO A 1 837 ? 17.556 29.554 -17.465 1.00 87.56 837 PRO A C 1
ATOM 6678 O O . PRO A 1 837 ? 17.644 28.587 -16.704 1.00 87.56 837 PRO A O 1
ATOM 6681 N N . ASN A 1 838 ? 16.481 30.356 -17.467 1.00 87.00 838 ASN A N 1
ATOM 6682 C CA . ASN A 1 838 ? 15.377 30.245 -16.495 1.00 87.00 838 ASN A CA 1
ATOM 6683 C C . ASN A 1 838 ? 14.710 28.862 -16.489 1.00 87.00 838 ASN A C 1
ATOM 6685 O O . ASN A 1 838 ? 14.410 28.340 -15.418 1.00 87.00 838 ASN A O 1
ATOM 6689 N N . GLU A 1 839 ? 14.505 28.259 -17.663 1.00 85.56 839 GLU A N 1
ATOM 6690 C CA . GLU A 1 839 ? 13.862 26.943 -17.778 1.00 85.56 839 GLU A CA 1
ATOM 6691 C C . GLU A 1 839 ? 14.717 25.827 -17.161 1.00 85.56 839 GLU A C 1
ATOM 6693 O O . GLU A 1 839 ? 14.206 24.988 -16.421 1.00 85.56 839 GLU A O 1
ATOM 6698 N N . ILE A 1 840 ? 16.037 25.858 -17.380 1.00 88.25 840 ILE A N 1
ATOM 6699 C CA . ILE A 1 840 ? 16.969 24.875 -16.804 1.00 88.25 840 ILE A CA 1
ATOM 6700 C C . ILE A 1 840 ? 17.031 25.040 -15.285 1.00 88.25 840 ILE A C 1
ATOM 6702 O O . ILE A 1 840 ? 16.936 24.057 -14.548 1.00 88.25 840 ILE A O 1
ATOM 6706 N N . PHE A 1 841 ? 17.130 26.287 -14.811 1.00 89.88 841 PHE A N 1
ATOM 6707 C CA . PHE A 1 841 ? 17.105 26.584 -13.383 1.00 89.88 841 PHE A CA 1
ATOM 6708 C C . PHE A 1 841 ? 15.823 26.053 -12.734 1.00 89.88 841 PHE A C 1
ATOM 6710 O O . PHE A 1 841 ? 15.889 25.323 -11.748 1.00 89.88 841 PHE A O 1
ATOM 6717 N N . LYS A 1 842 ? 14.656 26.332 -13.330 1.00 87.81 842 LYS A N 1
ATOM 6718 C CA . LYS A 1 842 ? 13.359 25.840 -12.848 1.00 87.81 842 LYS A CA 1
ATOM 6719 C C . LYS A 1 842 ? 13.346 24.322 -12.690 1.00 87.81 842 LYS A C 1
ATOM 6721 O O . LYS A 1 842 ? 12.931 23.828 -11.643 1.00 87.81 842 LYS A O 1
ATOM 6726 N N . HIS A 1 843 ? 13.801 23.606 -13.715 1.00 87.31 843 HIS A N 1
ATOM 6727 C CA . HIS A 1 843 ? 13.772 22.145 -13.757 1.00 87.31 843 HIS A CA 1
ATOM 6728 C C . HIS A 1 843 ? 14.666 21.516 -12.682 1.00 87.31 843 HIS A C 1
ATOM 6730 O O . HIS A 1 843 ? 14.230 20.632 -11.946 1.00 87.31 843 HIS A O 1
ATOM 6736 N N . ILE A 1 844 ? 15.899 22.014 -12.537 1.00 90.56 844 ILE A N 1
ATOM 6737 C CA . ILE A 1 844 ? 16.863 21.515 -11.542 1.00 90.56 844 ILE A CA 1
ATOM 6738 C C . ILE A 1 844 ? 16.377 21.797 -10.123 1.00 90.56 844 ILE A C 1
ATOM 6740 O O . ILE A 1 844 ? 16.438 20.916 -9.267 1.00 90.56 844 ILE A O 1
ATOM 6744 N N . ILE A 1 845 ? 15.864 23.004 -9.872 1.00 90.31 845 ILE A N 1
ATOM 6745 C CA . ILE A 1 845 ? 15.374 23.380 -8.547 1.00 90.31 845 ILE A CA 1
ATOM 6746 C C . ILE A 1 845 ? 14.162 22.537 -8.149 1.00 90.31 845 ILE A C 1
ATOM 6748 O O . ILE A 1 845 ? 14.119 22.051 -7.029 1.00 90.31 845 ILE A O 1
ATOM 6752 N N . GLN A 1 846 ? 13.216 22.263 -9.050 1.00 87.31 846 GLN A N 1
ATOM 6753 C CA . GLN A 1 846 ? 12.068 21.400 -8.731 1.00 87.31 846 GLN A CA 1
ATOM 6754 C C . GLN A 1 846 ? 12.460 19.978 -8.294 1.00 87.31 846 GLN A C 1
ATOM 6756 O O . GLN A 1 846 ? 11.699 19.331 -7.577 1.00 87.31 846 GLN A O 1
ATOM 6761 N N . LEU A 1 847 ? 13.635 19.497 -8.706 1.00 88.19 847 LEU A N 1
ATOM 6762 C CA . LEU A 1 847 ? 14.135 18.153 -8.417 1.00 88.19 847 LEU A CA 1
ATOM 6763 C C . LEU A 1 847 ? 15.373 18.152 -7.503 1.00 88.19 847 LEU A C 1
ATOM 6765 O O . LEU A 1 847 ? 16.027 17.116 -7.349 1.00 88.19 847 LEU A O 1
ATOM 6769 N N . SER A 1 848 ? 15.688 19.274 -6.844 1.00 89.69 848 SER A N 1
ATOM 6770 C CA . SER A 1 848 ? 16.894 19.403 -6.014 1.00 89.69 848 SER A CA 1
ATOM 6771 C C . SER A 1 848 ? 16.944 18.413 -4.852 1.00 89.69 848 SER A C 1
ATOM 6773 O O . SER A 1 848 ? 18.034 18.069 -4.399 1.00 89.69 848 SER A O 1
ATOM 6775 N N . GLY A 1 849 ? 15.799 17.890 -4.403 1.00 87.94 849 GLY A N 1
ATOM 6776 C CA . GLY A 1 849 ? 15.737 16.864 -3.358 1.00 87.94 849 GLY A CA 1
ATOM 6777 C C . GLY A 1 849 ? 16.516 15.580 -3.668 1.00 87.94 849 GLY A C 1
ATOM 6778 O O . GLY A 1 849 ? 16.997 14.933 -2.736 1.00 87.94 849 GLY A O 1
ATOM 6779 N N . PHE A 1 850 ? 16.707 15.238 -4.948 1.00 86.12 850 PHE A N 1
ATOM 6780 C CA . PHE A 1 850 ? 17.566 14.118 -5.359 1.00 86.12 850 PHE A CA 1
ATOM 6781 C C . PHE A 1 850 ? 19.060 14.466 -5.315 1.00 86.12 850 PHE A C 1
ATOM 6783 O O . PHE A 1 850 ? 19.888 13.586 -5.115 1.00 86.12 850 PHE A O 1
ATOM 6790 N N . ILE A 1 851 ? 19.407 15.743 -5.482 1.00 91.38 851 ILE A N 1
ATOM 6791 C CA . ILE A 1 851 ? 20.786 16.208 -5.676 1.00 91.38 851 ILE A CA 1
ATOM 6792 C C . ILE A 1 851 ? 21.447 16.569 -4.342 1.00 91.38 851 ILE A C 1
ATOM 6794 O O . ILE A 1 851 ? 22.614 16.256 -4.104 1.00 91.38 851 ILE A O 1
ATOM 6798 N N . VAL A 1 852 ? 20.694 17.223 -3.454 1.00 92.69 852 VAL A N 1
ATOM 6799 C CA . VAL A 1 852 ? 21.210 17.836 -2.220 1.00 92.69 852 VAL A CA 1
ATOM 6800 C C . VAL A 1 852 ? 21.932 16.838 -1.311 1.00 92.69 852 VAL A C 1
ATOM 6802 O O . VAL A 1 852 ? 22.908 17.209 -0.668 1.00 92.69 852 VAL A O 1
ATOM 6805 N N . GLN A 1 853 ? 21.513 15.572 -1.277 1.00 86.75 853 GLN A N 1
ATOM 6806 C CA . GLN A 1 853 ? 22.119 14.564 -0.396 1.00 86.75 853 GLN A CA 1
ATOM 6807 C C . GLN A 1 853 ? 23.606 14.305 -0.691 1.00 86.75 853 GLN A C 1
ATOM 6809 O O . GLN A 1 853 ? 24.348 13.944 0.219 1.00 86.75 853 GLN A O 1
ATOM 6814 N N . LYS A 1 854 ? 24.046 14.485 -1.945 1.00 89.94 854 LYS A N 1
ATOM 6815 C CA . LYS A 1 854 ? 25.448 14.295 -2.360 1.00 89.94 854 LYS A CA 1
ATOM 6816 C C . LYS A 1 854 ? 26.135 15.599 -2.771 1.00 89.94 854 LYS A C 1
ATOM 6818 O O . LYS A 1 854 ? 27.346 15.716 -2.611 1.00 89.94 854 LYS A O 1
ATOM 6823 N N . HIS A 1 855 ? 25.380 16.580 -3.272 1.00 93.69 855 HIS A N 1
ATOM 6824 C CA . HIS A 1 855 ? 25.911 17.805 -3.881 1.00 93.69 855 HIS A CA 1
ATOM 6825 C C . HIS A 1 855 ? 25.210 19.082 -3.388 1.00 93.69 855 HIS A C 1
ATOM 6827 O O . HIS A 1 855 ? 24.905 19.977 -4.178 1.00 93.69 855 HIS A O 1
ATOM 6833 N N . ALA A 1 856 ? 24.960 19.190 -2.077 1.00 93.94 856 ALA A N 1
ATOM 6834 C CA . ALA A 1 856 ? 24.346 20.375 -1.472 1.00 93.94 856 ALA A CA 1
ATOM 6835 C C . ALA A 1 856 ? 25.071 21.681 -1.842 1.00 93.94 856 ALA A C 1
ATOM 6837 O O . ALA A 1 856 ? 24.425 22.652 -2.228 1.00 93.94 856 ALA A O 1
ATOM 6838 N N . ASP A 1 857 ? 26.404 21.700 -1.775 1.00 94.88 857 ASP A N 1
ATOM 6839 C CA . ASP A 1 857 ? 27.177 22.923 -2.011 1.00 94.88 857 ASP A CA 1
ATOM 6840 C C . ASP A 1 857 ? 27.138 23.394 -3.469 1.00 94.88 857 ASP A C 1
ATOM 6842 O O . ASP A 1 857 ? 27.027 24.595 -3.704 1.00 94.88 857 ASP A O 1
ATOM 6846 N N . LEU A 1 858 ? 27.113 22.470 -4.436 1.00 94.62 858 LEU A N 1
ATOM 6847 C CA . LEU A 1 858 ? 26.941 22.817 -5.852 1.00 94.62 858 LEU A CA 1
ATOM 6848 C C . LEU A 1 858 ? 25.557 23.418 -6.121 1.00 94.62 858 LEU A C 1
ATOM 6850 O O . LEU A 1 858 ? 25.439 24.353 -6.908 1.00 94.62 858 LEU A O 1
ATOM 6854 N N . ILE A 1 859 ? 24.509 22.935 -5.443 1.00 95.94 859 ILE A N 1
ATOM 6855 C CA . ILE A 1 859 ? 23.174 23.547 -5.529 1.00 95.94 859 ILE A CA 1
ATOM 6856 C C . ILE A 1 859 ? 23.183 24.959 -4.938 1.00 95.94 859 ILE A C 1
ATOM 6858 O O . ILE A 1 859 ? 22.567 25.854 -5.517 1.00 95.94 859 ILE A O 1
ATOM 6862 N N . VAL A 1 860 ? 23.894 25.189 -3.829 1.00 96.12 860 VAL A N 1
ATOM 6863 C CA . VAL A 1 860 ? 24.048 26.537 -3.260 1.00 96.12 860 VAL A CA 1
ATOM 6864 C C . VAL A 1 860 ? 24.735 27.469 -4.259 1.00 96.12 860 VAL A C 1
ATOM 6866 O O . VAL A 1 860 ? 24.211 28.547 -4.527 1.00 96.12 860 VAL A O 1
ATOM 6869 N N . GLU A 1 861 ? 25.852 27.055 -4.856 1.00 95.69 861 GLU A N 1
ATOM 6870 C CA . GLU A 1 861 ? 26.570 27.846 -5.867 1.00 95.69 861 GLU A CA 1
ATOM 6871 C C . GLU A 1 861 ? 25.701 28.138 -7.097 1.00 95.69 861 GLU A C 1
ATOM 6873 O O . GLU A 1 861 ? 25.615 29.285 -7.541 1.00 95.69 861 GLU A O 1
ATOM 6878 N N . PHE A 1 862 ? 24.979 27.129 -7.588 1.00 94.38 862 PHE A N 1
ATOM 6879 C CA . PHE A 1 862 ? 24.040 27.254 -8.702 1.00 94.38 862 PHE A CA 1
ATOM 6880 C C . PHE A 1 862 ? 22.920 28.262 -8.410 1.00 94.38 862 PHE A C 1
ATOM 6882 O O . PHE A 1 862 ? 22.591 29.099 -9.254 1.00 94.38 862 PHE A O 1
ATOM 6889 N N . CYS A 1 863 ? 22.374 28.243 -7.190 1.00 93.94 863 CYS A N 1
ATOM 6890 C CA . CYS A 1 863 ? 21.364 29.204 -6.748 1.00 93.94 863 CYS A CA 1
ATOM 6891 C C . CYS A 1 863 ? 21.920 30.616 -6.629 1.00 93.94 863 CYS A C 1
ATOM 6893 O O . CYS A 1 863 ? 21.307 31.551 -7.136 1.00 93.94 863 CYS A O 1
ATOM 6895 N N . LEU A 1 864 ? 23.077 30.787 -5.986 1.00 94.56 864 LEU A N 1
ATOM 6896 C CA . LEU A 1 864 ? 23.684 32.104 -5.806 1.00 94.56 864 LEU A CA 1
ATOM 6897 C C . LEU A 1 864 ? 24.011 32.750 -7.152 1.00 94.56 864 LEU A C 1
ATOM 6899 O O . LEU A 1 864 ? 23.706 33.924 -7.344 1.00 94.56 864 LEU A O 1
ATOM 6903 N N . LYS A 1 865 ? 24.542 31.977 -8.107 1.00 93.25 865 LYS A N 1
ATOM 6904 C CA . LYS A 1 865 ? 24.849 32.478 -9.448 1.00 93.25 865 LYS A CA 1
ATOM 6905 C C . LYS A 1 865 ? 23.612 32.992 -10.190 1.00 93.25 865 LYS A C 1
ATOM 6907 O O . LYS A 1 865 ? 23.706 33.997 -10.885 1.00 93.25 865 LYS A O 1
ATOM 6912 N N . LYS A 1 866 ? 22.461 32.318 -10.066 1.00 92.25 866 LYS A N 1
ATOM 6913 C CA . LYS A 1 866 ? 21.234 32.721 -10.776 1.00 92.25 866 LYS A CA 1
ATOM 6914 C C . LYS A 1 866 ? 20.427 33.803 -10.052 1.00 92.25 866 LYS A C 1
ATOM 6916 O O . LYS A 1 866 ? 19.804 34.642 -10.706 1.00 92.25 866 LYS A O 1
ATOM 6921 N N . LEU A 1 867 ? 20.371 33.743 -8.722 1.00 92.19 867 LEU A N 1
ATOM 6922 C CA . LEU A 1 867 ? 19.457 34.560 -7.921 1.00 92.19 867 LEU A CA 1
ATOM 6923 C C . LEU A 1 867 ? 20.038 35.919 -7.536 1.00 92.19 867 LEU A C 1
ATOM 6925 O O . LEU A 1 867 ? 19.262 36.850 -7.335 1.00 92.19 867 LEU A O 1
ATOM 6929 N N . LEU A 1 868 ? 21.361 36.052 -7.419 1.00 93.06 868 LEU A N 1
ATOM 6930 C CA . LEU A 1 868 ? 21.982 37.328 -7.078 1.00 93.06 868 LEU A CA 1
ATOM 6931 C C . LEU A 1 868 ? 22.103 38.212 -8.322 1.00 93.06 868 LEU A C 1
ATOM 6933 O O . LEU A 1 868 ? 22.755 37.844 -9.296 1.00 93.06 868 LEU A O 1
ATOM 6937 N N . CYS A 1 869 ? 21.503 39.399 -8.271 1.00 90.75 869 CYS A N 1
ATOM 6938 C CA . CYS A 1 869 ? 21.713 40.446 -9.265 1.00 90.75 869 CYS A CA 1
ATOM 6939 C C . CYS A 1 869 ? 22.831 41.401 -8.827 1.00 90.75 869 CYS A C 1
ATOM 6941 O O . CYS A 1 869 ? 23.233 41.435 -7.661 1.00 90.75 869 CYS A O 1
ATOM 6943 N N . GLU A 1 870 ? 23.301 42.218 -9.771 1.00 90.12 870 GLU A N 1
ATOM 6944 C CA . GLU A 1 870 ? 24.203 43.339 -9.497 1.00 90.12 870 GLU A CA 1
ATOM 6945 C C . GLU A 1 870 ? 23.621 44.252 -8.397 1.00 90.12 870 GLU A C 1
ATOM 6947 O O . GLU A 1 870 ? 22.425 44.554 -8.389 1.00 90.12 870 GLU A O 1
ATOM 6952 N N . LEU A 1 871 ? 24.460 44.676 -7.445 1.00 93.44 871 LEU A N 1
ATOM 6953 C CA . LEU A 1 871 ? 24.040 45.551 -6.349 1.00 93.44 871 LEU A CA 1
ATOM 6954 C C . LEU A 1 871 ? 23.683 46.959 -6.868 1.00 93.44 871 LEU A C 1
ATOM 6956 O O . LEU A 1 871 ? 24.324 47.433 -7.807 1.00 93.44 871 LEU A O 1
ATOM 6960 N N . PRO A 1 872 ? 22.734 47.681 -6.236 1.00 90.62 872 PRO A N 1
ATOM 6961 C CA . PRO A 1 872 ? 22.266 48.985 -6.715 1.00 90.62 872 PRO A CA 1
ATOM 6962 C C . PRO A 1 872 ? 23.372 50.021 -6.934 1.00 90.62 872 PRO A C 1
ATOM 6964 O O . PRO A 1 872 ? 23.354 50.737 -7.932 1.00 90.62 872 PRO A O 1
ATOM 6967 N N . LEU A 1 873 ? 24.360 50.092 -6.037 1.00 88.00 873 LEU A N 1
ATOM 6968 C CA . LEU A 1 873 ? 25.467 51.042 -6.169 1.00 88.00 873 LEU A CA 1
ATOM 6969 C C . LEU A 1 873 ? 26.422 50.672 -7.311 1.00 88.00 873 LEU A C 1
ATOM 6971 O O . LEU A 1 873 ? 26.953 51.560 -7.976 1.00 88.00 873 LEU A O 1
ATOM 6975 N N . ASP A 1 874 ? 26.648 49.379 -7.537 1.00 89.06 874 ASP A N 1
ATOM 6976 C CA . ASP A 1 874 ? 27.518 48.900 -8.613 1.00 89.06 874 ASP A CA 1
ATOM 6977 C C . ASP A 1 874 ? 26.837 49.108 -9.972 1.00 89.06 874 ASP A C 1
ATOM 6979 O O . ASP A 1 874 ? 27.444 49.691 -10.872 1.00 89.06 874 ASP A O 1
ATOM 6983 N N . LYS A 1 875 ? 25.534 48.806 -10.050 1.00 85.88 875 LYS A N 1
ATOM 6984 C CA . LYS A 1 875 ? 24.664 49.147 -11.180 1.00 85.88 875 LYS A CA 1
ATOM 6985 C C . LYS A 1 875 ? 24.710 50.648 -11.477 1.00 85.88 875 LYS A C 1
ATOM 6987 O O . LYS A 1 875 ? 25.033 51.044 -12.591 1.00 85.88 875 LYS A O 1
ATOM 6992 N N . TYR A 1 876 ? 24.515 51.491 -10.459 1.00 83.12 876 TYR A N 1
ATOM 6993 C CA . TYR A 1 876 ? 24.581 52.948 -10.599 1.00 83.12 876 TYR A CA 1
ATOM 6994 C C . TYR A 1 876 ? 25.949 53.440 -11.099 1.00 83.12 876 TYR A C 1
ATOM 6996 O O . TYR A 1 876 ? 26.010 54.328 -11.952 1.00 83.12 876 TYR A O 1
ATOM 7004 N N . LYS A 1 877 ? 27.059 52.878 -10.597 1.00 84.88 877 LYS A N 1
ATOM 7005 C CA . LYS A 1 877 ? 28.415 53.208 -11.071 1.00 84.88 877 LYS A CA 1
ATOM 7006 C C . LYS A 1 877 ? 28.605 52.812 -12.531 1.00 84.88 877 LYS A C 1
ATOM 7008 O O . LYS A 1 877 ? 29.066 53.647 -13.307 1.00 84.88 877 LYS A O 1
ATOM 7013 N N . ARG A 1 878 ? 28.218 51.588 -12.908 1.00 85.06 878 ARG A N 1
ATOM 7014 C CA . ARG A 1 878 ? 28.274 51.096 -14.290 1.00 85.06 878 ARG A CA 1
ATOM 7015 C C . ARG A 1 878 ? 27.461 52.000 -15.218 1.00 85.06 878 ARG A C 1
ATOM 7017 O O . ARG A 1 878 ? 27.995 52.478 -16.216 1.00 85.06 878 ARG A O 1
ATOM 7024 N N . ASP A 1 879 ? 26.231 52.334 -14.837 1.00 79.88 879 ASP A N 1
ATOM 7025 C CA . ASP A 1 879 ? 25.350 53.208 -15.615 1.00 79.88 879 ASP A CA 1
ATOM 7026 C C . ASP A 1 879 ? 25.913 54.642 -15.707 1.00 79.88 879 ASP A C 1
ATOM 7028 O O . ASP A 1 879 ? 25.821 55.285 -16.754 1.00 79.88 879 ASP A O 1
ATOM 7032 N N . CYS A 1 880 ? 26.564 55.159 -14.656 1.00 79.56 880 CYS A N 1
ATOM 7033 C CA . CYS A 1 880 ? 27.273 56.444 -14.701 1.00 79.56 880 CYS A CA 1
ATOM 7034 C C . CYS A 1 880 ? 28.497 56.415 -15.628 1.00 79.56 880 CYS A C 1
ATOM 7036 O O . CYS A 1 880 ? 28.733 57.381 -16.357 1.00 79.56 880 CYS A O 1
ATOM 7038 N N . GLU A 1 881 ? 29.279 55.336 -15.619 1.00 82.00 881 GLU A N 1
ATOM 7039 C CA . GLU A 1 881 ? 30.418 55.151 -16.522 1.00 82.00 881 GLU A CA 1
ATOM 7040 C C . GLU A 1 881 ? 29.968 55.027 -17.979 1.00 82.00 881 GLU A C 1
ATOM 7042 O O . GLU A 1 881 ? 30.545 55.671 -18.857 1.00 82.00 881 GLU A O 1
ATOM 7047 N N . GLU A 1 882 ? 28.905 54.267 -18.244 1.00 79.62 882 GLU A N 1
ATOM 7048 C CA . GLU A 1 882 ? 28.272 54.171 -19.560 1.00 79.62 882 GLU A CA 1
ATOM 7049 C C . GLU A 1 882 ? 27.730 55.528 -20.020 1.00 79.62 882 GLU A C 1
ATOM 7051 O O . GLU A 1 882 ? 27.975 55.933 -21.159 1.00 79.62 882 GLU A O 1
ATOM 7056 N N . ARG A 1 883 ? 27.075 56.286 -19.128 1.00 73.25 883 ARG A N 1
ATOM 7057 C CA . ARG A 1 883 ? 26.631 57.663 -19.391 1.00 73.25 883 ARG A CA 1
ATOM 7058 C C . ARG A 1 883 ? 27.801 58.576 -19.725 1.00 73.25 883 ARG A C 1
ATOM 7060 O O . ARG A 1 883 ? 27.714 59.318 -20.700 1.00 73.25 883 ARG A O 1
ATOM 7067 N N . LYS A 1 884 ? 28.898 58.516 -18.968 1.00 79.31 884 LYS A N 1
ATOM 7068 C CA . LYS A 1 884 ? 30.100 59.322 -19.216 1.00 79.31 884 LYS A CA 1
ATOM 7069 C C . LYS A 1 884 ? 30.730 58.976 -20.566 1.00 79.31 884 LYS A C 1
ATOM 7071 O O . LYS A 1 884 ? 30.940 59.880 -21.367 1.00 79.31 884 LYS A O 1
ATOM 7076 N N . ARG A 1 885 ? 30.920 57.685 -20.868 1.00 79.94 885 ARG A N 1
ATOM 7077 C CA . ARG A 1 885 ? 31.404 57.209 -22.179 1.00 79.94 885 ARG A CA 1
ATOM 7078 C C . ARG A 1 885 ? 30.488 57.656 -23.314 1.00 79.94 885 ARG A C 1
ATOM 7080 O O . ARG A 1 885 ? 30.961 58.094 -24.357 1.00 79.94 885 ARG A O 1
ATOM 7087 N N . SER A 1 886 ? 29.174 57.580 -23.107 1.00 74.25 886 SER A N 1
ATOM 7088 C CA . SER A 1 886 ? 28.181 58.040 -24.076 1.00 74.25 886 SER A CA 1
ATOM 7089 C C . SER A 1 886 ? 28.267 59.556 -24.278 1.00 74.25 886 SER A C 1
ATOM 7091 O O . SER A 1 886 ? 28.297 60.020 -25.411 1.00 74.25 886 SER A O 1
ATOM 7093 N N . GLN A 1 887 ? 28.361 60.349 -23.207 1.00 75.19 887 GLN A N 1
ATOM 7094 C CA . GLN A 1 887 ? 28.512 61.807 -23.272 1.00 75.19 887 GLN A CA 1
ATOM 7095 C C . GLN A 1 887 ? 29.811 62.230 -23.963 1.00 75.19 887 GLN A C 1
ATOM 7097 O O . GLN A 1 887 ? 29.763 63.118 -24.809 1.00 75.19 887 GLN A O 1
ATOM 7102 N N . GLU A 1 888 ? 30.937 61.588 -23.648 1.00 81.44 888 GLU A N 1
ATOM 7103 C CA . GLU A 1 888 ? 32.232 61.806 -24.304 1.00 81.44 888 GLU A CA 1
ATOM 7104 C C . GLU A 1 888 ? 32.144 61.490 -25.801 1.00 81.44 888 GLU A C 1
ATOM 7106 O O . GLU A 1 888 ? 32.452 62.353 -26.622 1.00 81.44 888 GLU A O 1
ATOM 7111 N N . TYR A 1 889 ? 31.594 60.322 -26.155 1.00 79.81 889 TYR A N 1
ATOM 7112 C CA . TYR A 1 889 ? 31.329 59.929 -27.542 1.00 79.81 889 TYR A CA 1
ATOM 7113 C C . TYR A 1 889 ? 30.481 60.970 -28.284 1.00 79.81 889 TYR A C 1
ATOM 7115 O O . TYR A 1 889 ? 30.747 61.331 -29.429 1.00 79.81 889 TYR A O 1
ATOM 7123 N N . TRP A 1 890 ? 29.451 61.492 -27.623 1.00 76.44 890 TRP A N 1
ATOM 7124 C CA . TRP A 1 890 ? 28.541 62.476 -28.192 1.00 76.44 890 TRP A CA 1
ATOM 7125 C C . TRP A 1 890 ? 29.128 63.889 -28.301 1.00 76.44 890 TRP A C 1
ATOM 7127 O O . TRP A 1 890 ? 28.769 64.613 -29.230 1.00 76.44 890 TRP A O 1
ATOM 7137 N N . LEU A 1 891 ? 29.975 64.305 -27.357 1.00 78.94 891 LEU A N 1
ATOM 7138 C CA . LEU A 1 891 ? 30.709 65.572 -27.409 1.00 78.94 891 LEU A CA 1
ATOM 7139 C C . LEU A 1 891 ? 31.732 65.548 -28.543 1.00 78.94 891 LEU A C 1
ATOM 7141 O O . LEU A 1 891 ? 31.793 66.497 -29.323 1.00 78.94 891 LEU A O 1
ATOM 7145 N N . GLU A 1 892 ? 32.460 64.440 -28.678 1.00 81.06 892 GLU A N 1
ATOM 7146 C CA . GLU A 1 892 ? 33.384 64.198 -29.783 1.00 81.06 892 GLU A CA 1
ATOM 7147 C C . GLU A 1 892 ? 32.640 64.269 -31.125 1.00 81.06 892 GLU A C 1
ATOM 7149 O O . GLU A 1 892 ? 33.012 65.051 -31.998 1.00 81.06 892 GLU A O 1
ATOM 7154 N N . LEU A 1 893 ? 31.501 63.578 -31.251 1.00 78.62 893 LEU A N 1
ATOM 7155 C CA . LEU A 1 893 ? 30.674 63.597 -32.463 1.00 78.62 893 LEU A CA 1
ATOM 7156 C C . LEU A 1 893 ? 30.133 64.997 -32.824 1.00 78.62 893 LEU A C 1
ATOM 7158 O O . LEU A 1 893 ? 30.034 65.324 -34.004 1.00 78.62 893 LEU A O 1
ATOM 7162 N N . ASN A 1 894 ? 29.771 65.817 -31.829 1.00 75.44 894 ASN A N 1
ATOM 7163 C CA . ASN A 1 894 ? 29.271 67.188 -32.018 1.00 75.44 894 ASN A CA 1
ATOM 7164 C C . ASN A 1 894 ? 30.382 68.206 -32.336 1.00 75.44 894 ASN A C 1
ATOM 7166 O O . ASN A 1 894 ? 30.080 69.290 -32.831 1.00 75.44 894 ASN A O 1
ATOM 7170 N N . SER A 1 895 ? 31.642 67.883 -32.028 1.00 78.75 895 SER A N 1
ATOM 7171 C CA . SER A 1 895 ? 32.803 68.745 -32.295 1.00 78.75 895 SER A CA 1
ATOM 7172 C C . SER A 1 895 ? 33.299 68.676 -33.746 1.00 78.75 895 SER A C 1
ATOM 7174 O O . SER A 1 895 ? 34.052 69.546 -34.181 1.00 78.75 895 SER A O 1
ATOM 7176 N N . ILE A 1 896 ? 32.846 67.673 -34.507 1.00 81.75 896 ILE A N 1
ATOM 7177 C CA . ILE A 1 896 ? 33.169 67.499 -35.926 1.00 81.75 896 ILE A CA 1
ATOM 7178 C C . ILE A 1 896 ? 32.377 68.531 -36.758 1.00 81.75 896 ILE A C 1
ATOM 7180 O O . ILE A 1 896 ? 31.145 68.579 -36.649 1.00 81.75 896 ILE A O 1
ATOM 7184 N N . PRO A 1 897 ? 33.029 69.343 -37.616 1.00 79.31 897 PRO A N 1
ATOM 7185 C CA . PRO A 1 897 ? 32.348 70.283 -38.508 1.00 79.31 897 PRO A CA 1
ATOM 7186 C C . PRO A 1 897 ? 31.313 69.590 -39.411 1.00 79.31 897 PRO A C 1
ATOM 7188 O O . PRO A 1 897 ? 31.538 68.478 -39.886 1.00 79.31 897 PRO A O 1
ATOM 7191 N N . GLN A 1 898 ? 30.182 70.247 -39.713 1.00 69.88 898 GLN A N 1
ATOM 7192 C CA . GLN A 1 898 ? 29.084 69.627 -40.487 1.00 69.88 898 GLN A CA 1
ATOM 7193 C C . GLN A 1 898 ? 29.497 69.104 -41.873 1.00 69.88 898 GLN A C 1
ATOM 7195 O O . GLN A 1 898 ? 28.885 68.165 -42.395 1.00 69.88 898 GLN A O 1
ATOM 7200 N N . GLU A 1 899 ? 30.528 69.713 -42.452 1.00 73.19 899 GLU A N 1
ATOM 7201 C CA . GLU A 1 899 ? 31.099 69.372 -43.754 1.00 73.19 899 GLU A CA 1
ATOM 7202 C C . GLU A 1 899 ? 31.923 68.070 -43.709 1.00 73.19 899 GLU A C 1
ATOM 7204 O O . GLU A 1 899 ? 32.027 67.383 -44.721 1.00 73.19 899 GLU A O 1
ATOM 7209 N N . GLU A 1 900 ? 32.414 67.675 -42.527 1.00 74.44 900 GLU A N 1
ATOM 7210 C CA . GLU A 1 900 ? 33.272 66.499 -42.296 1.00 74.44 900 GLU A CA 1
ATOM 7211 C C . GLU A 1 900 ? 32.514 65.294 -41.694 1.00 74.44 900 GLU A C 1
ATOM 7213 O O . GLU A 1 900 ? 33.061 64.197 -41.570 1.00 74.44 900 GLU A O 1
ATOM 7218 N N . LEU A 1 901 ? 31.231 65.458 -41.349 1.00 75.38 901 LEU A N 1
ATOM 7219 C CA . LEU A 1 901 ? 30.385 64.386 -40.811 1.00 75.38 901 LEU A CA 1
ATOM 7220 C C . LEU A 1 901 ? 29.983 63.361 -41.888 1.00 75.38 901 LEU A C 1
ATOM 7222 O O . LEU A 1 901 ? 29.361 63.705 -42.899 1.00 75.38 901 LEU A O 1
ATOM 7226 N N . THR A 1 902 ? 30.213 62.073 -41.615 1.00 80.12 902 THR A N 1
ATOM 7227 C CA . THR A 1 902 ? 29.727 60.966 -42.464 1.00 80.12 902 THR A CA 1
ATOM 7228 C C . THR A 1 902 ? 28.200 60.803 -42.394 1.00 80.12 902 THR A C 1
ATOM 7230 O O . THR A 1 902 ? 27.562 61.139 -41.393 1.00 80.12 902 THR A O 1
ATOM 7233 N N . ASP A 1 903 ? 27.584 60.206 -43.422 1.00 74.00 903 ASP A N 1
ATOM 7234 C CA . ASP A 1 903 ? 26.122 60.001 -43.485 1.00 74.00 903 ASP A CA 1
ATOM 7235 C C . ASP A 1 903 ? 25.559 59.186 -42.307 1.00 74.00 903 ASP A C 1
ATOM 7237 O O . ASP A 1 903 ? 24.435 59.420 -41.849 1.00 74.00 903 ASP A O 1
ATOM 7241 N N . LYS A 1 904 ? 26.344 58.241 -41.771 1.00 76.19 904 LYS A N 1
ATOM 7242 C CA . LYS A 1 904 ? 25.974 57.446 -40.589 1.00 76.19 904 LYS A CA 1
ATOM 7243 C C . LYS A 1 904 ? 25.927 58.314 -39.326 1.00 76.19 904 LYS A C 1
ATOM 7245 O O . LYS A 1 904 ? 24.994 58.181 -38.536 1.00 76.19 904 LYS A O 1
ATOM 7250 N N . GLN A 1 905 ? 26.880 59.233 -39.164 1.00 79.31 905 GLN A N 1
ATOM 7251 C CA . GLN A 1 905 ? 26.937 60.169 -38.036 1.00 79.31 905 GLN A CA 1
ATOM 7252 C C . GLN A 1 905 ? 25.836 61.235 -38.142 1.00 79.31 905 GLN A C 1
ATOM 7254 O O . GLN A 1 905 ? 25.173 61.522 -37.148 1.00 79.31 905 GLN A O 1
ATOM 7259 N N . LYS A 1 906 ? 25.534 61.723 -39.356 1.00 74.25 906 LYS A N 1
ATOM 7260 C CA . LYS A 1 906 ? 24.389 62.617 -39.620 1.00 74.25 906 LYS A CA 1
ATOM 7261 C C . LYS A 1 906 ? 23.054 61.975 -39.228 1.00 74.25 906 LYS A C 1
ATOM 7263 O O . LYS A 1 906 ? 22.250 62.603 -38.541 1.00 74.25 906 LYS A O 1
ATOM 7268 N N . LYS A 1 907 ? 22.831 60.703 -39.588 1.00 75.44 907 LYS A N 1
ATOM 7269 C CA . LYS A 1 907 ? 21.630 59.946 -39.175 1.00 75.44 907 LYS A CA 1
ATOM 7270 C C . LYS A 1 907 ? 21.557 59.718 -37.662 1.00 75.44 907 LYS A C 1
ATOM 7272 O O . LYS A 1 907 ? 20.467 59.783 -37.099 1.00 75.44 907 LYS A O 1
ATOM 7277 N N . LEU A 1 908 ? 22.685 59.451 -37.001 1.00 76.19 908 LEU A N 1
ATOM 7278 C CA . LEU A 1 908 ? 22.747 59.291 -35.541 1.00 76.19 908 LEU A CA 1
ATOM 7279 C C . LEU A 1 908 ? 22.423 60.602 -34.808 1.00 76.19 908 LEU A C 1
ATOM 7281 O O . LEU A 1 908 ? 21.637 60.580 -33.863 1.00 76.19 908 LEU A O 1
ATOM 7285 N N . LEU A 1 909 ? 22.941 61.738 -35.286 1.00 73.38 909 LEU A N 1
ATOM 7286 C CA . LEU A 1 909 ? 22.622 63.072 -34.762 1.00 73.38 909 LEU A CA 1
ATOM 7287 C C . LEU A 1 909 ? 21.142 63.433 -34.953 1.00 73.38 909 LEU A C 1
ATOM 7289 O O . LEU A 1 909 ? 20.504 63.911 -34.018 1.00 73.38 909 LEU A O 1
ATOM 7293 N N . GLN A 1 910 ? 20.566 63.138 -36.125 1.00 71.69 910 GLN A N 1
ATOM 7294 C CA . GLN A 1 910 ? 19.132 63.331 -36.380 1.00 71.69 910 GLN A CA 1
ATOM 7295 C C . GLN A 1 910 ? 18.254 62.458 -35.480 1.00 71.69 910 GLN A C 1
ATOM 7297 O O . GLN A 1 910 ? 17.272 62.948 -34.929 1.00 71.69 910 GLN A O 1
ATOM 7302 N N . ARG A 1 911 ? 18.605 61.176 -35.298 1.00 70.50 911 ARG A N 1
ATOM 7303 C CA . ARG A 1 911 ? 17.877 60.278 -34.387 1.00 70.50 911 ARG A CA 1
ATOM 7304 C C . ARG A 1 911 ? 17.937 60.775 -32.952 1.00 70.50 911 ARG A C 1
ATOM 7306 O O . ARG A 1 911 ? 16.919 60.771 -32.277 1.00 70.50 911 ARG A O 1
ATOM 7313 N N . ARG A 1 912 ? 19.101 61.241 -32.500 1.00 70.56 912 ARG A N 1
ATOM 7314 C CA . ARG A 1 912 ? 19.265 61.795 -31.154 1.00 70.56 912 ARG A CA 1
ATOM 7315 C C . ARG A 1 912 ? 18.442 63.065 -30.940 1.00 70.56 912 ARG A C 1
ATOM 7317 O O . ARG A 1 912 ? 17.835 63.199 -29.888 1.00 70.56 912 ARG A O 1
ATOM 7324 N N . ALA A 1 913 ? 18.368 63.951 -31.936 1.00 64.62 913 ALA A N 1
ATOM 7325 C CA . ALA A 1 913 ? 17.559 65.171 -31.869 1.00 64.62 913 ALA A CA 1
ATOM 7326 C C . ALA A 1 913 ? 16.042 64.908 -31.734 1.00 64.62 913 ALA A C 1
ATOM 7328 O O . ALA A 1 913 ? 15.311 65.803 -31.320 1.00 64.62 913 ALA A O 1
ATOM 7329 N N . MET A 1 914 ? 15.563 63.699 -32.059 1.00 66.12 914 MET A N 1
ATOM 7330 C CA . MET A 1 914 ? 14.155 63.309 -31.892 1.00 66.12 914 MET A CA 1
ATOM 7331 C C . MET A 1 914 ? 13.802 62.823 -30.476 1.00 66.12 914 MET A C 1
ATOM 7333 O O . MET A 1 914 ? 12.618 62.705 -30.168 1.00 66.12 914 MET A O 1
ATOM 7337 N N . PHE A 1 915 ? 14.779 62.545 -29.605 1.00 59.81 915 PHE A N 1
ATOM 7338 C CA . PHE A 1 915 ? 14.521 62.126 -28.223 1.00 59.81 915 PHE A CA 1
ATOM 7339 C C . PHE A 1 915 ? 14.575 63.340 -27.276 1.00 59.81 915 PHE A C 1
ATOM 7341 O O . PHE A 1 915 ? 15.599 64.008 -27.167 1.00 59.81 915 PHE A O 1
ATOM 7348 N N . LEU A 1 916 ? 13.466 63.623 -26.576 1.00 50.97 916 LEU A N 1
ATOM 7349 C CA . LEU A 1 916 ? 13.268 64.795 -25.696 1.00 50.97 916 LEU A CA 1
ATOM 7350 C C . LEU A 1 916 ? 14.064 64.766 -24.370 1.00 50.97 916 LEU A C 1
ATOM 7352 O O . LEU A 1 916 ? 13.998 65.721 -23.603 1.00 50.97 916 LEU A O 1
ATOM 7356 N N . SER A 1 917 ? 14.852 63.721 -24.107 1.00 51.28 917 SER A N 1
ATOM 7357 C CA . SER A 1 917 ? 15.863 63.700 -23.042 1.00 51.28 917 SER A CA 1
ATOM 7358 C C . SER A 1 917 ? 17.025 62.784 -23.452 1.00 51.28 917 SER A C 1
ATOM 7360 O O . SER A 1 917 ? 16.756 61.674 -23.915 1.00 51.28 917 SER A O 1
ATOM 7362 N N . PRO A 1 918 ? 18.306 63.185 -23.304 1.00 51.12 918 PRO A N 1
ATOM 7363 C CA . PRO A 1 918 ? 19.425 62.349 -23.734 1.00 51.12 918 PRO A CA 1
ATOM 7364 C C . PRO A 1 918 ? 19.685 61.135 -22.837 1.00 51.12 918 PRO A C 1
ATOM 7366 O O . PRO A 1 918 ? 20.382 60.234 -23.283 1.00 51.12 918 PRO A O 1
ATOM 7369 N N . PHE A 1 919 ? 19.157 61.095 -21.610 1.00 53.53 919 PHE A N 1
ATOM 7370 C CA . PHE A 1 919 ? 19.300 59.971 -20.680 1.00 53.53 919 PHE A CA 1
ATOM 7371 C C . PHE A 1 919 ? 18.109 59.976 -19.707 1.00 53.53 919 PHE A C 1
ATOM 7373 O O . PHE A 1 919 ? 17.714 61.062 -19.269 1.00 53.53 919 PHE A O 1
ATOM 7380 N N . PRO A 1 920 ? 17.510 58.824 -19.356 1.00 50.47 920 PRO A N 1
ATOM 7381 C CA . PRO A 1 920 ? 16.602 58.780 -18.217 1.00 50.47 920 PRO A CA 1
ATOM 7382 C C . PRO A 1 920 ? 17.373 59.236 -16.970 1.00 50.47 920 PRO A C 1
ATOM 7384 O O . PRO A 1 920 ? 18.455 58.731 -16.674 1.00 50.47 920 PRO A O 1
ATOM 7387 N N . THR A 1 921 ? 16.855 60.235 -16.259 1.00 50.81 921 THR A N 1
ATOM 7388 C CA . THR A 1 921 ? 17.262 60.501 -14.876 1.00 50.81 921 THR A CA 1
ATOM 7389 C C . THR A 1 921 ? 16.781 59.314 -14.052 1.00 50.81 921 THR A C 1
ATOM 7391 O O . THR A 1 921 ? 15.589 59.210 -13.769 1.00 50.81 921 THR A O 1
ATOM 7394 N N . GLU A 1 922 ? 17.678 58.371 -13.771 1.00 56.41 922 GLU A N 1
ATOM 7395 C CA . GLU A 1 922 ? 17.374 57.173 -12.987 1.00 56.41 922 GLU A CA 1
ATOM 7396 C C . GLU A 1 922 ? 17.129 57.559 -11.533 1.00 56.41 922 GLU A C 1
ATOM 7398 O O . GLU A 1 922 ? 18.054 57.741 -10.745 1.00 56.41 922 GLU A O 1
ATOM 7403 N N . VAL A 1 923 ? 15.850 57.714 -11.210 1.00 63.41 923 VAL A N 1
ATOM 7404 C CA . VAL A 1 923 ? 15.342 57.681 -9.844 1.00 63.41 923 VAL A CA 1
ATOM 7405 C C . VAL A 1 923 ? 15.234 56.210 -9.456 1.00 63.41 923 VAL A C 1
ATOM 7407 O O . VAL A 1 923 ? 14.771 55.398 -10.263 1.00 63.41 923 VAL A O 1
ATOM 7410 N N . VAL A 1 924 ? 15.660 55.868 -8.238 1.00 76.19 924 VAL A N 1
ATOM 7411 C CA . VAL A 1 924 ? 15.412 54.550 -7.638 1.00 76.19 924 VAL A CA 1
ATOM 7412 C C . VAL A 1 924 ? 13.942 54.176 -7.850 1.00 76.19 924 VAL A C 1
ATOM 7414 O O . VAL A 1 924 ? 13.048 54.907 -7.425 1.00 76.19 924 VAL A O 1
ATOM 7417 N N . SER A 1 925 ? 13.678 53.062 -8.533 1.00 81.50 925 SER A N 1
ATOM 7418 C CA . SER A 1 925 ? 12.315 52.677 -8.891 1.00 81.50 925 SER A CA 1
ATOM 7419 C C . SER A 1 925 ? 11.651 51.852 -7.788 1.00 81.50 925 SER A C 1
ATOM 7421 O O . SER A 1 925 ? 12.311 51.153 -7.018 1.00 81.50 925 SER A O 1
ATOM 7423 N N . ASP A 1 926 ? 10.316 51.828 -7.769 1.00 80.12 926 ASP A N 1
ATOM 7424 C CA . ASP A 1 926 ? 9.551 50.917 -6.903 1.00 80.12 926 ASP A CA 1
ATOM 7425 C C . ASP A 1 926 ? 9.913 49.434 -7.129 1.00 80.12 926 ASP A C 1
ATOM 7427 O O . ASP A 1 926 ? 9.731 48.604 -6.236 1.00 80.12 926 ASP A O 1
ATOM 7431 N N . SER A 1 927 ? 10.422 49.079 -8.315 1.00 81.50 927 SER A N 1
ATOM 7432 C CA . SER A 1 927 ? 10.875 47.720 -8.632 1.00 81.50 927 SER A CA 1
ATOM 7433 C C . SER A 1 927 ? 12.188 47.366 -7.929 1.00 81.50 927 SER A C 1
ATOM 7435 O O . SER A 1 927 ? 12.375 46.220 -7.516 1.00 81.50 927 SER A O 1
ATOM 7437 N N . ASP A 1 928 ? 13.085 48.335 -7.739 1.00 85.56 928 ASP A N 1
ATOM 7438 C CA . ASP A 1 928 ? 14.352 48.121 -7.030 1.00 85.56 928 ASP A CA 1
ATOM 7439 C C . ASP A 1 928 ? 14.090 47.823 -5.544 1.00 85.56 928 ASP A C 1
ATOM 7441 O O . ASP A 1 928 ? 14.662 46.888 -4.982 1.00 85.56 928 ASP A O 1
ATOM 7445 N N . TRP A 1 929 ? 13.123 48.523 -4.939 1.00 86.31 929 TRP A N 1
ATOM 7446 C CA . TRP A 1 929 ? 12.673 48.277 -3.563 1.00 86.31 929 TRP A CA 1
ATOM 7447 C C . TRP A 1 929 ? 11.985 46.921 -3.361 1.00 86.31 929 TRP A C 1
ATOM 7449 O O . TRP A 1 929 ? 12.034 46.372 -2.262 1.00 86.31 929 TRP A O 1
ATOM 7459 N N . LYS A 1 930 ? 11.336 46.372 -4.396 1.00 83.81 930 LYS A N 1
ATOM 7460 C CA . LYS A 1 930 ? 10.687 45.048 -4.337 1.00 83.81 930 LYS A CA 1
ATOM 7461 C C . LYS A 1 930 ? 11.655 43.896 -4.606 1.00 83.81 930 LYS A C 1
ATOM 7463 O O . LYS A 1 930 ? 11.502 42.831 -4.011 1.00 83.81 930 LYS A O 1
ATOM 7468 N N . SER A 1 931 ? 12.616 44.095 -5.509 1.00 85.44 931 SER A N 1
ATOM 7469 C CA . SER A 1 931 ? 13.581 43.065 -5.915 1.00 85.44 931 SER A CA 1
ATOM 7470 C C . SER A 1 931 ? 14.761 42.943 -4.951 1.00 85.44 931 SER A C 1
ATOM 7472 O O . SER A 1 931 ? 15.219 41.829 -4.719 1.00 85.44 931 SER A O 1
ATOM 7474 N N . LEU A 1 932 ? 15.242 44.058 -4.380 1.00 90.94 932 LEU A N 1
ATOM 7475 C CA . LEU A 1 932 ? 16.422 44.125 -3.505 1.00 90.94 932 LEU A CA 1
ATOM 7476 C C . LEU A 1 932 ? 17.652 43.407 -4.089 1.00 90.94 932 LEU A C 1
ATOM 7478 O O . LEU A 1 932 ? 18.348 42.676 -3.389 1.00 90.94 932 LEU A O 1
ATOM 7482 N N . ALA A 1 933 ? 17.906 43.596 -5.388 1.00 91.62 933 ALA A N 1
ATOM 7483 C CA . ALA A 1 933 ? 18.975 42.913 -6.128 1.00 91.62 933 ALA A CA 1
ATOM 7484 C C . ALA A 1 933 ? 18.916 41.370 -6.058 1.00 91.62 933 ALA A C 1
ATOM 7486 O O . ALA A 1 933 ? 19.933 40.695 -6.227 1.00 91.62 933 ALA A O 1
ATOM 7487 N N . ILE A 1 934 ? 17.724 40.812 -5.837 1.00 91.50 934 ILE A N 1
ATOM 7488 C CA . ILE A 1 934 ? 17.413 39.398 -6.039 1.00 91.50 934 ILE A CA 1
ATOM 7489 C C . ILE A 1 934 ? 16.579 39.271 -7.310 1.00 91.50 934 ILE A C 1
ATOM 7491 O O . ILE A 1 934 ? 15.601 40.001 -7.495 1.00 91.50 934 ILE A O 1
ATOM 7495 N N . ASN A 1 935 ? 16.955 38.328 -8.170 1.00 85.75 935 ASN A N 1
ATOM 7496 C CA . ASN A 1 935 ? 16.319 38.110 -9.461 1.00 85.75 935 ASN A CA 1
ATOM 7497 C C . ASN A 1 935 ? 14.806 37.869 -9.290 1.00 85.75 935 ASN A C 1
ATOM 7499 O O . ASN A 1 935 ? 14.389 36.914 -8.630 1.00 85.75 935 ASN A O 1
ATOM 7503 N N . SER A 1 936 ? 13.985 38.763 -9.849 1.00 68.31 936 SER A N 1
ATOM 7504 C CA . SER A 1 936 ? 12.519 38.696 -9.786 1.00 68.31 936 SER A CA 1
ATOM 7505 C C . SER A 1 936 ? 11.886 38.125 -11.057 1.00 68.31 936 SER A C 1
ATOM 7507 O O . SER A 1 936 ? 10.684 37.873 -11.068 1.00 68.31 936 SER A O 1
ATOM 7509 N N . ASP A 1 937 ? 12.668 37.894 -12.116 1.00 66.19 937 ASP A N 1
ATOM 7510 C CA . ASP A 1 937 ? 12.160 37.425 -13.415 1.00 66.19 937 ASP A CA 1
ATOM 7511 C C . ASP A 1 937 ? 11.790 35.931 -13.388 1.00 66.19 937 ASP A C 1
ATOM 7513 O O . ASP A 1 937 ? 11.153 35.395 -14.298 1.00 66.19 937 ASP A O 1
ATOM 7517 N N . PHE A 1 938 ? 12.162 35.241 -12.309 1.00 69.31 938 PHE A N 1
ATOM 7518 C CA . PHE A 1 938 ? 11.853 33.843 -12.074 1.00 69.31 938 PHE A CA 1
ATOM 7519 C C . PHE A 1 938 ? 10.534 33.666 -11.299 1.00 69.31 938 PHE A C 1
ATOM 7521 O O . PHE A 1 938 ? 10.484 33.748 -10.073 1.00 69.31 938 PHE A O 1
ATOM 7528 N N . ILE A 1 939 ? 9.462 33.309 -12.014 1.00 64.94 939 ILE A N 1
ATOM 7529 C CA . ILE A 1 939 ? 8.115 33.073 -11.447 1.00 64.94 939 ILE A CA 1
ATOM 7530 C C . ILE A 1 939 ? 8.063 31.818 -10.542 1.00 64.94 939 ILE A C 1
ATOM 7532 O O . ILE A 1 939 ? 7.095 31.606 -9.817 1.00 64.94 939 ILE A O 1
ATOM 7536 N N . GLY A 1 940 ? 9.095 30.963 -10.531 1.00 71.50 940 GLY A N 1
ATOM 7537 C CA . GLY A 1 940 ? 9.049 29.666 -9.838 1.00 71.50 940 GLY A CA 1
ATOM 7538 C C . GLY A 1 940 ? 8.875 29.738 -8.314 1.00 71.50 940 GLY A C 1
ATOM 7539 O O . GLY A 1 940 ? 8.346 28.791 -7.720 1.00 71.50 940 GLY A O 1
ATOM 7540 N N . PHE A 1 941 ? 9.231 30.858 -7.677 1.00 82.56 941 PHE A N 1
ATOM 7541 C CA . PHE A 1 941 ? 8.994 31.072 -6.243 1.00 82.56 941 PHE A CA 1
ATOM 7542 C C . PHE A 1 941 ? 7.631 31.687 -5.924 1.00 82.56 941 PHE A C 1
ATOM 7544 O O . PHE A 1 941 ? 7.217 31.603 -4.775 1.00 82.56 941 PHE A O 1
ATOM 7551 N N . TYR A 1 942 ? 6.888 32.182 -6.917 1.00 81.94 942 TYR A N 1
ATOM 7552 C CA . TYR A 1 942 ? 5.526 32.677 -6.729 1.00 81.94 942 TYR A CA 1
ATOM 7553 C C . TYR A 1 942 ? 4.493 31.524 -6.765 1.00 81.94 942 TYR A C 1
ATOM 7555 O O . TYR A 1 942 ? 4.634 30.584 -7.557 1.00 81.94 942 TYR A O 1
ATOM 7563 N N . PRO A 1 943 ? 3.451 31.546 -5.914 1.00 86.19 943 PRO A N 1
ATOM 7564 C CA . PRO A 1 943 ? 3.409 32.295 -4.661 1.00 86.19 943 PRO A CA 1
ATOM 7565 C C . PRO A 1 943 ? 4.417 31.724 -3.652 1.00 86.19 943 PRO A C 1
ATOM 7567 O O . PRO A 1 943 ? 4.711 30.519 -3.668 1.00 86.19 943 PRO A O 1
ATOM 7570 N N . SER A 1 944 ? 4.898 32.590 -2.759 1.00 87.62 944 SER A N 1
ATOM 7571 C CA . SER A 1 944 ? 5.776 32.225 -1.644 1.00 87.62 944 SER A CA 1
ATOM 7572 C C . SER A 1 944 ? 5.245 31.037 -0.834 1.00 87.62 944 SER A C 1
ATOM 7574 O O . SER A 1 944 ? 4.056 30.978 -0.514 1.00 87.62 944 SER A O 1
ATOM 7576 N N . SER A 1 945 ? 6.111 30.080 -0.482 1.00 88.62 945 SER A N 1
ATOM 7577 C CA . SER A 1 945 ? 5.690 28.867 0.236 1.00 88.62 945 SER A CA 1
ATOM 7578 C C . SER A 1 945 ? 6.831 28.191 1.019 1.00 88.62 945 SER A C 1
ATOM 7580 O O . SER A 1 945 ? 7.967 28.179 0.545 1.00 88.62 945 SER A O 1
ATOM 7582 N N . PRO A 1 946 ? 6.547 27.564 2.186 1.00 88.94 946 PRO A N 1
ATOM 7583 C CA . PRO A 1 946 ? 7.551 26.900 3.030 1.00 88.94 946 PRO A CA 1
ATOM 7584 C C . PRO A 1 946 ? 7.982 25.513 2.516 1.00 88.94 946 PRO A C 1
ATOM 7586 O O . PRO A 1 946 ? 8.700 24.789 3.203 1.00 88.94 946 PRO A O 1
ATOM 7589 N N . ILE A 1 947 ? 7.472 25.082 1.359 1.00 88.62 947 ILE A N 1
ATOM 7590 C CA . ILE A 1 947 ? 7.847 23.819 0.699 1.00 88.62 947 ILE A CA 1
ATOM 7591 C C . ILE A 1 947 ? 8.558 24.061 -0.637 1.00 88.62 947 ILE A C 1
ATOM 7593 O O . ILE A 1 947 ? 8.676 23.145 -1.446 1.00 88.62 947 ILE A O 1
ATOM 7597 N N . LYS A 1 948 ? 8.992 25.300 -0.907 1.00 89.06 948 LYS A N 1
ATOM 7598 C CA . LYS A 1 948 ? 9.723 25.617 -2.134 1.00 89.06 948 LYS A CA 1
ATOM 7599 C C . LYS A 1 948 ? 11.125 25.021 -2.069 1.00 89.06 948 LYS A C 1
ATOM 7601 O O . LYS A 1 948 ? 11.905 25.280 -1.151 1.00 89.06 948 LYS A O 1
ATOM 7606 N N . GLU A 1 949 ? 11.442 24.241 -3.087 1.00 91.50 949 GLU A N 1
ATOM 7607 C CA . GLU A 1 949 ? 12.810 23.836 -3.363 1.00 91.50 949 GLU A CA 1
ATOM 7608 C C . GLU A 1 949 ? 13.632 25.043 -3.850 1.00 91.50 949 GLU A C 1
ATOM 7610 O O . GLU A 1 949 ? 13.064 25.943 -4.468 1.00 91.50 949 GLU A O 1
ATOM 7615 N N . PRO A 1 950 ? 14.943 25.111 -3.564 1.00 93.00 950 PRO A N 1
ATOM 7616 C CA . PRO A 1 950 ? 15.757 24.076 -2.926 1.00 93.00 950 PRO A CA 1
ATOM 7617 C C . PRO A 1 950 ? 15.829 24.210 -1.400 1.00 93.00 950 PRO A C 1
ATOM 7619 O O . PRO A 1 950 ? 16.437 23.370 -0.739 1.00 93.00 950 PRO A O 1
ATOM 7622 N N . PHE A 1 951 ? 15.244 25.270 -0.828 1.00 95.12 951 PHE A N 1
ATOM 7623 C CA . PHE A 1 951 ? 15.346 25.578 0.601 1.00 95.12 951 PHE A CA 1
ATOM 7624 C C . PHE A 1 951 ? 14.864 24.412 1.462 1.00 95.12 951 PHE A C 1
ATOM 7626 O O . PHE A 1 951 ? 15.511 24.077 2.454 1.00 95.12 951 PHE A O 1
ATOM 7633 N N . HIS A 1 952 ? 13.758 23.775 1.062 1.00 93.56 952 HIS A N 1
ATOM 7634 C CA . HIS A 1 952 ? 13.176 22.667 1.810 1.00 93.56 952 HIS A CA 1
ATOM 7635 C C . HIS A 1 952 ? 14.134 21.474 1.895 1.00 93.56 952 HIS A C 1
ATOM 7637 O O . HIS A 1 952 ? 14.462 21.030 2.997 1.00 93.56 952 HIS A O 1
ATOM 7643 N N . SER A 1 953 ? 14.632 20.983 0.756 1.00 93.81 953 SER A N 1
ATOM 7644 C CA . SER A 1 953 ? 15.552 19.845 0.751 1.00 93.81 953 SER A CA 1
ATOM 7645 C C . SER A 1 953 ? 16.921 20.182 1.343 1.00 93.81 953 SER A C 1
ATOM 7647 O O . SER A 1 953 ? 17.485 19.346 2.049 1.00 93.81 953 SER A O 1
ATOM 7649 N N . LEU A 1 954 ? 17.445 21.394 1.121 1.00 96.25 954 LEU A N 1
ATOM 7650 C CA . LEU A 1 954 ? 18.698 21.848 1.735 1.00 96.25 954 LEU A CA 1
ATOM 7651 C C . LEU A 1 954 ? 18.602 21.839 3.259 1.00 96.25 954 LEU A C 1
ATOM 7653 O O . LEU A 1 954 ? 19.420 21.197 3.903 1.00 96.25 954 LEU A O 1
ATOM 7657 N N . LEU A 1 955 ? 17.585 22.469 3.850 1.00 95.94 955 LEU A N 1
ATOM 7658 C CA . LEU A 1 955 ? 17.435 22.481 5.307 1.00 95.94 955 LEU A CA 1
ATOM 7659 C C . LEU A 1 955 ? 17.191 21.078 5.885 1.00 95.94 955 LEU A C 1
ATOM 7661 O O . LEU A 1 955 ? 17.691 20.755 6.962 1.00 95.94 955 LEU A O 1
ATOM 7665 N N . LYS A 1 956 ? 16.479 20.214 5.152 1.00 93.88 956 LYS A N 1
ATOM 7666 C CA . LYS A 1 956 ? 16.198 18.840 5.579 1.00 93.88 956 LYS A CA 1
ATOM 7667 C C . LYS A 1 956 ? 17.434 17.931 5.581 1.00 93.88 956 LYS A C 1
ATOM 7669 O O . LYS A 1 956 ? 17.613 17.179 6.534 1.00 93.88 956 LYS A O 1
ATOM 7674 N N . TYR A 1 957 ? 18.246 17.952 4.521 1.00 92.44 957 TYR A N 1
ATOM 7675 C CA . TYR A 1 957 ? 19.343 16.988 4.331 1.00 92.44 957 TYR A CA 1
ATOM 7676 C C . TYR A 1 957 ? 20.743 17.573 4.576 1.00 92.44 957 TYR A C 1
ATOM 7678 O O . TYR A 1 957 ? 21.647 16.830 4.947 1.00 92.44 957 TYR A O 1
ATOM 7686 N N . ALA A 1 958 ? 20.934 18.880 4.385 1.00 95.44 958 ALA A N 1
ATOM 7687 C CA . ALA A 1 958 ? 22.214 19.579 4.524 1.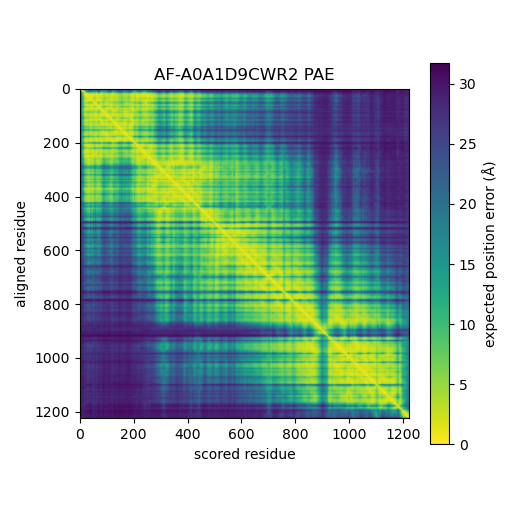00 95.44 958 ALA A CA 1
ATOM 7688 C C . ALA A 1 958 ? 22.009 20.981 5.149 1.00 95.44 958 ALA A C 1
ATOM 7690 O O . ALA A 1 958 ? 22.212 22.002 4.478 1.00 95.44 958 ALA A O 1
ATOM 7691 N N . PRO A 1 959 ? 21.577 21.057 6.426 1.00 94.50 959 PRO A N 1
ATOM 7692 C CA . PRO A 1 959 ? 21.100 22.297 7.039 1.00 94.50 959 PRO A CA 1
ATOM 7693 C C . PRO A 1 959 ? 22.125 23.427 7.025 1.00 94.50 959 PRO A C 1
ATOM 7695 O O . PRO A 1 959 ? 21.744 24.575 6.833 1.00 94.50 959 PRO A O 1
ATOM 7698 N N . ASP A 1 960 ? 23.417 23.129 7.162 1.00 95.06 960 ASP A N 1
ATOM 7699 C CA . ASP A 1 960 ? 24.458 24.162 7.149 1.00 95.06 960 ASP A CA 1
ATOM 7700 C C . ASP A 1 960 ? 24.596 24.820 5.762 1.00 95.06 960 ASP A C 1
ATOM 7702 O O . ASP A 1 960 ? 24.710 26.043 5.668 1.00 95.06 960 ASP A O 1
ATOM 7706 N N . SER A 1 961 ? 24.490 24.046 4.674 1.00 96.00 961 SER A N 1
ATOM 7707 C CA . SER A 1 961 ? 24.453 24.578 3.302 1.00 96.00 961 SER A CA 1
ATOM 7708 C C . SER A 1 961 ? 23.155 25.353 3.035 1.00 96.00 961 SER A C 1
ATOM 7710 O O . SER A 1 961 ? 23.187 26.404 2.394 1.00 96.00 961 SER A O 1
ATOM 7712 N N . GLY A 1 962 ? 22.021 24.881 3.568 1.00 95.62 962 GLY A N 1
ATOM 7713 C CA . GLY A 1 962 ? 20.740 25.592 3.500 1.00 95.62 962 GLY A CA 1
ATOM 7714 C C . GLY A 1 962 ? 20.779 26.950 4.197 1.00 95.62 962 GLY A C 1
ATOM 7715 O O . GLY A 1 962 ? 20.416 27.957 3.592 1.00 95.62 962 GLY A O 1
ATOM 7716 N N . LEU A 1 963 ? 21.289 26.998 5.430 1.00 96.38 963 LEU A N 1
ATOM 7717 C CA . LEU A 1 963 ? 21.489 28.244 6.170 1.00 96.38 963 LEU A CA 1
ATOM 7718 C C . LEU A 1 963 ? 22.430 29.181 5.409 1.00 96.38 963 LEU A C 1
ATOM 7720 O O . LEU A 1 963 ? 22.069 30.330 5.185 1.00 96.38 963 LEU A O 1
ATOM 7724 N N . ARG A 1 964 ? 23.562 28.679 4.897 1.00 96.50 964 ARG A N 1
ATOM 7725 C CA . ARG A 1 964 ? 24.512 29.466 4.092 1.00 96.50 964 ARG A CA 1
ATOM 7726 C C . ARG A 1 964 ? 23.851 30.152 2.892 1.00 96.50 964 ARG A C 1
ATOM 7728 O O . ARG A 1 964 ? 24.116 31.329 2.651 1.00 96.50 964 ARG A O 1
ATOM 7735 N N . LEU A 1 965 ? 22.983 29.448 2.159 1.00 96.75 965 LEU A N 1
ATOM 7736 C CA . LEU A 1 965 ? 22.235 30.028 1.039 1.00 96.75 965 LEU A CA 1
ATOM 7737 C C . LEU A 1 965 ? 21.292 31.145 1.507 1.00 96.75 965 LEU A C 1
ATOM 7739 O O . LEU A 1 965 ? 21.285 32.228 0.925 1.00 96.75 965 LEU A O 1
ATOM 7743 N N . ILE A 1 966 ? 20.517 30.900 2.567 1.00 96.62 966 ILE A N 1
ATOM 7744 C CA . ILE A 1 966 ? 19.548 31.870 3.098 1.00 96.62 966 ILE A CA 1
ATOM 7745 C C . ILE A 1 966 ? 20.264 33.113 3.638 1.00 96.62 966 ILE A C 1
ATOM 7747 O O . ILE A 1 966 ? 19.848 34.234 3.344 1.00 96.62 966 ILE A O 1
ATOM 7751 N N . THR A 1 967 ? 21.366 32.936 4.369 1.00 96.50 967 THR A N 1
ATOM 7752 C CA . THR A 1 967 ? 22.200 34.029 4.878 1.00 96.50 967 THR A CA 1
ATOM 7753 C C . THR A 1 967 ? 22.781 34.860 3.737 1.00 96.50 967 THR A C 1
ATOM 7755 O O . THR A 1 967 ? 22.674 36.084 3.768 1.00 96.50 967 THR A O 1
ATOM 7758 N N . ALA A 1 968 ? 23.325 34.227 2.694 1.00 96.69 968 ALA A N 1
ATOM 7759 C CA . ALA A 1 968 ? 23.882 34.935 1.543 1.00 96.69 968 ALA A CA 1
ATOM 7760 C C . ALA A 1 968 ? 22.822 35.760 0.789 1.00 96.69 968 ALA A C 1
ATOM 7762 O O . ALA A 1 968 ? 23.047 36.942 0.526 1.00 96.69 968 ALA A O 1
ATOM 7763 N N . LEU A 1 969 ? 21.646 35.181 0.510 1.00 95.56 969 LEU A N 1
ATOM 7764 C CA . LEU A 1 969 ? 20.530 35.898 -0.124 1.00 95.56 969 LEU A CA 1
ATOM 7765 C C . LEU A 1 969 ? 20.035 37.059 0.753 1.00 95.56 969 LEU A C 1
ATOM 7767 O O . LEU A 1 969 ? 19.871 38.179 0.273 1.00 95.56 969 LEU A O 1
ATOM 7771 N N . SER A 1 970 ? 19.843 36.806 2.050 1.00 95.38 970 SER A N 1
ATOM 7772 C CA . SER A 1 970 ? 19.395 37.804 3.024 1.00 95.38 970 SER A CA 1
ATOM 7773 C C . SER A 1 970 ? 20.375 38.972 3.138 1.00 95.38 970 SER A C 1
ATOM 7775 O O . SER A 1 970 ? 19.956 40.128 3.138 1.00 95.38 970 SER A O 1
ATOM 7777 N N . ASN A 1 971 ? 21.674 38.694 3.251 1.00 96.56 971 ASN A N 1
ATOM 7778 C CA . ASN A 1 971 ? 22.692 39.727 3.425 1.00 96.56 971 ASN A CA 1
ATOM 7779 C C . ASN A 1 971 ? 22.887 40.541 2.141 1.00 96.56 971 ASN A C 1
ATOM 7781 O O . ASN A 1 971 ? 23.041 41.760 2.218 1.00 96.56 971 ASN A O 1
ATOM 7785 N N . HIS A 1 972 ? 22.810 39.907 0.965 1.00 96.12 972 HIS A N 1
ATOM 7786 C CA . HIS A 1 972 ? 22.837 40.619 -0.317 1.00 96.12 972 HIS A CA 1
ATOM 7787 C C . HIS A 1 972 ? 21.641 41.561 -0.464 1.00 96.12 972 HIS A C 1
ATOM 7789 O O . HIS A 1 972 ? 21.826 42.745 -0.742 1.00 96.12 972 HIS A O 1
ATOM 7795 N N . ALA A 1 973 ? 20.432 41.073 -0.169 1.00 94.81 973 ALA A N 1
A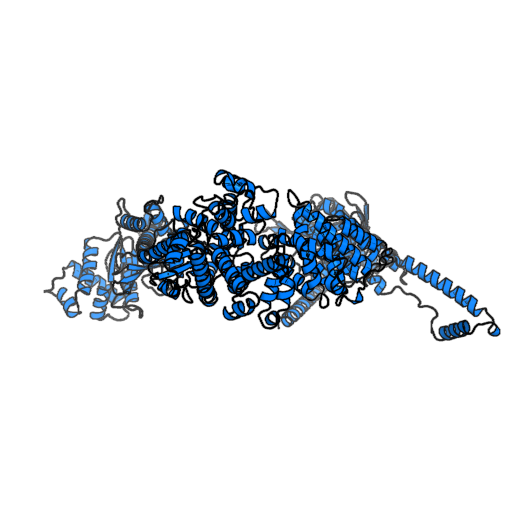TOM 7796 C CA . ALA A 1 973 ? 19.216 41.882 -0.199 1.00 94.81 973 ALA A CA 1
ATOM 7797 C C . ALA A 1 973 ? 19.254 43.036 0.814 1.00 94.81 973 ALA A C 1
ATOM 7799 O O . ALA A 1 973 ? 18.866 44.162 0.508 1.00 94.81 973 ALA A O 1
ATOM 7800 N N . ASN A 1 974 ? 19.780 42.788 2.014 1.00 94.50 974 ASN A N 1
ATOM 7801 C CA . ASN A 1 974 ? 19.937 43.817 3.037 1.00 94.50 974 ASN A CA 1
ATOM 7802 C C . ASN A 1 974 ? 20.980 44.879 2.642 1.00 94.50 974 ASN A C 1
ATOM 7804 O O . ASN A 1 974 ? 20.783 46.076 2.856 1.00 94.50 974 ASN A O 1
ATOM 7808 N N . LYS A 1 975 ? 22.081 44.465 2.007 1.00 95.50 975 LYS A N 1
ATOM 7809 C CA . LYS A 1 975 ? 23.072 45.386 1.440 1.00 95.50 975 LYS A CA 1
ATOM 7810 C C . LYS A 1 975 ? 22.471 46.231 0.318 1.00 95.50 975 LYS A C 1
ATOM 7812 O O . LYS A 1 975 ? 22.703 47.437 0.304 1.00 95.50 975 LYS A O 1
ATOM 7817 N N . ALA A 1 976 ? 21.670 45.634 -0.564 1.00 93.62 976 ALA A N 1
ATOM 7818 C CA . ALA A 1 976 ? 20.937 46.366 -1.589 1.00 93.62 976 ALA A CA 1
ATOM 7819 C C . ALA A 1 976 ? 19.981 47.390 -0.964 1.00 93.62 976 ALA A C 1
ATOM 7821 O O . ALA A 1 976 ? 20.040 48.559 -1.319 1.00 93.62 976 ALA A O 1
ATOM 7822 N N . TRP A 1 977 ? 19.186 46.994 0.034 1.00 93.88 977 TRP A N 1
ATOM 7823 C CA . TRP A 1 977 ? 18.298 47.898 0.772 1.00 93.88 977 TRP A CA 1
ATOM 7824 C C . TRP A 1 977 ? 19.034 49.113 1.359 1.00 93.88 977 TRP A C 1
ATOM 7826 O O . TRP A 1 977 ? 18.579 50.243 1.189 1.00 93.88 977 TRP A O 1
ATOM 7836 N N . ARG A 1 978 ? 20.206 48.912 1.983 1.00 93.38 978 ARG A N 1
ATOM 7837 C CA . ARG A 1 978 ? 21.040 50.019 2.491 1.00 93.38 978 ARG A CA 1
ATOM 7838 C C . ARG A 1 978 ? 21.504 50.955 1.372 1.00 93.38 978 ARG A C 1
ATOM 7840 O O . ARG A 1 978 ? 21.404 52.168 1.515 1.00 93.38 978 ARG A O 1
ATOM 7847 N N . GLN A 1 979 ? 21.978 50.398 0.259 1.00 92.94 979 GLN A N 1
ATOM 7848 C CA . GLN A 1 979 ? 22.428 51.187 -0.892 1.00 92.94 979 GLN A CA 1
ATOM 7849 C C . GLN A 1 979 ? 21.282 51.945 -1.571 1.00 92.94 979 GLN A C 1
ATOM 7851 O O . GLN A 1 979 ? 21.491 53.047 -2.064 1.00 92.94 979 GLN A O 1
ATOM 7856 N N . LEU A 1 980 ? 20.066 51.394 -1.588 1.00 91.06 980 LEU A N 1
ATOM 7857 C CA . LEU A 1 980 ? 18.899 52.089 -2.132 1.00 91.06 980 LEU A CA 1
ATOM 7858 C C . LEU A 1 980 ? 18.544 53.325 -1.306 1.00 91.06 980 LEU A C 1
ATOM 7860 O O . LEU A 1 980 ? 18.203 54.345 -1.894 1.00 91.06 980 LEU A O 1
ATOM 7864 N N . HIS A 1 981 ? 18.681 53.278 0.024 1.00 89.62 981 HIS A N 1
ATOM 7865 C CA . HIS A 1 981 ? 18.512 54.469 0.867 1.00 89.62 981 HIS A CA 1
ATOM 7866 C C . HIS A 1 981 ? 19.567 55.541 0.566 1.00 89.62 981 HIS A C 1
ATOM 7868 O O . HIS A 1 981 ? 19.207 56.708 0.438 1.00 89.62 981 HIS A O 1
ATOM 7874 N N . GLU A 1 982 ? 20.827 55.149 0.339 1.00 86.94 982 GLU A N 1
ATOM 7875 C CA . GLU A 1 982 ? 21.913 56.061 -0.070 1.00 86.94 982 GLU A CA 1
ATOM 7876 C C . GLU A 1 982 ? 21.657 56.720 -1.440 1.00 86.94 982 GLU A C 1
ATOM 7878 O O . GLU A 1 982 ? 21.959 57.898 -1.640 1.00 86.94 982 GLU A O 1
ATOM 7883 N N . LEU A 1 983 ? 21.088 55.962 -2.383 1.00 84.69 983 LEU A N 1
ATOM 7884 C CA . LEU A 1 983 ? 20.785 56.419 -3.744 1.00 84.69 983 LEU A CA 1
ATOM 7885 C C . LEU A 1 983 ? 19.435 57.142 -3.864 1.00 84.69 983 LEU A C 1
ATOM 7887 O O . LEU A 1 983 ? 19.201 57.818 -4.865 1.00 84.69 983 LEU A O 1
ATOM 7891 N N . SER A 1 984 ? 18.543 56.985 -2.885 1.00 83.44 984 SER A N 1
ATOM 7892 C CA . SER A 1 984 ? 17.216 57.603 -2.889 1.00 83.44 984 SER A CA 1
ATOM 7893 C C . SER A 1 984 ? 17.285 59.127 -2.757 1.00 83.44 984 SER A C 1
ATOM 7895 O O . SER A 1 984 ? 18.244 59.678 -2.217 1.00 83.44 984 SER A O 1
ATOM 7897 N N . ASP A 1 985 ? 16.227 59.818 -3.189 1.00 76.56 985 ASP A N 1
ATOM 7898 C CA . ASP A 1 985 ? 16.124 61.277 -3.050 1.00 76.56 985 ASP A CA 1
ATOM 7899 C C . ASP A 1 985 ? 16.109 61.732 -1.578 1.00 76.56 985 ASP A C 1
ATOM 7901 O O . ASP A 1 985 ? 16.595 62.819 -1.262 1.00 76.56 985 ASP A O 1
ATOM 7905 N N . GLU A 1 986 ? 15.581 60.897 -0.673 1.00 77.19 986 GLU A N 1
ATOM 7906 C CA . GLU A 1 986 ? 15.480 61.195 0.762 1.00 77.19 986 GLU A CA 1
ATOM 7907 C C . GLU A 1 986 ? 16.821 61.047 1.500 1.00 77.19 986 GLU A C 1
ATOM 7909 O O . GLU A 1 986 ? 17.008 61.689 2.532 1.00 77.19 986 GLU A O 1
ATOM 7914 N N . LYS A 1 987 ? 17.757 60.243 0.963 1.00 80.25 987 LYS A N 1
ATOM 7915 C CA . LYS A 1 987 ? 19.109 59.996 1.507 1.00 80.25 987 LYS A CA 1
ATOM 7916 C C . LYS A 1 987 ? 19.137 59.680 3.004 1.00 80.25 987 LYS A C 1
ATOM 7918 O O . LYS A 1 987 ? 19.980 60.195 3.733 1.00 80.25 987 LYS A O 1
ATOM 7923 N N . LEU A 1 988 ? 18.201 58.850 3.454 1.00 85.50 988 LEU A N 1
ATOM 7924 C CA . LEU A 1 988 ? 18.110 58.450 4.854 1.00 85.50 988 LEU A CA 1
ATOM 7925 C C . LEU A 1 988 ? 19.265 57.516 5.229 1.00 85.50 988 LEU A C 1
ATOM 7927 O O . LEU A 1 988 ? 19.599 56.612 4.466 1.00 85.50 988 LEU A O 1
ATOM 7931 N N . THR A 1 989 ? 19.822 57.678 6.427 1.00 90.00 989 THR A N 1
ATOM 7932 C CA . THR A 1 989 ? 20.934 56.863 6.934 1.00 90.00 989 THR A CA 1
ATOM 7933 C C . THR A 1 989 ? 20.402 55.826 7.926 1.00 90.00 989 THR A C 1
ATOM 7935 O O . THR A 1 989 ? 20.054 56.191 9.052 1.00 90.00 989 THR A O 1
ATOM 7938 N N . PRO A 1 990 ? 20.279 54.532 7.555 1.00 92.69 990 PRO A N 1
ATOM 7939 C CA . PRO A 1 990 ? 19.684 53.524 8.433 1.00 92.69 990 PRO A CA 1
ATOM 7940 C C . PRO A 1 990 ? 20.506 53.280 9.703 1.00 92.69 990 PRO A C 1
ATOM 7942 O O . PRO A 1 990 ? 21.732 53.271 9.651 1.00 92.69 990 PRO A O 1
ATOM 7945 N N . ILE A 1 991 ? 19.840 52.986 10.824 1.00 92.75 991 ILE A N 1
ATOM 7946 C CA . ILE A 1 991 ? 20.488 52.626 12.100 1.00 92.75 991 ILE A CA 1
ATOM 7947 C C . ILE A 1 991 ? 20.252 51.135 12.418 1.00 92.75 991 ILE A C 1
ATOM 7949 O O . ILE A 1 991 ? 19.094 50.686 12.411 1.00 92.75 991 ILE A O 1
ATOM 7953 N N . PRO A 1 992 ? 21.305 50.352 12.741 1.00 94.62 992 PRO A N 1
ATOM 7954 C CA . PRO A 1 992 ? 21.165 48.941 13.084 1.00 94.62 992 PRO A CA 1
ATOM 7955 C C . PRO A 1 992 ? 20.633 48.726 14.508 1.00 94.62 992 PRO A C 1
ATOM 7957 O O . PRO A 1 992 ? 20.801 49.550 15.406 1.00 94.62 992 PRO A O 1
ATOM 7960 N N . ILE A 1 993 ? 20.036 47.559 14.731 1.00 93.88 993 ILE A N 1
ATOM 7961 C CA . ILE A 1 993 ? 19.701 47.025 16.050 1.00 93.88 993 ILE A CA 1
ATOM 7962 C C . ILE A 1 993 ? 20.894 46.222 16.557 1.00 93.88 993 ILE A C 1
ATOM 7964 O O . ILE A 1 993 ? 21.201 45.170 16.002 1.00 93.88 993 ILE A O 1
ATOM 7968 N N . THR A 1 994 ? 21.524 46.673 17.637 1.00 94.12 994 THR A N 1
ATOM 7969 C CA . THR A 1 994 ? 22.583 45.910 18.311 1.00 94.12 994 THR A CA 1
ATOM 7970 C C . THR A 1 994 ? 21.999 45.114 19.474 1.00 94.12 994 THR A C 1
ATOM 7972 O O . THR A 1 994 ? 21.391 45.690 20.380 1.00 94.12 994 THR A O 1
ATOM 7975 N N . LEU A 1 995 ? 22.175 43.792 19.450 1.00 93.69 995 LEU A N 1
ATOM 7976 C CA . LEU A 1 995 ? 21.730 42.872 20.499 1.00 93.69 995 LEU A CA 1
ATOM 7977 C C . LEU A 1 995 ? 22.930 42.156 21.127 1.00 93.69 995 LEU A C 1
ATOM 7979 O O . LEU A 1 995 ? 23.808 41.661 20.424 1.00 93.69 995 LEU A O 1
ATOM 7983 N N . GLU A 1 996 ? 22.938 42.076 22.457 1.00 92.88 996 GLU A N 1
ATOM 7984 C CA . GLU A 1 996 ? 23.978 41.397 23.239 1.00 92.88 996 GLU A CA 1
ATOM 7985 C C . GLU A 1 996 ? 23.554 39.960 23.554 1.00 92.88 996 GLU A C 1
ATOM 7987 O O . GLU A 1 996 ? 22.884 39.705 24.556 1.00 92.88 996 GLU A O 1
ATOM 7992 N N . PHE A 1 997 ? 23.925 39.013 22.693 1.00 93.12 997 PHE A N 1
ATOM 7993 C CA . PHE A 1 997 ? 23.667 37.594 22.929 1.00 93.12 997 PHE A CA 1
ATOM 7994 C C . PHE A 1 997 ? 24.716 36.970 23.862 1.00 93.12 997 PHE A C 1
ATOM 7996 O O . PHE A 1 997 ? 25.815 37.508 24.015 1.00 93.12 997 PHE A O 1
ATOM 8003 N N . PRO A 1 998 ? 24.453 35.778 24.437 1.00 91.44 998 PRO A N 1
ATOM 8004 C CA . PRO A 1 998 ? 25.443 35.056 25.242 1.00 91.44 998 PRO A CA 1
ATOM 8005 C C . PRO A 1 998 ? 26.777 34.774 24.527 1.00 91.44 998 PRO A C 1
ATOM 8007 O O . PRO A 1 998 ? 27.788 34.566 25.193 1.00 91.44 998 PRO A O 1
ATOM 8010 N N . TRP A 1 999 ? 26.783 34.763 23.191 1.00 92.94 999 TRP A N 1
ATOM 8011 C CA . TRP A 1 999 ? 27.964 34.533 22.350 1.00 92.94 999 TRP A CA 1
ATOM 8012 C C . TRP A 1 999 ? 28.581 35.811 21.758 1.00 92.94 999 TRP A C 1
ATOM 8014 O O . TRP A 1 999 ? 29.529 35.713 20.981 1.00 92.94 999 TRP A O 1
ATOM 8024 N N . GLY A 1 1000 ? 28.076 36.996 22.115 1.00 92.44 1000 GLY A N 1
ATOM 8025 C CA . GLY A 1 1000 ? 28.626 38.287 21.697 1.00 92.44 1000 GLY A CA 1
ATOM 8026 C C . GLY A 1 1000 ? 27.600 39.242 21.086 1.00 92.44 1000 GLY A C 1
ATOM 8027 O O . GLY A 1 1000 ? 26.446 38.887 20.841 1.00 92.44 1000 GLY A O 1
ATOM 8028 N N . SER A 1 1001 ? 28.058 40.469 20.838 1.00 93.25 1001 SER A N 1
ATOM 8029 C CA . SER A 1 1001 ? 27.268 41.546 20.237 1.00 93.25 1001 SER A CA 1
ATOM 8030 C C . SER A 1 1001 ? 27.074 41.318 18.735 1.00 93.25 1001 SER A C 1
ATOM 8032 O O . SER A 1 1001 ? 28.040 41.040 18.020 1.00 93.25 1001 SER A O 1
ATOM 8034 N N . GLN A 1 1002 ? 25.837 41.436 18.250 1.00 94.56 1002 GLN A N 1
ATOM 8035 C CA . GLN A 1 1002 ? 25.484 41.310 16.830 1.00 94.56 1002 GLN A CA 1
ATOM 8036 C C . GLN A 1 1002 ? 24.582 42.468 16.388 1.00 94.56 1002 GLN A C 1
ATOM 8038 O O . GLN A 1 1002 ? 23.702 42.896 17.138 1.00 94.56 1002 GLN A O 1
ATOM 8043 N N . ALA A 1 1003 ? 24.800 42.966 15.168 1.00 95.25 1003 ALA A N 1
ATOM 8044 C CA . ALA A 1 1003 ? 24.063 44.084 14.585 1.00 95.25 1003 ALA A CA 1
ATOM 8045 C C . ALA A 1 1003 ? 23.138 43.612 13.453 1.00 95.25 1003 ALA A C 1
ATOM 8047 O O . ALA A 1 1003 ? 23.591 42.947 12.522 1.00 95.25 1003 ALA A O 1
ATOM 8048 N N . PHE A 1 1004 ? 21.865 44.008 13.510 1.00 96.38 1004 PHE A N 1
ATOM 8049 C CA . PHE A 1 1004 ? 20.841 43.663 12.524 1.00 96.38 1004 PHE A CA 1
ATOM 8050 C C . PHE A 1 1004 ? 20.234 44.916 11.893 1.00 96.38 1004 PHE A C 1
ATOM 8052 O O . PHE A 1 1004 ? 19.812 45.839 12.585 1.00 96.38 1004 PHE A O 1
ATOM 8059 N N . TRP A 1 1005 ? 20.143 44.940 10.573 1.00 95.81 1005 TRP A N 1
ATOM 8060 C CA . TRP A 1 1005 ? 19.678 46.059 9.765 1.00 95.81 1005 TRP A CA 1
ATOM 8061 C C . TRP A 1 1005 ? 18.274 45.801 9.226 1.00 95.81 1005 TRP A C 1
ATOM 8063 O O . TRP A 1 1005 ? 17.960 44.687 8.800 1.00 95.81 1005 TRP A O 1
ATOM 8073 N N . GLY A 1 1006 ? 17.452 46.844 9.191 1.00 93.00 1006 GLY A N 1
ATOM 8074 C CA . GLY A 1 1006 ? 16.106 46.818 8.622 1.00 93.00 1006 GLY A CA 1
ATOM 8075 C C . GLY A 1 1006 ? 15.037 47.304 9.597 1.00 93.00 1006 GLY A C 1
ATOM 8076 O O . GLY A 1 1006 ? 15.300 47.521 10.785 1.00 93.00 1006 GLY A O 1
ATOM 8077 N N . ASN A 1 1007 ? 13.833 47.500 9.063 1.00 91.88 1007 ASN A N 1
ATOM 8078 C CA . ASN A 1 1007 ? 12.694 48.070 9.777 1.00 91.88 1007 ASN A CA 1
ATOM 8079 C C . ASN A 1 1007 ? 11.465 47.143 9.652 1.00 91.88 1007 ASN A C 1
ATOM 8081 O O . ASN A 1 1007 ? 11.607 45.922 9.590 1.00 91.88 1007 ASN A O 1
ATOM 8085 N N . GLU A 1 1008 ? 10.246 47.695 9.650 1.00 90.25 1008 GLU A N 1
ATOM 8086 C CA . GLU A 1 1008 ? 8.995 46.927 9.709 1.00 90.25 1008 GLU A CA 1
ATOM 8087 C C . GLU A 1 1008 ? 8.815 45.977 8.517 1.00 90.25 1008 GLU A C 1
ATOM 8089 O O . GLU A 1 1008 ? 8.423 44.825 8.706 1.00 90.25 1008 GLU A O 1
ATOM 8094 N N . LYS A 1 1009 ? 9.119 46.439 7.295 1.00 89.06 1009 LYS A N 1
ATOM 8095 C CA . LYS A 1 1009 ? 8.990 45.628 6.072 1.00 89.06 1009 LYS A CA 1
ATOM 8096 C C . LYS A 1 1009 ? 10.020 44.504 6.031 1.00 89.06 1009 LYS A C 1
ATOM 8098 O O . LYS A 1 1009 ? 9.678 43.386 5.654 1.00 89.06 1009 LYS A O 1
ATOM 8103 N N . GLU A 1 1010 ? 11.254 44.784 6.453 1.00 92.00 1010 GLU A N 1
ATOM 8104 C CA . GLU A 1 1010 ? 12.329 43.791 6.474 1.00 92.00 1010 GLU A CA 1
ATOM 8105 C C . GLU A 1 1010 ? 12.110 42.712 7.531 1.00 92.00 1010 GLU A C 1
ATOM 8107 O O . GLU A 1 1010 ? 12.401 41.539 7.309 1.00 92.00 1010 GLU A O 1
ATOM 8112 N N . TYR A 1 1011 ? 11.518 43.082 8.663 1.00 93.31 1011 TYR A N 1
ATOM 8113 C CA . TYR A 1 1011 ? 11.221 42.145 9.738 1.00 93.31 1011 TYR A CA 1
ATOM 8114 C C . TYR A 1 1011 ? 10.178 41.084 9.348 1.00 93.31 1011 TYR A C 1
ATOM 8116 O O . TYR A 1 1011 ? 10.190 39.979 9.881 1.00 93.31 1011 TYR A O 1
ATOM 8124 N N . ILE A 1 1012 ? 9.280 41.371 8.403 1.00 90.12 1012 ILE A N 1
ATOM 8125 C CA . ILE A 1 1012 ? 8.219 40.436 7.990 1.00 90.12 1012 ILE A CA 1
ATOM 8126 C C . ILE A 1 1012 ? 8.544 39.653 6.712 1.00 90.12 1012 ILE A C 1
ATOM 8128 O O . ILE A 1 1012 ? 7.631 39.117 6.088 1.00 90.12 1012 ILE A O 1
ATOM 8132 N N . TRP A 1 1013 ? 9.817 39.541 6.315 1.00 91.44 1013 TRP A N 1
ATOM 8133 C CA . TRP A 1 1013 ? 10.195 38.770 5.121 1.00 91.44 1013 TRP A CA 1
ATOM 8134 C C . TRP A 1 1013 ? 9.711 37.316 5.157 1.00 91.44 1013 TRP A C 1
ATOM 8136 O O . TRP A 1 1013 ? 9.404 36.771 4.110 1.00 91.44 1013 TRP A O 1
ATOM 8146 N N . SER A 1 1014 ? 9.517 36.705 6.328 1.00 86.88 1014 SER A N 1
ATOM 8147 C CA . SER A 1 1014 ? 8.900 35.376 6.485 1.00 86.88 1014 SER A CA 1
ATOM 8148 C C . SER A 1 1014 ? 7.396 35.312 6.147 1.00 86.88 1014 SER A C 1
ATOM 8150 O O . SER A 1 1014 ? 6.738 34.321 6.470 1.00 86.88 1014 SER A O 1
ATOM 8152 N N . ARG A 1 1015 ? 6.817 36.352 5.535 1.00 86.50 1015 ARG A N 1
ATOM 8153 C CA . ARG A 1 1015 ? 5.405 36.444 5.132 1.00 86.50 1015 ARG A CA 1
ATOM 8154 C C . ARG A 1 1015 ? 5.287 36.756 3.634 1.00 86.50 1015 ARG A C 1
ATOM 8156 O O . ARG A 1 1015 ? 6.178 37.397 3.086 1.00 86.50 1015 ARG A O 1
ATOM 8163 N N . PRO A 1 1016 ? 4.187 36.357 2.966 1.00 77.50 1016 PRO A N 1
ATOM 8164 C CA . PRO A 1 1016 ? 4.044 36.442 1.506 1.00 77.50 1016 PRO A CA 1
ATOM 8165 C C . PRO A 1 1016 ? 3.666 37.851 1.004 1.00 77.50 1016 PRO A C 1
ATOM 8167 O O . PRO A 1 1016 ? 2.954 37.990 0.012 1.00 77.50 1016 PRO A O 1
ATOM 8170 N N . TYR A 1 1017 ? 4.072 38.910 1.707 1.00 75.94 1017 TYR A N 1
ATOM 8171 C CA . TYR A 1 1017 ? 3.653 40.279 1.414 1.00 75.94 1017 TYR A CA 1
ATOM 8172 C C . TYR A 1 1017 ? 4.864 41.204 1.253 1.00 75.94 1017 TYR A C 1
ATOM 8174 O O . TYR A 1 1017 ? 5.847 41.082 1.974 1.00 75.94 1017 TYR A O 1
ATOM 8182 N N . TRP A 1 1018 ? 4.736 42.195 0.365 1.00 67.94 1018 TRP A N 1
ATOM 8183 C CA . TRP A 1 1018 ? 5.639 43.350 0.219 1.00 67.94 1018 TRP A CA 1
ATOM 8184 C C . TRP A 1 1018 ? 7.059 43.094 -0.322 1.00 67.94 1018 TRP A C 1
ATOM 8186 O O . TRP A 1 1018 ? 7.769 44.078 -0.527 1.00 67.94 1018 TRP A O 1
ATOM 8196 N N . ILE A 1 1019 ? 7.465 41.851 -0.607 1.00 74.25 1019 ILE A N 1
ATOM 8197 C CA . ILE A 1 1019 ? 8.821 41.531 -1.093 1.00 74.25 1019 ILE A CA 1
ATOM 8198 C C . ILE A 1 1019 ? 8.863 40.389 -2.129 1.00 74.25 1019 ILE A C 1
ATOM 8200 O O . ILE A 1 1019 ? 7.870 39.701 -2.344 1.00 74.25 1019 ILE A O 1
ATOM 8204 N N . ASN A 1 1020 ? 10.021 40.217 -2.780 1.00 84.62 1020 ASN A N 1
ATOM 8205 C CA . ASN A 1 1020 ? 10.414 39.086 -3.621 1.00 84.62 1020 ASN A CA 1
ATOM 8206 C C . ASN A 1 1020 ? 10.114 37.718 -2.969 1.00 84.62 1020 ASN A C 1
ATOM 8208 O O . ASN A 1 1020 ? 10.639 37.386 -1.900 1.00 84.62 1020 ASN A O 1
ATOM 8212 N N . ASP A 1 1021 ? 9.341 36.891 -3.679 1.00 88.25 1021 ASP A N 1
ATOM 8213 C CA . ASP A 1 1021 ? 8.895 35.576 -3.216 1.00 88.25 1021 ASP A CA 1
ATOM 8214 C C . ASP A 1 1021 ? 10.021 34.583 -2.909 1.00 88.25 1021 ASP A C 1
ATOM 8216 O O . ASP A 1 1021 ? 9.822 33.628 -2.154 1.00 88.25 1021 ASP A O 1
ATOM 8220 N N . THR A 1 1022 ? 11.210 34.785 -3.475 1.00 90.88 1022 THR A N 1
ATOM 8221 C CA . THR A 1 1022 ? 12.393 33.958 -3.204 1.00 90.88 1022 THR A CA 1
ATOM 8222 C C . THR A 1 1022 ? 12.826 34.106 -1.749 1.00 90.88 1022 THR A C 1
ATOM 8224 O O . THR A 1 1022 ? 13.011 33.108 -1.053 1.00 90.88 1022 THR A O 1
ATOM 8227 N N . LEU A 1 1023 ? 12.942 35.351 -1.269 1.00 91.50 1023 LEU A N 1
ATOM 8228 C CA . LEU A 1 1023 ? 13.316 35.649 0.116 1.00 91.50 1023 LEU A CA 1
ATOM 8229 C C . LEU A 1 1023 ? 12.218 35.194 1.074 1.00 91.50 1023 LEU A C 1
ATOM 8231 O O . LEU A 1 1023 ? 12.511 34.556 2.086 1.00 91.50 1023 LEU A O 1
ATOM 8235 N N . SER A 1 1024 ? 10.955 35.443 0.727 1.00 91.12 1024 SER A N 1
ATOM 8236 C CA . SER A 1 1024 ? 9.838 34.985 1.548 1.00 91.12 1024 SER A CA 1
ATOM 8237 C C . SER A 1 1024 ? 9.777 33.471 1.661 1.00 91.12 1024 SER A C 1
ATOM 8239 O O . SER A 1 1024 ? 9.685 32.945 2.768 1.00 91.12 1024 SER A O 1
ATOM 8241 N N . SER A 1 1025 ? 9.936 32.748 0.554 1.00 92.06 1025 SER A N 1
ATOM 8242 C CA . SER A 1 1025 ? 9.997 31.284 0.569 1.00 92.06 1025 SER A CA 1
ATOM 8243 C C . SER A 1 1025 ? 11.174 30.761 1.395 1.00 92.06 1025 SER A C 1
ATOM 8245 O O . SER A 1 1025 ? 11.004 29.807 2.156 1.00 92.06 1025 SER A O 1
ATOM 8247 N N . ALA A 1 1026 ? 12.343 31.401 1.306 1.00 94.12 1026 ALA A N 1
ATOM 8248 C CA . ALA A 1 1026 ? 13.520 31.052 2.097 1.00 94.12 1026 ALA A CA 1
ATOM 8249 C C . ALA A 1 1026 ? 13.249 31.157 3.609 1.00 94.12 1026 ALA A C 1
ATOM 8251 O O . ALA A 1 1026 ? 13.436 30.184 4.341 1.00 94.12 1026 ALA A O 1
ATOM 8252 N N . PHE A 1 1027 ? 12.742 32.304 4.075 1.00 94.75 1027 PHE A N 1
ATOM 8253 C CA . PHE A 1 1027 ? 12.465 32.532 5.496 1.00 94.75 1027 PHE A CA 1
ATOM 8254 C C . PHE A 1 1027 ? 11.265 31.730 6.014 1.00 94.75 1027 PHE A C 1
ATOM 8256 O O . PHE A 1 1027 ? 11.313 31.238 7.139 1.00 94.75 1027 PHE A O 1
ATOM 8263 N N . MET A 1 1028 ? 10.218 31.531 5.207 1.00 93.56 1028 MET A N 1
ATOM 8264 C CA . MET A 1 1028 ? 9.096 30.650 5.559 1.00 93.56 1028 MET A CA 1
ATOM 8265 C C . MET A 1 1028 ? 9.554 29.199 5.735 1.00 93.56 1028 MET A C 1
ATOM 8267 O O . MET A 1 1028 ? 9.116 28.509 6.657 1.00 93.56 1028 MET A O 1
ATOM 8271 N N . THR A 1 1029 ? 10.447 28.730 4.860 1.00 95.19 1029 THR A N 1
ATOM 8272 C CA . THR A 1 1029 ? 11.009 27.378 4.955 1.00 95.19 1029 THR A CA 1
ATOM 8273 C C . THR A 1 1029 ? 11.922 27.247 6.173 1.00 95.19 1029 THR A C 1
ATOM 8275 O O . THR A 1 1029 ? 11.833 26.248 6.883 1.00 95.19 1029 THR A O 1
ATOM 8278 N N . LEU A 1 1030 ? 12.746 28.263 6.461 1.00 96.62 1030 LEU A N 1
ATOM 8279 C CA . LEU A 1 1030 ? 13.577 28.310 7.666 1.00 96.62 1030 LEU A CA 1
ATOM 8280 C C . LEU A 1 1030 ? 12.734 28.269 8.945 1.00 96.62 1030 LEU A C 1
ATOM 8282 O O . LEU A 1 1030 ? 13.013 27.467 9.830 1.00 96.62 1030 LEU A O 1
ATOM 8286 N N . GLU A 1 1031 ? 11.684 29.090 9.028 1.00 94.56 1031 GLU A N 1
ATOM 8287 C CA . GLU A 1 1031 ? 10.759 29.119 10.167 1.00 94.56 1031 GLU A CA 1
ATOM 8288 C C . GLU A 1 1031 ? 10.120 27.741 10.390 1.00 94.56 1031 GLU A C 1
ATOM 8290 O O . GLU A 1 1031 ? 10.157 27.210 11.502 1.00 94.56 1031 GLU A O 1
ATOM 8295 N N . LYS A 1 1032 ? 9.621 27.110 9.316 1.00 94.19 1032 LYS A N 1
ATOM 8296 C CA . LYS A 1 1032 ? 9.071 25.750 9.364 1.00 94.19 1032 LYS A CA 1
ATOM 8297 C C . LYS A 1 1032 ? 10.104 24.723 9.839 1.00 94.19 1032 LYS A C 1
ATOM 8299 O O . LYS A 1 1032 ? 9.798 23.934 10.728 1.00 94.19 1032 LYS A O 1
ATOM 8304 N N . TRP A 1 1033 ? 11.308 24.732 9.271 1.00 95.88 1033 TRP A N 1
ATOM 8305 C CA . TRP A 1 1033 ? 12.373 23.801 9.647 1.00 95.88 1033 TRP A CA 1
ATOM 8306 C C . TRP A 1 1033 ? 12.769 23.957 11.120 1.00 95.88 1033 TRP A C 1
ATOM 8308 O O . TRP A 1 1033 ? 12.918 22.961 11.821 1.00 95.88 1033 TRP A O 1
ATOM 8318 N N . CYS A 1 1034 ? 12.868 25.188 11.627 1.00 95.31 1034 CYS A N 1
ATOM 8319 C CA . CYS A 1 1034 ? 13.147 25.433 13.039 1.00 95.31 1034 CYS A CA 1
ATOM 8320 C C . CYS A 1 1034 ? 12.067 24.843 13.957 1.00 95.31 1034 CYS A C 1
ATOM 8322 O O . CYS A 1 1034 ? 12.404 24.262 14.988 1.00 95.31 1034 CYS A O 1
ATOM 8324 N N . PHE A 1 1035 ? 10.784 24.939 13.588 1.00 93.31 1035 PHE A N 1
ATOM 8325 C CA . PHE A 1 1035 ? 9.719 24.265 14.336 1.00 93.31 1035 PHE A CA 1
ATOM 8326 C C . PHE A 1 1035 ? 9.885 22.744 14.336 1.00 93.31 1035 PHE A C 1
ATOM 8328 O O . PHE A 1 1035 ? 9.770 22.132 15.394 1.00 93.31 1035 PHE A O 1
ATOM 8335 N N . GLU A 1 1036 ? 10.212 22.145 13.189 1.00 93.81 1036 GLU A N 1
ATOM 8336 C CA . GLU A 1 1036 ? 10.473 20.703 13.089 1.00 93.81 1036 GLU A CA 1
ATOM 8337 C C . GLU A 1 1036 ? 11.665 20.279 13.972 1.00 93.81 1036 GLU A C 1
ATOM 8339 O O . GLU A 1 1036 ? 11.607 19.236 14.621 1.00 93.81 1036 GLU A O 1
ATOM 8344 N N . GLN A 1 1037 ? 12.721 21.099 14.072 1.00 93.94 1037 GLN A N 1
ATOM 8345 C CA . GLN A 1 1037 ? 13.845 20.838 14.984 1.00 93.94 1037 GLN A CA 1
ATOM 8346 C C . GLN A 1 1037 ? 13.429 20.903 16.462 1.00 93.94 1037 GLN A C 1
ATOM 8348 O O . GLN A 1 1037 ? 13.849 20.061 17.256 1.00 93.94 1037 GLN A O 1
ATOM 8353 N N . LEU A 1 1038 ? 12.591 21.872 16.846 1.00 91.81 1038 LEU A N 1
ATOM 8354 C CA . LEU A 1 1038 ? 12.074 21.971 18.216 1.00 91.81 1038 LEU A CA 1
ATOM 8355 C C . LEU A 1 1038 ? 11.156 20.794 18.568 1.00 91.81 1038 LEU A C 1
ATOM 8357 O O . LEU A 1 1038 ? 11.256 20.246 19.663 1.00 91.81 1038 LEU A O 1
ATOM 8361 N N . GLU A 1 1039 ? 10.297 20.372 17.639 1.00 91.44 1039 GLU A N 1
ATOM 8362 C CA . GLU A 1 1039 ? 9.446 19.183 17.786 1.00 91.44 1039 GLU A CA 1
ATOM 8363 C C . GLU A 1 1039 ? 10.290 17.896 17.908 1.00 91.44 1039 GLU A C 1
ATOM 8365 O O . GLU A 1 1039 ? 9.913 16.979 18.636 1.00 91.44 1039 GLU A O 1
ATOM 8370 N N . ALA A 1 1040 ? 11.474 17.857 17.282 1.00 90.44 1040 ALA A N 1
ATOM 8371 C CA . ALA A 1 1040 ? 12.469 16.793 17.437 1.00 90.44 1040 ALA A CA 1
ATOM 8372 C C . ALA A 1 1040 ? 13.319 16.893 18.727 1.00 90.44 1040 ALA A C 1
ATOM 8374 O O . ALA A 1 1040 ? 14.190 16.051 18.950 1.00 90.44 1040 ALA A O 1
ATOM 8375 N N . GLY A 1 1041 ? 13.073 17.888 19.588 1.00 90.62 1041 GLY A N 1
ATOM 8376 C CA . GLY A 1 1041 ? 13.739 18.050 20.884 1.00 90.62 1041 GLY A CA 1
ATOM 8377 C C . GLY A 1 1041 ? 15.045 18.851 20.858 1.00 90.62 1041 GLY A C 1
ATOM 8378 O O . GLY A 1 1041 ? 15.813 18.774 21.819 1.00 90.62 1041 GLY A O 1
ATOM 8379 N N . ALA A 1 1042 ? 15.322 19.613 19.794 1.00 90.81 1042 ALA A N 1
ATOM 8380 C CA . ALA A 1 1042 ? 16.488 20.494 19.743 1.00 90.81 1042 ALA A CA 1
ATOM 8381 C C . ALA A 1 1042 ? 16.431 21.589 20.825 1.00 90.81 1042 ALA A C 1
ATOM 8383 O O . ALA A 1 1042 ? 15.364 22.111 21.161 1.00 90.81 1042 ALA A O 1
ATOM 8384 N N . ASN A 1 1043 ? 17.596 21.979 21.349 1.00 93.31 1043 ASN A N 1
ATOM 8385 C CA . ASN A 1 1043 ? 17.692 23.080 22.301 1.00 93.31 1043 ASN A CA 1
ATOM 8386 C C . ASN A 1 1043 ? 17.434 24.423 21.595 1.00 93.31 1043 ASN A C 1
ATOM 8388 O O . ASN A 1 1043 ? 18.111 24.759 20.623 1.00 93.31 1043 ASN A O 1
ATOM 8392 N N . LEU A 1 1044 ? 16.477 25.207 22.104 1.00 92.19 1044 LEU A N 1
ATOM 8393 C CA . LEU A 1 1044 ? 16.105 26.494 21.510 1.00 92.19 1044 LEU A CA 1
ATOM 8394 C C . LEU A 1 1044 ? 17.276 27.489 21.467 1.00 92.19 1044 LEU A C 1
ATOM 8396 O O . LEU A 1 1044 ? 17.451 28.158 20.455 1.00 92.19 1044 LEU A O 1
ATOM 8400 N N . ASP A 1 1045 ? 18.080 27.597 22.526 1.00 93.00 1045 ASP A N 1
ATOM 8401 C CA . ASP A 1 1045 ? 19.162 28.587 22.599 1.00 93.00 1045 ASP A CA 1
ATOM 8402 C C . ASP A 1 1045 ? 20.284 28.270 21.599 1.00 93.00 1045 ASP A C 1
ATOM 8404 O O . ASP A 1 1045 ? 20.790 29.175 20.932 1.00 93.00 1045 ASP A O 1
ATOM 8408 N N . GLU A 1 1046 ? 20.631 26.987 21.449 1.00 93.31 1046 GLU A N 1
ATOM 8409 C CA . GLU A 1 1046 ? 21.596 26.518 20.444 1.00 93.31 1046 GLU A CA 1
ATOM 8410 C C . GLU A 1 1046 ? 21.064 26.720 19.020 1.00 93.31 1046 GLU A C 1
ATOM 8412 O O . GLU A 1 1046 ? 21.803 27.138 18.126 1.00 93.31 1046 GLU A O 1
ATOM 8417 N N . LEU A 1 1047 ? 19.766 26.472 18.809 1.00 94.25 1047 LEU A N 1
ATOM 8418 C CA . LEU A 1 1047 ? 19.116 26.689 17.521 1.00 94.25 1047 LEU A CA 1
ATOM 8419 C C . LEU A 1 1047 ? 19.108 28.175 17.143 1.00 94.25 1047 LEU A C 1
ATOM 8421 O O . LEU A 1 1047 ? 19.446 28.503 16.008 1.00 94.25 1047 LEU A O 1
ATOM 8425 N N . ILE A 1 1048 ? 18.789 29.074 18.083 1.00 94.62 1048 ILE A N 1
ATOM 8426 C CA . ILE A 1 1048 ? 18.844 30.525 17.853 1.00 94.62 1048 ILE A CA 1
ATOM 8427 C C . ILE A 1 1048 ? 20.269 30.938 17.483 1.00 94.62 1048 ILE A C 1
ATOM 8429 O O . ILE A 1 1048 ? 20.450 31.598 16.463 1.00 94.62 1048 ILE A O 1
ATOM 8433 N N . GLN A 1 1049 ? 21.279 30.502 18.244 1.00 95.00 1049 GLN A N 1
ATOM 8434 C CA . GLN A 1 1049 ? 22.679 30.797 17.926 1.00 95.00 1049 GLN A CA 1
ATOM 8435 C C . GLN A 1 1049 ? 23.054 30.335 16.515 1.00 95.00 1049 GLN A C 1
ATOM 8437 O O . GLN A 1 1049 ? 23.750 31.046 15.790 1.00 95.00 1049 GLN A O 1
ATOM 8442 N N . LYS A 1 1050 ? 22.593 29.143 16.123 1.00 94.50 1050 LYS A N 1
ATOM 8443 C CA . LYS A 1 1050 ? 22.874 28.567 14.810 1.00 94.50 1050 LYS A CA 1
ATOM 8444 C C . LYS A 1 1050 ? 22.265 29.393 13.678 1.00 94.50 1050 LYS A C 1
ATOM 8446 O O . LYS A 1 1050 ? 22.955 29.643 12.695 1.00 94.50 1050 LYS A O 1
ATOM 8451 N N . ILE A 1 1051 ? 21.004 29.809 13.801 1.00 95.19 1051 ILE A N 1
ATOM 8452 C CA . ILE A 1 1051 ? 20.299 30.506 12.715 1.00 95.19 1051 ILE A CA 1
ATOM 8453 C C . ILE A 1 1051 ? 20.604 32.005 12.647 1.00 95.19 1051 ILE A C 1
ATOM 8455 O O . ILE A 1 1051 ? 20.466 32.584 11.579 1.00 95.19 1051 ILE A O 1
ATOM 8459 N N . THR A 1 1052 ? 21.015 32.652 13.744 1.00 94.12 1052 THR A N 1
ATOM 8460 C CA . THR A 1 1052 ? 21.395 34.080 13.719 1.00 94.12 1052 THR A CA 1
ATOM 8461 C C . THR A 1 1052 ? 22.848 34.305 13.322 1.00 94.12 1052 THR A C 1
ATOM 8463 O O . THR A 1 1052 ? 23.240 35.440 13.047 1.00 94.12 1052 THR A O 1
ATOM 8466 N N . LYS A 1 1053 ? 23.664 33.248 13.298 1.00 91.62 1053 LYS A N 1
ATOM 8467 C CA . LYS A 1 1053 ? 25.067 33.331 12.903 1.00 91.62 1053 LYS A CA 1
ATOM 8468 C C . LYS A 1 1053 ? 25.196 33.932 11.497 1.00 91.62 1053 LYS A C 1
ATOM 8470 O O . LYS A 1 1053 ? 24.500 33.521 10.577 1.00 91.62 1053 LYS A O 1
ATOM 8475 N N . ASP A 1 1054 ? 26.093 34.908 11.360 1.00 91.81 1054 ASP A N 1
ATOM 8476 C CA . ASP A 1 1054 ? 26.431 35.605 10.110 1.00 91.81 1054 ASP A CA 1
ATOM 8477 C C . ASP A 1 1054 ? 25.260 36.352 9.425 1.00 91.81 1054 ASP A C 1
ATOM 8479 O O . ASP A 1 1054 ? 25.440 36.922 8.348 1.00 91.81 1054 ASP A O 1
ATOM 8483 N N . HIS A 1 1055 ? 24.072 36.414 10.039 1.00 94.25 1055 HIS A N 1
ATOM 8484 C CA . HIS A 1 1055 ? 22.941 37.187 9.526 1.00 94.25 1055 HIS A CA 1
ATOM 8485 C C . HIS A 1 1055 ? 23.058 38.671 9.881 1.00 94.25 1055 HIS A C 1
ATOM 8487 O O . HIS A 1 1055 ? 23.237 39.034 11.039 1.00 94.25 1055 HIS A O 1
ATOM 8493 N N . GLU A 1 1056 ? 22.840 39.530 8.885 1.00 94.69 1056 GLU A N 1
ATOM 8494 C CA . GLU A 1 1056 ? 22.816 40.987 9.062 1.00 94.69 1056 GLU A CA 1
ATOM 8495 C C . GLU A 1 1056 ? 21.398 41.574 9.045 1.00 94.69 1056 GLU A C 1
ATOM 8497 O O . GLU A 1 1056 ? 21.226 42.741 9.368 1.00 94.69 1056 GLU A O 1
ATOM 8502 N N . SER A 1 1057 ? 20.367 40.821 8.649 1.00 94.56 1057 SER A N 1
ATOM 8503 C CA . SER A 1 1057 ? 19.000 41.349 8.479 1.00 94.56 1057 SER A CA 1
ATOM 8504 C C . SER A 1 1057 ? 18.124 41.120 9.707 1.00 94.56 1057 SER A C 1
ATOM 8506 O O . SER A 1 1057 ? 18.137 40.031 10.275 1.00 94.56 1057 SER A O 1
ATOM 8508 N N . VAL A 1 1058 ? 17.270 42.087 10.057 1.00 95.31 1058 VAL A N 1
ATOM 8509 C CA . VAL A 1 1058 ? 16.249 41.925 11.115 1.00 95.31 1058 VAL A CA 1
ATOM 8510 C C . VAL A 1 1058 ? 15.219 40.827 10.813 1.00 95.31 1058 VAL A C 1
ATOM 8512 O O . VAL A 1 1058 ? 14.549 40.363 11.731 1.00 95.31 1058 VAL A O 1
ATOM 8515 N N . ALA A 1 1059 ? 15.118 40.360 9.564 1.00 94.56 1059 ALA A N 1
ATOM 8516 C CA . ALA A 1 1059 ? 14.240 39.256 9.168 1.00 94.56 1059 ALA A CA 1
ATOM 8517 C C . ALA A 1 1059 ? 14.453 37.982 10.005 1.00 94.56 1059 ALA A C 1
ATOM 8519 O O . ALA A 1 1059 ? 13.489 37.315 10.384 1.00 94.56 1059 ALA A O 1
ATOM 8520 N N . ILE A 1 1060 ? 15.707 37.659 10.354 1.00 96.25 1060 ILE A N 1
ATOM 8521 C CA . ILE A 1 1060 ? 16.006 36.471 11.167 1.00 96.25 1060 ILE A CA 1
ATOM 8522 C C . ILE A 1 1060 ? 15.448 36.594 12.587 1.00 96.25 1060 ILE A C 1
ATOM 8524 O O . ILE A 1 1060 ? 15.001 35.608 13.170 1.00 96.25 1060 ILE A O 1
ATOM 8528 N N . LEU A 1 1061 ? 15.404 37.815 13.130 1.00 95.62 1061 LEU A N 1
ATOM 8529 C CA . LEU A 1 1061 ? 14.876 38.074 14.467 1.00 95.62 1061 LEU A CA 1
ATOM 8530 C C . LEU A 1 1061 ? 13.374 37.794 14.541 1.00 95.62 1061 LEU A C 1
ATOM 8532 O O . LEU A 1 1061 ? 12.887 37.411 15.601 1.00 95.62 1061 LEU A O 1
ATOM 8536 N N . SER A 1 1062 ? 12.645 37.928 13.432 1.00 93.44 1062 SER A N 1
ATOM 8537 C CA . SER A 1 1062 ? 11.228 37.558 13.346 1.00 93.44 1062 SER A CA 1
ATOM 8538 C C . SER A 1 1062 ? 11.026 36.056 13.518 1.00 93.44 1062 SER A C 1
ATOM 8540 O O . SER A 1 1062 ? 10.212 35.633 14.339 1.00 93.44 1062 SER A O 1
ATOM 8542 N N . VAL A 1 1063 ? 11.853 35.240 12.850 1.00 94.56 1063 VAL A N 1
ATOM 8543 C CA . VAL A 1 1063 ? 11.855 33.779 13.031 1.00 94.56 1063 VAL A CA 1
ATOM 8544 C C . VAL A 1 1063 ? 12.180 33.424 14.483 1.00 94.56 1063 VAL A C 1
ATOM 8546 O O . VAL A 1 1063 ? 11.450 32.661 15.110 1.00 94.56 1063 VAL A O 1
ATOM 8549 N N . VAL A 1 1064 ? 13.219 34.033 15.065 1.00 94.94 1064 VAL A N 1
ATOM 8550 C CA . VAL A 1 1064 ? 13.587 33.822 16.478 1.00 94.94 1064 VAL A CA 1
ATOM 8551 C C . VAL A 1 1064 ? 12.439 34.189 17.426 1.00 94.94 1064 VAL A C 1
ATOM 8553 O O . VAL A 1 1064 ? 12.170 33.460 18.381 1.00 94.94 1064 VAL A O 1
ATOM 8556 N N . SER A 1 1065 ? 11.735 35.290 17.157 1.00 93.25 1065 SER A N 1
ATOM 8557 C CA . SER A 1 1065 ? 10.632 35.777 17.995 1.00 93.25 1065 SER A CA 1
ATOM 8558 C C . SER A 1 1065 ? 9.455 34.807 17.997 1.00 93.25 1065 SER A C 1
ATOM 8560 O O . SER A 1 1065 ? 8.922 34.468 19.054 1.00 93.25 1065 SER A O 1
ATOM 8562 N N . VAL A 1 1066 ? 9.105 34.288 16.821 1.00 91.75 1066 VA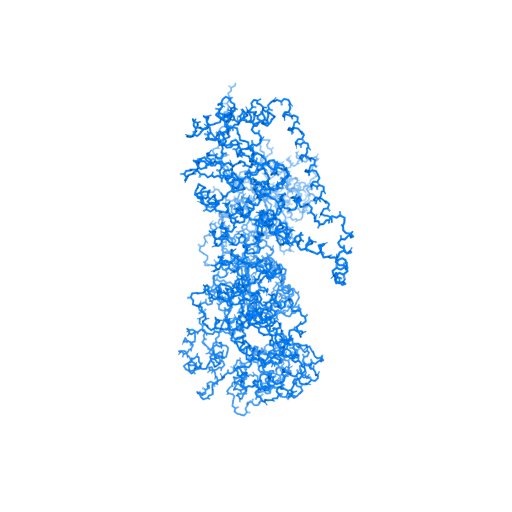L A N 1
ATOM 8563 C CA . VAL A 1 1066 ? 8.068 33.268 16.643 1.00 91.75 1066 VAL A CA 1
ATOM 8564 C C . VAL A 1 1066 ? 8.426 31.970 17.386 1.00 91.75 1066 VAL A C 1
ATOM 8566 O O . VAL A 1 1066 ? 7.579 31.420 18.093 1.00 91.75 1066 VAL A O 1
ATOM 8569 N N . LEU A 1 1067 ? 9.681 31.511 17.312 1.00 92.44 1067 LEU A N 1
ATOM 8570 C CA . LEU A 1 1067 ? 10.142 30.310 18.027 1.00 92.44 1067 LEU A CA 1
ATOM 8571 C C . LEU A 1 1067 ? 10.104 30.489 19.553 1.00 92.44 1067 LEU A C 1
ATOM 8573 O O . LEU A 1 1067 ? 9.640 29.601 20.272 1.00 92.44 1067 LEU A O 1
ATOM 8577 N N . ALA A 1 1068 ? 10.548 31.648 20.050 1.00 91.12 1068 ALA A N 1
ATOM 8578 C CA . ALA A 1 1068 ? 10.509 31.978 21.473 1.00 91.12 1068 ALA A CA 1
ATOM 8579 C C . ALA A 1 1068 ? 9.071 32.005 22.019 1.00 91.12 1068 ALA A C 1
ATOM 8581 O O . ALA A 1 1068 ? 8.813 31.505 23.117 1.00 91.12 1068 ALA A O 1
ATOM 8582 N N . LEU A 1 1069 ? 8.129 32.542 21.235 1.00 89.69 1069 LEU A N 1
ATOM 8583 C CA . LEU A 1 1069 ? 6.707 32.583 21.576 1.00 89.69 1069 LEU A CA 1
ATOM 8584 C C . LEU A 1 1069 ? 6.058 31.200 21.580 1.00 89.69 1069 LEU A C 1
ATOM 8586 O O . LEU A 1 1069 ? 5.216 30.931 22.433 1.00 89.69 1069 LEU A O 1
ATOM 8590 N N . GLU A 1 1070 ? 6.432 30.313 20.661 1.00 88.31 1070 GLU A N 1
ATOM 8591 C CA . GLU A 1 1070 ? 5.856 28.966 20.617 1.00 88.31 1070 GLU A CA 1
ATOM 8592 C C . GLU A 1 1070 ? 6.269 28.135 21.838 1.00 88.31 1070 GLU A C 1
ATOM 8594 O O . GLU A 1 1070 ? 5.427 27.489 22.459 1.00 88.31 1070 GLU A O 1
ATOM 8599 N N . GLN A 1 1071 ? 7.547 28.202 22.226 1.00 86.94 1071 GLN A N 1
ATOM 8600 C CA . GLN A 1 1071 ? 8.085 27.463 23.375 1.00 86.94 1071 GLN A CA 1
ATOM 8601 C C . GLN A 1 1071 ? 7.827 28.143 24.726 1.00 86.94 1071 GLN A C 1
ATOM 8603 O O . GLN A 1 1071 ? 8.097 27.542 25.764 1.00 86.94 1071 GLN A O 1
ATOM 8608 N N . GLN A 1 1072 ? 7.344 29.394 24.734 1.00 84.94 1072 GLN A N 1
ATOM 8609 C CA . GLN A 1 1072 ? 7.216 30.220 25.946 1.00 84.94 1072 GLN A CA 1
ATOM 8610 C C . GLN A 1 1072 ? 8.517 30.230 26.774 1.00 84.94 1072 GLN A C 1
ATOM 8612 O O . GLN A 1 1072 ? 8.510 30.154 28.004 1.00 84.94 1072 GLN A O 1
ATOM 8617 N N . CYS A 1 1073 ? 9.661 30.259 26.085 1.00 80.81 1073 CYS A N 1
ATOM 8618 C CA . CYS A 1 1073 ? 10.956 30.007 26.704 1.00 80.81 1073 CYS A CA 1
ATOM 8619 C C . CYS A 1 1073 ? 11.503 31.252 27.417 1.00 80.81 1073 CYS A C 1
ATOM 8621 O O . CYS A 1 1073 ? 11.491 32.357 26.875 1.00 80.81 1073 CYS A O 1
ATOM 8623 N N . ILE A 1 1074 ? 12.053 31.048 28.617 1.00 87.38 1074 ILE A N 1
ATOM 8624 C CA . ILE A 1 1074 ? 12.703 32.085 29.422 1.00 87.38 1074 ILE A CA 1
ATOM 8625 C C . ILE A 1 1074 ? 14.207 31.791 29.489 1.00 87.38 1074 ILE A C 1
ATOM 8627 O O . ILE A 1 1074 ? 14.671 31.025 30.341 1.00 87.38 1074 ILE A O 1
ATOM 8631 N N . SER A 1 1075 ? 14.986 32.413 28.604 1.00 90.75 1075 SER A N 1
ATOM 8632 C CA . SER A 1 1075 ? 16.430 32.178 28.499 1.00 90.75 1075 SER A CA 1
ATOM 8633 C C . SER A 1 1075 ? 17.251 33.462 28.361 1.00 90.75 1075 SER A C 1
ATOM 8635 O O . SER A 1 1075 ? 16.733 34.530 28.031 1.00 90.75 1075 SER A O 1
ATOM 8637 N N . LYS A 1 1076 ? 18.569 33.347 28.591 1.00 89.62 1076 LYS A N 1
ATOM 8638 C CA . LYS A 1 1076 ? 19.525 34.447 28.358 1.00 89.62 1076 LYS A CA 1
ATOM 8639 C C . LYS A 1 1076 ? 19.623 34.828 26.879 1.00 89.62 1076 LYS A C 1
ATOM 8641 O O . LYS A 1 1076 ? 20.026 35.943 26.580 1.00 89.62 1076 LYS A O 1
ATOM 8646 N N . THR A 1 1077 ? 19.265 33.918 25.979 1.00 92.31 1077 THR A N 1
ATOM 8647 C CA . THR A 1 1077 ? 19.298 34.132 24.530 1.00 92.31 1077 THR A CA 1
ATOM 8648 C C . THR A 1 1077 ? 18.086 34.919 24.037 1.00 92.31 1077 THR A C 1
ATOM 8650 O O . THR A 1 1077 ? 18.226 35.753 23.150 1.00 92.31 1077 THR A O 1
ATOM 8653 N N . VAL A 1 1078 ? 16.907 34.705 24.633 1.00 92.88 1078 VAL A N 1
ATOM 8654 C CA . VAL A 1 1078 ? 15.676 35.453 24.307 1.00 92.88 1078 VAL A CA 1
ATOM 8655 C C . VAL A 1 1078 ? 15.638 36.822 25.006 1.00 92.88 1078 VAL A C 1
ATOM 8657 O O . VAL A 1 1078 ? 15.030 37.764 24.499 1.00 92.88 1078 VAL A O 1
ATOM 8660 N N . PHE A 1 1079 ? 16.329 36.967 26.142 1.00 93.69 1079 PHE A N 1
ATOM 8661 C CA . PHE A 1 1079 ? 16.358 38.197 26.945 1.00 93.69 1079 PHE A CA 1
ATOM 8662 C C . PHE A 1 1079 ? 16.657 39.497 26.157 1.00 93.69 1079 PHE A C 1
ATOM 8664 O O . PHE A 1 1079 ? 15.939 40.481 26.361 1.00 93.69 1079 PHE A O 1
ATOM 8671 N N . PRO A 1 1080 ? 17.636 39.551 25.227 1.00 92.69 1080 PRO A N 1
ATOM 8672 C CA . PRO A 1 1080 ? 17.916 40.751 24.433 1.00 92.69 1080 PRO A CA 1
ATOM 8673 C C . PRO A 1 1080 ? 16.764 41.158 23.505 1.00 92.69 1080 PRO A C 1
ATOM 8675 O O . PRO A 1 1080 ? 16.594 42.344 23.238 1.00 92.69 1080 PRO A O 1
ATOM 8678 N N . LEU A 1 1081 ? 15.949 40.205 23.036 1.00 93.25 1081 LEU A N 1
ATOM 8679 C CA . LEU A 1 1081 ? 14.809 40.488 22.158 1.00 93.25 1081 LEU A CA 1
ATOM 8680 C C . LEU A 1 1081 ? 13.667 41.149 22.932 1.00 93.25 1081 LEU A C 1
ATOM 8682 O O . LEU A 1 1081 ? 13.089 42.128 22.468 1.00 93.25 1081 LEU A O 1
ATOM 8686 N N . VAL A 1 1082 ? 13.369 40.646 24.133 1.00 91.69 1082 VAL A N 1
ATOM 8687 C CA . VAL A 1 1082 ? 12.280 41.171 24.974 1.00 91.69 1082 VAL A CA 1
ATOM 8688 C C . VAL A 1 1082 ? 12.660 42.449 25.732 1.00 91.69 1082 VAL A C 1
ATOM 8690 O O . VAL A 1 1082 ? 11.804 43.083 26.335 1.00 91.69 1082 VAL A O 1
ATOM 8693 N N . THR A 1 1083 ? 13.931 42.859 25.696 1.00 91.06 1083 THR A N 1
ATOM 8694 C CA . THR A 1 1083 ? 14.423 44.091 26.342 1.00 91.06 1083 THR A CA 1
ATOM 8695 C C . THR A 1 1083 ? 14.838 45.184 25.358 1.00 91.06 1083 THR A C 1
ATOM 8697 O O . THR A 1 1083 ? 15.278 46.250 25.788 1.00 91.06 1083 THR A O 1
ATOM 8700 N N . ASN A 1 1084 ? 14.679 44.963 24.051 1.00 93.38 1084 ASN A N 1
ATOM 8701 C CA . ASN A 1 1084 ? 14.954 45.962 23.024 1.00 93.38 1084 ASN A CA 1
ATOM 8702 C C . ASN A 1 1084 ? 13.641 46.533 22.470 1.00 93.38 1084 ASN A C 1
ATOM 8704 O O . ASN A 1 1084 ? 12.856 45.819 21.845 1.00 93.38 1084 ASN A O 1
ATOM 8708 N N . GLN A 1 1085 ? 13.414 47.837 22.662 1.00 93.12 1085 GLN A N 1
ATOM 8709 C CA . GLN A 1 1085 ? 12.175 48.495 22.231 1.00 93.12 1085 GLN A CA 1
ATOM 8710 C C . GLN A 1 1085 ? 11.916 48.349 20.722 1.00 93.12 1085 GLN A C 1
ATOM 8712 O O . GLN A 1 1085 ? 10.770 48.127 20.335 1.00 93.12 1085 GLN A O 1
ATOM 8717 N N . LYS A 1 1086 ? 12.955 48.423 19.873 1.00 92.62 1086 LYS A N 1
ATOM 8718 C CA . LYS A 1 1086 ? 12.792 48.285 18.416 1.00 92.62 1086 LYS A CA 1
ATOM 8719 C C . LYS A 1 1086 ? 12.293 46.891 18.057 1.00 92.62 1086 LYS A C 1
ATOM 8721 O O . LYS A 1 1086 ? 11.352 46.768 17.288 1.00 92.62 1086 LYS A O 1
ATOM 8726 N N . VAL A 1 1087 ? 12.877 45.849 18.650 1.00 94.50 1087 VAL A N 1
ATOM 8727 C CA . VAL A 1 1087 ? 12.465 44.455 18.404 1.00 94.50 1087 VAL A CA 1
ATOM 8728 C C . VAL A 1 1087 ? 11.023 44.215 18.858 1.00 94.50 1087 VAL A C 1
ATOM 8730 O O . VAL A 1 1087 ? 10.255 43.608 18.118 1.00 94.50 1087 VAL A O 1
ATOM 8733 N N . LEU A 1 1088 ? 10.625 44.739 20.023 1.00 92.62 1088 LEU A N 1
ATOM 8734 C CA . LEU A 1 1088 ? 9.241 44.644 20.503 1.00 92.62 1088 LEU A CA 1
ATOM 8735 C C . LEU A 1 1088 ? 8.247 45.347 19.560 1.00 92.62 1088 LEU A C 1
ATOM 8737 O O . LEU A 1 1088 ? 7.166 44.823 19.296 1.00 92.62 1088 LEU A O 1
ATOM 8741 N N . ASP A 1 1089 ? 8.612 46.518 19.033 1.00 91.50 1089 ASP A N 1
ATOM 8742 C CA . ASP A 1 1089 ? 7.786 47.270 18.082 1.00 91.50 1089 ASP A CA 1
ATOM 8743 C C . ASP A 1 1089 ? 7.673 46.559 16.724 1.00 91.50 1089 ASP A C 1
ATOM 8745 O O . ASP A 1 1089 ? 6.577 46.482 16.160 1.00 91.50 1089 ASP A O 1
ATOM 8749 N N . LEU A 1 1090 ? 8.773 45.981 16.235 1.00 93.50 1090 LEU A N 1
ATOM 8750 C CA . LEU A 1 1090 ? 8.800 45.174 15.015 1.00 93.50 1090 LEU A CA 1
ATOM 8751 C C . LEU A 1 1090 ? 7.972 43.887 15.154 1.00 93.50 1090 LEU A C 1
ATOM 8753 O O . LEU A 1 1090 ? 7.188 43.563 14.260 1.00 93.50 1090 LEU A O 1
ATOM 8757 N N . ASP A 1 1091 ? 8.071 43.184 16.285 1.00 93.12 1091 ASP A N 1
ATOM 8758 C CA . ASP A 1 1091 ? 7.269 41.983 16.530 1.00 93.12 1091 ASP A CA 1
ATOM 8759 C C . ASP A 1 1091 ? 5.781 42.305 16.707 1.00 93.12 1091 ASP A C 1
ATOM 8761 O O . ASP A 1 1091 ? 4.921 41.566 16.228 1.00 93.12 1091 ASP A O 1
ATOM 8765 N N . TYR A 1 1092 ? 5.456 43.448 17.317 1.00 89.25 1092 TYR A N 1
ATOM 8766 C CA . TYR A 1 1092 ? 4.081 43.937 17.351 1.00 89.25 1092 TYR A CA 1
ATOM 8767 C C . TYR A 1 1092 ? 3.555 44.212 15.936 1.00 89.25 1092 TYR A C 1
ATOM 8769 O O . TYR A 1 1092 ? 2.432 43.825 15.610 1.00 89.25 1092 TYR A O 1
ATOM 8777 N N . TYR A 1 1093 ? 4.367 44.816 15.062 1.00 88.62 1093 TYR A N 1
ATOM 8778 C CA . TYR A 1 1093 ? 4.003 44.991 13.657 1.00 88.62 1093 TYR A CA 1
ATOM 8779 C C . TYR A 1 1093 ? 3.759 43.643 12.963 1.00 88.62 1093 TYR A C 1
ATOM 8781 O O . TYR A 1 1093 ? 2.690 43.473 12.371 1.00 88.62 1093 TYR A O 1
ATOM 8789 N N . ARG A 1 1094 ? 4.663 42.659 13.105 1.00 89.69 1094 ARG A N 1
ATOM 8790 C CA . ARG A 1 1094 ? 4.457 41.280 12.611 1.00 89.69 1094 ARG A CA 1
ATOM 8791 C C . ARG A 1 1094 ? 3.128 40.712 13.104 1.00 89.69 1094 ARG A C 1
ATOM 8793 O O . ARG A 1 1094 ? 2.321 40.272 12.291 1.00 89.69 1094 ARG A O 1
ATOM 8800 N N . PHE A 1 1095 ? 2.870 40.774 14.408 1.00 86.38 1095 PHE A N 1
ATOM 8801 C CA . PHE A 1 1095 ? 1.640 40.278 15.023 1.00 86.38 1095 PHE A CA 1
ATOM 8802 C C . PHE A 1 1095 ? 0.380 40.897 14.398 1.00 86.38 1095 PHE A C 1
ATOM 8804 O O . PHE A 1 1095 ? -0.575 40.182 14.099 1.00 86.38 1095 PHE A O 1
ATOM 8811 N N . THR A 1 1096 ? 0.381 42.205 14.108 1.00 82.75 1096 THR A N 1
ATOM 8812 C CA . THR A 1 1096 ? -0.758 42.835 13.413 1.00 82.75 1096 THR A CA 1
ATOM 8813 C C . THR A 1 1096 ? -0.965 42.316 11.990 1.00 82.75 1096 THR A C 1
ATOM 8815 O O . THR A 1 1096 ? -2.110 42.246 11.544 1.00 82.75 1096 THR A O 1
ATOM 8818 N N . GLN A 1 1097 ? 0.103 41.940 11.278 1.00 81.94 1097 GLN A N 1
ATOM 8819 C CA . GLN A 1 1097 ? -0.010 41.327 9.952 1.00 81.94 1097 GLN A CA 1
ATOM 8820 C C . GLN A 1 1097 ? -0.479 39.870 10.048 1.00 81.94 1097 GLN A C 1
ATOM 8822 O O . GLN A 1 1097 ? -1.333 39.455 9.267 1.00 81.94 1097 GLN A O 1
ATOM 8827 N N . ASP A 1 1098 ? 0.003 39.120 11.042 1.00 80.19 1098 ASP A N 1
ATOM 8828 C CA . ASP A 1 1098 ? -0.385 37.726 11.277 1.00 80.19 1098 ASP A CA 1
ATOM 8829 C C . ASP A 1 1098 ? -1.880 37.607 11.601 1.00 80.19 1098 ASP A C 1
ATOM 8831 O O . ASP A 1 1098 ? -2.565 36.780 11.005 1.00 80.19 1098 ASP A O 1
ATOM 8835 N N . ILE A 1 1099 ? -2.430 38.497 12.435 1.00 71.81 1099 ILE A N 1
ATOM 8836 C CA . ILE A 1 1099 ? -3.879 38.543 12.706 1.00 71.81 1099 ILE A CA 1
ATOM 8837 C C . ILE A 1 1099 ? -4.691 38.887 11.447 1.00 71.81 1099 ILE A C 1
ATOM 8839 O O . ILE A 1 1099 ? -5.816 38.419 11.285 1.00 71.81 1099 ILE A O 1
ATOM 8843 N N . ARG A 1 1100 ? -4.147 39.727 10.559 1.00 65.88 1100 ARG A N 1
ATOM 8844 C CA . ARG A 1 1100 ? -4.836 40.166 9.335 1.00 65.88 1100 ARG A CA 1
ATOM 8845 C C . ARG A 1 1100 ? -4.786 39.136 8.205 1.00 65.88 1100 ARG A C 1
ATOM 8847 O O . ARG A 1 1100 ? -5.610 39.237 7.301 1.00 65.88 1100 ARG A O 1
ATOM 8854 N N . GLY A 1 1101 ? -3.837 38.196 8.224 1.00 54.66 1101 GLY A N 1
ATOM 8855 C CA . GLY A 1 1101 ? -3.543 37.348 7.064 1.00 54.66 1101 GLY A CA 1
ATOM 8856 C C . GLY A 1 1101 ? -3.206 35.876 7.328 1.00 54.66 1101 GLY A C 1
ATOM 8857 O O . GLY A 1 1101 ? -3.042 35.150 6.351 1.00 54.66 1101 GLY A O 1
ATOM 8858 N N . SER A 1 1102 ? -3.086 35.407 8.576 1.00 51.41 1102 SER A N 1
ATOM 8859 C CA . SER A 1 1102 ? -2.711 34.017 8.893 1.00 51.41 1102 SER A CA 1
ATOM 8860 C C . SER A 1 1102 ? -3.917 33.165 9.299 1.00 51.41 1102 SER A C 1
ATOM 8862 O O . SER A 1 1102 ? -4.656 33.507 10.217 1.00 51.41 1102 SER A O 1
ATOM 8864 N N . SER A 1 1103 ? -4.083 32.006 8.655 1.00 51.31 1103 SER A N 1
ATOM 8865 C CA . SER A 1 1103 ? -5.053 30.964 9.030 1.00 51.31 1103 SER A CA 1
ATOM 8866 C C . SER A 1 1103 ? -4.433 29.849 9.890 1.00 51.31 1103 SER A C 1
ATOM 8868 O O . SER A 1 1103 ? -4.978 28.750 9.948 1.00 51.31 1103 SER A O 1
ATOM 8870 N N . SER A 1 1104 ? -3.250 30.076 10.475 1.00 57.47 1104 SER A N 1
ATOM 8871 C CA . SER A 1 1104 ? -2.505 29.061 11.231 1.00 57.47 1104 SER A CA 1
ATOM 8872 C C . SER A 1 1104 ? -2.997 28.933 12.675 1.00 57.47 1104 SER A C 1
ATOM 8874 O O . SER A 1 1104 ? -3.186 29.929 13.374 1.00 57.47 1104 SER A O 1
ATOM 8876 N N . ASP A 1 1105 ? -3.140 27.697 13.157 1.00 59.56 1105 ASP A N 1
ATOM 8877 C CA . ASP A 1 1105 ? -3.594 27.412 14.522 1.00 59.56 1105 ASP A CA 1
ATOM 8878 C C . ASP A 1 1105 ? -2.501 27.535 15.596 1.00 59.56 1105 ASP A C 1
ATOM 8880 O O . ASP A 1 1105 ? -2.831 27.523 16.789 1.00 59.56 1105 ASP A O 1
ATOM 8884 N N . ARG A 1 1106 ? -1.222 27.687 15.205 1.00 69.44 1106 ARG A N 1
ATOM 8885 C CA . ARG A 1 1106 ? -0.093 27.759 16.153 1.00 69.44 1106 ARG A CA 1
ATOM 8886 C C . ARG A 1 1106 ? -0.218 28.959 17.095 1.00 69.44 1106 ARG A C 1
ATOM 8888 O O . ARG A 1 1106 ? -0.678 30.038 16.714 1.00 69.44 1106 ARG A O 1
ATOM 8895 N N . LYS A 1 1107 ? 0.222 28.767 18.343 1.00 68.75 1107 LYS A N 1
ATOM 8896 C CA . LYS A 1 1107 ? 0.104 29.768 19.413 1.00 68.75 1107 LYS A CA 1
ATOM 8897 C C . LYS A 1 1107 ? 0.919 31.018 19.088 1.00 68.75 1107 LYS A C 1
ATOM 8899 O O . LYS A 1 1107 ? 0.415 32.123 19.242 1.00 68.75 1107 LYS A O 1
ATOM 8904 N N . SER A 1 1108 ? 2.132 30.854 18.574 1.00 75.75 1108 SER A N 1
ATOM 8905 C CA . SER A 1 1108 ? 3.055 31.943 18.217 1.00 75.75 1108 SER A CA 1
ATOM 8906 C C . SER A 1 1108 ? 2.499 32.997 17.242 1.00 75.75 1108 SER A C 1
ATOM 8908 O O . SER A 1 1108 ? 2.891 34.161 17.327 1.00 75.75 1108 SER A O 1
ATOM 8910 N N . TYR A 1 1109 ? 1.545 32.656 16.367 1.00 78.94 1109 TYR A N 1
ATOM 8911 C CA . TYR A 1 1109 ? 0.887 33.639 15.485 1.00 78.94 1109 TYR A CA 1
ATOM 8912 C C . TYR A 1 1109 ? -0.236 34.428 16.177 1.00 78.94 1109 TYR A C 1
ATOM 8914 O O . TYR A 1 1109 ? -0.686 35.447 15.660 1.00 78.94 1109 TYR A O 1
ATOM 8922 N N . LYS A 1 1110 ? -0.679 33.978 17.358 1.00 77.12 1110 LYS A N 1
ATOM 8923 C CA . LYS A 1 1110 ? -1.728 34.607 18.178 1.00 77.12 1110 LYS A CA 1
ATOM 8924 C C . LYS A 1 1110 ? -1.156 35.469 19.311 1.00 77.12 1110 LYS A C 1
ATOM 8926 O O . LYS A 1 1110 ? -1.924 36.082 20.048 1.00 77.12 1110 LYS A O 1
ATOM 8931 N N . PHE A 1 1111 ? 0.171 35.546 19.431 1.00 81.12 1111 PHE A N 1
ATOM 8932 C CA . PHE A 1 1111 ? 0.876 36.314 20.458 1.00 81.12 1111 PHE A CA 1
ATOM 8933 C C . PHE A 1 1111 ? 1.997 37.171 19.855 1.00 81.12 1111 PHE A C 1
ATOM 8935 O O . PHE A 1 1111 ? 2.440 36.958 18.725 1.00 81.12 1111 PHE A O 1
ATOM 8942 N N . CYS A 1 1112 ? 2.478 38.130 20.642 1.00 86.94 1112 CYS A N 1
ATOM 8943 C CA . CYS A 1 1112 ? 3.664 38.934 20.357 1.00 86.94 1112 CYS A CA 1
ATOM 8944 C C . CYS A 1 1112 ? 4.653 38.858 21.529 1.00 86.94 1112 CYS A C 1
ATOM 8946 O O . CYS A 1 1112 ? 4.281 38.467 22.634 1.00 86.94 1112 CYS A O 1
ATOM 8948 N N . LEU A 1 1113 ? 5.910 39.248 21.327 1.00 88.44 1113 LEU A N 1
ATOM 8949 C CA . LEU A 1 1113 ? 6.989 39.160 22.316 1.00 88.44 1113 LEU A CA 1
ATOM 8950 C C . LEU A 1 1113 ? 6.643 39.820 23.652 1.00 88.44 1113 LEU A C 1
ATOM 8952 O O . LEU A 1 1113 ? 7.081 39.342 24.697 1.00 88.44 1113 LEU A O 1
ATOM 8956 N N . SER A 1 1114 ? 5.814 40.869 23.643 1.00 85.56 1114 SER A N 1
ATOM 8957 C CA . SER A 1 1114 ? 5.361 41.513 24.882 1.00 85.56 1114 SER A CA 1
ATOM 8958 C C . SER A 1 1114 ? 4.604 40.557 25.818 1.00 85.56 1114 SER A C 1
ATOM 8960 O O . SER A 1 1114 ? 4.648 40.725 27.034 1.00 85.56 1114 SER A O 1
ATOM 8962 N N . ASN A 1 1115 ? 3.993 39.490 25.289 1.00 85.00 1115 ASN A N 1
ATOM 8963 C CA . ASN A 1 1115 ? 3.343 38.456 26.090 1.00 85.00 1115 ASN A CA 1
ATOM 8964 C C . ASN A 1 1115 ? 4.343 37.663 26.957 1.00 85.00 1115 ASN A C 1
ATOM 8966 O O . ASN A 1 1115 ? 3.978 37.240 28.054 1.00 85.00 1115 ASN A O 1
ATOM 8970 N N . LEU A 1 1116 ? 5.606 37.524 26.527 1.00 86.44 1116 LEU A N 1
ATOM 8971 C CA . LEU A 1 1116 ? 6.659 36.854 27.306 1.00 86.44 1116 LEU A CA 1
ATOM 8972 C C . LEU A 1 1116 ? 7.193 37.718 28.456 1.00 86.44 1116 LEU A C 1
ATOM 8974 O O . LEU A 1 1116 ? 7.787 37.176 29.386 1.00 86.44 1116 LEU A O 1
ATOM 8978 N N . LEU A 1 1117 ? 6.977 39.040 28.437 1.00 87.06 1117 LEU A N 1
ATOM 8979 C CA . LEU A 1 1117 ? 7.482 39.946 29.480 1.00 87.06 1117 LEU A CA 1
ATOM 8980 C C . LEU A 1 1117 ? 7.003 39.528 30.870 1.00 87.06 1117 LEU A C 1
ATOM 8982 O O . LEU A 1 1117 ? 7.804 39.487 31.798 1.00 87.06 1117 LEU A O 1
ATOM 8986 N N . SER A 1 1118 ? 5.732 39.137 30.983 1.00 82.94 1118 SER A N 1
ATOM 8987 C CA . SER A 1 1118 ? 5.144 38.621 32.224 1.00 82.94 1118 SER A CA 1
ATOM 8988 C C . SER A 1 1118 ? 5.936 37.431 32.781 1.00 82.94 1118 SER A C 1
ATOM 8990 O O . SER A 1 1118 ? 6.348 37.432 33.940 1.00 82.94 1118 SER A O 1
ATOM 8992 N N . ALA A 1 1119 ? 6.243 36.454 31.928 1.00 83.62 1119 ALA A N 1
ATOM 8993 C CA . ALA A 1 1119 ? 7.008 35.272 32.287 1.00 83.62 1119 ALA A CA 1
ATOM 8994 C C . ALA A 1 1119 ? 8.425 35.641 32.757 1.00 83.62 1119 ALA A C 1
ATOM 8996 O O . ALA A 1 1119 ? 8.888 35.134 33.777 1.00 83.62 1119 ALA A O 1
ATOM 8997 N N . PHE A 1 1120 ? 9.100 36.574 32.078 1.00 87.50 1120 PHE A N 1
ATOM 8998 C CA . PHE A 1 1120 ? 10.425 37.042 32.492 1.00 87.50 1120 PHE A CA 1
ATOM 8999 C C . PHE A 1 1120 ? 10.401 37.837 33.809 1.00 87.50 1120 PHE A C 1
ATOM 9001 O O . PHE A 1 1120 ? 11.298 37.645 34.636 1.00 87.50 1120 PHE A O 1
ATOM 9008 N N . VAL A 1 1121 ? 9.388 38.680 34.033 1.00 86.94 1121 VAL A N 1
ATOM 9009 C CA . VAL A 1 1121 ? 9.209 39.476 35.262 1.00 86.94 1121 VAL A CA 1
ATOM 9010 C C . VAL A 1 1121 ? 9.034 38.581 36.489 1.00 86.94 1121 VAL A C 1
ATOM 9012 O O . VAL A 1 1121 ? 9.590 38.893 37.539 1.00 86.94 1121 VAL A O 1
ATOM 9015 N N . PHE A 1 1122 ? 8.361 37.437 36.355 1.00 84.44 1122 PHE A N 1
ATOM 9016 C CA . PHE A 1 1122 ? 8.178 36.462 37.440 1.00 84.44 1122 PHE A CA 1
ATOM 9017 C C . PHE A 1 1122 ? 9.194 35.305 37.414 1.00 84.44 1122 PHE A C 1
ATOM 9019 O O . PHE A 1 1122 ? 8.966 34.246 37.997 1.00 84.44 1122 PHE A O 1
ATOM 9026 N N . SER A 1 1123 ? 10.342 35.497 36.758 1.00 85.75 1123 SER A N 1
ATOM 9027 C CA . SER A 1 1123 ? 11.423 34.505 36.679 1.00 85.75 1123 SER A CA 1
ATOM 9028 C C . SER A 1 1123 ? 12.695 34.955 37.406 1.00 85.75 1123 SER A C 1
ATOM 9030 O O . SER A 1 1123 ? 12.780 36.053 37.955 1.00 85.75 1123 SER A O 1
ATOM 9032 N N . LYS A 1 1124 ? 13.758 34.145 37.317 1.00 86.44 1124 LYS A N 1
ATOM 9033 C CA . LYS A 1 1124 ? 15.116 34.504 37.771 1.00 86.44 1124 LYS A CA 1
ATOM 9034 C C . LYS A 1 1124 ? 15.688 35.787 37.137 1.00 86.44 1124 LYS A C 1
ATOM 9036 O O . LYS A 1 1124 ? 16.694 36.289 37.624 1.00 86.44 1124 LYS A O 1
ATOM 9041 N N . PHE A 1 1125 ? 15.081 36.295 36.060 1.00 88.94 1125 PHE A N 1
ATOM 9042 C CA . PHE A 1 1125 ? 15.479 37.528 35.372 1.00 88.94 1125 PHE A CA 1
ATOM 9043 C C . PHE A 1 1125 ? 14.741 38.788 35.867 1.00 88.94 1125 PHE A C 1
ATOM 9045 O O . PHE A 1 1125 ? 14.971 39.857 35.308 1.00 88.94 1125 PHE A O 1
ATOM 9052 N N . SER A 1 1126 ? 13.885 38.686 36.896 1.00 88.50 1126 SER A N 1
ATOM 9053 C CA . SER A 1 1126 ? 12.985 39.759 37.365 1.00 88.50 1126 SER A CA 1
ATOM 9054 C C . SER A 1 1126 ? 13.663 41.125 37.539 1.00 88.50 1126 SER A C 1
ATOM 9056 O O . SER A 1 1126 ? 13.264 42.110 36.919 1.00 88.50 1126 SER A O 1
ATOM 9058 N N . GLU A 1 1127 ? 14.735 41.186 38.332 1.00 89.38 1127 GLU A N 1
ATOM 9059 C CA . GLU A 1 1127 ? 15.446 42.441 38.613 1.00 89.38 1127 GLU A CA 1
ATOM 9060 C C . GLU A 1 1127 ? 16.067 43.050 37.350 1.00 89.38 1127 GLU A C 1
ATOM 9062 O O . GLU A 1 1127 ? 16.028 44.263 37.128 1.00 89.38 1127 GLU A O 1
ATOM 9067 N N . GLU A 1 1128 ? 16.625 42.198 36.488 1.00 90.25 1128 GLU A N 1
ATOM 9068 C CA . GLU A 1 1128 ? 17.299 42.639 35.273 1.00 90.25 1128 GLU A CA 1
ATOM 9069 C C . GLU A 1 1128 ? 16.299 43.155 34.232 1.00 90.25 1128 GLU A C 1
ATOM 9071 O O . GLU A 1 1128 ? 16.524 44.220 33.649 1.00 90.25 1128 GLU A O 1
ATOM 9076 N N . ILE A 1 1129 ? 15.172 42.457 34.031 1.00 90.69 1129 ILE A N 1
ATOM 9077 C CA . ILE A 1 1129 ? 14.152 42.883 33.068 1.00 90.69 1129 ILE A CA 1
ATOM 9078 C C . ILE A 1 1129 ? 13.467 44.176 33.511 1.00 90.69 1129 ILE A C 1
ATOM 9080 O O . ILE A 1 1129 ? 13.342 45.092 32.701 1.00 90.69 1129 ILE A O 1
ATOM 9084 N N . LYS A 1 1130 ? 13.114 44.314 34.797 1.00 90.81 1130 LYS A N 1
ATOM 9085 C CA . LYS A 1 1130 ? 12.499 45.540 35.333 1.00 90.81 1130 LYS A CA 1
ATOM 9086 C C . LYS A 1 1130 ? 13.398 46.751 35.105 1.00 90.81 1130 LYS A C 1
ATOM 9088 O O . LYS A 1 1130 ? 12.955 47.773 34.581 1.00 90.81 1130 LYS A O 1
ATOM 9093 N N . LYS A 1 1131 ? 14.692 46.612 35.415 1.00 91.50 1131 LYS A N 1
ATOM 9094 C CA . LYS A 1 1131 ? 15.689 47.664 35.186 1.00 91.50 1131 LYS A CA 1
ATOM 9095 C C . LYS A 1 1131 ? 15.796 48.045 33.706 1.00 91.50 1131 LYS A C 1
ATOM 9097 O O . LYS A 1 1131 ? 15.878 49.233 33.393 1.00 91.50 1131 LYS A O 1
ATOM 9102 N N . ARG A 1 1132 ? 15.810 47.061 32.799 1.00 90.88 1132 ARG A N 1
ATOM 9103 C CA . ARG A 1 1132 ? 15.900 47.296 31.347 1.00 90.88 1132 ARG A CA 1
ATOM 9104 C C . ARG A 1 1132 ? 14.655 47.995 30.802 1.00 90.88 1132 ARG A C 1
ATOM 9106 O O . ARG A 1 1132 ? 14.812 48.983 30.095 1.00 90.88 1132 ARG A O 1
ATOM 9113 N N . LEU A 1 1133 ? 13.456 47.543 31.179 1.00 90.56 1133 LEU A N 1
ATOM 9114 C CA . LEU A 1 1133 ? 12.183 48.116 30.725 1.00 90.56 1133 LEU A CA 1
ATOM 9115 C C . LEU A 1 1133 ? 11.999 49.569 31.187 1.00 90.56 1133 LEU A C 1
ATOM 9117 O O . LEU A 1 1133 ? 11.668 50.430 30.376 1.00 90.56 1133 LEU A O 1
ATOM 9121 N N . ILE A 1 1134 ? 12.295 49.875 32.457 1.00 90.25 1134 ILE A N 1
ATOM 9122 C CA . ILE A 1 1134 ? 12.249 51.253 32.984 1.00 90.25 1134 ILE A CA 1
ATOM 9123 C C . ILE A 1 1134 ? 13.285 52.145 32.277 1.00 90.25 1134 ILE A C 1
ATOM 9125 O O . ILE A 1 1134 ? 13.041 53.324 32.022 1.00 90.25 1134 ILE A O 1
ATOM 9129 N N . GLY A 1 1135 ? 14.445 51.579 31.935 1.00 88.88 1135 GLY A N 1
ATOM 9130 C CA . GLY A 1 1135 ? 15.541 52.280 31.272 1.00 88.88 1135 GLY A CA 1
ATOM 9131 C C . GLY A 1 1135 ? 15.349 52.554 29.776 1.00 88.88 1135 GLY A C 1
ATOM 9132 O O . GLY A 1 1135 ? 16.170 53.281 29.217 1.00 88.88 1135 GLY A O 1
ATOM 9133 N N . LEU A 1 1136 ? 14.303 52.028 29.123 1.00 89.56 1136 LEU A N 1
ATOM 9134 C CA . LEU A 1 1136 ? 14.096 52.167 27.670 1.00 89.56 1136 LEU A CA 1
ATOM 9135 C C . LEU A 1 1136 ? 14.005 53.627 27.207 1.00 89.56 1136 LEU A C 1
ATOM 9137 O O . LEU A 1 1136 ? 14.514 53.969 26.144 1.00 89.56 1136 LEU A O 1
ATOM 9141 N N . ALA A 1 1137 ? 13.437 54.518 28.026 1.00 86.00 1137 ALA A N 1
ATOM 9142 C CA . ALA A 1 1137 ? 13.312 55.938 27.687 1.00 86.00 1137 ALA A CA 1
ATOM 9143 C C . ALA A 1 1137 ? 14.669 56.654 27.516 1.00 86.00 1137 ALA A C 1
ATOM 9145 O O . ALA A 1 1137 ? 14.723 57.718 26.903 1.00 86.00 1137 ALA A O 1
ATOM 9146 N N . ASN A 1 1138 ? 15.756 56.068 28.031 1.00 86.25 1138 ASN A N 1
ATOM 9147 C CA . ASN A 1 1138 ? 17.113 56.597 27.890 1.00 86.25 1138 ASN A CA 1
ATOM 9148 C C . ASN A 1 1138 ? 17.795 56.148 26.584 1.00 86.25 1138 ASN A C 1
ATOM 9150 O O . ASN A 1 1138 ? 18.845 56.682 26.238 1.00 86.25 1138 ASN A O 1
ATOM 9154 N N . PHE A 1 1139 ? 17.219 55.174 25.869 1.00 85.56 1139 PHE A N 1
ATOM 9155 C CA . PHE A 1 1139 ? 17.794 54.550 24.675 1.00 85.56 1139 PHE A CA 1
ATOM 9156 C C . PHE A 1 1139 ? 16.719 54.405 23.586 1.00 85.56 1139 PHE A C 1
ATOM 9158 O O . PHE A 1 1139 ? 16.254 53.305 23.289 1.00 85.56 1139 PHE A O 1
ATOM 9165 N N . LEU A 1 1140 ? 16.293 55.537 23.013 1.00 89.31 1140 LEU A N 1
ATOM 9166 C CA . LEU A 1 1140 ? 15.224 55.569 22.011 1.00 89.31 1140 LEU A CA 1
ATOM 9167 C C . LEU A 1 1140 ? 15.690 54.968 20.668 1.00 89.31 1140 LEU A C 1
ATOM 9169 O O . LEU A 1 1140 ? 16.708 55.413 20.132 1.00 89.31 1140 LEU A O 1
ATOM 9173 N N . PRO A 1 1141 ? 14.953 53.999 20.093 1.00 89.44 1141 PRO A N 1
ATOM 9174 C CA . PRO A 1 1141 ? 15.369 53.320 18.872 1.00 89.44 1141 PRO A CA 1
ATOM 9175 C C . PRO A 1 1141 ? 14.887 54.040 17.605 1.00 89.44 1141 PRO A C 1
ATOM 9177 O O . PRO A 1 1141 ? 13.811 53.753 17.079 1.00 89.44 1141 PRO A O 1
ATOM 9180 N N . TYR A 1 1142 ? 15.686 54.968 17.089 1.00 91.12 1142 TYR A N 1
ATOM 9181 C CA . TYR A 1 1142 ? 15.419 55.591 15.790 1.00 91.12 1142 TYR A CA 1
ATOM 9182 C C . TYR A 1 1142 ? 15.674 54.605 14.633 1.00 91.12 1142 TYR A C 1
ATOM 9184 O O . TYR A 1 1142 ? 16.539 53.730 14.724 1.00 91.12 1142 TYR A O 1
ATOM 9192 N N . ASN A 1 1143 ? 14.917 54.725 13.537 1.00 88.50 1143 ASN A N 1
ATOM 9193 C CA . ASN A 1 1143 ? 15.139 53.908 12.336 1.00 88.50 1143 ASN A CA 1
ATOM 9194 C C . ASN A 1 1143 ? 16.245 54.486 11.445 1.00 88.50 1143 ASN A C 1
ATOM 9196 O O . ASN A 1 1143 ? 16.959 53.717 10.801 1.00 88.50 1143 ASN A O 1
ATOM 9200 N N . PHE A 1 1144 ? 16.394 55.813 11.450 1.00 92.31 1144 PHE A N 1
ATOM 9201 C CA . PHE A 1 1144 ? 17.381 56.555 10.667 1.00 92.31 1144 PHE A CA 1
ATOM 9202 C C . PHE A 1 1144 ? 18.002 57.688 11.498 1.00 92.31 1144 PHE A C 1
ATOM 9204 O O . PHE A 1 1144 ? 17.341 58.195 12.411 1.00 92.31 1144 PHE A O 1
ATOM 9211 N N . GLU A 1 1145 ? 19.237 58.094 11.192 1.00 90.25 1145 GLU A N 1
ATOM 9212 C CA . GLU A 1 1145 ? 19.949 59.171 11.912 1.00 90.25 1145 GLU A CA 1
ATOM 9213 C C . GLU A 1 1145 ? 19.182 60.498 11.858 1.00 90.25 1145 GLU A C 1
ATOM 9215 O O . GLU A 1 1145 ? 19.047 61.198 12.862 1.00 90.25 1145 GLU A O 1
ATOM 9220 N N . GLU A 1 1146 ? 18.551 60.789 10.725 1.00 89.62 1146 GLU A N 1
ATOM 9221 C CA . GLU A 1 1146 ? 17.811 62.026 10.473 1.00 89.62 1146 GLU A CA 1
ATOM 9222 C C . GLU A 1 1146 ? 16.538 62.150 11.335 1.00 89.62 1146 GLU A C 1
ATOM 9224 O O . GLU A 1 1146 ? 15.958 63.229 11.463 1.00 89.62 1146 GLU A O 1
ATOM 9229 N N . GLN A 1 1147 ? 16.079 61.057 11.957 1.00 88.44 1147 GLN A N 1
ATOM 9230 C CA . G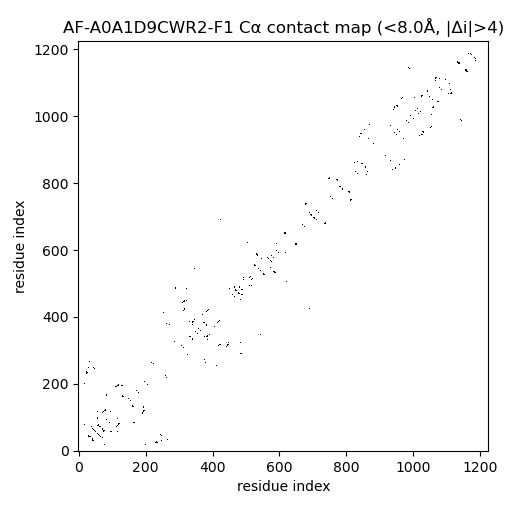LN A 1 1147 ? 14.914 61.074 12.846 1.00 88.44 1147 GLN A CA 1
ATOM 9231 C C . GLN A 1 1147 ? 15.234 61.563 14.260 1.00 88.44 1147 GLN A C 1
ATOM 9233 O O . GLN A 1 1147 ? 14.299 61.884 14.998 1.00 88.44 1147 GLN A O 1
ATOM 9238 N N . MET A 1 1148 ? 16.511 61.624 14.649 1.00 87.50 1148 MET A N 1
ATOM 9239 C CA . MET A 1 1148 ? 16.917 62.000 16.009 1.00 87.50 1148 MET A CA 1
ATOM 9240 C C . MET A 1 1148 ? 16.488 63.425 16.378 1.00 87.50 1148 MET A C 1
ATOM 9242 O O . MET A 1 1148 ? 16.138 63.681 17.530 1.00 87.50 1148 MET A O 1
ATOM 9246 N N . ASP A 1 1149 ? 16.425 64.315 15.386 1.00 84.88 1149 ASP A N 1
ATOM 9247 C CA . ASP A 1 1149 ? 15.990 65.706 15.543 1.00 84.88 1149 ASP A CA 1
ATOM 9248 C C . ASP A 1 1149 ? 14.473 65.893 15.331 1.00 84.88 1149 ASP A C 1
ATOM 9250 O O . ASP A 1 1149 ? 13.930 66.993 15.484 1.00 84.88 1149 ASP A O 1
ATOM 9254 N N . ASN A 1 1150 ? 13.741 64.823 14.996 1.00 87.50 1150 ASN A N 1
ATOM 9255 C CA . ASN A 1 1150 ? 12.308 64.885 14.740 1.00 87.50 1150 ASN A CA 1
ATOM 9256 C C . ASN A 1 1150 ? 11.499 64.724 16.037 1.00 87.50 1150 ASN A C 1
ATOM 9258 O O . ASN A 1 1150 ? 11.183 63.615 16.475 1.00 87.50 1150 ASN A O 1
ATOM 9262 N N . ALA A 1 1151 ? 11.059 65.855 16.594 1.00 86.00 1151 ALA A N 1
ATOM 9263 C CA . ALA A 1 1151 ? 10.293 65.910 17.840 1.00 86.00 1151 ALA A CA 1
ATOM 9264 C C . ALA A 1 1151 ? 9.024 65.028 17.856 1.00 86.00 1151 ALA A C 1
ATOM 9266 O O . ALA A 1 1151 ? 8.627 64.544 18.919 1.00 86.00 1151 ALA A O 1
ATOM 9267 N N . VAL A 1 1152 ? 8.381 64.795 16.703 1.00 88.12 1152 VAL A N 1
ATOM 9268 C CA . VAL A 1 1152 ? 7.191 63.930 16.606 1.00 88.12 1152 VAL A CA 1
ATOM 9269 C C . VAL A 1 1152 ? 7.577 62.461 16.779 1.00 88.12 1152 VAL A C 1
ATOM 9271 O O . VAL A 1 1152 ? 6.911 61.733 17.519 1.00 88.12 1152 VAL A O 1
ATOM 9274 N N . VAL A 1 1153 ? 8.669 62.036 16.139 1.00 87.56 1153 VAL A N 1
ATOM 9275 C CA . VAL A 1 1153 ? 9.194 60.667 16.246 1.00 87.56 1153 VAL A CA 1
ATOM 9276 C C . VAL A 1 1153 ? 9.705 60.408 17.661 1.00 87.56 1153 VAL A C 1
ATOM 9278 O O . VAL A 1 1153 ? 9.283 59.436 18.286 1.00 87.56 1153 VAL A O 1
ATOM 9281 N N . THR A 1 1154 ? 10.514 61.315 18.217 1.00 89.25 1154 THR A N 1
ATOM 9282 C CA . THR A 1 1154 ? 11.026 61.219 19.594 1.00 89.25 1154 THR A CA 1
ATOM 9283 C C . THR A 1 1154 ? 9.892 61.086 20.608 1.00 89.25 1154 THR A C 1
ATOM 9285 O O . THR A 1 1154 ? 9.933 60.212 21.475 1.00 89.25 1154 THR A O 1
ATOM 9288 N N . LYS A 1 1155 ? 8.834 61.900 20.482 1.00 89.38 1155 LYS A N 1
ATOM 9289 C CA . LYS A 1 1155 ? 7.667 61.821 21.371 1.00 89.38 1155 LYS A CA 1
ATOM 9290 C C . LYS A 1 1155 ? 6.990 60.449 21.298 1.00 89.38 1155 LYS A C 1
ATOM 9292 O O . LYS A 1 1155 ? 6.715 59.861 22.343 1.00 89.38 1155 LYS A O 1
ATOM 9297 N N . ARG A 1 1156 ? 6.771 59.919 20.089 1.00 87.25 1156 ARG A N 1
ATOM 9298 C CA . ARG A 1 1156 ? 6.167 58.592 19.880 1.00 87.25 1156 ARG A CA 1
ATOM 9299 C C . ARG A 1 1156 ? 7.024 57.472 20.480 1.00 87.25 1156 ARG A C 1
ATOM 9301 O O . ARG A 1 1156 ? 6.479 56.568 21.110 1.00 87.25 1156 ARG A O 1
ATOM 9308 N N . LEU A 1 1157 ? 8.348 57.535 20.323 1.00 89.75 1157 LEU A N 1
ATOM 9309 C CA . LEU A 1 1157 ? 9.266 56.546 20.899 1.00 89.75 1157 LEU A CA 1
ATOM 9310 C C . LEU A 1 1157 ? 9.270 56.593 22.434 1.00 89.75 1157 LEU A C 1
ATOM 9312 O O . LEU A 1 1157 ? 9.253 55.537 23.060 1.00 89.75 1157 LEU A O 1
ATOM 9316 N N . ILE A 1 1158 ? 9.213 57.782 23.047 1.00 89.94 1158 ILE A N 1
ATOM 9317 C CA . ILE A 1 1158 ? 9.090 57.930 24.509 1.00 89.94 1158 ILE A CA 1
ATOM 9318 C C . ILE A 1 1158 ? 7.756 57.361 25.010 1.00 89.94 1158 ILE A C 1
ATOM 9320 O O . ILE A 1 1158 ? 7.721 56.698 26.046 1.00 89.94 1158 ILE A O 1
ATOM 9324 N N . GLU A 1 1159 ? 6.652 57.609 24.300 1.00 87.81 1159 GLU A N 1
ATOM 9325 C CA . GLU A 1 1159 ? 5.338 57.045 24.644 1.00 87.81 1159 GLU A CA 1
ATOM 9326 C C . GLU A 1 1159 ? 5.356 55.509 24.593 1.00 87.81 1159 GLU A C 1
ATOM 9328 O O . GLU A 1 1159 ? 4.877 54.862 25.525 1.00 87.81 1159 GLU A O 1
ATOM 9333 N N . ARG A 1 1160 ? 5.987 54.916 23.570 1.00 87.81 1160 ARG A N 1
ATOM 9334 C CA . ARG A 1 1160 ? 6.190 53.459 23.475 1.00 87.81 1160 ARG A CA 1
ATOM 9335 C C . ARG A 1 1160 ? 7.108 52.913 24.573 1.00 87.81 1160 ARG A C 1
ATOM 9337 O O . ARG A 1 1160 ? 6.790 51.883 25.159 1.00 87.81 1160 ARG A O 1
ATOM 9344 N N . ALA A 1 1161 ? 8.192 53.612 24.911 1.00 88.62 1161 ALA A N 1
ATOM 9345 C CA . ALA A 1 1161 ? 9.081 53.224 26.008 1.00 88.62 1161 ALA A CA 1
ATOM 9346 C C . ALA A 1 1161 ? 8.340 53.192 27.354 1.00 88.62 1161 ALA A C 1
ATOM 9348 O O . ALA A 1 1161 ? 8.477 52.239 28.118 1.00 88.62 1161 ALA A O 1
ATOM 9349 N N . LYS A 1 1162 ? 7.503 54.206 27.622 1.00 88.19 1162 LYS A N 1
ATOM 9350 C CA . LYS A 1 1162 ? 6.656 54.260 28.823 1.00 88.19 1162 LYS A CA 1
ATOM 9351 C C . LYS A 1 1162 ? 5.649 53.115 28.865 1.00 88.19 1162 LYS A C 1
ATOM 9353 O O . LYS A 1 1162 ? 5.501 52.507 29.916 1.00 88.19 1162 LYS A O 1
ATOM 9358 N N . PHE A 1 1163 ? 5.018 52.793 27.735 1.00 86.50 1163 PHE A N 1
ATOM 9359 C CA . PHE A 1 1163 ? 4.102 51.655 27.633 1.00 86.50 1163 PHE A CA 1
ATOM 9360 C C . PHE A 1 1163 ? 4.776 50.332 28.033 1.00 86.50 1163 PHE A C 1
ATOM 9362 O O . PHE A 1 1163 ? 4.216 49.569 28.813 1.00 86.50 1163 PHE A O 1
ATOM 9369 N N . TYR A 1 1164 ? 5.999 50.063 27.563 1.00 88.25 1164 TYR A N 1
ATOM 9370 C CA . TYR A 1 1164 ? 6.723 48.850 27.966 1.00 88.25 1164 TYR A CA 1
ATOM 9371 C C . TYR A 1 1164 ? 7.232 48.894 29.412 1.00 88.25 1164 TYR A C 1
ATOM 9373 O O . TYR A 1 1164 ? 7.303 47.850 30.056 1.00 88.25 1164 TYR A O 1
ATOM 9381 N N . ALA A 1 1165 ? 7.545 50.076 29.951 1.00 88.19 1165 ALA A N 1
ATOM 9382 C CA . ALA A 1 1165 ? 7.938 50.228 31.351 1.00 88.19 1165 ALA A CA 1
ATOM 9383 C C . ALA A 1 1165 ? 6.822 49.824 32.335 1.00 88.19 1165 ALA A C 1
ATOM 9385 O O . ALA A 1 1165 ? 7.130 49.389 33.441 1.00 88.19 1165 ALA A O 1
ATOM 9386 N N . GLU A 1 1166 ? 5.545 49.894 31.937 1.00 88.12 1166 GLU A N 1
ATOM 9387 C CA . GLU A 1 1166 ? 4.410 49.440 32.763 1.00 88.12 1166 GLU A CA 1
ATOM 9388 C C . GLU A 1 1166 ? 4.451 47.936 33.071 1.00 88.12 1166 GLU A C 1
ATOM 9390 O O . GLU A 1 1166 ? 3.991 47.522 34.132 1.00 88.12 1166 GLU A O 1
ATOM 9395 N N . TYR A 1 1167 ? 5.068 47.125 32.202 1.00 85.19 1167 TYR A N 1
ATOM 9396 C CA . TYR A 1 1167 ? 5.250 45.689 32.445 1.00 85.19 1167 TYR A CA 1
ATOM 9397 C C . TYR A 1 1167 ? 6.232 45.400 33.590 1.00 85.19 1167 TYR A C 1
ATOM 9399 O O . TYR A 1 1167 ? 6.269 44.272 34.079 1.00 85.19 1167 TYR A O 1
ATOM 9407 N N . ALA A 1 1168 ? 7.042 46.378 34.011 1.00 85.75 1168 ALA A N 1
ATOM 9408 C CA . ALA A 1 1168 ? 7.961 46.232 35.139 1.00 85.75 1168 ALA A CA 1
ATOM 9409 C C . ALA A 1 1168 ? 7.275 46.407 36.507 1.00 85.75 1168 ALA A C 1
ATOM 9411 O O . ALA A 1 1168 ? 7.854 46.015 37.523 1.00 85.75 1168 ALA A O 1
ATOM 9412 N N . ASP A 1 1169 ? 6.080 47.002 36.542 1.00 84.12 1169 ASP A N 1
ATOM 9413 C CA . ASP A 1 1169 ? 5.310 47.207 37.766 1.00 84.12 1169 ASP A CA 1
ATOM 9414 C C . ASP A 1 1169 ? 4.497 45.947 38.091 1.00 84.12 1169 ASP A C 1
ATOM 9416 O O . ASP A 1 1169 ? 3.659 45.519 37.309 1.00 84.12 1169 ASP A O 1
ATOM 9420 N N . GLU A 1 1170 ? 4.725 45.329 39.249 1.00 78.00 1170 GLU A N 1
ATOM 9421 C CA . GLU A 1 1170 ? 3.975 44.129 39.645 1.00 78.00 1170 GLU A CA 1
ATOM 9422 C C . GLU A 1 1170 ? 2.494 44.428 39.927 1.00 78.00 1170 GLU A C 1
ATOM 9424 O O . GLU A 1 1170 ? 1.654 43.537 39.795 1.00 78.00 1170 GLU A O 1
ATOM 9429 N N . ALA A 1 1171 ? 2.148 45.679 40.259 1.00 79.25 1171 ALA A N 1
ATOM 9430 C CA . ALA A 1 1171 ? 0.774 46.086 40.547 1.00 79.25 1171 ALA A CA 1
ATOM 9431 C C . ALA A 1 1171 ? -0.141 46.074 39.308 1.00 79.25 1171 ALA A C 1
ATOM 9433 O O . ALA A 1 1171 ? -1.363 46.147 39.447 1.00 79.25 1171 ALA A O 1
ATOM 9434 N N . THR A 1 1172 ? 0.426 45.974 38.102 1.00 80.19 1172 THR A N 1
ATOM 9435 C CA . THR A 1 1172 ? -0.328 45.887 36.844 1.00 80.19 1172 THR A CA 1
ATOM 9436 C C . THR A 1 1172 ? -0.714 44.448 36.485 1.00 80.19 1172 THR A C 1
ATOM 9438 O O . THR A 1 1172 ? -1.403 44.241 35.487 1.00 80.19 1172 THR A O 1
ATOM 9441 N N . TYR A 1 1173 ? -0.338 43.440 37.284 1.00 80.19 1173 TYR A N 1
ATOM 9442 C CA . TYR A 1 1173 ? -0.669 42.032 37.037 1.00 80.19 1173 TYR A CA 1
ATOM 9443 C C . TYR A 1 1173 ? -1.782 41.513 37.955 1.00 80.19 1173 TYR A C 1
ATOM 9445 O O . TYR A 1 1173 ? -1.819 41.797 39.150 1.00 80.19 1173 TYR A O 1
ATOM 9453 N N . ILE A 1 1174 ? -2.674 40.689 37.402 1.00 77.75 1174 ILE A N 1
ATOM 9454 C CA . ILE A 1 1174 ? -3.711 39.963 38.144 1.00 77.75 1174 ILE A CA 1
ATOM 9455 C C . ILE A 1 1174 ? -3.403 38.467 38.075 1.00 77.75 1174 ILE A C 1
ATOM 9457 O O . ILE A 1 1174 ? -3.178 37.921 36.996 1.00 77.75 1174 ILE A O 1
ATOM 9461 N N . VAL A 1 1175 ? -3.411 37.802 39.231 1.00 73.62 1175 VAL A N 1
ATOM 9462 C CA . VAL A 1 1175 ? -3.194 36.354 39.349 1.00 73.62 1175 VAL A CA 1
ATOM 9463 C C . VAL A 1 1175 ? -4.529 35.671 39.634 1.00 73.62 1175 VAL A C 1
ATOM 9465 O O . VAL A 1 1175 ? -5.200 36.006 40.609 1.00 73.62 1175 VAL A O 1
ATOM 9468 N N . GLN A 1 1176 ? -4.917 34.716 38.790 1.00 74.12 1176 GLN A N 1
ATOM 9469 C CA . GLN A 1 1176 ? -6.148 33.938 38.930 1.00 74.12 1176 GLN A CA 1
ATOM 9470 C C . GLN A 1 1176 ? -5.826 32.444 39.098 1.00 74.12 1176 GLN A C 1
ATOM 9472 O O . GLN A 1 1176 ? -5.032 31.905 38.320 1.00 74.12 1176 GLN A O 1
ATOM 9477 N N . PRO A 1 1177 ? -6.417 31.751 40.089 1.00 65.31 1177 PRO A N 1
ATOM 9478 C CA . PRO A 1 1177 ? -6.270 30.304 40.231 1.00 65.31 1177 PRO A CA 1
ATOM 9479 C C . PRO A 1 1177 ? -6.976 29.573 39.080 1.00 65.31 1177 PRO A C 1
ATOM 9481 O O . PRO A 1 1177 ? -8.032 30.009 38.622 1.00 65.31 1177 PRO A O 1
ATOM 9484 N N . THR A 1 1178 ? -6.394 28.469 38.607 1.00 66.56 1178 THR A N 1
ATOM 9485 C CA . THR A 1 1178 ? -7.039 27.582 37.621 1.00 66.56 1178 THR A CA 1
ATOM 9486 C C . THR A 1 1178 ? -7.658 26.359 38.304 1.00 66.56 1178 THR A C 1
ATOM 9488 O O . THR A 1 1178 ? -7.412 26.123 39.484 1.00 66.56 1178 THR A O 1
ATOM 9491 N N . GLU A 1 1179 ? -8.455 25.567 37.575 1.00 60.31 1179 GLU A N 1
ATOM 9492 C CA . GLU A 1 1179 ? -9.068 24.321 38.082 1.00 60.31 1179 GLU A CA 1
ATOM 9493 C C . GLU A 1 1179 ? -8.038 23.287 38.573 1.00 60.31 1179 GLU A C 1
ATOM 9495 O O . GLU A 1 1179 ? -8.378 22.375 39.322 1.00 60.31 1179 GLU A O 1
ATOM 9500 N N . ASN A 1 1180 ? -6.772 23.439 38.176 1.00 57.72 1180 ASN A N 1
ATOM 9501 C CA . ASN A 1 1180 ? -5.659 22.682 38.718 1.00 57.72 1180 ASN A CA 1
ATOM 9502 C C . ASN A 1 1180 ? -4.941 23.517 39.792 1.00 57.72 1180 ASN A C 1
ATOM 9504 O O . ASN A 1 1180 ? -4.327 24.537 39.474 1.00 57.72 1180 ASN A O 1
ATOM 9508 N N . GLU A 1 1181 ? -4.976 23.067 41.050 1.00 57.75 1181 GLU A N 1
ATOM 9509 C CA . GLU A 1 1181 ? -4.419 23.787 42.212 1.00 57.75 1181 GLU A CA 1
ATOM 9510 C C . GLU A 1 1181 ? -2.912 24.089 42.099 1.00 57.75 1181 GLU A C 1
ATOM 9512 O O . GLU A 1 1181 ? -2.398 24.960 42.800 1.00 57.75 1181 GLU A O 1
ATOM 9517 N N . SER A 1 1182 ? -2.192 23.415 41.195 1.00 53.66 1182 SER A N 1
ATOM 9518 C CA . SER A 1 1182 ? -0.771 23.659 40.923 1.00 53.66 1182 SER A CA 1
ATOM 9519 C C . SER A 1 1182 ? -0.490 24.667 39.796 1.00 53.66 1182 SER A C 1
ATOM 9521 O O . SER A 1 1182 ? 0.675 24.859 39.448 1.00 53.66 1182 SER A O 1
ATOM 9523 N N . ILE A 1 1183 ? -1.510 25.282 39.181 1.00 60.03 1183 ILE A N 1
ATOM 9524 C CA . ILE A 1 1183 ? -1.355 26.213 38.049 1.00 60.03 1183 ILE A CA 1
ATOM 9525 C C . ILE A 1 1183 ? -2.139 27.511 38.311 1.00 60.03 1183 ILE A C 1
ATOM 9527 O O . ILE A 1 1183 ? -3.337 27.502 38.597 1.00 60.03 1183 ILE A O 1
ATOM 9531 N N . VAL A 1 1184 ? -1.462 28.650 38.157 1.00 68.75 1184 VAL A N 1
ATOM 9532 C CA . VAL A 1 1184 ? -2.037 30.004 38.231 1.00 68.75 1184 VAL A CA 1
ATOM 9533 C C . VAL A 1 1184 ? -1.891 30.707 36.885 1.00 68.75 1184 VAL A C 1
ATOM 9535 O O . VAL A 1 1184 ? -0.861 30.590 36.224 1.00 68.75 1184 VAL A O 1
ATOM 9538 N N . THR A 1 1185 ? -2.920 31.452 36.484 1.00 69.25 1185 THR A N 1
ATOM 9539 C CA . THR A 1 1185 ? -2.897 32.314 35.295 1.00 69.25 1185 THR A CA 1
ATOM 9540 C C . THR A 1 1185 ? -2.525 33.734 35.710 1.00 69.25 1185 THR A C 1
ATOM 9542 O O . THR A 1 1185 ? -3.113 34.267 36.648 1.00 69.25 1185 THR A O 1
ATOM 9545 N N . ILE A 1 1186 ? -1.571 34.355 35.015 1.00 70.44 1186 ILE A N 1
ATOM 9546 C CA . ILE A 1 1186 ? -1.147 35.742 35.249 1.00 70.44 1186 ILE A CA 1
ATOM 9547 C C . ILE A 1 1186 ? -1.552 36.583 34.035 1.00 70.44 1186 ILE A C 1
ATOM 9549 O O . ILE A 1 1186 ? -1.120 36.296 32.919 1.00 70.44 1186 ILE A O 1
ATOM 9553 N N . SER A 1 1187 ? -2.363 37.624 34.235 1.00 70.56 1187 SER A N 1
ATOM 9554 C CA . SER A 1 1187 ? -2.763 38.570 33.186 1.00 70.56 1187 SER A CA 1
ATOM 9555 C C . SER A 1 1187 ? -2.236 39.975 33.475 1.00 70.56 1187 SER A C 1
ATOM 9557 O O . SER A 1 1187 ? -2.395 40.495 34.576 1.00 70.56 1187 SER A O 1
ATOM 9559 N N . HIS A 1 1188 ? -1.612 40.608 32.478 1.00 77.38 1188 HIS A N 1
ATOM 9560 C CA . HIS A 1 1188 ? -1.156 41.998 32.565 1.00 77.38 1188 HIS A CA 1
ATOM 9561 C C . HIS A 1 1188 ? -2.274 42.968 32.161 1.00 77.38 1188 HIS A C 1
ATOM 9563 O O . HIS A 1 1188 ? -2.875 42.825 31.095 1.00 77.38 1188 HIS A O 1
ATOM 9569 N N . HIS A 1 1189 ? -2.512 43.986 32.982 1.00 74.06 1189 HIS A N 1
ATOM 9570 C CA . HIS A 1 1189 ? -3.462 45.069 32.756 1.00 74.06 1189 HIS A CA 1
ATOM 9571 C C . HIS A 1 1189 ? -2.719 46.408 32.709 1.00 74.06 1189 HIS A C 1
ATOM 9573 O O . HIS A 1 1189 ? -2.519 47.064 33.727 1.00 74.06 1189 HIS A O 1
ATOM 9579 N N . SER A 1 1190 ? -2.340 46.828 31.499 1.00 71.81 1190 SER A N 1
ATOM 9580 C CA . SER A 1 1190 ? -1.676 48.117 31.265 1.00 71.81 1190 SER A CA 1
ATOM 9581 C C . SER A 1 1190 ? -2.640 49.297 31.500 1.00 71.81 1190 SER A C 1
ATOM 9583 O O . SER A 1 1190 ? -3.683 49.379 30.836 1.00 71.81 1190 SER A O 1
ATOM 9585 N N . PRO A 1 1191 ? -2.300 50.251 32.388 1.00 67.25 1191 PRO A N 1
ATOM 9586 C CA . PRO A 1 1191 ? -3.069 51.479 32.589 1.00 67.25 1191 PRO A CA 1
ATOM 9587 C C . PRO A 1 1191 ? -3.226 52.332 31.322 1.00 67.25 1191 PRO A C 1
ATOM 9589 O O . PRO A 1 1191 ? -4.257 52.987 31.150 1.00 67.25 1191 PRO A O 1
ATOM 9592 N N . SER A 1 1192 ? -2.250 52.318 30.408 1.00 68.25 1192 SER A N 1
ATOM 9593 C CA . SER A 1 1192 ? -2.301 53.122 29.179 1.00 68.25 1192 SER A CA 1
ATOM 9594 C C . SER A 1 1192 ? -3.152 52.516 28.048 1.00 68.25 1192 SER A C 1
ATOM 9596 O O . SER A 1 1192 ? -3.516 53.238 27.113 1.00 68.25 1192 SER A O 1
ATOM 9598 N N . LEU A 1 1193 ? -3.593 51.252 28.153 1.00 59.47 1193 LEU A N 1
ATOM 9599 C CA . LEU A 1 1193 ? -4.601 50.662 27.248 1.00 59.47 1193 LEU A CA 1
ATOM 9600 C C . LEU A 1 1193 ? -6.039 51.137 27.535 1.00 59.47 1193 LEU A C 1
ATOM 9602 O O . LEU A 1 1193 ? -6.862 51.136 26.624 1.00 59.47 1193 LEU A O 1
ATOM 9606 N N . ASN A 1 1194 ? -6.337 51.622 28.748 1.00 54.50 1194 ASN A N 1
ATOM 9607 C CA . ASN A 1 1194 ? -7.664 52.134 29.139 1.00 54.50 1194 ASN A CA 1
ATOM 9608 C C . ASN A 1 1194 ? -7.944 53.580 28.683 1.00 54.50 1194 ASN A C 1
ATOM 9610 O O . ASN A 1 1194 ? -8.942 54.187 29.077 1.00 54.50 1194 ASN A O 1
ATOM 9614 N N . ASN A 1 1195 ? -7.074 54.158 27.854 1.00 56.44 1195 ASN A N 1
ATOM 9615 C CA . ASN A 1 1195 ? -7.275 55.494 27.311 1.00 56.44 1195 ASN A CA 1
ATOM 9616 C C . ASN A 1 1195 ? -8.324 55.460 26.181 1.00 56.44 1195 ASN A C 1
ATOM 9618 O O . ASN A 1 1195 ? -8.279 54.593 25.308 1.00 56.44 1195 ASN A O 1
ATOM 9622 N N . SER A 1 1196 ? -9.253 56.420 26.166 1.00 47.78 1196 SER A N 1
ATOM 9623 C CA . SER A 1 1196 ? -10.422 56.459 25.258 1.00 47.78 1196 SER A CA 1
ATOM 9624 C C . SER A 1 1196 ? -10.076 56.291 23.770 1.00 47.78 1196 SER A C 1
ATOM 9626 O O . SER A 1 1196 ? -10.815 55.648 23.028 1.00 47.78 1196 SER A O 1
ATOM 9628 N N . LYS A 1 1197 ? -8.910 56.795 23.356 1.00 50.88 1197 LYS A N 1
ATOM 9629 C CA . LYS A 1 1197 ? -8.387 56.707 21.985 1.00 50.88 1197 LYS A CA 1
ATOM 9630 C C . LYS A 1 1197 ? -7.982 55.279 21.569 1.00 50.88 1197 LYS A C 1
ATOM 9632 O O . LYS A 1 1197 ? -8.225 54.885 20.433 1.00 50.88 1197 LYS A O 1
ATOM 9637 N N . ASN A 1 1198 ? -7.428 54.489 22.494 1.00 50.69 1198 ASN A N 1
ATOM 9638 C CA . ASN A 1 1198 ? -6.981 53.110 22.243 1.00 50.69 1198 ASN A CA 1
ATOM 9639 C C . ASN A 1 1198 ? -8.165 52.127 22.197 1.00 50.69 1198 ASN A C 1
ATOM 9641 O O . ASN A 1 1198 ? -8.163 51.189 21.401 1.00 50.69 1198 ASN A O 1
ATOM 9645 N N . ILE A 1 1199 ? -9.213 52.384 22.989 1.00 54.00 1199 ILE A N 1
ATOM 9646 C CA . ILE A 1 1199 ? -10.471 51.617 22.975 1.00 54.00 1199 ILE A CA 1
ATOM 9647 C C . ILE A 1 1199 ? -11.208 51.795 21.633 1.00 54.00 1199 ILE A C 1
ATOM 9649 O O . ILE A 1 1199 ? -11.764 50.836 21.095 1.00 54.00 1199 ILE A O 1
ATOM 9653 N N . GLU A 1 1200 ? -11.187 53.001 21.053 1.00 48.03 1200 GLU A N 1
ATOM 9654 C CA . GLU A 1 1200 ? -11.747 53.280 19.720 1.00 48.03 1200 GLU A CA 1
ATOM 9655 C C . GLU A 1 1200 ? -10.973 52.591 18.583 1.00 48.03 1200 GLU A C 1
ATOM 9657 O O . GLU A 1 1200 ? -11.588 52.060 17.655 1.00 48.03 1200 GLU A O 1
ATOM 9662 N N . GLU A 1 1201 ? -9.638 52.563 18.645 1.00 48.41 1201 GLU A N 1
ATOM 9663 C CA . GLU A 1 1201 ? -8.800 51.851 17.667 1.00 48.41 1201 GLU A CA 1
ATOM 9664 C C . GLU A 1 1201 ? -8.942 50.323 17.767 1.00 48.41 1201 GLU A C 1
ATOM 9666 O O . GLU A 1 1201 ? -8.990 49.643 16.734 1.00 48.41 1201 GLU A O 1
ATOM 9671 N N . GLN A 1 1202 ? -9.095 49.776 18.982 1.00 47.91 1202 GLN A N 1
ATOM 9672 C CA . GLN A 1 1202 ? -9.441 48.365 19.192 1.00 47.91 1202 GLN A CA 1
ATOM 9673 C C . GLN A 1 1202 ? -10.804 48.026 18.584 1.00 47.91 1202 GLN A C 1
ATOM 9675 O O . GLN A 1 1202 ? -10.910 47.039 17.859 1.00 47.91 1202 GLN A O 1
ATOM 9680 N N . LYS A 1 1203 ? -11.827 48.862 18.806 1.00 49.28 1203 LYS A N 1
ATOM 9681 C CA . LYS A 1 1203 ? -13.158 48.681 18.203 1.00 49.28 1203 LYS A CA 1
ATOM 9682 C C . LYS A 1 1203 ? -13.102 48.680 16.677 1.00 49.28 1203 LYS A C 1
ATOM 9684 O O . LYS A 1 1203 ? -13.580 47.738 16.057 1.00 49.28 1203 LYS A O 1
ATOM 9689 N N . LYS A 1 1204 ? -12.428 49.665 16.072 1.00 48.97 1204 LYS A N 1
ATOM 9690 C CA . LYS A 1 1204 ? -12.251 49.738 14.609 1.00 48.97 1204 LYS A CA 1
ATOM 9691 C C . LYS A 1 1204 ? -11.509 48.527 14.040 1.00 48.97 1204 LYS A C 1
ATOM 9693 O O . LYS A 1 1204 ? -11.828 48.077 12.944 1.00 48.97 1204 LYS A O 1
ATOM 9698 N N . SER A 1 1205 ? -10.535 47.993 14.775 1.00 44.62 1205 SER A N 1
ATOM 9699 C CA . SER A 1 1205 ? -9.791 46.796 14.365 1.00 44.62 1205 SER A CA 1
ATOM 9700 C C . SER A 1 1205 ? -10.643 45.526 14.454 1.00 44.62 1205 SER A C 1
ATOM 9702 O O . SER A 1 1205 ? -10.588 44.699 13.548 1.00 44.62 1205 SER A O 1
ATOM 9704 N N . VAL A 1 1206 ? -11.470 45.390 15.498 1.00 50.84 1206 VAL A N 1
ATOM 9705 C CA . VAL A 1 1206 ? -12.445 44.292 15.643 1.00 50.84 1206 VAL A CA 1
ATOM 9706 C C . VAL A 1 1206 ? -13.511 44.359 14.547 1.00 50.84 1206 VAL A C 1
ATOM 9708 O O . VAL A 1 1206 ? -13.812 43.340 13.926 1.00 50.84 1206 VAL A O 1
ATOM 9711 N N . ASP A 1 1207 ? -14.021 45.553 14.244 1.00 48.38 1207 ASP A N 1
ATOM 9712 C CA . ASP A 1 1207 ? -15.002 45.765 13.177 1.00 48.38 1207 ASP A CA 1
ATOM 9713 C C . ASP A 1 1207 ? -14.411 45.436 11.795 1.00 48.38 1207 ASP A C 1
ATOM 9715 O O . ASP A 1 1207 ? -15.051 44.762 10.989 1.00 48.38 1207 ASP A O 1
ATOM 9719 N N . PHE A 1 1208 ? -13.157 45.825 11.532 1.00 45.28 1208 PHE A N 1
ATOM 9720 C CA . PHE A 1 1208 ? -12.441 45.480 10.299 1.00 45.28 1208 PHE A CA 1
ATOM 9721 C C . PHE A 1 1208 ? -12.177 43.969 10.162 1.00 45.28 1208 PHE A C 1
ATOM 9723 O O . PHE A 1 1208 ? -12.304 43.419 9.066 1.00 45.28 1208 PHE A O 1
ATOM 9730 N N . LEU A 1 1209 ? -11.846 43.278 11.260 1.00 46.25 1209 LEU A N 1
ATOM 9731 C CA . LEU A 1 1209 ? -11.663 41.819 11.282 1.00 46.25 1209 LEU A CA 1
ATOM 9732 C C . LEU A 1 1209 ? -12.980 41.069 11.063 1.00 46.25 1209 LEU A C 1
ATOM 9734 O O . LEU A 1 1209 ? -13.012 40.100 10.307 1.00 46.25 1209 LEU A O 1
ATOM 9738 N N . SER A 1 1210 ? -14.072 41.544 11.665 1.00 48.41 1210 SER A N 1
ATOM 9739 C CA . SER A 1 1210 ? -15.422 41.035 11.406 1.00 48.41 1210 SER A CA 1
ATOM 9740 C C . SER A 1 1210 ? -15.782 41.170 9.922 1.00 48.41 1210 SER A C 1
ATOM 9742 O O . SER A 1 1210 ? -16.189 40.198 9.286 1.00 48.41 1210 SER A O 1
ATOM 9744 N N . PHE A 1 1211 ? -15.524 42.343 9.333 1.00 50.47 1211 PHE A N 1
ATOM 9745 C CA . PHE A 1 1211 ? -15.803 42.611 7.922 1.00 50.47 1211 PHE A CA 1
ATOM 9746 C C . PHE A 1 1211 ? -14.994 41.709 6.975 1.00 50.47 1211 PHE A C 1
ATOM 9748 O O . PHE A 1 1211 ? -15.547 41.156 6.025 1.00 50.47 1211 PHE A O 1
ATOM 9755 N N . ASN A 1 1212 ? -13.702 41.500 7.252 1.00 45.47 1212 ASN A N 1
ATOM 9756 C CA . ASN A 1 1212 ? -12.857 40.609 6.451 1.00 45.47 1212 ASN A CA 1
ATOM 9757 C C . ASN A 1 1212 ? -13.211 39.130 6.620 1.00 45.47 1212 ASN A C 1
ATOM 9759 O O . ASN A 1 1212 ? -13.197 38.402 5.632 1.00 45.47 1212 ASN A O 1
ATOM 9763 N N . ASN A 1 1213 ? -13.582 38.679 7.821 1.00 48.44 1213 ASN A N 1
ATOM 9764 C CA . ASN A 1 1213 ? -14.055 37.307 8.025 1.00 48.44 1213 ASN A CA 1
ATOM 9765 C C . ASN A 1 1213 ? -15.351 37.036 7.250 1.00 48.44 1213 ASN A C 1
ATOM 9767 O O . ASN A 1 1213 ? -15.496 35.966 6.662 1.00 48.44 1213 ASN A O 1
ATOM 9771 N N . ILE A 1 1214 ? -16.259 38.015 7.188 1.00 54.94 1214 ILE A N 1
ATOM 9772 C CA . ILE A 1 1214 ? -17.481 37.936 6.376 1.00 54.94 1214 ILE A CA 1
ATOM 9773 C C . ILE A 1 1214 ? -17.137 37.912 4.879 1.00 54.94 1214 ILE A C 1
ATOM 9775 O O . ILE A 1 1214 ? -17.668 37.078 4.148 1.00 54.94 1214 ILE A O 1
ATOM 9779 N N . ALA A 1 1215 ? -16.222 38.770 4.417 1.00 46.06 1215 ALA A N 1
ATOM 9780 C CA . ALA A 1 1215 ? -15.781 38.792 3.020 1.00 46.06 1215 ALA A CA 1
ATOM 9781 C C . ALA A 1 1215 ? -15.066 37.490 2.607 1.00 46.06 1215 ALA A C 1
ATOM 9783 O O . ALA A 1 1215 ? -15.309 36.964 1.522 1.00 46.06 1215 ALA A O 1
ATOM 9784 N N . TYR A 1 1216 ? -14.234 36.929 3.488 1.00 42.88 1216 TYR A N 1
ATOM 9785 C CA . TYR A 1 1216 ? -13.548 35.654 3.286 1.00 42.88 1216 TYR A CA 1
ATOM 9786 C C . TYR A 1 1216 ? -14.526 34.474 3.282 1.00 42.88 1216 TYR A C 1
ATOM 9788 O O . TYR A 1 1216 ? -14.448 33.613 2.406 1.00 42.88 1216 TYR A O 1
ATOM 9796 N N . TRP A 1 1217 ? -15.495 34.451 4.205 1.00 54.84 1217 TRP A N 1
ATOM 9797 C CA . TRP A 1 1217 ? -16.575 33.462 4.208 1.00 54.84 1217 TRP A CA 1
ATOM 9798 C C . TRP A 1 1217 ? -17.413 33.534 2.924 1.00 54.84 1217 TRP A C 1
ATOM 9800 O O . TRP A 1 1217 ? -17.696 32.498 2.321 1.00 54.84 1217 TRP A O 1
ATOM 9810 N N . ALA A 1 1218 ? -17.742 34.742 2.456 1.00 47.28 1218 ALA A N 1
ATOM 9811 C CA . ALA A 1 1218 ? -18.462 34.951 1.203 1.00 47.28 1218 ALA A CA 1
ATOM 9812 C C . ALA A 1 1218 ? -17.653 34.463 -0.012 1.00 47.28 1218 ALA A C 1
ATOM 9814 O O . ALA A 1 1218 ? -18.189 33.758 -0.862 1.00 47.28 1218 ALA A O 1
ATOM 9815 N N . HIS A 1 1219 ? -16.351 34.760 -0.069 1.00 43.47 1219 HIS A N 1
ATOM 9816 C CA . HIS A 1 1219 ? -15.470 34.285 -1.138 1.00 43.47 1219 HIS A CA 1
ATOM 9817 C C . HIS A 1 1219 ? -15.334 32.754 -1.149 1.00 43.47 1219 HIS A C 1
ATOM 9819 O O . HIS A 1 1219 ? -15.392 32.135 -2.207 1.00 43.47 1219 HIS A O 1
ATOM 9825 N N . LYS A 1 1220 ? -15.213 32.127 0.029 1.00 42.41 1220 LYS A N 1
ATOM 9826 C CA . LYS A 1 1220 ? -15.118 30.667 0.165 1.00 42.41 1220 LYS A CA 1
ATOM 9827 C C . LYS A 1 1220 ? -16.431 29.961 -0.193 1.00 42.41 1220 LYS A C 1
ATOM 9829 O O . LYS A 1 1220 ? -16.390 28.880 -0.768 1.00 42.41 1220 LYS A O 1
ATOM 9834 N N . SER A 1 1221 ? -17.568 30.588 0.108 1.00 53.50 1221 SER A N 1
ATOM 9835 C CA . SER A 1 1221 ? -18.898 30.081 -0.258 1.00 53.50 1221 SER A CA 1
ATOM 9836 C C . SER A 1 1221 ? -19.155 30.184 -1.766 1.00 53.50 1221 SER A C 1
ATOM 9838 O O . SER A 1 1221 ? -19.765 29.290 -2.332 1.00 53.50 1221 SER A O 1
ATOM 9840 N N . LEU A 1 1222 ? -18.621 31.214 -2.435 1.00 51.34 1222 LEU A N 1
ATOM 9841 C CA . LEU A 1 1222 ? -18.692 31.380 -3.897 1.00 51.34 1222 LEU A CA 1
ATOM 9842 C C . LEU A 1 1222 ? -17.771 30.429 -4.687 1.00 51.34 1222 LEU A C 1
ATOM 9844 O O . LEU A 1 1222 ? -17.922 30.315 -5.896 1.00 51.34 1222 LEU A O 1
ATOM 9848 N N . LEU A 1 1223 ? -16.807 29.774 -4.031 1.00 42.72 1223 LEU A N 1
ATOM 9849 C CA . LEU A 1 1223 ? -15.905 28.777 -4.632 1.00 42.72 1223 LEU A CA 1
ATOM 9850 C C . LEU A 1 1223 ? -16.397 27.326 -4.450 1.00 42.72 1223 LEU A C 1
ATOM 9852 O O . LEU A 1 1223 ? -15.716 26.401 -4.889 1.00 42.72 1223 LEU A O 1
ATOM 9856 N N . GLN A 1 1224 ? -17.528 27.119 -3.767 1.00 38.06 1224 GLN A N 1
ATOM 9857 C CA . GLN A 1 1224 ? -18.147 25.803 -3.549 1.00 38.06 1224 GLN A CA 1
ATOM 9858 C C . GLN A 1 1224 ? -19.352 25.519 -4.468 1.00 38.06 1224 GLN A C 1
ATOM 9860 O O . GLN A 1 1224 ? -19.995 24.488 -4.275 1.00 38.06 1224 GLN A O 1
ATOM 9865 N N . ASP A 1 1225 ? -19.594 26.368 -5.475 1.00 33.75 1225 ASP A N 1
ATOM 9866 C CA . ASP A 1 1225 ? -20.512 26.118 -6.601 1.00 33.75 1225 ASP A CA 1
ATOM 9867 C C . ASP A 1 1225 ? -19.752 25.765 -7.891 1.00 33.75 1225 ASP A C 1
ATOM 9869 O O . ASP A 1 1225 ? -18.793 26.498 -8.243 1.00 33.75 1225 ASP A O 1
#

pLDDT: mean 85.11, std 12.17, range [30.38, 97.88]

Foldseek 3Di:
DDDDDDDDDPCNVVCVFLLQLLLVQLLLLLQLQLQHDDPLAQAGWFKKWAQCVVVPQLQGGIKTWGAHPVGDIEIEREHEGAADDQALDPVRVPQLSQLLRLLSQLPDPPHDLVGYAYGYEYAHDDPVLQVLLQVLLVLLQVQPFLVSSVQLVDPPHVRDPSNNVSLVRSQVSSCVNDPHRDDSRSSSSSSPRYDYHYAFDDDPPGDSLVVSLVSQVVFADPPWPDRSNVLSVVSSVVSSVRNVVRHMDGNLVSLLVSLVPGFTAFHPLCVQLVVLQQVVQVVVLVLDDQAQQPHHQDPPVLVVLVVVCQVPWQEEEEEEDPLLCSSNSLSVVQVVQVVPFHDREEEQLQFDAQAQVRRCVVSVRDPSDDPSSNLSSCVRRGPQEYEYEALLPRDPRRVNHVVVVLQCLLPDPSNVRHGYYYYHYLLSPVVCCVSCVVSCVSTGYHYRYRYFQDPVSLVVVCVVQVLCNCQCPPPQPLSVRQCRRSRSVSLCSQLSDDPVQGDSHPVSSLVSCLVCLNGPNDPVCSVLSLQQLLQLLLQCLLPVSDFAALVSTDRNVSQVVCVVVQQKPADPVRNTIGGSGVVSSLSSVLVVLVVCPLCSLVSCVVSVNDLVNLLSLLCNLLVCLVVVNLLVSLPPCSCVVDPVSNVLSNLLSQLQRPVNVVSVVSVVVSCPPPLNPSVLSSLVSCLVRQKDFQPVCVNPPVPSVNSVVLIEGNDVSSLVSVLVVCLVCVVPHAPQSVLSVLSSLSRLLSVLLPQVPDPDRDPSSLVSLVSSLVVLLLVLCLVVVQPPRDNPHDCVSHPCSPVSNLSSVCSQQQCCVVCVVSVVVVLVSQLPDPARDLVVLLSCQVSVLSNCLPPLQSNLSSQCRHFAADAPVRVVVVVVVVVVVVVVVVVVLVPDPPVRDDPVSVVVVVVCVPDPDNDPPDAPDLVLQASLRTDQPRCQLPQADLCGGPLQSCCVNPVLSSLVSLQVSQVSSQSSVQVNCCRHPVVFHFDWDWFQAPVGIDTAADAQLQQVLCDRDRHRSVNVNSLVNVLVSLVVCVVVPDDLLVSLCSNCPSHRHNNSVSSNFLSCQQVLDDDSRCLRQLLALRSQVSQVSQLLVLLVDPPDPGRSNNDGSLVSLLVCCPDPNVVVSLVSLLCQLVPFDDRTPVCVPPPVSNVVSNVSSVQSNLSSDPVQWDWAQDPDNVDIDIDGHGPVCPDPVNVVVVVVSVVVSVVVVVVVVVVVVVVVD

Nearest PDB structures (foldseek):
  8s0e-assembly1_G  TM=4.629E-01  e=8.030E-04  Homo sapiens
  8vcj-assembly1_A  TM=4.030E-01  e=4.116E-02  Escherichia coli
  4q47-assembly1_A  TM=3.688E-01  e=1.442E+00  Deinococcus radiodurans R1 = ATCC 13939 = DSM 20539
  4cdg-assembly2_B  TM=5.151E-01  e=8.899E+00  Homo sapiens

Mean predicted aligned error: 16.51 Å

Sequence (1225 aa):
MKNKNTSQSPELAGGDGFTYEGHVMAFYLTALLAEASAPGCDGTVVNVAGQQRDFGYPLDDVIIKWKDASGRIGTTSLQVKRDLTISSAQSNKNFRDIIRDSLASYQDASFNDDVDKYGVAVNEISSAKFRDLGFLCHIAVESGDIEHFEQRFSTNGNASADIKAIKEVVYQLLDEFSAAPLAPTEKHDFLKHFIIVRFDFLHDGEVDAHIAEQQIQSQLPTNSIVSPVLVWSYVYELGRESAGKAGQFDRVRLVHELSKVVKLKEGRTFEEQIAKIKELTNTYLHQIQSDIDGYSLDRTGLKLEFTEKIKSKRFIQITGMPGTGKSALLRQVVEGYLNSSFVLFLKSNQLVGKNWSQYAQSSGIPSTHNLKDLLVEIQSAGTPILFIDGIDRVDNQHRPIIEELISLILNDPLLIKWKIVVTLRETGLEPLRTWLGSVLKQASIGNVTVNKLDDNEANILSTQFPNLRSLLFSSSENVKHVTRTPFFAKVLSTLSLSNDTSPESELDLIHEWWKRGGYSATSQKVIDRQNALLELAERKVKNLSKPVKRRSLNSNSELDELNSDGVIRVDNRKSVVDFAHDIFFEWSLLYNLFEADDAWLDKIEAFGQPPAIARVVELLAQQKLQDEEWSIAIENPKFKTLRSQWLRAWLLGAISHPNTAQYSGQFRGKLAENDYDLYEKLLVWFQAEKTQPNPLILATSKDIKVATSLAWPTDLTLWFQVIIFILEDTPSLPENIYPRVVDVFKVFQNLAINFENATQPSQVVIEFSSKILQIALDWLSEIEGIKDHPSTHNWQLVNDITGFKDALRNLIIVSANSNPTFIQTYLNRLLDLDEIPNEIFKHIIQLSGFIVQKHADLIVEFCLKKLLCELPLDKYKRDCEERKRSQEYWLELNSIPQEELTDKQKKLLQRRAMFLSPFPTEVVSDSDWKSLAINSDFIGFYPSSPIKEPFHSLLKYAPDSGLRLITALSNHANKAWRQLHELSDEKLTPIPITLEFPWGSQAFWGNEKEYIWSRPYWINDTLSSAFMTLEKWCFEQLEAGANLDELIQKITKDHESVAILSVVSVLALEQQCISKTVFPLVTNQKVLDLDYYRFTQDIRGSSSDRKSYKFCLSNLLSAFVFSKFSEEIKKRLIGLANFLPYNFEEQMDNAVVTKRLIERAKFYAEYADEATYIVQPTENESIVTISHHSPSLNNSKNIEEQKKSVDFLSFNNIAYWAHKSLLQD